Protein AF-0000000066912189 (afdb_homodimer)

Sequence (1128 aa):
MGNCLPPIGWKFVPSIRLRRRAKKTPKNSPVEKSWTKKTDPRNNTLPLLLITEATPLSQMSTSRRNYLCSINVIKSTQIDLPPISLGEFLWQQLELQPVEQEAFGIFEEKMLTYGQLM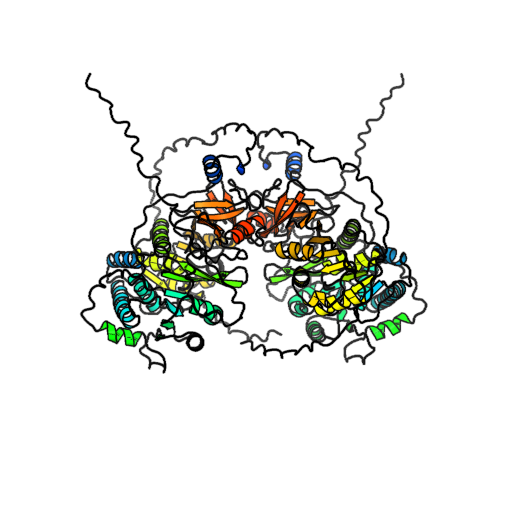HNIRVNIVLLDHLLEPDNDKTVLILSNNRAPVVSLLIACHIRDIPVAIMNPNFAGMLVDDLKDINVSCVFASPEHLDKIEMLRKSINLQHCILIDEKEKSPLPGYQSLSHLQKCYGASSSLLPPVLTISKRNLNDPIAPVLTVWTMGRNGCPKMVHLTNKNLTSSICLIRQVTQFDPNVRILDLLPLYHPFSLTLSVYNSLISGCRLTMLSKVGPLDFLRCSEHDQISVCFAIPSILEFLAFNDMVEDYDVSTLEMVFSVAAPIDDLIASSLQKRFPNILLYNAYGLCEATSITHITLLPEKAPRSIGSLLPNMECKILNLHTGKAECSGRMGEIVLRGPLVAQCVPEHADCLTYLDKYGWLHTGDIGFYDQDENFYITGIVRSRGADQQVHARYMGTETPLSRKRKGNNNNNGKKRNVTVRVVPRLLLQSEDEQQLDFSDSTSSSMGNCLPPIGWKFVPSIRLRRRAKKTPKNSPVEKSWTKKTDPRNNTLPLLLITEATPLSQMSTSRRNYLCSINVIKSTQIDLPPISLGEFLWQQLELQPVEQEAFGIFEEKMLTYGQLMHNIRVNIVLLDHLLEPDNDKTVLILSNNRAPVVSLLIACHIRDIPVAIMNPNFAGMLVDDLKDINVSCVFASPEHLDKIEMLRKSINLQHCILIDEKEKSPLPGYQSLSHLQKCYGASSSLLPPVLTISKRNLNDPIAPVLTVWTMGRNGCPKMVHLTNKNLTSSICLIRQVTQFDPNVRILDLLPLYHPFSLTLSVYNSLISGCRLTMLSKVGPLDFLRCSEHDQISVCFAIPSILEFLAFNDMVEDYDVSTLEMVFSVAAPIDDLIASSLQKRFPNILLYNAYGLCEATSITHITLLPEKAPRSIGSLLPNMECKILNLHTGKAECSGRMGEIVLRGPLVAQCVPEHADCLTYLDKYGWLHTGDIGFYDQDENFYITGIVRSRGADQQVHARYMGTETPLSRKRKGNNNNNGKKRNVTVRVVPRLLLQSEDEQQLDFSDSTSSS

Nearest PDB structures (foldseek):
  4g36-assembly2_B  TM=8.658E-01  e=4.855E-35  Photinus pyralis
  3rix-assembly1_A  TM=8.541E-01  e=1.018E-33  Photinus pyralis
  2d1s-assembly1_A  TM=8.614E-01  e=2.917E-33  Nipponoluciola cruciata
  6hps-assembly1_A  TM=8.685E-01  e=1.501E-32  Photinus pyralis
  7kyd-assembly1_A  TM=8.746E-01  e=9.566E-31  Drosophila melanogaster

Solvent-accessible surface area (backbone atoms only — not comparable to full-atom values): 63716 Å² total; per-residue (Å²): 134,80,85,74,77,83,81,82,80,82,76,80,79,87,76,87,77,85,80,82,84,81,80,80,72,82,78,83,75,80,76,77,72,80,76,69,80,71,74,70,74,80,64,72,74,73,76,80,78,76,82,64,81,83,66,53,69,88,72,39,53,74,63,54,45,48,49,56,63,50,38,47,49,46,68,41,57,80,70,91,67,80,95,58,47,39,20,56,51,52,50,59,38,47,68,73,42,63,46,82,40,58,29,42,24,35,69,98,51,78,68,30,22,42,38,54,44,52,49,49,20,52,26,39,38,53,46,46,58,70,73,41,68,86,91,55,85,47,17,38,34,40,33,48,74,51,51,62,67,55,57,32,46,52,49,22,30,38,39,55,67,37,28,34,32,32,35,62,59,89,48,50,80,82,36,52,66,60,41,55,72,54,34,45,29,35,37,41,27,27,73,92,44,51,69,56,52,56,55,42,55,76,75,36,77,57,79,42,48,30,30,58,50,90,62,86,54,81,62,53,89,91,40,43,42,44,50,54,50,40,54,68,51,46,67,50,82,74,69,56,71,73,69,71,54,60,54,66,76,51,72,82,39,80,75,41,57,41,38,36,35,63,44,76,37,96,85,71,46,75,39,68,34,37,32,23,37,58,21,51,39,43,46,32,53,50,48,42,70,70,65,61,65,56,44,83,42,27,32,34,42,62,56,56,64,44,35,48,51,29,37,40,69,39,52,53,32,33,48,56,40,44,15,31,38,36,31,50,64,67,83,45,73,66,58,49,47,50,44,29,38,75,65,51,24,24,34,37,40,39,44,46,71,56,47,43,43,68,38,66,42,72,68,56,74,78,43,60,58,80,53,44,39,37,38,40,31,33,96,53,81,65,53,67,68,39,54,52,41,30,38,68,75,38,71,77,44,44,38,31,33,35,33,65,41,72,60,34,44,28,69,48,23,44,30,66,53,60,72,93,52,78,77,36,31,18,34,65,39,61,51,31,35,38,30,25,31,26,83,80,78,69,41,54,34,55,71,63,38,42,18,34,40,31,36,33,43,59,31,49,39,62,47,36,54,54,42,75,87,39,60,43,33,60,47,91,86,57,37,34,36,60,27,36,21,20,32,30,42,93,86,51,36,27,35,70,32,26,34,51,72,46,81,59,62,72,67,38,48,62,51,57,72,54,59,58,73,54,73,76,64,69,69,72,76,71,83,87,70,85,83,73,87,71,85,77,83,64,67,57,73,72,80,76,68,79,72,64,72,87,73,79,79,71,78,70,79,65,77,80,71,65,88,119,130,84,76,79,73,83,81,81,82,80,77,79,77,83,74,86,80,83,80,84,81,83,80,80,72,81,79,83,78,82,76,80,73,80,75,72,81,73,75,72,74,79,65,73,74,75,78,81,78,78,86,69,83,85,66,54,64,88,74,38,53,74,65,53,40,50,50,55,62,49,38,48,48,45,69,40,57,80,71,91,69,79,96,57,48,41,21,56,50,51,49,58,36,46,67,72,41,63,44,82,40,59,28,43,24,35,68,95,51,75,67,30,22,41,40,54,44,51,49,50,20,54,27,40,38,53,46,47,58,69,73,43,66,87,89,55,84,47,18,37,34,40,33,49,73,51,50,63,68,54,57,31,47,51,50,21,28,39,39,55,69,37,29,35,32,32,36,62,57,88,49,50,79,82,37,52,69,60,41,54,72,55,34,45,30,35,36,41,27,27,72,92,44,50,69,58,50,56,54,42,55,75,76,36,76,58,81,40,49,31,30,57,49,91,61,84,54,80,64,52,90,91,40,43,41,44,50,54,51,39,54,67,52,45,67,50,83,73,68,57,72,71,69,72,54,60,53,67,77,52,73,82,38,80,75,42,55,42,38,34,35,63,44,76,37,95,84,71,46,76,39,67,35,38,31,24,36,58,22,52,39,43,47,32,53,51,47,41,69,68,64,60,65,55,43,83,43,28,34,36,41,62,57,57,65,44,37,47,51,30,37,41,70,39,52,52,32,33,47,57,40,46,15,29,39,35,32,49,64,65,82,44,75,66,58,48,45,52,44,28,37,74,64,50,24,24,33,35,38,39,44,44,70,56,46,44,45,67,38,68,43,71,70,55,74,79,41,60,59,80,54,44,38,37,37,40,30,35,97,54,82,63,53,66,68,38,55,52,40,30,38,67,76,38,69,76,42,43,37,32,35,36,32,64,42,72,59,34,44,28,69,47,23,44,30,62,52,80,40,102,52,78,74,37,31,19,32,64,39,62,52,31,34,38,32,24,30,25,83,81,78,70,40,55,33,56,71,62,37,42,21,34,40,30,36,33,45,59,32,48,39,61,46,35,55,50,44,71,86,38,59,43,30,59,47,87,86,56,39,33,36,60,29,36,21,20,31,29,42,93,85,50,37,27,35,70,32,24,34,52,72,45,81,60,63,73,66,36,47,62,50,57,73,54,60,61,76,52,74,80,65,72,72,75,80,69,87,87,70,85,82,75,88,72,85,79,82,62,64,58,72,70,78,74,68,78,72,62,71,86,72,79,77,70,77,70,78,66,75,79,70,67,88,119

Secondary structure (DSSP, 8-state):
----------------------------------------GGG-------------GGGS-HHHHHHHHHTTEEE--------S-HHHHHHHHHHTS-TTSEEEEETTSPPEEHHHHHHHHHHHHHHHHHHS-TT---EEEEE-SS-HHHHHHHHHHHHTT--EEE--GGGGGGGHHHHHHTTEEEEEE-GGGHHHHHHHHHHS--SEEEE--SS-----TT-EEHHHHHHHHH--TT---------STTTT-TT--SEEEEEE-TTS-EEEEEE-HHHHHHHHHHHHHHH---TT-EEEE-S-TTSHIIIIIIIIHHHHTT-EEEE-SS--HHHHHHHHHHTT--EEEE-HHHHHHHHH-GGGGGS--TT--EEEE-SSPPPHHHHHHHHHH-TT-EEEEEEE-GGGSSEEEEEEESSS-TT--BEEPTT-EEEEEPTTT--B--TT-BEEEEEESTTS-SB----TT-SSEE-TTS-EEEEEEEEE-TT--EEEEEEE----HHHHHHHHS-----TT-------S---------------SGGG-----------------/----------------------------------------GGG-------------GGGS-HHHHHHHHHTTEEE--------S-HHHHHHHHHHTS-TTSEEEEETTSPPEEHHHHHHHHHHHHHHHHHHS-TT---EEEEE-SS-HHHHHHHHHHHHTT--EEE--GGGGGGGHHHHHHTTEEEEEE-GGGHHHHHHHHHHS--SEEEE--SS-----TT-EEHHHHHHHHH--TT---------TTTTT-TT--SEEEEEE-TTS-EEEEEE-HHHHHHHHHHHHHHH---TT-EEEE-S-TTSHIIIIIIIIHHHHTT-EEEE-SS--HHHHHHHHHHTT--EEEE-HHHHHHHHH-GGGGGS--TT--EEEE-SSPPPHHHHHHHHHH-TT-EEEEEEE-GGGSSEEEEEEESSSSTT--BEEPTT-EEEEEPTTT--B--TT-BEEEEEESTTS-SB----TT-SSEE-TTS-EEEEEEEEE-TT--EEEEEEE----HHHHHHHHS-----TT-------S---------------SGGG-----------------

Radius of gyration: 34.85 Å; Cα contacts (8 Å, |Δi|>4): 1985; chains: 2; bounding box: 79×122×117 Å

Foldseek 3Di:
DCVPDDPDDPPDDDDDDDDDPDDPDDPPDDPPPPPPPPDPVVPPPPPPPDPPDPDPLVRDDPVVVVVQQCPQKDAFAADDFDPDFPLVLLVVLLVVADQQAFAEFAPPDDTHGSVRLVLLLLLLLQLCCVQDPLQDLEEEEEEEWDGSSVLSNLSSLRLLLHAYEYEHLVCLVVCLVVN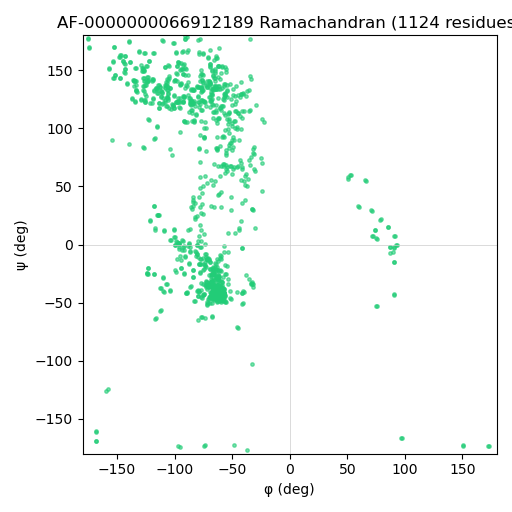VVSHYAHYEHEPVNVVSVVVSVVRHHHPAAEYADDDPDDPDPPYHYPVVSSVVRSPPPPSPDPPSPVSPNCVVPQQDFRYWAWDQAPVRHIWIFGDGRLQQSVLLVLLCVVPVDALAAEEEEADTPRDLQCVRNPRSNNSSNNHHYYYHSDRDQVVVQVCCQVVVHAEYEDEQVSLQCQLDPPVSVVGDNLNHQEYEYEDDWHDPVSQVSNCVVPVRHWYKAFYDDVQLSYTQAMDTPDPPPHRFNHAGTHQKMWFFADLVVRHTDHAPDKHWIKIAGSSGTQFGQLDLQGLWDAALVRITGHQFMWGAHPVRTIHTDGGHRDRDPVVVVSSVVVPPPLVPPPPPPDDDDDPDPPPPRDGRGRDDPPPDDPDDPPPCPPDPPPDD/DDCPDDDDDPPPDPDDDDDDDDPDDDPPDDPPPPPPPPDPVVPPPPDPPDPDDPDPLVPDPPVVVVVQQCPQKDAFAADDFDPDFPLVLLVVLLVPADQQAFAEFAPPDDTHGSVRLVLLLLLLLQLCCVQDPLQDLEEEEEEEWDGSSVLSNLSSLRLQLHAYEYEHLVCLVVCLVVNVVSHYAHYEHEPVNVVSVVVSVVRHHHPAAEYDDDDPDDPDPPYHYPVVSSVVRSPPPPSPDPPSPVSPNCVVPQQDFRYWAWDQAPVRHIFIFGDGRLQQSVLLVLLCVVPVDALAAEEEEADTPRDLQCVRNPRSNNSSNNHHYYYHSDRDQVSVQVCCQVVVHAEYEDEQVSLQCQLDPPVSVVGDNLNHQEYEYEDDWHDPVSLVSNCVVPVRHWYKAFYDDVQLSYTQAMDTPPPPDPRFNHAGTHQKMWFFADLVVRHTDHAPDKHWIKIAGSSGTQFGQLDLQGLWDAALVRITGHQFMWGAHPVRTIHTDGGHNDRDPVVVVSSVVVPPPPVPPPPPPDDPDDPDPDPPRDGRRRDPPPPPPPDDPPPCPPPPPPDD

pLDDT: mean 72.52, std 28.14, range [15.79, 98.12]

Organism: Trichuris trichiura (NCBI:txid36087)

Structure (mmCIF, N/CA/C/O backbone):
data_AF-0000000066912189-model_v1
#
loop_
_entity.id
_entity.type
_entity.pdbx_description
1 polymer Luciferase
#
loop_
_atom_site.group_PDB
_atom_site.id
_atom_site.type_symbol
_atom_site.label_atom_id
_atom_site.label_alt_id
_atom_site.label_comp_id
_atom_site.label_asym_id
_atom_site.label_entity_id
_atom_site.label_seq_id
_atom_site.pdbx_PDB_ins_code
_atom_site.Cartn_x
_atom_site.Cartn_y
_atom_site.Cartn_z
_atom_site.occupancy
_atom_site.B_iso_or_equiv
_atom_site.auth_seq_id
_atom_site.auth_comp_id
_atom_site.auth_asym_id
_atom_site.auth_atom_id
_atom_site.pdbx_PDB_model_num
ATOM 1 N N . MET A 1 1 ? 13.117 3.77 -26.5 1 16.78 1 MET A N 1
ATOM 2 C CA . MET A 1 1 ? 14.367 4.41 -26.109 1 16.78 1 MET A CA 1
ATOM 3 C C . MET A 1 1 ? 14.102 5.793 -25.516 1 16.78 1 MET A C 1
ATOM 5 O O . MET A 1 1 ? 13.133 6.457 -25.891 1 16.78 1 MET A O 1
ATOM 9 N N . GLY A 1 2 ? 14.82 6.125 -24.375 1 17.72 2 GLY A N 1
ATOM 10 C CA . GLY A 1 2 ? 14.852 7.227 -23.422 1 17.72 2 GLY A CA 1
ATOM 11 C C . GLY A 1 2 ? 15.188 8.562 -24.078 1 17.72 2 GLY A C 1
ATOM 12 O O . GLY A 1 2 ? 16.344 8.828 -24.375 1 17.72 2 GLY A O 1
ATOM 13 N N . ASN A 1 3 ? 14.586 9.156 -25 1 17.33 3 ASN A N 1
ATOM 14 C CA . ASN A 1 3 ? 15.32 10.172 -25.75 1 17.33 3 ASN A CA 1
ATOM 15 C C . ASN A 1 3 ? 15.461 11.461 -24.953 1 17.33 3 ASN A C 1
ATOM 17 O O . ASN A 1 3 ? 14.836 12.477 -25.281 1 17.33 3 ASN A O 1
ATOM 21 N N . CYS A 1 4 ? 15.625 11.266 -23.531 1 17.73 4 CYS A N 1
ATOM 22 C CA . CYS A 1 4 ? 15.836 12.352 -22.578 1 17.73 4 CYS A CA 1
ATOM 23 C C . CYS A 1 4 ? 17.141 13.094 -22.891 1 17.73 4 CYS A C 1
ATOM 25 O O . CYS A 1 4 ? 18.172 12.469 -23.094 1 17.73 4 CYS A O 1
ATOM 27 N N . LEU A 1 5 ? 17.094 14.312 -23.391 1 19.66 5 LEU A N 1
ATOM 28 C CA . LEU A 1 5 ? 18.172 15.195 -23.812 1 19.66 5 LEU A CA 1
ATOM 29 C C . LEU A 1 5 ? 19.094 15.531 -22.641 1 19.66 5 LEU A C 1
ATOM 31 O O . LEU A 1 5 ? 18.656 15.562 -21.5 1 19.66 5 LEU A O 1
ATOM 35 N N . PRO A 1 6 ? 20.484 15.547 -22.703 1 19.84 6 PRO A N 1
ATOM 36 C CA . PRO A 1 6 ? 21.672 15.492 -21.828 1 19.84 6 PRO A CA 1
ATOM 37 C C . PRO A 1 6 ? 21.875 16.781 -21.047 1 19.84 6 PRO A C 1
ATOM 39 O O . PRO A 1 6 ? 21.984 17.859 -21.641 1 19.84 6 PRO A O 1
ATOM 42 N N . PRO A 1 7 ? 21.125 17.016 -19.875 1 17.8 7 PRO A N 1
ATOM 43 C CA . PRO A 1 7 ? 21.266 18.328 -19.234 1 17.8 7 PRO A CA 1
ATOM 44 C C . PRO A 1 7 ? 22.719 18.719 -18.969 1 17.8 7 PRO A C 1
ATOM 46 O O . PRO A 1 7 ? 23.578 17.828 -18.812 1 17.8 7 PRO A O 1
ATOM 49 N N . ILE A 1 8 ? 23.141 19.938 -19.188 1 18.67 8 ILE A N 1
ATOM 50 C CA . ILE A 1 8 ? 24.359 20.719 -19.312 1 18.67 8 ILE A CA 1
ATOM 51 C C . ILE A 1 8 ? 25.078 20.766 -17.969 1 18.67 8 ILE A C 1
ATOM 53 O O . ILE A 1 8 ? 24.422 20.797 -16.922 1 18.67 8 ILE A O 1
ATOM 57 N N . GLY A 1 9 ? 26.406 20.547 -17.781 1 18.06 9 GLY A N 1
ATOM 58 C CA . GLY A 1 9 ? 27.594 20.25 -17 1 18.06 9 GLY A CA 1
ATOM 59 C C . GLY A 1 9 ? 27.969 21.344 -16.016 1 18.06 9 GLY A C 1
ATOM 60 O O . GLY A 1 9 ? 28.859 22.141 -16.281 1 18.06 9 GLY A O 1
ATOM 61 N N . TRP A 1 10 ? 26.938 21.844 -15.117 1 16.44 10 TRP A N 1
ATOM 62 C CA . TRP A 1 10 ? 27.406 23.047 -14.445 1 16.44 10 TRP A CA 1
ATOM 63 C C . TRP A 1 10 ? 28.609 22.75 -13.555 1 16.44 10 TRP A C 1
ATOM 65 O O . TRP A 1 10 ? 28.641 21.719 -12.867 1 16.44 10 TRP A O 1
ATOM 75 N N . LYS A 1 11 ? 29.844 23.266 -13.812 1 17.12 11 LYS A N 1
ATOM 76 C CA . LYS A 1 11 ? 31.219 23.141 -13.344 1 17.12 11 LYS A CA 1
ATOM 77 C C . LYS A 1 11 ? 31.391 23.766 -11.969 1 17.12 11 LYS A C 1
ATOM 79 O O . LYS A 1 11 ? 31.344 25 -11.828 1 17.12 11 LYS A O 1
ATOM 84 N N . PHE A 1 12 ? 30.609 23.422 -10.961 1 16.23 12 PHE A N 1
ATOM 85 C CA . PHE A 1 12 ? 30.703 24.266 -9.781 1 16.23 12 PHE A CA 1
ATOM 86 C C . PHE A 1 12 ? 32.094 24.188 -9.164 1 16.23 12 PHE A C 1
ATOM 88 O O . PHE A 1 12 ? 32.656 23.094 -9.062 1 16.23 12 PHE A O 1
ATOM 95 N N . VAL A 1 13 ? 32.812 25.328 -9.078 1 17.62 13 VAL A N 1
ATOM 96 C CA . VAL A 1 13 ? 34.188 25.672 -8.711 1 17.62 13 VAL A CA 1
ATOM 97 C C . VAL A 1 13 ? 34.375 25.5 -7.203 1 17.62 13 VAL A C 1
ATOM 99 O O . VAL A 1 13 ? 33.469 25.781 -6.418 1 17.62 13 VA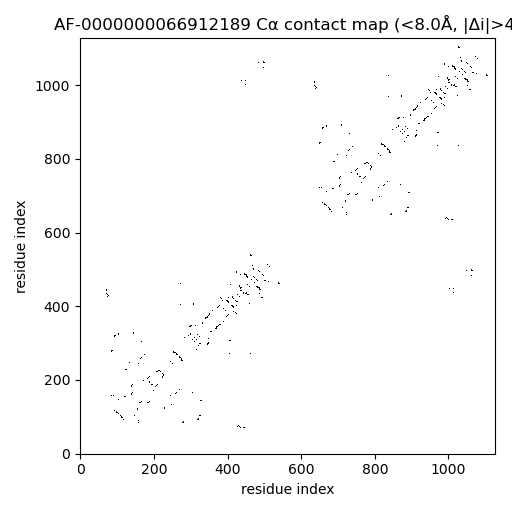L A O 1
ATOM 102 N N . PRO A 1 14 ? 35.5 24.984 -6.629 1 17.55 14 PRO A N 1
ATOM 103 C CA . PRO A 1 14 ? 36.094 24.344 -5.453 1 17.55 14 PRO A CA 1
ATOM 104 C C . PRO A 1 14 ? 36.281 25.297 -4.281 1 17.55 14 PRO A C 1
ATOM 106 O O . PRO A 1 14 ? 36.594 24.875 -3.166 1 17.55 14 PRO A O 1
ATOM 109 N N . SER A 1 15 ? 35.906 26.703 -4.305 1 15.79 15 SER A N 1
ATOM 110 C CA . SER A 1 15 ? 37.031 27.438 -3.707 1 15.79 15 SER A CA 1
ATOM 111 C C . SER A 1 15 ? 37 27.359 -2.184 1 15.79 15 SER A C 1
ATOM 113 O O . SER A 1 15 ? 38.031 27.109 -1.543 1 15.79 15 SER A O 1
ATOM 115 N N . ILE A 1 16 ? 35.938 27.953 -1.322 1 17 16 ILE A N 1
ATOM 116 C CA . ILE A 1 16 ? 36.375 28.953 -0.36 1 17 16 ILE A CA 1
ATOM 117 C C . ILE A 1 16 ? 36.781 28.281 0.952 1 17 16 ILE A C 1
ATOM 119 O O . ILE A 1 16 ? 36.094 27.344 1.398 1 17 16 ILE A O 1
ATOM 123 N N . ARG A 1 17 ? 37.875 28.703 1.646 1 17.02 17 ARG A N 1
ATOM 124 C CA . ARG A 1 17 ? 38.875 28.375 2.645 1 17.02 17 ARG A CA 1
ATOM 125 C C . ARG A 1 17 ? 38.375 28.641 4.055 1 17.02 17 ARG A C 1
ATOM 127 O O . ARG A 1 17 ? 39.094 29.172 4.898 1 17.02 17 ARG A O 1
ATOM 134 N N . LEU A 1 18 ? 37.031 28.531 4.383 1 16.7 18 LEU A N 1
ATOM 135 C CA . LEU A 1 18 ? 36.75 29.344 5.562 1 16.7 18 LEU A CA 1
ATOM 136 C C . LEU A 1 18 ? 37.562 28.844 6.77 1 16.7 18 LEU A C 1
ATOM 138 O O . LEU A 1 18 ? 37.844 27.656 6.875 1 16.7 18 LEU A O 1
ATOM 142 N N . ARG A 1 19 ? 37.875 29.812 7.809 1 17.2 19 ARG A N 1
ATOM 143 C CA . ARG A 1 19 ? 38.781 30.156 8.883 1 17.2 19 ARG A CA 1
ATOM 144 C C . ARG A 1 19 ? 38.5 29.344 10.141 1 17.2 19 ARG A C 1
ATOM 146 O O . ARG A 1 19 ? 37.344 29 10.398 1 17.2 19 ARG A O 1
ATOM 153 N N . ARG A 1 20 ? 39.531 28.984 10.898 1 17.23 20 ARG A N 1
ATOM 154 C CA . ARG A 1 20 ? 40 28.078 11.938 1 17.23 20 ARG A CA 1
ATOM 155 C C . ARG A 1 20 ? 39.531 28.531 13.312 1 17.23 20 ARG A C 1
ATOM 157 O O . ARG A 1 20 ? 40.281 29.188 14.055 1 17.23 20 ARG A O 1
ATOM 164 N N . ARG A 1 21 ? 38.219 29.047 13.562 1 17.97 21 ARG A N 1
ATOM 165 C CA . ARG A 1 21 ? 38.219 29.734 14.844 1 17.97 21 ARG A CA 1
ATOM 166 C C . ARG A 1 21 ? 38.594 28.797 15.984 1 17.97 21 ARG A C 1
ATOM 168 O O . ARG A 1 21 ? 38.281 27.609 15.938 1 17.97 21 ARG A O 1
ATOM 175 N N . ALA A 1 22 ? 39.406 29.359 17.031 1 18.64 22 ALA A N 1
ATOM 176 C CA . ALA A 1 22 ? 40.25 28.969 18.141 1 18.64 22 ALA A CA 1
ATOM 177 C C . ALA A 1 22 ? 39.438 28.422 19.312 1 18.64 22 ALA A C 1
ATOM 179 O O . ALA A 1 22 ? 38.406 29 19.672 1 18.64 22 ALA A O 1
ATOM 180 N N . LYS A 1 23 ? 39.625 27.172 19.734 1 19.95 23 LYS A N 1
ATOM 181 C CA . LYS A 1 23 ? 39.062 26.203 20.672 1 19.95 23 LYS A CA 1
ATOM 182 C C . LYS A 1 23 ? 39.312 26.625 22.125 1 19.95 23 LYS A C 1
ATOM 184 O O . LYS A 1 23 ? 40.438 26.516 22.609 1 19.95 23 LYS A O 1
ATOM 189 N N . LYS A 1 24 ? 38.875 27.875 22.531 1 19.97 24 LYS A N 1
ATOM 190 C CA . LYS A 1 24 ? 39.312 28.188 23.891 1 19.97 24 LYS A CA 1
ATOM 191 C C . LYS A 1 24 ? 38.844 27.141 24.891 1 19.97 24 LYS A C 1
ATOM 193 O O . LYS A 1 24 ? 37.688 26.703 24.828 1 19.97 24 LYS A O 1
ATOM 198 N N . THR A 1 25 ? 39.719 26.484 25.688 1 19.44 25 THR A N 1
ATOM 199 C CA . THR A 1 25 ? 39.875 25.281 26.5 1 19.44 25 THR A CA 1
ATOM 200 C C . THR A 1 25 ? 39.25 25.469 27.875 1 19.44 25 THR A C 1
ATOM 202 O O . THR A 1 25 ? 39.219 24.547 28.688 1 19.44 25 THR A O 1
ATOM 205 N N . PRO A 1 26 ? 38.25 26.375 28.172 1 19 26 PRO A N 1
ATOM 206 C CA . PRO A 1 26 ? 38.375 26.641 29.594 1 19 26 PRO A CA 1
ATOM 207 C C . PRO A 1 26 ? 38.156 25.391 30.453 1 19 26 PRO A C 1
ATOM 209 O O . PRO A 1 26 ? 37.438 24.469 30.031 1 19 26 PRO A O 1
ATOM 212 N N . LYS A 1 27 ? 38.906 25.219 31.625 1 21.2 27 LYS A N 1
ATOM 213 C CA . LYS A 1 27 ? 39.312 24.188 32.594 1 21.2 27 LYS A CA 1
ATOM 214 C C . LYS A 1 27 ? 38.188 23.875 33.562 1 21.2 27 LYS A C 1
ATOM 216 O O . LYS A 1 27 ? 38.375 23.141 34.531 1 21.2 27 LYS A O 1
ATOM 221 N N . ASN A 1 28 ? 36.875 24.234 33.312 1 19.47 28 ASN A N 1
ATOM 222 C CA . ASN A 1 28 ? 36.062 24.312 34.531 1 19.47 28 ASN A CA 1
ATOM 223 C C . ASN A 1 28 ? 36.062 22.969 35.25 1 19.47 28 ASN A C 1
ATOM 225 O O . ASN A 1 28 ? 36.156 21.906 34.625 1 19.47 28 ASN A O 1
ATOM 229 N N . SER A 1 29 ? 36.25 22.984 36.625 1 22.2 29 SER A N 1
ATOM 230 C CA . SER A 1 29 ? 36.5 22.109 37.781 1 22.2 29 SER A CA 1
ATOM 231 C C . SER A 1 29 ? 35.406 21.047 37.906 1 22.2 29 SER A C 1
ATOM 233 O O . SER A 1 29 ? 34.25 21.328 37.656 1 22.2 29 SER A O 1
ATOM 235 N N . PRO A 1 30 ? 35.812 19.75 38.188 1 22.25 30 PRO A N 1
ATOM 236 C CA . PRO A 1 30 ? 35.125 18.469 38.062 1 22.25 30 PRO A CA 1
ATOM 237 C C . PRO A 1 30 ? 34.094 18.266 39.156 1 22.25 30 PRO A C 1
ATOM 239 O O . PRO A 1 30 ? 34.438 18.219 40.344 1 22.25 30 PRO A O 1
ATOM 242 N N . VAL A 1 31 ? 33.156 19.234 39.438 1 23.44 31 VAL A N 1
ATOM 243 C CA . VAL A 1 31 ? 32.344 19.047 40.625 1 23.44 31 VAL A CA 1
ATOM 244 C C . VAL A 1 31 ? 31.844 17.594 40.688 1 23.44 31 VAL A C 1
ATOM 246 O O . VAL A 1 31 ? 31.328 17.078 39.688 1 23.44 31 VAL A O 1
ATOM 249 N N . GLU A 1 32 ? 32.312 16.859 41.656 1 21.61 32 GLU A N 1
ATOM 250 C CA . GLU A 1 32 ? 32.188 15.453 42.031 1 21.61 32 GLU A CA 1
ATOM 251 C C . GLU A 1 32 ? 30.734 15.062 42.281 1 21.61 32 GLU A C 1
ATOM 253 O O . GLU A 1 32 ? 30.172 15.406 43.312 1 21.61 32 GLU A O 1
ATOM 258 N N . LYS A 1 33 ? 29.828 15.43 41.469 1 22.06 33 LYS A N 1
ATOM 259 C CA . LYS A 1 33 ? 28.453 15.227 41.906 1 22.06 33 LYS A CA 1
ATOM 260 C C . LYS A 1 33 ? 28.219 13.781 42.344 1 22.06 33 LYS A C 1
ATOM 262 O O . LYS A 1 33 ? 28.688 12.844 41.688 1 22.06 33 LYS A O 1
ATOM 267 N N . SER A 1 34 ? 28.078 13.594 43.594 1 22.53 34 SER A N 1
ATOM 268 C CA . SER A 1 34 ? 27.781 12.414 44.406 1 22.53 34 SER A CA 1
ATOM 269 C C . SER A 1 34 ? 26.656 11.586 43.781 1 22.53 34 SER A C 1
ATOM 271 O O . SER A 1 34 ? 25.562 12.102 43.531 1 22.53 34 SER A O 1
ATOM 273 N N . TRP A 1 35 ? 27.031 10.648 42.938 1 20.5 35 TRP A N 1
ATOM 274 C CA . TRP A 1 35 ? 26.156 9.82 42.094 1 20.5 35 TRP A CA 1
ATOM 275 C C . TRP A 1 35 ? 25.234 8.969 42.969 1 20.5 35 TRP A C 1
ATOM 277 O O . TRP A 1 35 ? 25.703 8.164 43.781 1 20.5 35 TRP A O 1
ATOM 287 N N . THR A 1 36 ? 24.281 9.672 43.688 1 20.88 36 THR A N 1
ATOM 288 C CA . THR A 1 36 ? 23.359 8.914 44.531 1 20.88 36 THR A CA 1
ATOM 289 C C . THR A 1 36 ? 22.953 7.613 43.844 1 20.88 36 THR A C 1
ATOM 291 O O . THR A 1 36 ? 22.719 7.594 42.625 1 20.88 36 THR A O 1
ATOM 294 N N . LYS A 1 37 ? 23.125 6.457 44.594 1 24.66 37 LYS A N 1
ATOM 295 C CA . LYS A 1 37 ? 22.922 5.055 44.25 1 24.66 37 LYS A CA 1
ATOM 296 C C . LYS A 1 37 ? 21.531 4.82 43.656 1 24.66 37 LYS A C 1
ATOM 298 O O . LYS A 1 37 ? 20.531 4.902 44.375 1 24.66 37 LYS A O 1
ATOM 303 N N . LYS A 1 38 ? 21.281 5.32 42.531 1 24.06 38 LYS A N 1
ATOM 304 C CA . LYS A 1 38 ? 19.922 5.195 42 1 24.06 38 LYS A CA 1
ATOM 305 C C . LYS A 1 38 ? 19.406 3.766 42.125 1 24.06 38 LYS A C 1
ATOM 307 O O . LYS A 1 38 ? 20.109 2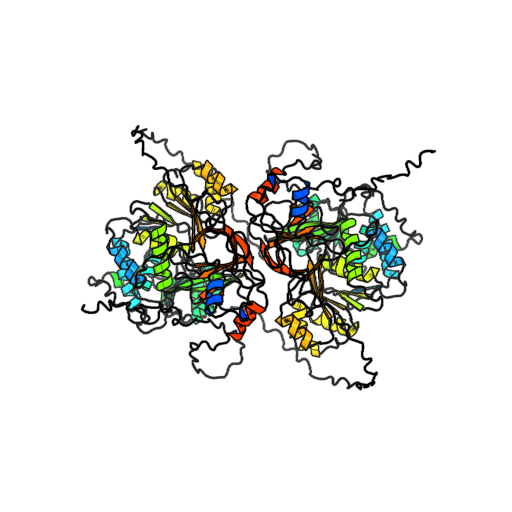.812 41.781 1 24.06 38 LYS A O 1
ATOM 312 N N . THR A 1 39 ? 18.5 3.584 43.062 1 23.36 39 THR A N 1
ATOM 313 C CA . THR A 1 39 ? 17.812 2.369 43.5 1 23.36 39 THR A CA 1
ATOM 314 C C . THR A 1 39 ? 17.422 1.518 42.281 1 23.36 39 THR A C 1
ATOM 316 O O . THR A 1 39 ? 16.969 2.043 41.281 1 23.36 39 THR A O 1
ATOM 319 N N . ASP A 1 40 ? 18.094 0.441 42.125 1 24.72 40 ASP A N 1
ATOM 320 C CA . ASP A 1 40 ? 18.109 -0.516 41 1 24.72 40 ASP A CA 1
ATOM 321 C C . ASP A 1 40 ? 16.719 -1.052 40.719 1 24.72 40 ASP A C 1
ATOM 323 O O . ASP A 1 40 ? 16.141 -1.771 41.531 1 24.72 40 ASP A O 1
ATOM 327 N N . PRO A 1 41 ? 15.711 -0.153 40.344 1 22.09 41 PRO A N 1
ATOM 328 C CA . PRO A 1 41 ? 14.297 -0.532 40.406 1 22.09 41 PRO A CA 1
ATOM 329 C C . PRO A 1 41 ? 14.016 -1.889 39.781 1 22.09 41 PRO A C 1
ATOM 331 O O . PRO A 1 41 ? 12.852 -2.264 39.625 1 22.09 41 PRO A O 1
ATOM 334 N N . ARG A 1 42 ? 15.047 -2.686 39.438 1 26.72 42 ARG A N 1
ATOM 335 C CA . ARG A 1 42 ? 14.93 -4.016 38.875 1 26.72 42 ARG A CA 1
ATOM 336 C C . ARG A 1 42 ? 14.141 -4.949 39.781 1 26.72 42 ARG A C 1
ATOM 338 O O . ARG A 1 42 ? 13.875 -6.098 39.406 1 26.72 42 ARG A O 1
ATOM 345 N N . ASN A 1 43 ? 14.219 -4.613 41.062 1 23.69 43 ASN A N 1
ATOM 346 C CA . ASN A 1 43 ? 13.742 -5.652 41.969 1 23.69 43 ASN A CA 1
ATOM 347 C C . ASN A 1 43 ? 12.227 -5.754 41.938 1 23.69 43 ASN A C 1
ATOM 349 O O . ASN A 1 43 ? 11.625 -6.266 42.875 1 23.69 43 ASN A O 1
ATOM 353 N N . ASN A 1 44 ? 11.508 -4.781 41.406 1 22.2 44 ASN A N 1
ATOM 354 C CA . ASN A 1 44 ? 10.102 -4.938 41.75 1 22.2 44 ASN A CA 1
ATOM 355 C C . ASN A 1 44 ? 9.547 -6.277 41.281 1 22.2 44 ASN A C 1
ATOM 357 O O . ASN A 1 44 ? 9.547 -6.574 40.094 1 22.2 44 ASN A O 1
ATOM 361 N N . THR A 1 45 ? 9.57 -7.273 42.125 1 23.05 45 THR A N 1
ATOM 362 C CA . THR A 1 45 ? 9.039 -8.633 42.125 1 23.05 45 THR A CA 1
ATOM 363 C C . THR A 1 45 ? 7.566 -8.641 41.719 1 23.05 45 THR A C 1
ATOM 365 O O . THR A 1 45 ? 6.727 -8.031 42.406 1 23.05 45 THR A O 1
ATOM 368 N N . LEU A 1 46 ? 7.246 -8.641 40.562 1 23.33 46 LEU A N 1
ATOM 369 C CA . LEU A 1 46 ? 5.863 -8.633 40.094 1 23.33 46 LEU A CA 1
ATOM 370 C C . LEU A 1 46 ? 5.066 -9.758 40.75 1 23.33 46 LEU A C 1
ATOM 372 O O . LEU A 1 46 ? 5.543 -10.891 40.844 1 23.33 46 LEU A O 1
ATOM 376 N N . PRO A 1 47 ? 4.121 -9.398 41.562 1 23.28 47 PRO A N 1
ATOM 377 C CA . PRO A 1 47 ? 3.244 -10.367 42.219 1 23.28 47 PRO A CA 1
ATOM 378 C C . PRO A 1 47 ? 2.705 -11.422 41.25 1 23.28 47 PRO A C 1
ATOM 380 O O . PRO A 1 47 ? 2.609 -11.164 40.031 1 23.28 47 PRO A O 1
ATOM 383 N N . LEU A 1 48 ? 2.686 -12.609 41.594 1 24.03 48 LEU A N 1
ATOM 384 C CA . LEU A 1 48 ? 2.24 -13.852 40.969 1 24.03 48 LEU A CA 1
ATOM 385 C C . LEU A 1 48 ? 0.778 -13.758 40.531 1 24.03 48 LEU A C 1
ATOM 387 O O . LEU A 1 48 ? -0.11 -13.625 41.406 1 24.03 48 LEU A O 1
ATOM 391 N N . LEU A 1 49 ? 0.394 -12.953 39.625 1 23.36 49 LEU A N 1
ATOM 392 C CA . LEU A 1 49 ? -1.038 -12.805 39.406 1 23.36 49 LEU A CA 1
ATOM 393 C C . LEU A 1 49 ? -1.699 -14.164 39.188 1 23.36 49 LEU A C 1
ATOM 395 O O . LEU A 1 49 ? -1.219 -14.977 38.375 1 23.36 49 LEU A O 1
ATOM 399 N N . LEU A 1 50 ? -2.402 -14.602 40.156 1 23.28 50 LEU A N 1
ATOM 400 C CA . LEU A 1 50 ? -3.346 -15.711 40.25 1 23.28 50 LEU A CA 1
ATOM 401 C C . LEU A 1 50 ? -4.328 -15.68 39.062 1 23.28 50 LEU A C 1
ATOM 403 O O . LEU A 1 50 ? -4.969 -14.648 38.812 1 23.28 50 LEU A O 1
ATOM 407 N N . ILE A 1 51 ? -4.152 -16.438 38.094 1 24.41 51 ILE A N 1
ATOM 408 C CA . ILE A 1 51 ? -4.855 -16.75 36.844 1 24.41 51 ILE A CA 1
ATOM 409 C C . ILE A 1 51 ? -6.301 -17.141 37.156 1 24.41 51 ILE A C 1
ATOM 411 O O . ILE A 1 51 ? -6.559 -18.234 37.656 1 24.41 51 ILE A O 1
ATOM 415 N N . THR A 1 52 ? -7.039 -16.156 37.719 1 25.69 52 THR A N 1
ATOM 416 C CA . THR A 1 52 ? -8.422 -16.531 37.969 1 25.69 52 THR A CA 1
ATOM 417 C C . THR A 1 52 ? -9.164 -16.766 36.656 1 25.69 52 THR A C 1
ATOM 419 O O . THR A 1 52 ? -8.734 -16.281 35.594 1 25.69 52 THR A O 1
ATOM 422 N N . GLU A 1 53 ? -10.258 -17.5 36.625 1 27.34 53 GLU A N 1
ATOM 423 C CA . GLU A 1 53 ? -11.18 -17.938 35.594 1 27.34 53 GLU A CA 1
ATOM 424 C C . GLU A 1 53 ? -11.648 -16.766 34.719 1 27.34 53 GLU A C 1
ATOM 426 O O . GLU A 1 53 ? -12.023 -15.719 35.25 1 27.34 53 GLU A O 1
ATOM 431 N N . ALA A 1 54 ? -11.156 -16.656 33.562 1 29.64 54 ALA A N 1
ATOM 432 C CA . ALA A 1 54 ? -11.422 -15.539 32.656 1 29.64 54 ALA A CA 1
ATOM 433 C C . ALA A 1 54 ? -12.914 -15.281 32.5 1 29.64 54 ALA A C 1
ATOM 435 O O . ALA A 1 54 ? -13.68 -16.188 32.156 1 29.64 54 ALA A O 1
ATOM 436 N N . THR A 1 55 ? -13.523 -14.539 33.281 1 31.62 55 THR A N 1
ATOM 437 C CA . THR A 1 55 ? -14.922 -14.141 33.156 1 31.62 55 THR A CA 1
ATOM 438 C C . THR A 1 55 ? -15.141 -13.406 31.828 1 31.62 55 THR A C 1
ATOM 440 O O . THR A 1 55 ? -14.414 -12.469 31.5 1 31.62 55 THR A O 1
ATOM 443 N N . PRO A 1 56 ? -15.922 -13.938 30.922 1 33.06 56 PRO A N 1
ATOM 444 C CA . PRO A 1 56 ? -16.266 -13.289 29.656 1 33.06 56 PRO A CA 1
ATOM 445 C C . PRO A 1 56 ? -16.578 -11.805 29.812 1 33.06 56 PRO A C 1
ATOM 447 O O . PRO A 1 56 ? -17.141 -11.398 30.828 1 33.06 56 PRO A O 1
ATOM 450 N N . LEU A 1 57 ? -15.914 -11.109 28.984 1 35.53 57 LEU A N 1
ATOM 451 C CA . LEU A 1 57 ? -16.125 -9.664 29.062 1 35.53 57 LEU A CA 1
ATOM 452 C C . LEU A 1 57 ? -17.609 -9.344 29.156 1 35.53 57 LEU A C 1
ATOM 454 O O . LEU A 1 57 ? -18.016 -8.414 29.875 1 35.53 57 LEU A O 1
ATOM 458 N N . SER A 1 58 ? -18.344 -10.07 28.391 1 35.44 58 SER A N 1
ATOM 459 C CA . SER A 1 58 ? -19.781 -9.898 28.422 1 35.44 58 SER A CA 1
ATOM 460 C C . SER A 1 58 ? -20.344 -10.023 29.828 1 35.44 58 SER A C 1
ATOM 462 O O . SER A 1 58 ? -21.406 -9.492 30.141 1 35.44 58 SER A O 1
ATOM 464 N N . GLN A 1 59 ? -19.688 -10.742 30.5 1 38.66 59 GLN A N 1
ATOM 465 C CA . GLN A 1 59 ? -20.234 -11.031 31.812 1 38.66 59 GLN A CA 1
ATOM 466 C C . GLN A 1 59 ? -19.594 -10.133 32.875 1 38.66 59 GLN A C 1
ATOM 468 O O . GLN A 1 59 ? -19.938 -10.234 34.062 1 38.66 59 GLN A O 1
ATOM 473 N N . MET A 1 60 ? -18.562 -9.523 32.438 1 39.28 60 MET A N 1
ATOM 474 C CA . MET A 1 60 ? -17.938 -8.672 33.469 1 39.28 60 MET A CA 1
ATOM 475 C C . MET A 1 60 ? -18.734 -7.387 33.656 1 39.28 60 MET A C 1
ATOM 477 O O . MET A 1 60 ? -19.438 -6.941 32.75 1 39.28 60 MET A O 1
ATOM 481 N N . SER A 1 61 ? -18.766 -6.812 34.75 1 43.56 61 SER A N 1
ATOM 482 C CA . SER A 1 61 ? -19.422 -5.547 35.031 1 43.56 61 SER A CA 1
ATOM 483 C C . SER A 1 61 ? -18.859 -4.418 34.188 1 43.56 61 SER A C 1
ATOM 485 O O . SER A 1 61 ? -17.734 -4.523 33.688 1 43.56 61 SER A O 1
ATOM 487 N N . THR A 1 62 ? -19.672 -3.385 33.781 1 43.47 62 THR A N 1
ATOM 488 C CA . THR A 1 62 ? -19.281 -2.188 33.062 1 43.47 62 THR A CA 1
ATOM 489 C C . THR A 1 62 ? -17.969 -1.629 33.562 1 43.47 62 THR A C 1
ATOM 491 O O . THR A 1 62 ? -17.125 -1.185 32.781 1 43.47 62 THR A O 1
ATOM 494 N N . SER A 1 63 ? -17.828 -1.669 34.844 1 41.12 63 SER A N 1
ATOM 495 C CA . SER A 1 63 ? -16.641 -1.11 35.5 1 41.12 63 SER A CA 1
ATOM 496 C C . SER A 1 63 ? -15.398 -1.935 35.188 1 41.12 63 SER A C 1
ATOM 498 O O . SER A 1 63 ? -14.328 -1.38 34.906 1 41.12 63 SER A O 1
ATOM 500 N N . ARG A 1 64 ? -15.531 -3.166 35.281 1 42.31 64 ARG A N 1
ATOM 501 C CA . ARG A 1 64 ? -14.398 -4.047 35.031 1 42.31 64 ARG A CA 1
ATOM 502 C C . ARG A 1 64 ? -14.008 -4.051 33.562 1 42.31 64 ARG A C 1
ATOM 504 O O . ARG A 1 64 ? -12.828 -4.086 33.219 1 42.31 64 ARG A O 1
ATOM 511 N N . ARG A 1 65 ? -15 -3.887 32.75 1 44.97 65 ARG A N 1
ATOM 512 C CA . ARG A 1 65 ? -14.75 -3.771 31.328 1 44.97 65 ARG A CA 1
ATOM 513 C C . ARG A 1 65 ? -13.961 -2.508 31 1 44.97 65 ARG A C 1
ATOM 515 O O . ARG A 1 65 ? -13.039 -2.535 30.188 1 44.97 65 ARG A O 1
ATOM 522 N N . ASN A 1 66 ? -14.523 -1.462 31.672 1 43.31 66 ASN A N 1
ATOM 523 C CA . ASN A 1 66 ? -13.828 -0.188 31.516 1 43.31 66 ASN A CA 1
ATOM 524 C C . ASN A 1 66 ? -12.391 -0.277 32 1 43.31 66 ASN A C 1
ATOM 526 O O . ASN A 1 66 ? -11.484 0.299 31.406 1 43.31 66 ASN A O 1
ATOM 530 N N . TYR A 1 67 ? -12.258 -0.912 33.156 1 41.91 67 TYR A N 1
ATOM 531 C CA . TYR A 1 67 ? -10.914 -1.082 33.719 1 41.91 67 TYR A CA 1
ATOM 532 C C . TYR A 1 67 ? -10.031 -1.883 32.75 1 41.91 67 TYR A C 1
ATOM 534 O O . TYR A 1 67 ? -8.891 -1.507 32.5 1 41.91 67 TYR A O 1
ATOM 542 N N . LEU A 1 68 ? -10.578 -2.914 32.25 1 45 68 LEU A N 1
ATOM 543 C CA . LEU A 1 68 ? -9.805 -3.758 31.344 1 45 68 LEU A CA 1
ATOM 544 C C . LEU A 1 68 ? -9.516 -3.031 30.047 1 45 68 LEU A C 1
ATOM 546 O O . LEU A 1 68 ? -8.438 -3.195 29.453 1 45 68 LEU A O 1
ATOM 550 N N . CYS A 1 69 ? -10.539 -2.246 29.688 1 46.16 69 CYS A N 1
ATOM 551 C CA . CYS A 1 69 ? -10.336 -1.448 28.484 1 46.16 69 CYS A CA 1
ATOM 552 C C . CYS A 1 69 ? -9.273 -0.38 28.703 1 46.16 69 CYS A C 1
ATOM 554 O O . CYS A 1 69 ? -8.648 0.091 27.75 1 46.16 69 CYS A O 1
ATOM 556 N N . SER A 1 70 ? -9.164 -0.026 29.984 1 57.06 70 SER A N 1
ATOM 557 C CA . SER A 1 70 ? -8.203 1.021 30.297 1 57.06 70 SER A CA 1
ATOM 558 C C . SER A 1 70 ? -6.809 0.439 30.516 1 57.06 70 SER A C 1
ATOM 560 O O . SER A 1 70 ? -5.824 1.179 30.562 1 57.06 70 SER A O 1
ATOM 562 N N . ILE A 1 71 ? -6.898 -0.922 30.484 1 73.56 71 ILE A N 1
ATOM 563 C CA . ILE A 1 71 ? -5.598 -1.557 30.672 1 73.56 71 ILE A CA 1
ATOM 564 C C . ILE A 1 71 ? -4.797 -1.461 29.375 1 73.56 71 ILE A C 1
ATOM 566 O O . ILE A 1 71 ? -5.344 -1.634 28.281 1 73.56 71 ILE A O 1
ATOM 570 N N . ASN A 1 72 ? -3.678 -0.935 29.406 1 87.25 72 ASN A N 1
ATOM 571 C CA . ASN A 1 72 ? -2.691 -0.842 28.344 1 87.25 72 ASN A CA 1
ATOM 572 C C . ASN A 1 72 ? -2.949 0.366 27.453 1 87.25 72 ASN A C 1
ATOM 574 O O . ASN A 1 72 ? -2.611 0.349 26.266 1 87.25 72 ASN A O 1
ATOM 578 N N . VAL A 1 73 ? -3.852 1.31 28.031 1 93.25 73 VAL A N 1
ATOM 579 C CA . VAL A 1 73 ? -3.986 2.6 27.359 1 93.25 73 VAL A CA 1
ATOM 580 C C . VAL A 1 73 ? -2.912 3.559 27.875 1 93.25 73 VAL A C 1
ATOM 582 O O . VAL A 1 73 ? -2.826 3.824 29.062 1 93.25 73 VAL A O 1
ATOM 585 N N . ILE A 1 74 ? -2.131 4.039 27.016 1 93.38 74 ILE A N 1
ATOM 586 C CA . ILE A 1 74 ? -1.086 4.996 27.359 1 93.38 74 ILE A CA 1
ATOM 587 C C . ILE A 1 74 ? -1.66 6.41 27.359 1 93.38 74 ILE A C 1
ATOM 589 O O . ILE A 1 74 ? -2.281 6.832 26.391 1 93.38 74 ILE A O 1
ATOM 593 N N . LYS A 1 75 ? -1.508 7.07 28.484 1 92.81 75 LYS A N 1
ATOM 594 C CA . LYS A 1 75 ? -1.963 8.453 28.625 1 92.81 75 LYS A CA 1
ATOM 595 C C . LYS A 1 75 ? -0.792 9.391 28.906 1 92.81 75 LYS A C 1
ATOM 597 O O . LYS A 1 75 ? 0.078 9.078 29.719 1 92.81 75 LYS A O 1
ATOM 602 N N . SER A 1 76 ? -0.782 10.453 28.172 1 90.44 76 SER A N 1
ATOM 603 C CA . SER A 1 76 ? 0.254 11.453 28.406 1 90.44 76 SER A CA 1
ATOM 604 C C . SER A 1 76 ? -0.193 12.484 29.438 1 90.44 76 SER A C 1
ATOM 606 O O . SER A 1 76 ? -1.29 12.383 29.984 1 90.44 76 SER A O 1
ATOM 608 N N . THR A 1 77 ? 0.683 13.43 29.75 1 88.5 77 THR A N 1
ATOM 609 C CA . THR A 1 77 ? 0.396 14.477 30.734 1 88.5 77 THR A CA 1
ATOM 610 C C . THR A 1 77 ? -0.771 15.336 30.266 1 88.5 77 THR A C 1
ATOM 612 O O . THR A 1 77 ? -1.045 15.43 29.062 1 88.5 77 THR A O 1
ATOM 615 N N . GLN A 1 78 ? -1.42 15.891 31.281 1 90.31 78 GLN A N 1
ATOM 616 C CA . GLN A 1 78 ? -2.539 16.781 30.969 1 90.31 78 GLN A CA 1
ATOM 617 C C . GLN A 1 78 ? -2.164 18.234 31.219 1 90.31 78 GLN A C 1
ATOM 619 O O . GLN A 1 78 ? -1.604 18.578 32.25 1 90.31 78 GLN A O 1
ATOM 624 N N . ILE A 1 79 ? -2.377 18.984 30.203 1 90.19 79 ILE A N 1
ATOM 625 C CA . ILE A 1 79 ? -2.168 20.422 30.359 1 90.19 79 ILE A CA 1
ATOM 626 C C . ILE A 1 79 ? -3.457 21.172 30.031 1 90.19 79 ILE A C 1
ATOM 628 O O . ILE A 1 79 ? -4.316 20.656 29.312 1 90.19 79 ILE A O 1
ATOM 632 N N . ASP A 1 80 ? -3.559 22.359 30.547 1 90.31 80 ASP A N 1
ATOM 633 C CA . ASP A 1 80 ? -4.742 23.188 30.297 1 90.31 80 ASP A CA 1
ATOM 634 C C . ASP A 1 80 ? -4.707 23.797 28.906 1 90.31 80 ASP A C 1
ATOM 636 O O . ASP A 1 80 ? -3.688 24.359 28.484 1 90.31 80 ASP A O 1
ATOM 640 N N . LEU A 1 81 ? -5.773 23.656 28.281 1 90.75 81 LEU A N 1
ATOM 641 C CA . LEU A 1 81 ? -5.926 24.25 26.969 1 90.75 81 LEU A CA 1
ATOM 642 C C . LEU A 1 81 ? -6.82 25.484 27.016 1 90.75 81 LEU A C 1
ATOM 644 O O . LEU A 1 81 ? -7.809 25.5 27.766 1 90.75 81 LEU A O 1
ATOM 648 N N . PRO A 1 82 ? -6.484 26.438 26.234 1 85.38 82 PRO A N 1
ATOM 649 C CA . PRO A 1 82 ? -7.297 27.656 26.266 1 85.38 82 PRO A CA 1
ATOM 650 C C . PRO A 1 82 ? -8.711 27.438 25.734 1 85.38 82 PRO A C 1
ATOM 652 O O . PRO A 1 82 ? -8.883 26.828 24.672 1 85.38 82 PRO A O 1
ATOM 655 N N . PRO A 1 83 ? -9.672 27.938 26.453 1 81 83 PRO A N 1
ATOM 656 C CA . PRO A 1 83 ? -11.062 27.781 26.031 1 81 83 PRO A CA 1
ATOM 657 C C . PRO A 1 83 ? -11.5 28.844 25.031 1 81 83 PRO A C 1
ATOM 659 O O . PRO A 1 83 ? -12.508 29.531 25.234 1 81 83 PRO A O 1
ATOM 662 N N . ILE A 1 84 ? -10.68 29.219 24.078 1 82.94 84 ILE A N 1
ATOM 663 C CA . ILE A 1 84 ? -11 30.266 23.125 1 82.94 84 ILE A CA 1
ATOM 664 C C . ILE A 1 84 ? -10.82 29.734 21.703 1 82.94 84 ILE A C 1
ATOM 666 O O . ILE A 1 84 ? -10.219 28.672 21.5 1 82.94 84 ILE A O 1
ATOM 670 N N . SER A 1 85 ? -11.359 30.469 20.766 1 88.88 85 SER A N 1
ATOM 671 C CA . SER A 1 85 ? -11.281 30.078 19.375 1 88.88 85 SER A CA 1
ATOM 672 C C . SER A 1 85 ? -9.867 30.234 18.828 1 88.88 85 SER A C 1
ATOM 674 O O . SER A 1 85 ? -9.062 30.984 19.391 1 88.88 85 SER A O 1
ATOM 676 N N . LEU A 1 86 ? -9.602 29.578 17.781 1 92.56 86 LEU A N 1
ATOM 677 C CA . LEU A 1 86 ? -8.297 29.656 17.141 1 92.56 86 LEU A CA 1
ATOM 678 C C . LEU A 1 86 ? -7.969 31.094 16.75 1 92.56 86 LEU A C 1
ATOM 680 O O . LEU A 1 86 ? -6.859 31.562 17 1 92.56 86 LEU A O 1
ATOM 684 N N . GLY A 1 87 ? -8.961 31.75 16.109 1 92.62 87 GLY A N 1
ATOM 685 C CA . GLY A 1 87 ? -8.742 33.125 15.68 1 92.62 87 GLY A CA 1
ATOM 686 C C . GLY A 1 87 ? -8.398 34.062 16.812 1 92.62 87 GLY A C 1
ATOM 687 O O . GLY A 1 87 ? -7.465 34.844 16.703 1 92.62 87 GLY A O 1
ATOM 688 N N . GLU A 1 88 ? -9.133 33.906 17.844 1 90.94 88 GLU A N 1
ATOM 689 C CA . GLU A 1 88 ? -8.883 34.75 19.016 1 90.94 88 GLU A CA 1
ATOM 690 C C . GLU A 1 88 ? -7.52 34.438 19.625 1 90.94 88 GLU A C 1
ATOM 692 O O . GLU A 1 88 ? -6.777 35.344 19.984 1 90.94 88 GLU A O 1
ATOM 697 N N . PHE A 1 89 ? -7.25 33.25 19.75 1 92.81 89 PHE A N 1
ATOM 698 C CA . PHE A 1 89 ? -5.977 32.812 20.328 1 92.81 89 PHE A CA 1
ATOM 699 C C . PHE A 1 89 ? -4.809 33.344 19.5 1 92.81 89 PHE A C 1
ATOM 701 O O . PHE A 1 89 ? -3.865 33.938 20.047 1 92.81 89 PHE A O 1
ATOM 708 N N . LEU A 1 90 ? -4.875 33.156 18.188 1 95.44 90 LEU A N 1
ATOM 709 C CA . LEU A 1 90 ? -3.809 33.625 17.312 1 95.44 90 LEU A CA 1
ATOM 710 C C . LEU A 1 90 ? -3.627 35.125 17.406 1 95.44 90 LEU A C 1
ATOM 712 O O . LEU A 1 90 ? -2.502 35.625 17.531 1 95.44 90 LEU A O 1
ATOM 716 N N . TRP A 1 91 ? -4.684 35.844 17.422 1 93.62 91 TRP A N 1
ATOM 717 C CA . TRP A 1 91 ? -4.613 37.281 17.453 1 93.62 91 TRP A CA 1
ATOM 718 C C . TRP A 1 91 ? -3.973 37.781 18.766 1 93.62 91 TRP A C 1
ATOM 720 O O . TRP A 1 91 ? -3.08 38.625 18.75 1 93.62 91 TRP A O 1
ATOM 730 N N . GLN A 1 92 ? -4.43 37.219 19.859 1 93 92 GLN A N 1
ATOM 731 C CA . GLN A 1 92 ? -3.887 37.562 21.156 1 93 92 GLN A CA 1
ATOM 732 C C . GLN A 1 92 ? -2.379 37.344 21.219 1 93 92 GLN A C 1
ATOM 734 O O . GLN A 1 92 ? -1.636 38.156 21.75 1 93 92 GLN A O 1
ATOM 739 N N . GLN A 1 93 ? -1.96 36.25 20.688 1 94.44 93 GLN A N 1
ATOM 740 C CA . GLN A 1 93 ? -0.539 35.938 20.719 1 94.44 93 GLN A CA 1
ATOM 741 C C . GLN A 1 93 ? 0.257 36.844 19.797 1 94.44 93 GLN A C 1
ATOM 743 O O . GLN A 1 93 ? 1.383 37.25 20.109 1 94.44 93 GLN A O 1
ATOM 748 N N . LEU A 1 94 ? -0.311 37.219 18.672 1 95.75 94 LEU A N 1
ATOM 749 C CA . LEU A 1 94 ? 0.35 38.125 17.734 1 95.75 94 LEU A CA 1
ATOM 750 C C . LEU A 1 94 ? 0.514 39.5 18.328 1 95.75 94 LEU A C 1
ATOM 752 O O . LEU A 1 94 ? 1.529 40.156 18.109 1 95.75 94 LEU A O 1
ATOM 756 N N . GLU A 1 95 ? -0.411 39.906 19.125 1 94.31 95 GLU A N 1
ATOM 757 C CA . GLU A 1 95 ? -0.394 41.219 19.75 1 94.31 95 GLU A CA 1
ATOM 758 C C . GLU A 1 95 ? 0.747 41.375 20.75 1 94.31 95 GLU A C 1
ATOM 760 O O . GLU A 1 95 ? 1.197 42.469 21.047 1 94.31 95 GLU A O 1
ATOM 765 N N . LEU A 1 96 ? 1.193 40.25 21.203 1 95.56 96 LEU A N 1
ATOM 766 C CA . LEU A 1 96 ? 2.254 40.25 22.203 1 95.56 96 LEU A CA 1
ATOM 767 C C . LEU A 1 96 ? 3.617 40.469 21.547 1 95.56 96 LEU A C 1
ATOM 769 O O . LEU A 1 96 ? 4.605 40.719 22.234 1 95.56 96 LEU A O 1
ATOM 773 N N . GLN A 1 97 ? 3.688 40.406 20.266 1 96.25 97 GLN A N 1
ATOM 774 C CA . GLN A 1 97 ? 4.98 40.438 19.594 1 96.25 97 GLN A CA 1
ATOM 775 C C . GLN A 1 97 ? 5.348 41.875 19.188 1 96.25 97 GLN A C 1
ATOM 777 O O . GLN A 1 97 ? 4.465 42.688 18.906 1 96.25 97 GLN A O 1
ATOM 782 N N . PRO A 1 98 ? 6.734 42.188 19.125 1 96 98 PRO A N 1
ATOM 783 C CA . PRO A 1 98 ? 7.145 43.5 18.672 1 96 98 PRO A CA 1
ATOM 784 C C . PRO A 1 98 ? 6.766 43.781 17.219 1 96 98 PRO A C 1
ATOM 786 O O . PRO A 1 98 ? 7.102 43 16.344 1 96 98 PRO A O 1
ATOM 789 N N . VAL A 1 99 ? 6.23 44.875 16.891 1 95.62 99 VAL A N 1
ATOM 790 C CA . VAL A 1 99 ? 5.633 45.219 15.602 1 95.62 99 VAL A CA 1
ATOM 791 C C . VAL A 1 99 ? 6.727 45.312 14.547 1 95.62 99 VAL A C 1
ATOM 793 O O . VAL A 1 99 ? 6.484 45.062 13.367 1 95.62 99 VAL A O 1
ATOM 796 N N . GLU A 1 100 ? 7.941 45.625 14.945 1 96.25 100 GLU A N 1
ATOM 797 C CA . GLU A 1 100 ? 9 45.906 13.984 1 96.25 100 GLU A CA 1
ATOM 798 C C . GLU A 1 100 ? 9.781 44.625 13.641 1 96.25 100 GLU A C 1
ATOM 800 O O . GLU A 1 100 ? 10.531 44.594 12.672 1 96.25 100 GLU A O 1
ATOM 805 N N . GLN A 1 101 ? 9.523 43.656 14.375 1 96.69 101 GLN A N 1
ATOM 806 C CA . GLN A 1 101 ? 10.242 42.406 14.164 1 96.69 101 GLN A CA 1
ATOM 807 C C . GLN A 1 101 ? 9.711 41.656 12.938 1 96.69 101 GLN A C 1
ATOM 809 O O . GLN A 1 101 ? 8.508 41.625 12.695 1 96.69 101 GLN A O 1
ATOM 814 N N . GLU A 1 102 ? 10.68 41.031 12.188 1 97.25 102 GLU A N 1
ATOM 815 C CA . GLU A 1 102 ? 10.266 40.219 11.047 1 97.25 102 GLU A CA 1
ATOM 816 C C . GLU A 1 102 ? 9.492 38.969 11.508 1 97.25 102 GLU A C 1
ATOM 818 O O . GLU A 1 102 ? 9.883 38.312 12.469 1 97.25 102 GLU A O 1
ATOM 823 N N . ALA A 1 103 ? 8.391 38.75 10.836 1 97.69 103 ALA A N 1
ATOM 824 C CA . ALA A 1 103 ? 7.504 37.656 11.242 1 97.69 103 ALA A CA 1
ATOM 825 C C . ALA A 1 103 ? 7.504 36.562 10.203 1 97.69 103 ALA A C 1
ATOM 827 O O . ALA A 1 103 ? 7.785 35.406 10.531 1 97.69 103 ALA A O 1
ATOM 828 N N . PHE A 1 104 ? 7.18 36.875 8.984 1 96.81 104 PHE A N 1
ATOM 829 C CA . PHE A 1 104 ? 6.918 35.844 7.98 1 96.81 104 PHE A CA 1
ATOM 830 C C . PHE A 1 104 ? 7.246 36.375 6.582 1 96.81 104 PHE A C 1
ATOM 832 O O . PHE A 1 104 ? 6.988 37.531 6.262 1 96.81 104 PHE A O 1
ATOM 839 N N . GLY A 1 105 ? 7.734 35.438 5.738 1 95.94 105 GLY A N 1
ATOM 840 C CA . GLY A 1 105 ? 7.922 35.75 4.332 1 95.94 105 GLY A CA 1
ATOM 841 C C . GLY A 1 105 ? 8.352 34.562 3.496 1 95.94 105 GLY A C 1
ATOM 842 O O . GLY A 1 105 ? 8.609 33.469 4.031 1 95.94 105 GLY A O 1
ATOM 843 N N . ILE A 1 106 ? 8.312 34.812 2.186 1 95.5 106 ILE A N 1
ATOM 844 C CA . ILE A 1 106 ? 8.844 33.875 1.207 1 95.5 106 ILE A CA 1
ATOM 845 C C . ILE A 1 106 ? 10.273 34.25 0.84 1 95.5 106 ILE A C 1
ATOM 847 O O . ILE A 1 106 ? 10.578 35.438 0.651 1 95.5 106 ILE A O 1
ATOM 851 N N . PHE A 1 107 ? 11.125 33.219 0.746 1 94.94 107 PHE A N 1
ATOM 852 C CA . PHE A 1 107 ? 12.531 33.469 0.444 1 94.94 107 PHE A CA 1
ATOM 853 C C . PHE A 1 107 ? 12.672 34.281 -0.827 1 94.94 107 PHE A C 1
ATOM 855 O O . PHE A 1 107 ? 11.992 34.031 -1.821 1 94.94 107 PHE A O 1
ATOM 862 N N . GLU A 1 108 ? 13.469 35.281 -0.796 1 88.69 108 GLU A N 1
ATOM 863 C CA . GLU A 1 108 ? 13.82 36.188 -1.874 1 88.69 108 GLU A CA 1
ATOM 864 C C . GLU A 1 108 ? 12.688 37.188 -2.152 1 88.69 108 GLU A C 1
ATOM 866 O O . GLU A 1 108 ? 12.719 37.906 -3.148 1 88.69 108 GLU A O 1
ATOM 871 N N . GLU A 1 109 ? 11.641 37.125 -1.302 1 90.19 109 GLU A N 1
ATOM 872 C CA . GLU A 1 109 ? 10.594 38.156 -1.309 1 90.19 109 GLU A CA 1
ATOM 873 C C . GLU A 1 109 ? 10.648 39 -0.044 1 90.19 109 GLU A C 1
ATOM 875 O O . GLU A 1 109 ? 11.539 38.812 0.791 1 90.19 109 GLU A O 1
ATOM 880 N N . LYS A 1 110 ? 9.82 39.938 -0.073 1 88.62 110 LYS A N 1
ATOM 881 C CA . LYS A 1 110 ? 9.797 40.844 1.079 1 88.62 110 LYS A CA 1
ATOM 882 C C . LYS A 1 110 ? 9.266 40.125 2.322 1 88.62 110 LYS A C 1
ATOM 884 O O . LYS A 1 110 ? 8.242 39.438 2.264 1 88.62 110 LYS A O 1
ATOM 889 N N . MET A 1 111 ? 10.078 40.281 3.426 1 95.38 111 MET A N 1
ATOM 890 C CA . MET A 1 111 ? 9.648 39.75 4.715 1 95.38 111 MET A CA 1
ATOM 891 C C . MET A 1 111 ? 8.656 40.719 5.383 1 95.38 111 MET A C 1
ATOM 893 O O . MET A 1 111 ? 8.852 41.938 5.395 1 95.38 111 MET A O 1
ATOM 897 N N . LEU A 1 112 ? 7.617 40.156 5.918 1 97.19 112 LEU A N 1
ATOM 898 C CA . LEU A 1 112 ? 6.648 40.938 6.676 1 97.19 112 LEU A CA 1
ATOM 899 C C . LEU A 1 112 ? 7.031 41 8.148 1 97.19 112 LEU A C 1
ATOM 901 O O . LEU A 1 112 ? 7.469 40 8.719 1 97.19 112 LEU A O 1
ATOM 905 N N . THR A 1 113 ? 6.891 42.188 8.68 1 97.81 113 THR A N 1
ATOM 906 C CA . THR A 1 113 ? 6.992 42.312 10.133 1 97.81 113 THR A CA 1
ATOM 907 C C . THR A 1 113 ? 5.691 41.875 10.805 1 97.81 113 THR A C 1
ATOM 909 O O . THR A 1 113 ? 4.672 41.719 10.141 1 97.81 113 THR A O 1
ATOM 912 N N . TYR A 1 114 ? 5.754 41.656 12.117 1 97.88 114 TYR A N 1
ATOM 913 C CA . TYR A 1 114 ? 4.539 41.344 12.859 1 97.88 114 TYR A CA 1
ATOM 914 C C . TYR A 1 114 ? 3.492 42.438 12.688 1 97.88 114 TYR A C 1
ATOM 916 O O . TYR A 1 114 ? 2.305 42.156 12.531 1 97.88 114 TYR A O 1
ATOM 924 N N . GLY A 1 115 ? 3.988 43.688 12.672 1 96.19 115 GLY A N 1
ATOM 925 C CA . GLY A 1 115 ? 3.076 44.781 12.445 1 96.19 115 GLY A CA 1
ATOM 926 C C . GLY A 1 115 ? 2.412 44.75 11.078 1 96.19 115 GLY A C 1
ATOM 927 O O . GLY A 1 115 ? 1.198 44.938 10.969 1 96.19 115 GLY A O 1
ATOM 928 N N . GLN A 1 116 ? 3.191 44.531 10.062 1 95.19 116 GLN A N 1
ATOM 929 C CA . GLN A 1 116 ? 2.67 44.469 8.703 1 95.19 116 GLN A CA 1
ATOM 930 C C . GLN A 1 116 ? 1.733 43.281 8.531 1 95.19 116 GLN A C 1
ATOM 932 O O . GLN A 1 116 ? 0.701 43.406 7.867 1 95.19 116 GLN A O 1
ATOM 937 N N . LEU A 1 117 ? 2.1 42.188 9.125 1 96.38 117 LEU A N 1
ATOM 938 C CA . LEU A 1 117 ? 1.251 41 9.062 1 96.38 117 LEU A CA 1
ATOM 939 C C . LEU A 1 117 ? -0.1 41.25 9.719 1 96.38 117 LEU A C 1
ATOM 941 O O . LEU A 1 117 ? -1.146 40.938 9.148 1 96.38 117 LEU A O 1
ATOM 945 N N . MET A 1 118 ? -0.107 41.844 10.867 1 95.06 118 MET A N 1
ATOM 946 C CA . MET A 1 118 ? -1.343 42.156 11.578 1 95.06 118 MET A CA 1
ATOM 947 C C . MET A 1 118 ? -2.195 43.156 10.797 1 95.06 118 MET A C 1
ATOM 949 O O . MET A 1 118 ? -3.422 43.031 10.773 1 95.06 118 MET A O 1
ATOM 953 N N . HIS A 1 119 ? -1.489 44.062 10.172 1 92.94 119 HIS A N 1
ATOM 954 C CA . HIS A 1 119 ? -2.205 45 9.312 1 92.94 119 HIS A CA 1
ATOM 955 C C . HIS A 1 119 ? -2.895 44.281 8.164 1 92.94 119 HIS A C 1
ATOM 957 O O . HIS A 1 119 ? -4.074 44.5 7.895 1 92.94 119 HIS A O 1
ATOM 963 N N . ASN A 1 120 ? -2.164 43.438 7.496 1 92.75 120 ASN A N 1
ATOM 964 C CA . ASN A 1 120 ? -2.734 42.656 6.395 1 92.75 120 ASN A CA 1
ATOM 965 C C . ASN A 1 120 ? -3.928 41.812 6.852 1 92.75 120 ASN A C 1
ATOM 967 O O . ASN A 1 120 ? -4.91 41.688 6.125 1 92.75 120 ASN A O 1
ATOM 971 N N . ILE A 1 121 ? -3.846 41.219 8.047 1 94.88 121 ILE A N 1
ATOM 972 C CA . ILE A 1 121 ? -4.93 40.406 8.609 1 94.88 121 ILE A CA 1
ATOM 973 C C . ILE A 1 121 ? -6.172 41.281 8.789 1 94.88 121 ILE A C 1
ATOM 975 O O . ILE A 1 121 ? -7.273 40.906 8.406 1 94.88 121 ILE A O 1
ATOM 979 N N . ARG A 1 122 ? -6.008 42.5 9.297 1 92.19 122 ARG A N 1
ATOM 980 C CA . ARG A 1 122 ? -7.121 43.406 9.5 1 92.19 122 ARG A CA 1
ATOM 981 C C . ARG A 1 122 ? -7.785 43.781 8.18 1 92.19 122 ARG A C 1
ATOM 983 O O . ARG A 1 122 ? -9.016 43.781 8.078 1 92.19 122 ARG A O 1
ATOM 990 N N . VAL A 1 123 ? -6.988 44.062 7.223 1 91.62 123 VAL A N 1
ATOM 991 C CA . VAL A 1 123 ? -7.504 44.406 5.902 1 91.62 123 VAL A CA 1
ATOM 992 C C . VAL A 1 123 ? -8.305 43.25 5.332 1 91.62 123 VAL A C 1
ATOM 994 O O . VAL A 1 123 ? -9.383 43.438 4.766 1 91.62 123 VAL A O 1
ATOM 997 N N . ASN A 1 124 ? -7.762 42.094 5.461 1 93.31 124 ASN A N 1
ATOM 998 C CA . ASN A 1 124 ? -8.438 40.906 4.949 1 93.31 124 ASN A CA 1
ATOM 999 C C . ASN A 1 124 ? -9.758 40.656 5.68 1 93.31 124 ASN A C 1
ATOM 1001 O O . ASN A 1 124 ? -10.719 40.156 5.082 1 93.31 124 ASN A O 1
ATOM 1005 N N . ILE A 1 125 ? -9.781 40.906 7 1 90.81 125 ILE A N 1
ATOM 1006 C CA . ILE A 1 125 ? -11.016 40.75 7.766 1 90.81 125 ILE A CA 1
ATOM 1007 C C . ILE A 1 125 ? -12.102 41.656 7.16 1 90.81 125 ILE A C 1
ATOM 1009 O O . ILE A 1 125 ? -13.219 41.188 6.922 1 90.81 125 ILE A O 1
ATOM 1013 N N . VAL A 1 126 ? -11.781 42.844 6.863 1 88 126 VAL A N 1
ATOM 1014 C CA . VAL A 1 126 ? -12.719 43.781 6.273 1 88 126 VAL A CA 1
ATOM 1015 C C . VAL A 1 126 ? -13.141 43.312 4.891 1 88 126 VAL A C 1
ATOM 1017 O O . VAL A 1 126 ? -14.328 43.344 4.547 1 88 126 VAL A O 1
ATOM 1020 N N . LEU A 1 127 ? -12.172 42.906 4.195 1 89.25 127 LEU A N 1
ATOM 1021 C CA . LEU A 1 127 ? -12.438 42.406 2.854 1 89.25 127 LEU A CA 1
ATOM 1022 C C . LEU A 1 127 ? -13.414 41.219 2.904 1 89.25 127 LEU A C 1
ATOM 1024 O O . LEU A 1 127 ? -14.383 41.188 2.148 1 89.25 127 LEU A O 1
ATOM 1028 N N . LEU A 1 128 ? -13.164 40.281 3.76 1 90.31 128 LEU A N 1
ATOM 1029 C CA . LEU A 1 128 ? -14.008 39.094 3.883 1 90.31 128 LEU A CA 1
ATOM 1030 C C . LEU A 1 128 ? -15.406 39.469 4.344 1 90.31 128 LEU A C 1
ATOM 1032 O O . LEU A 1 128 ? -16.391 38.875 3.891 1 90.31 128 LEU A O 1
ATOM 1036 N N . ASP A 1 129 ? -15.508 40.406 5.234 1 85.25 129 ASP A N 1
ATOM 1037 C CA . ASP A 1 129 ? -16.797 40.906 5.699 1 85.25 129 ASP A CA 1
ATOM 1038 C C . ASP A 1 129 ? -17.625 41.469 4.539 1 85.25 129 ASP A C 1
ATOM 1040 O O . ASP A 1 129 ? -18.859 41.344 4.531 1 85.25 129 ASP A O 1
ATOM 1044 N N . HIS A 1 130 ? -16.938 42.031 3.65 1 83.69 130 HIS A N 1
ATOM 1045 C CA . HIS A 1 130 ? -17.609 42.625 2.498 1 83.69 130 HIS A CA 1
ATOM 1046 C C . HIS A 1 130 ? -18 41.562 1.483 1 83.69 130 HIS A C 1
ATOM 1048 O O . HIS A 1 130 ? -19.047 41.656 0.841 1 83.69 130 HIS A O 1
ATOM 1054 N N . LEU A 1 131 ? -17.156 40.656 1.313 1 85.25 131 LEU A N 1
ATOM 1055 C CA . LEU A 1 131 ? -17.391 39.625 0.298 1 85.25 131 LEU A CA 1
ATOM 1056 C C . LEU A 1 131 ? -18.453 38.625 0.755 1 85.25 131 LEU A C 1
ATOM 1058 O O . LEU A 1 131 ? -19.234 38.125 -0.06 1 85.25 131 LEU A O 1
ATOM 1062 N N . LEU A 1 132 ? -18.344 38.25 2.004 1 85.38 132 LEU A N 1
ATOM 1063 C CA . LEU A 1 132 ? -19.172 37.188 2.492 1 85.38 132 LEU A CA 1
ATOM 1064 C C . LEU A 1 132 ? -20.297 37.719 3.381 1 85.38 132 LEU A C 1
ATOM 1066 O O . LEU A 1 132 ? -20.062 38.562 4.227 1 85.38 132 LEU A O 1
ATOM 1070 N N . GLU A 1 133 ? -21.562 37.406 3.129 1 71.06 133 GLU A N 1
ATOM 1071 C CA . GLU A 1 133 ? -22.688 37.781 3.982 1 71.06 133 GLU A CA 1
ATOM 1072 C C . GLU A 1 133 ? -22.641 37.031 5.309 1 71.06 133 GLU A C 1
ATOM 1074 O O . GLU A 1 133 ? -22.297 35.844 5.348 1 71.06 133 GLU A O 1
ATOM 1079 N N . PRO A 1 134 ? -22.656 37.781 6.488 1 61.19 134 PRO A N 1
ATOM 1080 C CA . PRO A 1 134 ? -22.516 37.188 7.82 1 61.19 134 PRO A CA 1
ATOM 1081 C C . PRO A 1 134 ? -23.297 35.906 7.977 1 61.19 134 PRO A C 1
ATOM 1083 O O . PRO A 1 134 ? -22.875 35 8.703 1 61.19 134 PRO A O 1
ATOM 1086 N N . ASP A 1 135 ? -24.484 35.625 7.566 1 56.16 135 ASP A N 1
ATOM 1087 C CA . ASP A 1 135 ? -25.391 34.562 7.973 1 56.16 135 ASP A CA 1
ATOM 1088 C C . ASP A 1 135 ? -25.141 33.281 7.141 1 56.16 135 ASP A C 1
ATOM 1090 O O . ASP A 1 135 ? -25.891 32.312 7.246 1 56.16 135 ASP A O 1
ATOM 1094 N N . ASN A 1 136 ? -23.953 33.25 6.359 1 60.47 136 ASN A N 1
ATOM 1095 C CA . ASN A 1 136 ? -24.062 32.156 5.406 1 60.47 136 ASN A CA 1
ATOM 1096 C C . ASN A 1 136 ? -23 31.078 5.668 1 60.47 136 ASN A C 1
ATOM 1098 O O . ASN A 1 136 ? -21.953 31.359 6.246 1 60.47 136 ASN A O 1
ATOM 1102 N N . ASP A 1 137 ? -23.453 29.781 5.633 1 71.62 137 ASP A N 1
ATOM 1103 C CA . ASP A 1 137 ? -22.719 28.516 5.68 1 71.62 137 ASP A CA 1
ATOM 1104 C C . ASP A 1 137 ? -21.781 28.375 4.477 1 71.62 137 ASP A C 1
ATOM 1106 O O . ASP A 1 137 ? -21.688 27.297 3.885 1 71.62 137 ASP A O 1
ATOM 1110 N N . LYS A 1 138 ? -21.125 29.578 4.215 1 86.25 138 LYS A N 1
ATOM 1111 C CA . LYS A 1 138 ? -20.266 29.516 3.031 1 86.25 138 LYS A CA 1
ATOM 1112 C C . LYS A 1 138 ? -18.812 29.266 3.41 1 86.25 138 LYS A C 1
ATOM 1114 O O . LYS A 1 138 ? -18.359 29.688 4.48 1 86.25 138 LYS A O 1
ATOM 1119 N N . THR A 1 139 ? -18.172 28.562 2.529 1 92.88 139 THR A N 1
ATOM 1120 C CA . THR A 1 139 ? -16.781 28.188 2.748 1 92.88 139 THR A CA 1
ATOM 1121 C C . THR A 1 139 ? -15.859 28.906 1.771 1 92.88 139 THR A C 1
ATOM 1123 O O . THR A 1 139 ? -16.188 29.062 0.592 1 92.88 139 THR A O 1
ATOM 1126 N N . VAL A 1 140 ? -14.812 29.469 2.273 1 95.69 140 VAL A N 1
ATOM 1127 C CA . VAL A 1 140 ? -13.766 30.062 1.449 1 95.69 140 VAL A CA 1
ATOM 1128 C C . VAL A 1 140 ? -12.766 28.984 1.042 1 95.69 140 VAL A C 1
ATOM 1130 O O . VAL A 1 140 ? -12.359 28.156 1.868 1 95.69 140 VAL A O 1
ATOM 1133 N N . LEU A 1 141 ? -12.406 28.953 -0.263 1 96.88 141 LEU A N 1
ATOM 1134 C CA . LEU A 1 141 ? -11.422 28 -0.767 1 96.88 141 LEU A CA 1
ATOM 1135 C C . LEU A 1 141 ? -10.133 28.719 -1.166 1 96.88 141 LEU A C 1
ATOM 1137 O O . LEU A 1 141 ? -10.172 29.75 -1.852 1 96.88 141 LEU A O 1
ATOM 1141 N N . ILE A 1 142 ? -9.047 28.203 -0.705 1 96.88 142 ILE A N 1
ATOM 1142 C CA . ILE A 1 142 ? -7.742 28.734 -1.102 1 96.88 142 ILE A CA 1
ATOM 1143 C C . ILE A 1 142 ? -7.02 27.703 -1.972 1 96.88 142 ILE A C 1
ATOM 1145 O O . ILE A 1 142 ? -6.785 26.578 -1.543 1 96.88 142 ILE A O 1
ATOM 1149 N N . LEU A 1 143 ? -6.68 28.094 -3.217 1 95.19 143 LEU A N 1
ATOM 1150 C CA . LEU A 1 143 ? -5.906 27.312 -4.176 1 95.19 143 LEU A CA 1
ATOM 1151 C C . LEU A 1 143 ? -4.594 28.016 -4.516 1 95.19 143 LEU A C 1
ATOM 1153 O O . LEU A 1 143 ? -4.523 28.766 -5.484 1 95.19 143 LEU A O 1
ATOM 1157 N N . SER A 1 144 ? -3.598 27.625 -3.699 1 93.19 144 SER A N 1
ATOM 1158 C CA . SER A 1 144 ? -2.363 28.375 -3.9 1 93.19 144 SER A CA 1
ATOM 1159 C C . SER A 1 144 ? -1.151 27.594 -3.41 1 93.19 144 SER A C 1
ATOM 1161 O O . SER A 1 144 ? -1.276 26.734 -2.537 1 93.19 144 SER A O 1
ATOM 1163 N N . ASN A 1 145 ? -0.063 27.906 -4.062 1 90.06 145 ASN A N 1
ATOM 1164 C CA . ASN A 1 145 ? 1.211 27.5 -3.477 1 90.06 145 ASN A CA 1
ATOM 1165 C C . ASN A 1 145 ? 1.576 28.375 -2.277 1 90.06 145 ASN A C 1
ATOM 1167 O O . ASN A 1 145 ? 0.769 29.188 -1.825 1 90.06 145 ASN A O 1
ATOM 1171 N N . ASN A 1 146 ? 2.789 28.188 -1.745 1 93.38 146 ASN A N 1
ATOM 1172 C CA . ASN A 1 146 ? 3.221 28.984 -0.597 1 93.38 146 ASN A CA 1
ATOM 1173 C C . ASN A 1 146 ? 3.367 30.469 -0.957 1 93.38 146 ASN A C 1
ATOM 1175 O O . ASN A 1 146 ? 4.219 30.828 -1.767 1 93.38 146 ASN A O 1
ATOM 1179 N N . ARG A 1 147 ? 2.518 31.266 -0.355 1 92.94 147 ARG A N 1
ATOM 1180 C CA . ARG A 1 147 ? 2.559 32.719 -0.532 1 92.94 147 ARG A CA 1
ATOM 1181 C C . ARG A 1 147 ? 2.209 33.438 0.767 1 92.94 147 ARG A C 1
ATOM 1183 O O . ARG A 1 147 ? 1.394 32.938 1.553 1 92.94 147 ARG A O 1
ATOM 1190 N N . ALA A 1 148 ? 2.762 34.594 0.897 1 92.81 148 ALA A N 1
ATOM 1191 C CA . ALA A 1 148 ? 2.6 35.312 2.145 1 92.81 148 ALA A CA 1
ATOM 1192 C C . ALA A 1 148 ? 1.137 35.688 2.373 1 92.81 148 ALA A C 1
ATOM 1194 O O . ALA A 1 148 ? 0.619 35.562 3.482 1 92.81 148 ALA A O 1
ATOM 1195 N N . PRO A 1 149 ? 0.388 36.125 1.327 1 94.31 149 PRO A N 1
ATOM 1196 C CA . PRO A 1 149 ? -1 36.531 1.562 1 94.31 149 PRO A CA 1
ATOM 1197 C C . PRO A 1 149 ? -1.88 35.375 2.041 1 94.31 149 PRO A C 1
ATOM 1199 O O . PRO A 1 149 ? -2.91 35.594 2.678 1 94.31 149 PRO A O 1
ATOM 1202 N N . VAL A 1 150 ? -1.486 34.156 1.757 1 95.75 150 VAL A N 1
ATOM 1203 C CA . VAL A 1 150 ? -2.275 33 2.139 1 95.75 150 VAL A CA 1
ATOM 1204 C C . VAL A 1 150 ? -2.369 32.906 3.66 1 95.75 150 VAL A C 1
ATOM 1206 O O . VAL A 1 150 ? -3.439 32.625 4.207 1 95.75 150 VAL A O 1
ATOM 1209 N N . VAL A 1 151 ? -1.312 33.219 4.312 1 96.62 151 VAL A N 1
ATOM 1210 C CA . VAL A 1 151 ? -1.264 33.094 5.77 1 96.62 151 VAL A CA 1
ATOM 1211 C C . VAL A 1 151 ? -2.18 34.156 6.398 1 96.62 151 VAL A C 1
ATOM 1213 O O . VAL A 1 151 ? -2.967 33.844 7.293 1 96.62 151 VAL A O 1
ATOM 1216 N N . SER A 1 152 ? -2.102 35.406 5.895 1 95.62 152 SER A N 1
ATOM 1217 C CA . SER A 1 152 ? -2.951 36.438 6.441 1 95.62 152 SER A CA 1
ATOM 1218 C C . SER A 1 152 ? -4.422 36.156 6.152 1 95.62 152 SER A C 1
ATOM 1220 O O . SER A 1 152 ? -5.289 36.469 6.973 1 95.62 152 SER A O 1
ATOM 1222 N N . LEU A 1 153 ? -4.664 35.594 4.988 1 96 153 LEU A N 1
ATOM 1223 C CA . LEU A 1 153 ? -6.035 35.25 4.629 1 96 153 LEU A CA 1
ATOM 1224 C C . LEU A 1 153 ? -6.574 34.156 5.551 1 96 153 LEU A C 1
ATOM 1226 O O . LEU A 1 153 ? -7.707 34.25 6.031 1 96 153 LEU A O 1
ATOM 1230 N N . LEU A 1 154 ? -5.777 33.156 5.812 1 97.19 154 LEU A N 1
ATOM 1231 C CA . LEU A 1 154 ? -6.176 32.062 6.691 1 97.19 154 LEU A CA 1
ATOM 1232 C C . LEU A 1 154 ? -6.492 32.562 8.094 1 97.19 154 LEU A C 1
ATOM 1234 O O . LEU A 1 154 ? -7.547 32.25 8.648 1 97.19 154 LEU A O 1
ATOM 1238 N N . ILE A 1 155 ? -5.656 33.344 8.609 1 96.62 155 ILE A N 1
ATOM 1239 C CA . ILE A 1 155 ? -5.832 33.844 9.969 1 96.62 155 ILE A CA 1
ATOM 1240 C C . ILE A 1 155 ? -7.062 34.75 10.031 1 96.62 155 ILE A C 1
ATOM 1242 O O . ILE A 1 155 ? -7.82 34.719 11.008 1 96.62 155 ILE A O 1
ATOM 1246 N N . ALA A 1 156 ? -7.262 35.531 8.969 1 94.19 156 ALA A N 1
ATOM 1247 C CA . ALA A 1 156 ? -8.453 36.375 8.914 1 94.19 156 ALA A CA 1
ATOM 1248 C C . ALA A 1 156 ? -9.727 35.531 8.945 1 94.19 156 ALA A C 1
ATOM 1250 O O . ALA A 1 156 ? -10.688 35.875 9.648 1 94.19 156 ALA A O 1
ATOM 1251 N N . CYS A 1 157 ? -9.719 34.469 8.211 1 93.56 157 CYS A N 1
ATOM 1252 C CA . CYS A 1 157 ? -10.859 33.562 8.227 1 93.56 157 CYS A CA 1
ATOM 1253 C C . CYS A 1 157 ? -11.078 33 9.625 1 93.56 157 CYS A C 1
ATOM 1255 O O . CYS A 1 157 ? -12.211 32.906 10.102 1 93.56 157 CYS A O 1
ATOM 1257 N N . HIS A 1 158 ? -10 32.625 10.289 1 93.38 158 HIS A N 1
ATOM 1258 C CA . HIS A 1 158 ? -10.102 32.062 11.633 1 93.38 158 HIS A CA 1
ATOM 1259 C C . HIS A 1 158 ? -10.68 33.062 12.617 1 93.38 158 HIS A C 1
ATOM 1261 O O . HIS A 1 158 ? -11.508 32.719 13.461 1 93.38 158 HIS A O 1
ATOM 1267 N N . ILE A 1 159 ? -10.266 34.25 12.445 1 91.12 159 ILE A N 1
ATOM 1268 C CA . ILE A 1 159 ? -10.688 35.312 13.367 1 91.12 159 ILE A CA 1
ATOM 1269 C C . ILE A 1 159 ? -12.18 35.594 13.188 1 91.12 159 ILE A C 1
ATOM 1271 O O . ILE A 1 159 ? -12.898 35.812 14.164 1 91.12 159 ILE A O 1
ATOM 1275 N N . ARG A 1 160 ? -12.633 35.438 12 1 88 160 ARG A N 1
ATOM 1276 C CA . ARG A 1 160 ? -14.031 35.75 11.703 1 88 160 ARG A CA 1
ATOM 1277 C C . ARG A 1 160 ? -14.875 34.469 11.742 1 88 160 ARG A C 1
ATOM 1279 O O . ARG A 1 160 ? -16.062 34.5 11.414 1 88 160 ARG A O 1
ATOM 1286 N N . ASP A 1 161 ? -14.195 33.375 12.047 1 86.69 161 ASP A N 1
ATOM 1287 C CA . ASP A 1 161 ? -14.867 32.094 12.117 1 86.69 161 ASP A CA 1
ATOM 1288 C C . ASP A 1 161 ? -15.508 31.719 10.773 1 86.69 161 ASP A C 1
ATOM 1290 O O . ASP A 1 161 ? -16.641 31.234 10.727 1 86.69 161 ASP A O 1
ATOM 1294 N N . ILE A 1 162 ? -14.914 32.125 9.758 1 90.19 162 ILE A N 1
ATOM 1295 C CA . ILE A 1 162 ? -15.312 31.719 8.406 1 90.19 162 ILE A CA 1
ATOM 1296 C C . ILE A 1 162 ? -14.656 30.391 8.047 1 90.19 162 ILE A C 1
ATOM 1298 O O . ILE A 1 162 ? -13.438 30.25 8.102 1 90.19 162 ILE A O 1
ATOM 1302 N N . PRO A 1 163 ? -15.516 29.375 7.75 1 92.44 163 PRO A N 1
ATOM 1303 C CA . PRO A 1 163 ? -14.906 28.109 7.32 1 92.44 163 PRO A CA 1
ATOM 1304 C C . PRO A 1 163 ? -14 28.281 6.105 1 92.44 163 PRO A C 1
ATOM 1306 O O . PRO A 1 163 ? -14.383 28.922 5.125 1 92.44 163 PRO A O 1
ATOM 1309 N N . VAL A 1 164 ? -12.844 27.766 6.234 1 96 164 VAL A N 1
ATOM 1310 C CA . VAL A 1 164 ? -11.883 27.906 5.145 1 96 164 VAL A CA 1
ATOM 1311 C C . VAL A 1 164 ? -11.336 26.531 4.766 1 96 164 VAL A C 1
ATOM 1313 O O . VAL A 1 164 ? -11.078 25.688 5.641 1 96 164 VAL A O 1
ATOM 1316 N N . ALA A 1 165 ? -11.25 26.297 3.447 1 95.94 165 ALA A N 1
ATOM 1317 C CA . ALA A 1 165 ? -10.656 25.078 2.887 1 95.94 165 ALA A CA 1
ATOM 1318 C C . ALA A 1 165 ? -9.391 25.406 2.105 1 95.94 165 ALA A C 1
ATOM 1320 O O . ALA A 1 165 ? -9.312 26.422 1.412 1 95.94 165 ALA A O 1
ATOM 1321 N N . ILE A 1 166 ? -8.383 24.594 2.301 1 96.69 166 ILE A N 1
ATOM 1322 C CA . ILE A 1 166 ? -7.148 24.719 1.542 1 96.69 166 ILE A CA 1
ATOM 1323 C C . ILE A 1 166 ? -6.695 23.359 1.039 1 96.69 166 ILE A C 1
ATOM 1325 O O . ILE A 1 166 ? -6.801 22.359 1.757 1 96.69 166 ILE A O 1
ATOM 1329 N N . MET A 1 167 ? -6.246 23.297 -0.245 1 93.38 167 MET A N 1
ATOM 1330 C CA . MET A 1 167 ? -5.895 22.016 -0.844 1 93.38 167 MET A CA 1
ATOM 1331 C C . MET A 1 167 ? -4.773 22.188 -1.866 1 93.38 167 MET A C 1
ATOM 1333 O O . MET A 1 167 ? -4.461 23.312 -2.273 1 93.38 167 MET A O 1
ATOM 1337 N N . ASN A 1 168 ? -4.164 21.047 -2.143 1 90.19 168 ASN A N 1
ATOM 1338 C CA . ASN A 1 168 ? -3.287 21.016 -3.307 1 90.19 168 ASN A CA 1
ATOM 1339 C C . ASN A 1 168 ? -4.047 21.328 -4.594 1 90.19 168 ASN A C 1
ATOM 1341 O O . ASN A 1 168 ? -4.934 20.562 -4.992 1 90.19 168 ASN A O 1
ATOM 1345 N N . PRO A 1 169 ? -3.695 22.375 -5.223 1 90.06 169 PRO A N 1
ATOM 1346 C CA . PRO A 1 169 ? -4.457 22.797 -6.398 1 90.06 169 PRO A CA 1
ATOM 1347 C C . PRO A 1 169 ? -4.555 21.703 -7.461 1 90.06 169 PRO A C 1
ATOM 1349 O O . PRO A 1 169 ? -5.531 21.656 -8.211 1 90.06 169 PRO A O 1
ATOM 1352 N N . ASN A 1 170 ? -3.629 20.812 -7.48 1 84.38 170 ASN A N 1
ATOM 1353 C CA . ASN A 1 170 ? -3.611 19.766 -8.5 1 84.38 170 ASN A CA 1
ATOM 1354 C C . ASN A 1 170 ? -4.738 18.766 -8.289 1 84.38 170 ASN A C 1
ATOM 1356 O O . ASN A 1 170 ? -5.066 17.984 -9.195 1 84.38 170 ASN A O 1
ATOM 1360 N N . PHE A 1 171 ? -5.332 18.812 -7.191 1 84.94 171 PHE A N 1
ATOM 1361 C CA . PHE A 1 171 ? -6.383 17.844 -6.898 1 84.94 171 PHE A CA 1
ATOM 1362 C C . PHE A 1 171 ? -7.762 18.484 -7.039 1 84.94 171 PHE A C 1
ATOM 1364 O O . PHE A 1 171 ? -8.781 17.812 -6.824 1 84.94 171 PHE A O 1
ATOM 1371 N N . ALA A 1 172 ? -7.879 19.719 -7.453 1 85.94 172 ALA A N 1
ATOM 1372 C CA . ALA A 1 172 ? -9.141 20.453 -7.492 1 85.94 172 ALA A CA 1
ATOM 1373 C C . ALA A 1 172 ? -10.156 19.75 -8.383 1 85.94 172 ALA A C 1
ATOM 1375 O O . ALA A 1 172 ? -11.344 19.688 -8.055 1 85.94 172 ALA A O 1
ATOM 1376 N N . GLY A 1 173 ? -9.711 19.188 -9.422 1 80.88 173 GLY A N 1
ATOM 1377 C CA . GLY A 1 173 ? -10.617 18.516 -10.352 1 80.88 173 GLY A CA 1
ATOM 1378 C C . GLY A 1 173 ? -11.266 17.281 -9.766 1 80.88 173 GLY A C 1
ATOM 1379 O O . GLY A 1 173 ? -12.414 16.969 -10.078 1 80.88 173 GLY A O 1
ATOM 1380 N N . MET A 1 174 ? -10.578 16.609 -8.922 1 81 174 MET A N 1
ATOM 1381 C CA . MET A 1 174 ? -11.055 15.367 -8.328 1 81 174 MET A CA 1
ATOM 1382 C C . MET A 1 174 ? -12.008 15.648 -7.172 1 81 174 MET A C 1
ATOM 1384 O O . MET A 1 174 ? -12.703 14.742 -6.707 1 81 174 MET A O 1
ATOM 1388 N N . LEU A 1 175 ? -12.094 16.922 -6.82 1 86.81 175 LEU A N 1
ATOM 1389 C CA . LEU A 1 175 ? -12.773 17.188 -5.555 1 86.81 175 LEU A CA 1
ATOM 1390 C C . LEU A 1 175 ? -13.969 18.109 -5.758 1 86.81 175 LEU A C 1
ATOM 1392 O O . LEU A 1 175 ? -14.406 18.766 -4.82 1 86.81 175 LEU A O 1
ATOM 1396 N N . VAL A 1 176 ? -14.453 18.172 -6.953 1 89.25 176 VAL A N 1
ATOM 1397 C CA . VAL A 1 176 ? -15.531 19.094 -7.301 1 89.25 176 VAL A CA 1
ATOM 1398 C C . VAL A 1 176 ? -16.766 18.797 -6.445 1 89.25 176 VAL A C 1
ATOM 1400 O O . VAL A 1 176 ? -17.391 19.703 -5.895 1 89.25 176 VAL A O 1
ATOM 1403 N N . ASP A 1 177 ? -17.062 17.578 -6.293 1 87.06 177 ASP A N 1
ATOM 1404 C CA . ASP A 1 177 ? -18.234 17.188 -5.52 1 87.06 177 ASP A CA 1
ATOM 1405 C C . ASP A 1 177 ? -18.062 17.547 -4.043 1 87.06 177 ASP A C 1
ATOM 1407 O O . ASP A 1 177 ? -19.016 17.984 -3.391 1 87.06 177 ASP A O 1
ATOM 1411 N N . ASP A 1 178 ? -16.891 17.297 -3.508 1 88.25 178 ASP A N 1
ATOM 1412 C CA . ASP A 1 178 ? -16.594 17.688 -2.133 1 88.25 178 ASP A CA 1
ATOM 1413 C C . ASP A 1 178 ? -16.797 19.188 -1.931 1 88.25 178 ASP A C 1
ATOM 1415 O O . ASP A 1 178 ? -17.359 19.609 -0.919 1 88.25 178 ASP A O 1
ATOM 1419 N N . LEU A 1 179 ? -16.375 19.938 -2.881 1 92.25 179 LEU A N 1
ATOM 1420 C CA . LEU A 1 179 ? -16.406 21.391 -2.787 1 92.25 179 LEU A CA 1
ATOM 1421 C C . LEU A 1 179 ? -17.844 21.906 -2.84 1 92.25 179 LEU A C 1
ATOM 1423 O O . LEU A 1 179 ? -18.203 22.875 -2.166 1 92.25 179 LEU A O 1
ATOM 1427 N N . LYS A 1 180 ? -18.625 21.188 -3.604 1 89.81 180 LYS A N 1
ATOM 1428 C CA . LYS A 1 180 ? -20.047 21.5 -3.613 1 89.81 180 LYS A CA 1
ATOM 1429 C C . LYS A 1 180 ? -20.688 21.188 -2.258 1 89.81 180 LYS A C 1
ATOM 1431 O O . LYS A 1 180 ? -21.469 22 -1.745 1 89.81 180 LYS A O 1
ATOM 1436 N N . ASP A 1 181 ? -20.219 20.141 -1.716 1 86.12 181 ASP A N 1
ATOM 1437 C CA . ASP A 1 181 ? -20.797 19.656 -0.469 1 86.12 181 ASP A CA 1
ATOM 1438 C C . ASP A 1 181 ? -20.516 20.609 0.683 1 86.12 181 ASP A C 1
ATOM 1440 O O . ASP A 1 181 ? -21.328 20.75 1.601 1 86.12 181 ASP A O 1
ATOM 1444 N N . ILE A 1 182 ? -19.406 21.281 0.601 1 89.5 182 ILE A N 1
ATOM 1445 C CA . ILE A 1 182 ? -19.078 22.156 1.722 1 89.5 182 ILE A CA 1
ATOM 1446 C C . ILE A 1 182 ? -19.438 23.609 1.378 1 89.5 182 ILE A C 1
ATOM 1448 O O . ILE A 1 182 ? -19.016 24.531 2.061 1 89.5 182 ILE A O 1
ATOM 1452 N N . ASN A 1 183 ? -20.062 23.828 0.288 1 89.88 183 ASN A N 1
ATOM 1453 C CA . ASN A 1 183 ? -20.656 25.094 -0.093 1 89.88 183 ASN A CA 1
ATOM 1454 C C . ASN A 1 183 ? -19.594 26.172 -0.312 1 89.88 183 ASN A C 1
ATOM 1456 O O . ASN A 1 183 ? -19.672 27.266 0.25 1 89.88 183 ASN A O 1
ATOM 1460 N N . VAL A 1 184 ? -18.672 25.875 -1.137 1 92.88 184 VAL A N 1
ATOM 1461 C CA . VAL A 1 184 ? -17.656 26.844 -1.507 1 92.88 184 VAL A CA 1
ATOM 1462 C C . VAL A 1 184 ? -18.281 27.953 -2.346 1 92.88 184 VAL A C 1
ATOM 1464 O O . VAL A 1 184 ? -18.969 27.688 -3.33 1 92.88 184 VAL A O 1
ATOM 1467 N N . SER A 1 185 ? -18.062 29.203 -1.912 1 91.19 185 SER A N 1
ATOM 1468 C CA . SER A 1 185 ? -18.641 30.312 -2.646 1 91.19 185 SER A CA 1
ATOM 1469 C C . SER A 1 185 ? -17.594 31.312 -3.08 1 91.19 185 SER A C 1
ATOM 1471 O O . SER A 1 185 ? -17.812 32.125 -3.992 1 91.19 185 SER A O 1
ATOM 1473 N N . CYS A 1 186 ? -16.531 31.344 -2.387 1 93.38 186 CYS A N 1
ATOM 1474 C CA . CYS A 1 186 ? -15.422 32.25 -2.666 1 93.38 186 CYS A CA 1
ATOM 1475 C C . CYS A 1 186 ? -14.109 31.5 -2.803 1 93.38 186 CYS A C 1
ATOM 1477 O O . CYS A 1 186 ? -13.805 30.625 -1.987 1 93.38 186 CYS A O 1
ATOM 1479 N N . VAL A 1 187 ? -13.336 31.828 -3.904 1 95.38 187 VAL A N 1
ATOM 1480 C CA . VAL A 1 187 ? -12.07 31.141 -4.137 1 95.38 187 VAL A CA 1
ATOM 1481 C C . VAL A 1 187 ? -10.945 32.156 -4.277 1 95.38 187 VAL A C 1
ATOM 1483 O O . VAL A 1 187 ? -11.07 33.125 -5.023 1 95.38 187 VAL A O 1
ATOM 1486 N N . PHE A 1 188 ? -9.977 32.031 -3.463 1 95.62 188 PHE A N 1
ATOM 1487 C CA . PHE A 1 188 ? -8.703 32.719 -3.65 1 95.62 188 PHE A CA 1
ATOM 1488 C C . PHE A 1 188 ? -7.688 31.812 -4.324 1 95.62 188 PHE A C 1
ATOM 1490 O O . PHE A 1 188 ? -7.395 30.734 -3.822 1 95.62 188 PHE A O 1
ATOM 1497 N N . ALA A 1 189 ? -7.109 32.188 -5.488 1 93.94 189 ALA A N 1
ATOM 1498 C CA . ALA A 1 189 ? -6.207 31.312 -6.223 1 93.94 189 ALA A CA 1
ATOM 1499 C C . ALA A 1 189 ? -4.977 32.094 -6.711 1 93.94 189 ALA A C 1
ATOM 1501 O O . ALA A 1 189 ? -5.07 33.25 -7.086 1 93.94 189 ALA A O 1
ATOM 1502 N N . SER A 1 190 ? -3.875 31.391 -6.629 1 91.06 190 SER A N 1
ATOM 1503 C CA . SER A 1 190 ? -2.68 31.953 -7.246 1 91.06 190 SER A CA 1
ATOM 1504 C C . SER A 1 190 ? -2.793 31.953 -8.766 1 91.06 190 SER A C 1
ATOM 1506 O O . SER A 1 190 ? -3.459 31.094 -9.344 1 91.06 190 SER A O 1
ATOM 1508 N N . PRO A 1 191 ? -2.084 32.812 -9.406 1 87.31 191 PRO A N 1
ATOM 1509 C CA . PRO A 1 191 ? -2.23 33 -10.852 1 87.31 191 PRO A CA 1
ATOM 1510 C C . PRO A 1 191 ? -1.882 31.734 -11.641 1 87.31 191 PRO A C 1
ATOM 1512 O O . PRO A 1 191 ? -2.436 31.5 -12.719 1 87.31 191 PRO A O 1
ATOM 1515 N N . GLU A 1 192 ? -1.052 30.906 -11.141 1 87.88 192 GLU A N 1
ATOM 1516 C CA . GLU A 1 192 ? -0.621 29.719 -11.852 1 87.88 192 GLU A CA 1
ATOM 1517 C C . GLU A 1 192 ? -1.728 28.656 -11.891 1 87.88 192 GLU A C 1
ATOM 1519 O O . GLU A 1 192 ? -1.643 27.688 -12.641 1 87.88 192 GLU A O 1
ATOM 1524 N N . HIS A 1 193 ? -2.781 28.906 -11.156 1 89.88 193 HIS A N 1
ATOM 1525 C CA . HIS A 1 193 ? -3.838 27.891 -11.094 1 89.88 193 HIS A CA 1
ATOM 1526 C C . HIS A 1 193 ? -5.148 28.438 -11.656 1 89.88 193 HIS A C 1
ATOM 1528 O O . HIS A 1 193 ? -6.227 28.047 -11.211 1 89.88 193 HIS A O 1
ATOM 1534 N N . LEU A 1 194 ? -5.102 29.281 -12.609 1 86.56 194 LEU A N 1
ATOM 1535 C CA . LEU A 1 194 ? -6.262 29.891 -13.25 1 86.56 194 LEU A CA 1
ATOM 1536 C C . LEU A 1 194 ? -7.129 28.828 -13.922 1 86.56 194 LEU A C 1
ATOM 1538 O O . LEU A 1 194 ? -8.359 28.938 -13.938 1 86.56 194 LEU A O 1
ATOM 1542 N N . ASP A 1 195 ? -6.516 27.875 -14.438 1 87.69 195 ASP A N 1
ATOM 1543 C CA . ASP A 1 195 ? -7.23 26.797 -15.117 1 87.69 195 ASP A CA 1
ATOM 1544 C C . ASP A 1 195 ? -8.148 26.062 -14.148 1 87.69 195 ASP A C 1
ATOM 1546 O O . ASP A 1 195 ? -9.242 25.625 -14.531 1 87.69 195 ASP A O 1
ATOM 1550 N N . LYS A 1 196 ? -7.746 25.938 -12.945 1 89.06 196 LYS A N 1
ATOM 1551 C CA . LYS A 1 196 ? -8.547 25.25 -11.938 1 89.06 196 LYS A CA 1
ATOM 1552 C C . LYS A 1 196 ? -9.789 26.062 -11.57 1 89.06 196 LYS A C 1
ATOM 1554 O O . LYS A 1 196 ? -10.859 25.5 -11.359 1 89.06 196 LYS A O 1
ATOM 1559 N N . ILE A 1 197 ? -9.664 27.328 -11.547 1 88.06 197 ILE A N 1
ATOM 1560 C CA . ILE A 1 197 ? -10.781 28.203 -11.227 1 88.06 197 ILE A CA 1
ATOM 1561 C C . ILE A 1 197 ? -11.844 28.109 -12.312 1 88.06 197 ILE A C 1
ATOM 1563 O O . ILE A 1 197 ? -13.039 28.047 -12.023 1 88.06 197 ILE A O 1
ATOM 1567 N N . GLU A 1 198 ? -11.359 28.125 -13.484 1 88.06 198 GLU A N 1
ATOM 1568 C CA . GLU A 1 198 ? -12.289 28.047 -14.609 1 88.06 198 GLU A CA 1
ATOM 1569 C C . GLU A 1 198 ? -13.078 26.734 -14.586 1 88.06 198 GLU A C 1
ATOM 1571 O O . GLU A 1 198 ? -14.281 26.734 -14.844 1 88.06 198 GLU A O 1
ATOM 1576 N N . MET A 1 199 ? -12.352 25.797 -14.266 1 88.25 199 MET A N 1
ATOM 1577 C CA . MET A 1 199 ? -13 24.5 -14.164 1 88.25 199 MET A CA 1
ATOM 1578 C C . MET A 1 199 ? -14.039 24.484 -13.039 1 88.25 199 MET A C 1
ATOM 1580 O O . MET A 1 199 ? -15.148 23.984 -13.219 1 88.25 199 MET A O 1
ATOM 1584 N N . LEU A 1 200 ? -13.742 25.047 -11.945 1 90.38 200 LEU A N 1
ATOM 1585 C CA . LEU A 1 200 ? -14.633 25.078 -10.781 1 90.38 200 LEU A CA 1
ATOM 1586 C C . LEU A 1 200 ? -15.844 25.953 -11.047 1 90.38 200 LEU A C 1
ATOM 1588 O O . LEU A 1 200 ? -16.953 25.625 -10.617 1 90.38 200 LEU A O 1
ATOM 1592 N N . ARG A 1 201 ? -15.656 26.969 -11.75 1 88.75 201 ARG A N 1
ATOM 1593 C CA . ARG A 1 201 ? -16.734 27.906 -12.062 1 88.75 201 ARG A CA 1
ATOM 1594 C C . ARG A 1 201 ? -17.828 27.219 -12.859 1 88.75 201 ARG A C 1
ATOM 1596 O O . ARG A 1 201 ? -19.016 27.578 -12.75 1 88.75 201 ARG A O 1
ATOM 1603 N N . LYS A 1 202 ? -17.453 26.266 -13.578 1 89.25 202 LYS A N 1
ATOM 1604 C CA . LYS A 1 202 ? -18.406 25.547 -14.406 1 89.25 202 LYS A CA 1
ATOM 1605 C C . LYS A 1 202 ? -19.219 24.562 -13.57 1 89.25 202 LYS A C 1
ATOM 1607 O O . LYS A 1 202 ? -20.344 24.219 -13.938 1 89.25 202 LYS A O 1
ATOM 1612 N N . SER A 1 203 ? -18.656 24.188 -12.477 1 89.69 203 SER A N 1
ATOM 1613 C CA . SER A 1 203 ? -19.25 23.094 -11.734 1 89.69 203 SER A CA 1
ATOM 1614 C C . SER A 1 203 ? -19.875 23.578 -10.43 1 89.69 203 SER A C 1
ATOM 1616 O O . SER A 1 203 ? -20.719 22.906 -9.852 1 89.69 203 SER A O 1
ATOM 1618 N N . ILE A 1 204 ? -19.297 24.656 -9.906 1 90 204 ILE A N 1
ATOM 1619 C CA . ILE A 1 204 ? -19.703 25.172 -8.609 1 90 204 ILE A CA 1
ATOM 1620 C C . ILE A 1 204 ? -20.141 26.625 -8.766 1 90 204 ILE A C 1
ATOM 1622 O O . ILE A 1 204 ? -19.609 27.375 -9.594 1 90 204 ILE A O 1
ATOM 1626 N N . ASN A 1 205 ? -21.172 27.016 -8.062 1 88.06 205 ASN A N 1
ATOM 1627 C CA . ASN A 1 205 ? -21.609 28.422 -8.07 1 88.06 205 ASN A CA 1
ATOM 1628 C C . ASN A 1 205 ? -20.672 29.297 -7.25 1 88.06 205 ASN A C 1
ATOM 1630 O O . ASN A 1 205 ? -20.891 29.5 -6.055 1 88.06 205 ASN A O 1
ATOM 1634 N N . LEU A 1 206 ? -19.719 29.844 -7.906 1 90.69 206 LEU A N 1
ATOM 1635 C CA . LEU A 1 206 ? -18.766 30.719 -7.238 1 90.69 206 LEU A CA 1
ATOM 1636 C C . LEU A 1 206 ? -19.203 32.188 -7.328 1 90.69 206 LEU A C 1
ATOM 1638 O O . LEU A 1 206 ? -19.422 32.688 -8.422 1 90.69 206 LEU A O 1
ATOM 1642 N N . GLN A 1 207 ? -19.344 32.781 -6.246 1 89.44 207 GLN A N 1
ATOM 1643 C CA . GLN A 1 207 ? -19.719 34.219 -6.195 1 89.44 207 GLN A CA 1
ATOM 1644 C C . GLN A 1 207 ? -18.516 35.094 -6.441 1 89.44 207 GLN A C 1
ATOM 1646 O O . GLN A 1 207 ? -18.625 36.156 -7.082 1 89.44 207 GLN A O 1
ATOM 1651 N N . HIS A 1 208 ? -17.359 34.688 -5.871 1 91.94 208 HIS A N 1
ATOM 1652 C CA . HIS A 1 208 ? -16.141 35.469 -5.996 1 91.94 208 HIS A CA 1
ATOM 1653 C C . HIS A 1 208 ? -14.945 34.625 -6.379 1 91.94 208 HIS A C 1
ATOM 1655 O O . HIS A 1 208 ? -14.766 33.531 -5.828 1 91.94 208 HIS A O 1
ATOM 1661 N N . CYS A 1 209 ? -14.211 35.062 -7.359 1 92.69 209 CYS A N 1
ATOM 1662 C CA . CYS A 1 209 ? -12.938 34.5 -7.762 1 92.69 209 CYS A CA 1
ATOM 1663 C C . CYS A 1 209 ? -11.828 35.562 -7.707 1 92.69 209 CYS A C 1
ATOM 1665 O O . CYS A 1 209 ? -11.789 36.469 -8.531 1 92.69 209 CYS A O 1
ATOM 1667 N N . ILE A 1 210 ? -11.008 35.406 -6.734 1 93 210 ILE A N 1
ATOM 1668 C CA . ILE A 1 210 ? -10.016 36.438 -6.473 1 93 210 ILE A CA 1
ATOM 1669 C C . ILE A 1 210 ? -8.609 35.875 -6.707 1 93 210 ILE A C 1
ATOM 1671 O O . ILE A 1 210 ? -8.266 34.812 -6.195 1 93 210 ILE A O 1
ATOM 1675 N N . LEU A 1 211 ? -7.805 36.594 -7.383 1 92.19 211 LEU A N 1
ATOM 1676 C CA . LEU A 1 211 ? -6.426 36.188 -7.664 1 92.19 211 LEU A CA 1
ATOM 1677 C C . LEU A 1 211 ? -5.48 36.75 -6.602 1 92.19 211 LEU A C 1
ATOM 1679 O O . LEU A 1 211 ? -5.516 37.938 -6.277 1 92.19 211 LEU A O 1
ATOM 1683 N N . ILE A 1 212 ? -4.707 35.812 -6.055 1 92.31 212 ILE A N 1
ATOM 1684 C CA . ILE A 1 212 ? -3.662 36.188 -5.121 1 92.31 212 ILE A CA 1
ATOM 1685 C C . ILE A 1 212 ? -2.447 36.719 -5.891 1 92.31 212 ILE A C 1
ATOM 1687 O O . ILE A 1 212 ? -1.539 35.938 -6.215 1 92.31 212 ILE A O 1
ATOM 1691 N N . ASP A 1 213 ? -2.473 37.938 -6.27 1 78.31 213 ASP A N 1
ATOM 1692 C CA . ASP A 1 213 ? -1.427 38.531 -7.098 1 78.31 213 ASP A CA 1
ATOM 1693 C C . ASP A 1 213 ? -0.567 39.5 -6.293 1 78.31 213 ASP A C 1
ATOM 1695 O O . ASP A 1 213 ? -0.999 40 -5.254 1 78.31 213 ASP A O 1
ATOM 1699 N N . GLU A 1 214 ? 0.712 39.5 -6.426 1 64.12 214 GLU A N 1
ATOM 1700 C CA . GLU A 1 214 ? 1.608 40.406 -5.695 1 64.12 214 GLU A CA 1
ATOM 1701 C C . GLU A 1 214 ? 1.643 41.781 -6.328 1 64.12 214 GLU A C 1
ATOM 1703 O O . GLU A 1 214 ? 1.845 42.781 -5.637 1 64.12 214 GLU A O 1
ATOM 1708 N N . LYS A 1 215 ? 1.637 41.844 -7.668 1 62.78 215 LYS A N 1
ATOM 1709 C CA . LYS A 1 215 ? 1.729 43.156 -8.297 1 62.78 215 LYS A CA 1
ATOM 1710 C C . LYS A 1 215 ? 0.444 43.5 -9.047 1 62.78 215 LYS A C 1
ATOM 1712 O O . LYS A 1 215 ? -0.207 42.625 -9.609 1 62.78 215 LYS A O 1
ATOM 1717 N N . GLU A 1 216 ? -0.117 44.625 -8.602 1 56.72 216 GLU A N 1
ATOM 1718 C CA . GLU A 1 216 ? -1.327 45.125 -9.234 1 56.72 216 GLU A CA 1
ATOM 1719 C C . GLU A 1 216 ? -1.283 44.938 -10.742 1 56.72 216 GLU A C 1
ATOM 1721 O O . GLU A 1 216 ? -0.65 45.719 -11.461 1 56.72 216 GLU A O 1
ATOM 1726 N N . LYS A 1 217 ? -0.998 43.75 -11.102 1 57.41 217 LYS A N 1
ATOM 1727 C CA . LYS A 1 217 ? -1.124 43.656 -12.547 1 57.41 217 LYS A CA 1
ATOM 1728 C C . LYS A 1 217 ? -2.584 43.75 -12.984 1 57.41 217 LYS A C 1
ATOM 1730 O O . LYS A 1 217 ? -3.492 43.656 -12.156 1 57.41 217 LYS A O 1
ATOM 1735 N N . SER A 1 218 ? -2.797 44.219 -14.188 1 56.94 218 SER A N 1
ATOM 1736 C CA . SER A 1 218 ? -4.105 44.344 -14.82 1 56.94 218 SER A CA 1
ATOM 1737 C C . SER A 1 218 ? -5.004 43.156 -14.523 1 56.94 218 SER A C 1
ATOM 1739 O O . SER A 1 218 ? -4.566 42 -14.625 1 56.94 218 SER A O 1
ATOM 1741 N N . PRO A 1 219 ? -6.082 43.531 -13.781 1 63.41 219 PRO A N 1
ATOM 1742 C CA . PRO A 1 219 ? -7.031 42.469 -13.461 1 63.41 219 PRO A CA 1
ATOM 1743 C C . PRO A 1 219 ? -7.379 41.625 -14.672 1 63.41 219 PRO A C 1
ATOM 1745 O O . PRO A 1 219 ? -7.551 42.125 -15.773 1 63.41 219 PRO A O 1
ATOM 1748 N N . LEU A 1 220 ? -7 40.406 -14.594 1 73 220 LEU A N 1
ATOM 1749 C CA . LEU A 1 220 ? -7.473 39.5 -15.617 1 73 220 LEU A CA 1
ATOM 1750 C C . LEU A 1 220 ? -8.992 39.5 -15.688 1 73 220 LEU A C 1
ATOM 1752 O O . LEU A 1 220 ? -9.664 39.562 -14.656 1 73 220 LEU A O 1
ATOM 1756 N N . PRO A 1 221 ? -9.531 39.656 -16.922 1 73.38 221 PRO A N 1
ATOM 1757 C CA . PRO A 1 221 ? -10.992 39.656 -17.031 1 73.38 221 PRO A CA 1
ATOM 1758 C C . PRO A 1 221 ? -11.641 38.469 -16.297 1 73.38 221 PRO A C 1
ATOM 1760 O O . PRO A 1 221 ? -11.18 37.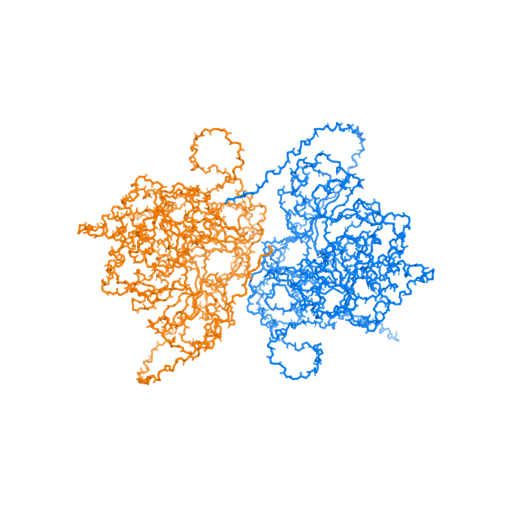344 -16.406 1 73.38 221 PRO A O 1
ATOM 1763 N N . GLY A 1 222 ? -12.586 38.781 -15.484 1 78.12 222 GLY A N 1
ATOM 1764 C CA . GLY A 1 222 ? -13.352 37.781 -14.789 1 78.12 222 GLY A CA 1
ATOM 1765 C C . GLY A 1 222 ? -12.797 37.438 -13.422 1 78.12 222 GLY A C 1
ATOM 1766 O O . GLY A 1 222 ? -13.367 36.594 -12.703 1 78.12 222 GLY A O 1
ATOM 1767 N N . TYR A 1 223 ? -11.664 38.156 -13.133 1 83.19 223 TYR A N 1
ATOM 1768 C CA . TYR A 1 223 ? -11.047 37.906 -11.828 1 83.19 223 TYR A CA 1
ATOM 1769 C C . TYR A 1 223 ? -10.844 39.188 -11.055 1 83.19 223 TYR A C 1
ATOM 1771 O O . TYR A 1 223 ? -10.617 40.25 -11.648 1 83.19 223 TYR A O 1
ATOM 1779 N N . GLN A 1 224 ? -11.023 39.094 -9.828 1 85.31 224 GLN A N 1
ATOM 1780 C CA . GLN A 1 224 ? -10.664 40.219 -8.953 1 85.31 224 GLN A CA 1
ATOM 1781 C C . GLN A 1 224 ? -9.227 40.094 -8.453 1 85.31 224 GLN A C 1
ATOM 1783 O O . GLN A 1 224 ? -8.672 39 -8.43 1 85.31 224 GLN A O 1
ATOM 1788 N N . SER A 1 225 ? -8.664 41.188 -8.195 1 88.19 225 SER A N 1
ATOM 1789 C CA . SER A 1 225 ? -7.297 41.219 -7.691 1 88.19 225 SER A CA 1
ATOM 1790 C C . SER A 1 225 ? -7.273 41.438 -6.184 1 88.19 225 SER A C 1
ATOM 1792 O O . SER A 1 225 ? -7.84 42.406 -5.672 1 88.19 225 SER A O 1
ATOM 1794 N N . LEU A 1 226 ? -6.57 40.594 -5.512 1 90.44 226 LEU A N 1
ATOM 1795 C CA . LEU A 1 226 ? -6.496 40.719 -4.059 1 90.44 226 LEU A CA 1
ATOM 1796 C C . LEU A 1 226 ? -5.805 42 -3.648 1 90.44 226 LEU A C 1
ATOM 1798 O O . LEU A 1 226 ? -6.262 42.688 -2.736 1 90.44 226 LEU A O 1
ATOM 1802 N N . SER A 1 227 ? -4.703 42.312 -4.352 1 87.69 227 SER A N 1
ATOM 1803 C CA . SER A 1 227 ? -3.957 43.531 -4.035 1 87.69 227 SER A CA 1
ATOM 1804 C C . SER A 1 227 ? -4.82 44.75 -4.227 1 87.69 227 SER A C 1
ATOM 1806 O O . SER A 1 227 ? -4.766 45.688 -3.418 1 87.69 227 SER A O 1
ATOM 1808 N N . HIS A 1 228 ? -5.586 44.719 -5.246 1 85.69 228 HIS A N 1
ATOM 1809 C CA . HIS A 1 228 ? -6.48 45.844 -5.508 1 85.69 228 HIS A CA 1
ATOM 1810 C C . HIS A 1 228 ? -7.566 45.938 -4.441 1 85.69 228 HIS A C 1
ATOM 1812 O O . HIS A 1 228 ? -7.867 47.031 -3.957 1 85.69 228 HIS A O 1
ATOM 1818 N N . LEU A 1 229 ? -8.117 44.844 -4.148 1 86.31 229 LEU A N 1
ATOM 1819 C CA . LEU A 1 229 ? -9.172 44.812 -3.137 1 86.31 229 LEU A CA 1
ATOM 1820 C C . LEU A 1 229 ? -8.633 45.281 -1.782 1 86.31 229 LEU A C 1
ATOM 1822 O O . LEU A 1 229 ? -9.297 46.031 -1.066 1 86.31 229 LEU A O 1
ATOM 1826 N N . GLN A 1 230 ? -7.465 44.875 -1.458 1 86.38 230 GLN A N 1
ATOM 1827 C CA . GLN A 1 230 ? -6.855 45.25 -0.182 1 86.38 230 GLN A CA 1
ATOM 1828 C C . GLN A 1 230 ? -6.574 46.719 -0.113 1 86.38 230 GLN A C 1
ATOM 1830 O O . GLN A 1 230 ? -6.703 47.344 0.948 1 86.38 230 GLN A O 1
ATOM 1835 N N . LYS A 1 231 ? -6.164 47.25 -1.213 1 84.25 231 LYS A N 1
ATOM 1836 C CA . LYS A 1 231 ? -5.934 48.688 -1.27 1 84.25 231 LYS A CA 1
ATOM 1837 C C . LYS A 1 231 ? -7.23 49.469 -1.061 1 84.25 231 LYS A C 1
ATOM 1839 O O . LYS A 1 231 ? -7.25 50.469 -0.37 1 84.25 231 LYS A O 1
ATOM 1844 N N . CYS A 1 232 ? -8.281 48.938 -1.671 1 82.62 232 CYS A N 1
ATOM 1845 C CA . CYS A 1 232 ? -9.586 49.594 -1.574 1 82.62 232 CYS A CA 1
ATOM 1846 C C . CYS A 1 232 ? -10.109 49.562 -0.145 1 82.62 232 CYS A C 1
ATOM 1848 O O . CYS A 1 232 ? -10.68 50.531 0.342 1 82.62 232 CYS A O 1
ATOM 1850 N N . TYR A 1 233 ? -9.852 48.5 0.519 1 79.88 233 TYR A N 1
ATOM 1851 C CA . TYR A 1 233 ? -10.438 48.281 1.842 1 79.88 233 TYR A CA 1
ATOM 1852 C C . TYR A 1 233 ? -9.438 48.656 2.938 1 79.88 233 TYR A C 1
ATOM 1854 O O . TYR A 1 233 ? -9.828 48.875 4.09 1 79.88 233 TYR A O 1
ATOM 1862 N N . GLY A 1 234 ? -8.195 48.625 2.617 1 73.88 234 GLY A N 1
ATOM 1863 C CA . GLY A 1 234 ? -7.152 49 3.57 1 73.88 234 GLY A CA 1
ATOM 1864 C C . GLY A 1 234 ? -7.074 50.469 3.848 1 73.88 234 GLY A C 1
ATOM 1865 O O . GLY A 1 234 ? -6.555 50.906 4.887 1 73.88 234 GLY A O 1
ATOM 1866 N N . ALA A 1 235 ? -7.328 51.344 2.863 1 61.91 235 ALA A N 1
ATOM 1867 C CA . ALA A 1 235 ? -7.219 52.781 2.988 1 61.91 235 ALA A CA 1
ATOM 1868 C C . ALA A 1 235 ? -8.203 53.312 4.023 1 61.91 235 ALA A C 1
ATOM 1870 O O . ALA A 1 235 ? -8.094 54.469 4.457 1 61.91 235 ALA A O 1
ATOM 1871 N N . SER A 1 236 ? -9.125 52.562 4.406 1 54.16 236 SER A N 1
ATOM 1872 C CA . SER A 1 236 ? -10.078 53.094 5.359 1 54.16 236 SER A CA 1
ATOM 1873 C C . SER A 1 236 ? -9.477 53.188 6.758 1 54.16 236 SER A C 1
ATOM 1875 O O . SER A 1 236 ? -8.992 52.188 7.285 1 54.16 236 SER A O 1
ATOM 1877 N N . SER A 1 237 ? -8.891 54.312 7.164 1 50.88 237 SER A N 1
ATOM 1878 C CA . SER A 1 237 ? -8.273 54.719 8.422 1 50.88 237 SER A CA 1
ATOM 1879 C C . SER A 1 237 ? -8.945 54.062 9.617 1 50.88 237 SER A C 1
ATOM 1881 O O . SER A 1 237 ? -8.398 54.031 10.719 1 50.88 237 SER A O 1
ATOM 1883 N N . SER A 1 238 ? -10.18 53.875 9.617 1 49.81 238 SER A N 1
ATOM 1884 C CA . SER A 1 238 ? -10.945 53.406 10.773 1 49.81 238 SER A CA 1
ATOM 1885 C C . SER A 1 238 ? -10.836 51.906 10.93 1 49.81 238 SER A C 1
ATOM 1887 O O . SER A 1 238 ? -11.812 51.219 11.289 1 49.81 238 SER A O 1
ATOM 1889 N N . LEU A 1 239 ? -9.758 51.406 10.391 1 53.47 239 LEU A N 1
ATOM 1890 C CA . LEU A 1 239 ? -9.734 49.969 10.602 1 53.47 239 LEU A CA 1
ATOM 1891 C C . LEU A 1 239 ? -9.797 49.625 12.094 1 53.47 239 LEU A C 1
ATOM 1893 O O . LEU A 1 239 ? -8.828 49.844 12.82 1 53.47 239 LEU A O 1
ATOM 1897 N N . LEU A 1 240 ? -10.992 49.875 12.75 1 49.66 240 LEU A N 1
ATOM 1898 C CA . LEU A 1 240 ? -11.242 49.5 14.133 1 49.66 240 LEU A CA 1
ATOM 1899 C C . LEU A 1 240 ? -10.656 48.094 14.414 1 49.66 240 LEU A C 1
ATOM 1901 O O . LEU A 1 240 ? -10.562 47.281 13.516 1 49.66 240 LEU A O 1
ATOM 1905 N N . PRO A 1 241 ? -9.922 48.188 15.516 1 50.84 241 PRO A N 1
ATOM 1906 C CA . PRO A 1 241 ? -9.539 46.844 15.938 1 50.84 241 PRO A CA 1
ATOM 1907 C C . PRO A 1 241 ? -10.625 45.812 15.656 1 50.84 241 PRO A C 1
ATOM 1909 O O . PRO A 1 241 ? -11.82 46.125 15.734 1 50.84 241 PRO A O 1
ATOM 1912 N N . PRO A 1 242 ? -10.367 44.875 14.805 1 51.69 242 PRO A N 1
ATOM 1913 C CA . PRO A 1 242 ? -11.398 43.875 14.547 1 51.69 242 PRO A CA 1
ATOM 1914 C C . PRO A 1 242 ? -12.273 43.594 15.766 1 51.69 242 PRO A C 1
ATOM 1916 O O . PRO A 1 242 ? -11.758 43.344 16.859 1 51.69 242 PRO A O 1
ATOM 1919 N N . VAL A 1 243 ? -13.273 44.406 16.031 1 46.97 243 VAL A N 1
ATOM 1920 C CA . VAL A 1 243 ? -14.211 43.875 17.016 1 46.97 243 VAL A CA 1
ATOM 1921 C C . VAL A 1 243 ? -14.266 42.344 16.922 1 46.97 243 VAL A C 1
ATOM 1923 O O . VAL A 1 243 ? -14.57 41.812 15.852 1 46.97 243 VAL A O 1
ATOM 1926 N N . LEU A 1 244 ? -13.242 41.781 17.5 1 50.72 244 LEU A N 1
ATOM 1927 C CA . LEU A 1 244 ? -13.406 40.344 17.609 1 50.72 244 LEU A CA 1
ATOM 1928 C C . LEU A 1 244 ? -14.867 39.969 17.797 1 50.72 244 LEU A C 1
ATOM 1930 O O . LEU A 1 244 ? -15.383 39.969 18.922 1 50.72 244 LEU A O 1
ATOM 1934 N N . THR A 1 245 ? -15.758 40.75 17.25 1 46.53 245 THR A N 1
ATOM 1935 C CA . THR A 1 245 ? -17.078 40.125 17.344 1 46.53 245 THR A CA 1
ATOM 1936 C C . THR A 1 245 ? -17 38.656 16.938 1 46.53 245 THR A C 1
ATOM 1938 O O . THR A 1 245 ? -16.766 38.344 15.766 1 46.53 245 THR A O 1
ATOM 1941 N N . ILE A 1 246 ? -16.344 38 17.719 1 46.41 246 ILE A N 1
ATOM 1942 C CA . ILE A 1 246 ? -16.469 36.562 17.516 1 46.41 246 ILE A CA 1
ATOM 1943 C C . ILE A 1 246 ? -17.844 36.25 16.953 1 46.41 246 ILE A C 1
ATOM 1945 O O . ILE A 1 246 ? -18.859 36.438 17.641 1 46.41 246 ILE A O 1
ATOM 1949 N N . SER A 1 247 ? -18.141 36.688 15.859 1 45.53 247 SER A N 1
ATOM 1950 C CA . SER A 1 247 ? -19.406 36.312 15.242 1 45.53 247 SER A CA 1
ATOM 1951 C C . SER A 1 247 ? -19.906 34.969 15.789 1 45.53 247 SER A C 1
ATOM 1953 O O . SER A 1 247 ? -19.109 34.031 15.992 1 45.53 247 SER A O 1
ATOM 1955 N N . LYS A 1 248 ? -20.922 35.031 16.578 1 44.91 248 LYS A N 1
ATOM 1956 C CA . LYS A 1 248 ? -21.75 34 17.141 1 44.91 248 LYS A CA 1
ATOM 1957 C C . LYS A 1 248 ? -22.062 32.906 16.109 1 44.91 248 LYS A C 1
ATOM 1959 O O . LYS A 1 248 ? -22.906 32.031 16.344 1 44.91 248 LYS A O 1
ATOM 1964 N N . ARG A 1 249 ? -21.562 33.188 14.945 1 47.16 249 ARG A N 1
ATOM 1965 C CA . ARG A 1 249 ? -22.109 32.281 13.938 1 47.16 249 ARG A CA 1
ATOM 1966 C C . ARG A 1 249 ? -22.109 30.844 14.43 1 47.16 249 ARG A C 1
ATOM 1968 O O . ARG A 1 249 ? -23.125 30.156 14.359 1 47.16 249 ARG A O 1
ATOM 1975 N N . ASN A 1 250 ? -20.922 30.188 14.539 1 50.28 250 ASN A N 1
ATOM 1976 C CA . ASN A 1 250 ? -20.828 28.766 14.867 1 50.28 250 ASN A CA 1
ATOM 1977 C C . ASN A 1 250 ? -20.281 28.562 16.281 1 50.28 250 ASN A C 1
ATOM 1979 O O . ASN A 1 250 ? -19.797 27.469 16.609 1 50.28 250 ASN A O 1
ATOM 1983 N N . LEU A 1 251 ? -20.266 29.766 17.031 1 50.16 251 LEU A N 1
ATOM 1984 C CA . LEU A 1 251 ? -19.672 29.625 18.359 1 50.16 251 LEU A CA 1
ATOM 1985 C C . LEU A 1 251 ? -20.453 28.609 19.203 1 50.16 251 LEU A C 1
ATOM 1987 O O . LEU A 1 251 ? -19.922 28.062 20.156 1 50.16 251 LEU A O 1
ATOM 1991 N N . ASN A 1 252 ? -21.594 28.344 18.578 1 56.03 252 ASN A N 1
ATOM 1992 C CA . ASN A 1 252 ? -22.391 27.469 19.438 1 56.03 252 ASN A CA 1
ATOM 1993 C C . ASN A 1 252 ? -22.266 26.016 19 1 56.03 252 ASN A C 1
ATOM 1995 O O . ASN A 1 252 ? -22.812 25.125 19.656 1 56.03 252 ASN A O 1
ATOM 1999 N N . ASP A 1 253 ? -21.391 25.906 17.828 1 69.31 253 ASP A N 1
ATOM 2000 C CA . ASP A 1 253 ? -21.234 24.5 17.438 1 69.31 253 ASP A CA 1
ATOM 2001 C C . ASP A 1 253 ? -19.781 24.031 17.609 1 69.31 253 ASP A C 1
ATOM 2003 O O . ASP A 1 253 ? -18.906 24.422 16.828 1 69.31 253 ASP A O 1
ATOM 2007 N N . PRO A 1 254 ? -19.594 23.344 18.672 1 71.25 254 PRO A N 1
ATOM 2008 C CA . PRO A 1 254 ? -18.219 22.922 18.969 1 71.25 254 PRO A CA 1
ATOM 2009 C C . PRO A 1 254 ? -17.625 22.047 17.859 1 71.25 254 PRO A C 1
ATOM 2011 O O . PRO A 1 254 ? -16.406 21.891 17.781 1 71.25 254 PRO A O 1
ATOM 2014 N N . ILE A 1 255 ? -18.422 21.641 16.938 1 78.62 255 ILE A N 1
ATOM 2015 C CA . ILE A 1 255 ? -17.891 20.734 15.93 1 78.62 255 ILE A CA 1
ATOM 2016 C C . ILE A 1 255 ? -17.953 21.391 14.555 1 78.62 255 ILE A C 1
ATOM 2018 O O . ILE A 1 255 ? -17.719 20.75 13.531 1 78.62 255 ILE A O 1
ATOM 2022 N N . ALA A 1 256 ? -18.172 22.703 14.531 1 83.94 256 ALA A N 1
ATOM 2023 C CA . ALA A 1 256 ? -18.188 23.406 13.25 1 83.94 256 ALA A CA 1
ATOM 2024 C C . ALA A 1 256 ? -16.797 23.375 12.602 1 83.94 256 ALA A C 1
ATOM 2026 O O . ALA A 1 256 ? -15.789 23.562 13.281 1 83.94 256 ALA A O 1
ATOM 2027 N N . PRO A 1 257 ? -16.75 23.109 11.297 1 89.19 257 PRO A N 1
ATOM 2028 C CA . PRO A 1 257 ? -15.445 23.094 10.617 1 89.19 257 PRO A CA 1
ATOM 2029 C C . PRO A 1 257 ? -14.805 24.484 10.547 1 89.19 257 PRO A C 1
ATOM 2031 O O . PRO A 1 257 ? -15.484 25.469 10.266 1 89.19 257 PRO A O 1
ATOM 2034 N N . VAL A 1 258 ? -13.625 24.547 10.93 1 91.56 258 VAL A N 1
ATOM 2035 C CA . VAL A 1 258 ? -12.828 25.766 10.859 1 91.56 258 VAL A CA 1
ATOM 2036 C C . VAL A 1 258 ? -11.844 25.672 9.703 1 91.56 258 VAL A C 1
ATOM 2038 O O . VAL A 1 258 ? -11.633 26.656 8.977 1 91.56 258 VAL A O 1
ATOM 2041 N N . LEU A 1 259 ? -11.328 24.578 9.555 1 94.75 259 LEU A N 1
ATOM 2042 C CA . LEU A 1 259 ? -10.391 24.297 8.484 1 94.75 259 LEU A CA 1
ATOM 2043 C C . LEU A 1 259 ? -10.68 22.938 7.852 1 94.75 259 LEU A C 1
ATOM 2045 O O . LEU A 1 259 ? -10.828 21.938 8.562 1 94.75 259 LEU A O 1
ATOM 2049 N N . THR A 1 260 ? -10.844 22.969 6.559 1 93.88 260 THR A N 1
ATOM 2050 C CA . THR A 1 260 ? -11.031 21.734 5.812 1 93.88 260 THR A CA 1
ATOM 2051 C C . THR A 1 260 ? -9.828 21.453 4.918 1 93.88 260 THR A C 1
ATOM 2053 O O . THR A 1 260 ? -9.375 22.344 4.188 1 93.88 260 THR A O 1
ATOM 2056 N N . VAL A 1 261 ? -9.289 20.25 5.043 1 93.25 261 VAL A N 1
ATOM 2057 C CA . VAL A 1 261 ? -8.148 19.828 4.242 1 93.25 261 VAL A CA 1
ATOM 2058 C C . VAL A 1 261 ? -8.422 18.453 3.629 1 93.25 261 VAL A C 1
ATOM 2060 O O . VAL A 1 261 ? -9.391 17.781 3.992 1 93.25 261 VAL A O 1
ATOM 2063 N N . TRP A 1 262 ? -7.57 18.125 2.652 1 89.19 262 TRP A N 1
ATOM 2064 C CA . TRP A 1 262 ? -7.691 16.812 2.021 1 89.19 262 TRP A CA 1
ATOM 2065 C C . TRP A 1 262 ? -6.379 16.031 2.117 1 89.19 262 TRP A C 1
ATOM 2067 O O . TRP A 1 262 ? -5.301 16.609 2.012 1 89.19 262 TRP A O 1
ATOM 2077 N N . THR A 1 263 ? -6.488 14.719 2.377 1 83.31 263 THR A N 1
ATOM 2078 C CA . THR A 1 263 ? -5.34 13.828 2.396 1 83.31 263 THR A CA 1
ATOM 2079 C C . THR A 1 263 ? -5.574 12.625 1.485 1 83.31 263 THR A C 1
ATOM 2081 O O . THR A 1 263 ? -6.719 12.266 1.201 1 83.31 263 THR A O 1
ATOM 2084 N N . MET A 1 264 ? -4.496 12.148 1.018 1 75.88 264 MET A N 1
ATOM 2085 C CA . MET A 1 264 ? -4.633 10.977 0.157 1 75.88 264 MET A CA 1
ATOM 2086 C C . MET A 1 264 ? -4.82 9.711 0.986 1 75.88 264 MET A C 1
ATOM 2088 O O . MET A 1 264 ? -3.996 9.398 1.846 1 75.88 264 MET A O 1
ATOM 2092 N N . GLY A 1 265 ? -5.914 9.078 0.686 1 69.25 265 GLY A N 1
ATOM 2093 C CA . GLY A 1 265 ? -6.148 7.809 1.351 1 69.25 265 GLY A CA 1
ATOM 2094 C C . GLY A 1 265 ? -5.289 6.68 0.809 1 69.25 265 GLY A C 1
ATOM 2095 O O . GLY A 1 265 ? -4.695 6.809 -0.263 1 69.25 265 GLY A O 1
ATOM 2096 N N . ARG A 1 266 ? -5.184 5.621 1.497 1 63.97 266 ARG A N 1
ATOM 2097 C CA . ARG A 1 266 ? -4.387 4.469 1.098 1 63.97 266 ARG A CA 1
ATOM 2098 C C . ARG A 1 266 ? -4.973 3.801 -0.143 1 63.97 266 ARG A C 1
ATOM 2100 O O . ARG A 1 266 ? -4.27 3.082 -0.857 1 63.97 266 ARG A O 1
ATOM 2107 N N . ASN A 1 267 ? -6.195 4.094 -0.353 1 58.28 267 ASN A N 1
ATOM 2108 C CA . ASN A 1 267 ? -6.828 3.561 -1.553 1 58.28 267 ASN A CA 1
ATOM 2109 C C . ASN A 1 267 ? -6.617 4.477 -2.754 1 58.28 267 ASN A C 1
ATOM 2111 O O . ASN A 1 267 ? -7.156 4.227 -3.834 1 58.28 267 ASN A O 1
ATOM 2115 N N . GLY A 1 268 ? -5.91 5.535 -2.504 1 64.19 268 GLY A N 1
ATOM 2116 C CA . GLY A 1 268 ? -5.598 6.449 -3.59 1 64.19 268 GLY A CA 1
ATOM 2117 C C . GLY A 1 268 ? -6.629 7.547 -3.764 1 64.19 268 GLY A C 1
ATOM 2118 O O . GLY A 1 268 ? -6.477 8.422 -4.617 1 64.19 268 GLY A O 1
ATOM 2119 N N . CYS A 1 269 ? -7.617 7.504 -2.998 1 67.69 269 CYS A N 1
ATOM 2120 C CA . CYS A 1 269 ? -8.648 8.531 -3.098 1 67.69 269 CYS A CA 1
ATOM 2121 C C . CYS A 1 269 ? -8.461 9.602 -2.027 1 67.69 269 CYS A C 1
ATOM 2123 O O . CYS A 1 269 ? -8.141 9.281 -0.879 1 67.69 269 CYS A O 1
ATOM 2125 N N . PRO A 1 270 ? -8.727 10.852 -2.432 1 77.62 270 PRO A N 1
ATOM 2126 C CA . PRO A 1 270 ? -8.602 11.914 -1.431 1 77.62 270 PRO A CA 1
ATOM 2127 C C . PRO A 1 270 ? -9.703 11.859 -0.37 1 77.62 270 PRO A C 1
ATOM 2129 O O . PRO A 1 270 ? -10.852 11.531 -0.683 1 77.62 270 PRO A O 1
ATOM 2132 N N . LYS A 1 271 ? -9.312 12.117 0.835 1 80.69 271 LYS A N 1
ATOM 2133 C CA . LYS A 1 271 ? -10.234 12.148 1.972 1 80.69 271 LYS A CA 1
ATOM 2134 C C . LYS A 1 271 ? -10.336 13.547 2.564 1 80.69 271 LYS A C 1
ATOM 2136 O O . LYS A 1 271 ? -9.32 14.195 2.822 1 80.69 271 LYS A O 1
ATOM 2141 N N . MET A 1 272 ? -11.555 13.953 2.732 1 88.75 272 MET A N 1
ATOM 2142 C CA . MET A 1 272 ? -11.797 15.266 3.326 1 88.75 272 MET A CA 1
ATOM 2143 C C . MET A 1 272 ? -11.75 15.195 4.848 1 88.75 272 MET A C 1
ATOM 2145 O O . MET A 1 272 ? -12.336 14.289 5.453 1 88.75 272 MET A O 1
ATOM 2149 N N . VAL A 1 273 ? -11.055 16.094 5.488 1 89.75 273 VAL A N 1
ATOM 2150 C CA . VAL A 1 273 ? -10.953 16.156 6.941 1 89.75 273 VAL A CA 1
ATOM 2151 C C . VAL A 1 273 ? -11.352 17.547 7.426 1 89.75 273 VAL A C 1
ATOM 2153 O O . VAL A 1 273 ? -10.789 18.562 6.984 1 89.75 273 VAL A O 1
ATOM 2156 N N . HIS A 1 274 ? -12.328 17.594 8.328 1 91.81 274 HIS A N 1
ATOM 2157 C CA . HIS A 1 274 ? -12.75 18.828 8.961 1 91.81 274 HIS A CA 1
ATOM 2158 C C . HIS A 1 274 ? -12.094 19 10.328 1 91.81 274 HIS A C 1
ATOM 2160 O O . HIS A 1 274 ? -12.211 18.125 11.195 1 91.81 274 HIS A O 1
ATOM 2166 N N . LEU A 1 275 ? -11.422 20.109 10.445 1 93.06 275 LEU A N 1
ATOM 2167 C CA . LEU A 1 275 ? -10.805 20.422 11.727 1 93.06 275 LEU A CA 1
ATOM 2168 C C . LEU A 1 275 ? -11.555 21.547 12.43 1 93.06 275 LEU A C 1
ATOM 2170 O O . LEU A 1 275 ? -11.977 22.516 11.789 1 93.06 275 LEU A O 1
ATOM 2174 N N . THR A 1 276 ? -11.688 21.391 13.711 1 91.62 276 THR A N 1
ATOM 2175 C CA . THR A 1 276 ? -12.453 22.344 14.516 1 91.62 276 THR A CA 1
ATOM 2176 C C . THR A 1 276 ? -11.523 23.297 15.25 1 91.62 276 THR A C 1
ATOM 2178 O O . THR A 1 276 ? -10.305 23.141 15.211 1 91.62 276 THR A O 1
ATOM 2181 N N . ASN A 1 277 ? -12.211 24.281 15.891 1 91.56 277 ASN A N 1
ATOM 2182 C CA . ASN A 1 277 ? -11.453 25.203 16.734 1 91.56 277 ASN A CA 1
ATOM 2183 C C . ASN A 1 277 ? -10.672 24.453 17.828 1 91.56 277 ASN A C 1
ATOM 2185 O O . ASN A 1 277 ? -9.5 24.734 18.047 1 91.56 277 ASN A O 1
ATOM 2189 N N . LYS A 1 278 ? -11.328 23.531 18.359 1 90.75 278 LYS A N 1
ATOM 2190 C CA . LYS A 1 278 ? -10.703 22.766 19.422 1 90.75 278 LYS A CA 1
ATOM 2191 C C . LYS A 1 278 ? -9.492 21.984 18.922 1 90.75 278 LYS A C 1
ATOM 2193 O O . LYS A 1 278 ? -8.438 21.969 19.562 1 90.75 278 LYS A O 1
ATOM 2198 N N . ASN A 1 279 ? -9.602 21.328 17.812 1 94 279 ASN A N 1
ATOM 2199 C CA . ASN A 1 279 ? -8.492 20.594 17.234 1 94 279 ASN A CA 1
ATOM 2200 C C . ASN A 1 279 ? -7.273 21.469 17.016 1 94 279 ASN A C 1
ATOM 2202 O O . ASN A 1 279 ? -6.176 21.156 17.484 1 94 279 ASN A O 1
ATOM 2206 N N . LEU A 1 280 ? -7.559 22.578 16.406 1 95.5 280 LEU A N 1
ATOM 2207 C CA . LEU A 1 280 ? -6.461 23.422 15.953 1 95.5 280 LEU A CA 1
ATOM 2208 C C . LEU A 1 280 ? -5.824 24.156 17.125 1 95.5 280 LEU A C 1
ATOM 2210 O O . LEU A 1 280 ? -4.594 24.234 17.234 1 95.5 280 LEU A O 1
ATOM 2214 N N . THR A 1 281 ? -6.609 24.672 18 1 94.06 281 THR A N 1
ATOM 2215 C CA . THR A 1 281 ? -6.062 25.375 19.156 1 94.06 281 THR A CA 1
ATOM 2216 C C . THR A 1 281 ? -5.27 24.422 20.047 1 94.06 281 THR A C 1
ATOM 2218 O O . THR A 1 281 ? -4.18 24.766 20.516 1 94.06 281 THR A O 1
ATOM 2221 N N . SER A 1 282 ? -5.836 23.25 20.234 1 94.69 282 SER A N 1
ATOM 2222 C CA . SER A 1 282 ? -5.125 22.25 21.016 1 94.69 282 SER A CA 1
ATOM 2223 C C . SER A 1 282 ? -3.793 21.891 20.375 1 94.69 282 SER A C 1
ATOM 2225 O O . SER A 1 282 ? -2.768 21.797 21.047 1 94.69 282 SER A O 1
ATOM 2227 N N . SER A 1 283 ? -3.809 21.656 19.109 1 95.69 283 SER A N 1
ATOM 2228 C CA . SER A 1 283 ? -2.605 21.266 18.391 1 95.69 283 SER A CA 1
ATOM 2229 C C . SER A 1 283 ? -1.498 22.297 18.547 1 95.69 283 SER A C 1
ATOM 2231 O O . SER A 1 283 ? -0.366 21.953 18.906 1 95.69 283 SER A O 1
ATOM 2233 N N . ILE A 1 284 ? -1.856 23.562 18.375 1 95.88 284 ILE A N 1
ATOM 2234 C CA . ILE A 1 284 ? -0.865 24.641 18.422 1 95.88 284 ILE A CA 1
ATOM 2235 C C . ILE A 1 284 ? -0.317 24.766 19.844 1 95.88 284 ILE A C 1
ATOM 2237 O O . ILE A 1 284 ? 0.89 24.938 20.031 1 95.88 284 ILE A O 1
ATOM 2241 N N . CYS A 1 285 ? -1.146 24.609 20.797 1 94.62 285 CYS A N 1
ATOM 2242 C CA . CYS A 1 285 ? -0.732 24.734 22.188 1 94.62 285 CYS A CA 1
ATOM 2243 C C . CYS A 1 285 ? 0.186 23.578 22.594 1 94.62 285 CYS A C 1
ATOM 2245 O O . CYS A 1 285 ? 1.211 23.797 23.234 1 94.62 285 CYS A O 1
ATOM 2247 N N . LEU A 1 286 ? -0.163 22.422 22.219 1 94.44 286 LEU A N 1
ATOM 2248 C CA . LEU A 1 286 ? 0.632 21.25 22.547 1 94.44 286 LEU A CA 1
ATOM 2249 C C . LEU A 1 286 ? 1.979 21.281 21.844 1 94.44 286 LEU A C 1
ATOM 2251 O O . LEU A 1 286 ? 3.01 20.953 22.438 1 94.44 286 LEU A O 1
ATOM 2255 N N . ILE A 1 287 ? 1.96 21.656 20.609 1 94.38 287 ILE A N 1
ATOM 2256 C CA . ILE A 1 287 ? 3.189 21.75 19.828 1 94.38 287 ILE A CA 1
ATOM 2257 C C . ILE A 1 287 ? 4.113 22.797 20.453 1 94.38 287 ILE A C 1
ATOM 2259 O O . ILE A 1 287 ? 5.32 22.578 20.562 1 94.38 287 ILE A O 1
ATOM 2263 N N . ARG A 1 288 ? 3.561 23.953 20.812 1 93.56 288 ARG A N 1
ATOM 2264 C CA . ARG A 1 288 ? 4.352 25 21.438 1 93.56 288 ARG A CA 1
ATOM 2265 C C . ARG A 1 288 ? 5.004 24.5 22.719 1 93.56 288 ARG A C 1
ATOM 2267 O O . ARG A 1 288 ? 6.152 24.844 23.016 1 93.56 288 ARG A O 1
ATOM 2274 N N . GLN A 1 289 ? 4.27 23.688 23.422 1 88.31 289 GLN A N 1
ATOM 2275 C CA . GLN A 1 289 ? 4.781 23.156 24.688 1 88.31 289 GLN A CA 1
ATOM 2276 C C . GLN A 1 289 ? 5.977 22.234 24.438 1 88.31 289 GLN A C 1
ATOM 2278 O O . GLN A 1 289 ? 6.895 22.172 25.266 1 88.31 289 GLN A O 1
ATOM 2283 N N . VAL A 1 290 ? 5.977 21.609 23.328 1 86.75 290 VAL A N 1
ATOM 2284 C CA . VAL A 1 290 ? 7.02 20.625 23.047 1 86.75 290 VAL A CA 1
ATOM 2285 C C . VAL A 1 290 ? 8.211 21.312 22.391 1 86.75 290 VAL A C 1
ATOM 2287 O O . VAL A 1 290 ? 9.367 21.016 22.703 1 86.75 290 VAL A O 1
ATOM 2290 N N . THR A 1 291 ? 7.98 22.219 21.484 1 89.81 291 THR A N 1
ATOM 2291 C CA . THR A 1 291 ? 9.062 22.859 20.75 1 89.81 291 THR A CA 1
ATOM 2292 C C . THR A 1 291 ? 9.719 23.953 21.562 1 89.81 291 THR A C 1
ATOM 2294 O O . THR A 1 291 ? 10.945 24.078 21.594 1 89.81 291 THR A O 1
ATOM 2297 N N . GLN A 1 292 ? 8.961 24.797 22.219 1 90.56 292 GLN A N 1
ATOM 2298 C CA . GLN A 1 292 ? 9.422 25.891 23.078 1 90.56 292 GLN A CA 1
ATOM 2299 C C . GLN A 1 292 ? 10.445 26.75 22.359 1 90.56 292 GLN A C 1
ATOM 2301 O O . GLN A 1 292 ? 11.539 27 22.875 1 90.56 292 GLN A O 1
ATOM 2306 N N . PHE A 1 293 ? 10.055 27.25 21.297 1 94.06 293 PHE A N 1
ATOM 2307 C CA . PHE A 1 293 ? 10.961 28.062 20.5 1 94.06 293 PHE A CA 1
ATOM 2308 C C . PHE A 1 293 ? 11.273 29.375 21.188 1 94.06 293 PHE A C 1
ATOM 2310 O O . PHE A 1 293 ? 10.375 30.031 21.734 1 94.06 293 PHE A O 1
ATOM 2317 N N . ASP A 1 294 ? 12.531 29.734 21.078 1 93.5 294 ASP A N 1
ATOM 2318 C CA . ASP A 1 294 ? 12.961 31.094 21.422 1 93.5 294 ASP A CA 1
ATOM 2319 C C . ASP A 1 294 ? 12.594 32.094 20.312 1 93.5 294 ASP A C 1
ATOM 2321 O O . ASP A 1 294 ? 12.742 31.781 19.125 1 93.5 294 ASP A O 1
ATOM 2325 N N . PRO A 1 295 ? 12.055 33.25 20.688 1 94.12 295 PRO A N 1
ATOM 2326 C CA . PRO A 1 295 ? 11.641 34.25 19.688 1 94.12 295 PRO A CA 1
ATOM 2327 C C . PRO A 1 295 ? 12.781 34.625 18.734 1 94.12 295 PRO A C 1
ATOM 2329 O O . PRO A 1 295 ? 12.531 35.156 17.641 1 94.12 295 PRO A O 1
ATOM 2332 N N . ASN A 1 296 ? 14.023 34.344 19.094 1 93.06 296 ASN A N 1
ATOM 2333 C CA . ASN A 1 296 ? 15.164 34.75 18.266 1 93.06 296 ASN A CA 1
ATOM 2334 C C . ASN A 1 296 ? 15.484 33.688 17.234 1 93.06 296 ASN A C 1
ATOM 2336 O O . ASN A 1 296 ? 16.328 33.906 16.359 1 93.06 296 ASN A O 1
ATOM 2340 N N . VAL A 1 297 ? 14.781 32.656 17.25 1 95.44 297 VAL A N 1
ATOM 2341 C CA . VAL A 1 297 ? 15.039 31.547 16.328 1 95.44 297 VAL A CA 1
ATOM 2342 C C . VAL A 1 297 ? 14.539 31.922 14.938 1 95.44 297 VAL A C 1
ATOM 2344 O O . VAL A 1 297 ? 13.508 32.562 14.789 1 95.44 297 VAL A O 1
ATOM 2347 N N . ARG A 1 298 ? 15.336 31.547 13.938 1 98 298 ARG A N 1
ATOM 2348 C CA . ARG A 1 298 ? 14.977 31.719 12.531 1 98 298 ARG A CA 1
ATOM 2349 C C . ARG A 1 298 ? 14.57 30.375 11.914 1 98 298 ARG A C 1
ATOM 2351 O O . ARG A 1 298 ? 15.398 29.469 11.781 1 98 298 ARG A O 1
ATOM 2358 N N . ILE A 1 299 ? 13.336 30.297 11.492 1 98.06 299 ILE A N 1
ATOM 2359 C CA . ILE A 1 299 ? 12.734 29.031 11.094 1 98.06 299 ILE A CA 1
ATOM 2360 C C . ILE A 1 299 ? 12.555 29 9.578 1 98.06 299 ILE A C 1
ATOM 2362 O O . ILE A 1 299 ? 12.133 30 8.977 1 98.06 299 ILE A O 1
ATOM 2366 N N . LEU A 1 300 ? 12.906 27.922 8.977 1 97.94 300 LEU A N 1
ATOM 2367 C CA . LEU A 1 300 ? 12.609 27.625 7.582 1 97.94 300 LEU A CA 1
ATOM 2368 C C . LEU A 1 300 ? 11.648 26.453 7.465 1 97.94 300 LEU A C 1
ATOM 2370 O O . LEU A 1 300 ? 11.938 25.344 7.938 1 97.94 300 LEU A O 1
ATOM 2374 N N . ASP A 1 301 ? 10.469 26.703 6.91 1 96.75 301 ASP A N 1
ATOM 2375 C CA . ASP A 1 301 ? 9.477 25.656 6.676 1 96.75 301 ASP A CA 1
ATOM 2376 C C . ASP A 1 301 ? 9.492 25.203 5.219 1 96.75 301 ASP A C 1
ATOM 2378 O O . ASP A 1 301 ? 9.195 25.984 4.316 1 96.75 301 ASP A O 1
ATOM 2382 N N . LEU A 1 302 ? 9.812 23.953 5.012 1 95.5 302 LEU A N 1
ATOM 2383 C CA . LEU A 1 302 ? 9.914 23.406 3.66 1 95.5 302 LEU A CA 1
ATOM 2384 C C . LEU A 1 302 ? 8.664 22.625 3.297 1 95.5 302 LEU A C 1
ATOM 2386 O O . LEU A 1 302 ? 8.656 21.875 2.312 1 95.5 302 LEU A O 1
ATOM 2390 N N . LEU A 1 303 ? 7.602 22.734 4.055 1 93 303 LEU A N 1
ATOM 2391 C CA . LEU A 1 303 ? 6.348 22.031 3.834 1 93 303 LEU A CA 1
ATOM 2392 C C . LEU A 1 303 ? 5.344 22.906 3.096 1 93 303 LEU A C 1
ATOM 2394 O O . LEU A 1 303 ? 5.418 24.141 3.164 1 93 303 LEU A O 1
ATOM 2398 N N . PRO A 1 304 ? 4.398 22.297 2.438 1 92.69 304 PRO A N 1
ATOM 2399 C CA . PRO A 1 304 ? 3.359 23.094 1.785 1 92.69 304 PRO A CA 1
ATOM 2400 C C . PRO A 1 304 ? 2.324 23.625 2.771 1 92.69 304 PRO A C 1
ATOM 2402 O O . PRO A 1 304 ? 1.925 22.922 3.699 1 92.69 304 PRO A O 1
ATOM 2405 N N . LEU A 1 305 ? 1.824 24.781 2.48 1 94 305 LEU A N 1
ATOM 2406 C CA . LEU A 1 305 ? 0.866 25.453 3.354 1 94 305 LEU A CA 1
ATOM 2407 C C . LEU A 1 305 ? -0.461 24.703 3.379 1 94 305 LEU A C 1
ATOM 2409 O O . LEU A 1 305 ? -1.229 24.828 4.336 1 94 305 LEU A O 1
ATOM 2413 N N . TYR A 1 306 ? -0.754 23.969 2.35 1 92.69 306 TYR A N 1
ATOM 2414 C CA . TYR A 1 306 ? -2.059 23.328 2.293 1 92.69 306 TYR A CA 1
ATOM 2415 C C . TYR A 1 306 ? -2.07 22.047 3.131 1 92.69 306 TYR A C 1
ATOM 2417 O O . TYR A 1 306 ? -3.104 21.391 3.25 1 92.69 306 TYR A O 1
ATOM 2425 N N . HIS A 1 307 ? -0.969 21.734 3.732 1 90.38 307 HIS A N 1
ATOM 2426 C CA . HIS A 1 307 ? -0.93 20.609 4.66 1 90.38 307 HIS A CA 1
ATOM 2427 C C . HIS A 1 307 ? -1.004 21.078 6.105 1 90.38 307 HIS A C 1
ATOM 2429 O O . HIS A 1 307 ? -0.322 22.031 6.488 1 90.38 307 HIS A O 1
ATOM 2435 N N . PRO A 1 308 ? -1.711 20.359 6.914 1 88.19 308 PRO A N 1
ATOM 2436 C CA . PRO A 1 308 ? -1.865 20.812 8.297 1 88.19 308 PRO A CA 1
ATOM 2437 C C . PRO A 1 308 ? -0.551 20.797 9.078 1 88.19 308 PRO A C 1
ATOM 2439 O O . PRO A 1 308 ? -0.374 21.562 10.016 1 88.19 308 PRO A O 1
ATOM 2442 N N . PHE A 1 309 ? 0.371 19.984 8.688 1 90.25 309 PHE A N 1
ATOM 2443 C CA . PHE A 1 309 ? 1.671 19.953 9.352 1 90.25 309 PHE A CA 1
ATOM 2444 C C . PHE A 1 309 ? 2.355 21.312 9.234 1 90.25 309 PHE A C 1
ATOM 2446 O O . PHE A 1 309 ? 2.873 21.844 10.227 1 90.25 309 PHE A O 1
ATOM 2453 N N . SER A 1 310 ? 2.264 21.812 8.109 1 93.19 310 SER A N 1
ATOM 2454 C CA . SER A 1 310 ? 2.873 23.125 7.922 1 93.19 310 SER A CA 1
ATOM 2455 C C . SER A 1 310 ? 2.143 24.203 8.719 1 93.19 310 SER A C 1
ATOM 2457 O O . SER A 1 310 ? 2.773 25.031 9.383 1 93.19 310 SER A O 1
ATOM 2459 N N . LEU A 1 311 ? 0.914 24.172 8.758 1 94.69 311 LEU A N 1
ATOM 2460 C CA . LEU A 1 311 ? 0.113 25.219 9.375 1 94.69 311 LEU A CA 1
ATOM 2461 C C . LEU A 1 311 ? 0.295 25.219 10.891 1 94.69 311 LEU A C 1
ATOM 2463 O O . LEU A 1 311 ? 0.644 26.25 11.484 1 94.69 311 LEU A O 1
ATOM 2467 N N . THR A 1 312 ? 0.143 24.047 11.477 1 94 312 THR A N 1
ATOM 2468 C CA . THR A 1 312 ? 0.134 24.031 12.93 1 94 312 THR A CA 1
ATOM 2469 C C . THR A 1 312 ? 1.546 23.844 13.477 1 94 312 THR A C 1
ATOM 2471 O O . THR A 1 312 ? 1.937 24.5 14.445 1 94 312 THR A O 1
ATOM 2474 N N . LEU A 1 313 ? 2.305 22.969 12.875 1 93.25 313 LEU A N 1
ATOM 2475 C CA . LEU A 1 313 ? 3.629 22.641 13.391 1 93.25 313 LEU A CA 1
ATOM 2476 C C . LEU A 1 313 ? 4.613 23.781 13.133 1 93.25 313 LEU A C 1
ATOM 2478 O O . LEU A 1 313 ? 5.5 24.031 13.953 1 93.25 313 LEU A O 1
ATOM 2482 N N . SER A 1 314 ? 4.387 24.469 12.055 1 94.88 314 SER A N 1
ATOM 2483 C CA . SER A 1 314 ? 5.395 25.438 11.664 1 94.88 314 SER A CA 1
ATOM 2484 C C . SER A 1 314 ? 4.828 26.859 11.695 1 94.88 314 SER A C 1
ATOM 2486 O O . SER A 1 314 ? 5.113 27.625 12.609 1 94.88 314 SER A O 1
ATOM 2488 N N . VAL A 1 315 ? 3.898 27.203 10.914 1 97.31 315 VAL A N 1
ATOM 2489 C CA . VAL A 1 315 ? 3.482 28.578 10.656 1 97.31 315 VAL A CA 1
ATOM 2490 C C . VAL A 1 315 ? 2.859 29.172 11.922 1 97.31 315 VAL A C 1
ATOM 2492 O O . VAL A 1 315 ? 3.383 30.141 12.484 1 97.31 315 VAL A O 1
ATOM 2495 N N . TYR A 1 316 ? 1.792 28.609 12.383 1 97.62 316 TYR A N 1
ATOM 2496 C CA . TYR A 1 316 ? 1.12 29.156 13.555 1 97.62 316 TYR A CA 1
ATOM 2497 C C . TYR A 1 316 ? 2.012 29.078 14.781 1 97.62 316 TYR A C 1
ATOM 2499 O O . TYR A 1 316 ? 2.062 30.016 15.586 1 97.62 316 TYR A O 1
ATOM 2507 N N . ASN A 1 317 ? 2.707 27.969 14.883 1 96.5 317 ASN A N 1
ATOM 2508 C CA . ASN A 1 317 ? 3.617 27.797 16.016 1 96.5 317 ASN A CA 1
ATOM 2509 C C . ASN A 1 317 ? 4.703 28.859 16.031 1 96.5 317 ASN A C 1
ATOM 2511 O O . ASN A 1 317 ? 5.008 29.438 17.078 1 96.5 317 ASN A O 1
ATOM 2515 N N . SER A 1 318 ? 5.27 29.141 14.922 1 97.31 318 SER A N 1
ATOM 2516 C CA . SER A 1 318 ? 6.312 30.156 14.82 1 97.31 318 SER A CA 1
ATOM 2517 C C . SER A 1 318 ? 5.773 31.547 15.156 1 97.31 318 SER A C 1
ATOM 2519 O O . SER A 1 318 ? 6.402 32.312 15.906 1 97.31 318 SER A O 1
ATOM 2521 N N . LEU A 1 319 ? 4.656 31.844 14.656 1 97.56 319 LEU A N 1
ATOM 2522 C CA . LEU A 1 319 ? 4.082 33.188 14.82 1 97.56 319 LEU A CA 1
ATOM 2523 C C . LEU A 1 319 ? 3.705 33.438 16.281 1 97.56 319 LEU A C 1
ATOM 2525 O O . LEU A 1 319 ? 3.988 34.5 16.812 1 97.56 319 LEU A O 1
ATOM 2529 N N . ILE A 1 320 ? 3.125 32.438 16.922 1 96.38 320 ILE A N 1
ATOM 2530 C CA . ILE A 1 320 ? 2.697 32.656 18.297 1 96.38 320 ILE A CA 1
ATOM 2531 C C . ILE A 1 320 ? 3.914 32.656 19.219 1 96.38 320 ILE A C 1
ATOM 2533 O O . ILE A 1 320 ? 3.832 33.125 20.359 1 96.38 320 ILE A O 1
ATOM 2537 N N . SER A 1 321 ? 5.031 32.156 18.766 1 96.38 321 SER A N 1
ATOM 2538 C CA . SER A 1 321 ? 6.262 32.094 19.547 1 96.38 321 SER A CA 1
ATOM 2539 C C . SER A 1 321 ? 7.137 33.312 19.281 1 96.38 321 SER A C 1
ATOM 2541 O O . SER A 1 321 ? 8.203 33.469 19.875 1 96.38 321 SER A O 1
ATOM 2543 N N . GLY A 1 322 ? 6.719 34.125 18.375 1 97.12 322 GLY A N 1
ATOM 2544 C CA . GLY A 1 322 ? 7.434 35.375 18.078 1 97.12 322 GLY A CA 1
ATOM 2545 C C . GLY A 1 322 ? 8.648 35.156 17.203 1 97.12 322 GLY A C 1
ATOM 2546 O O . GLY A 1 322 ? 9.539 36 17.156 1 97.12 322 GLY A O 1
ATOM 2547 N N . CYS A 1 323 ? 8.703 34.062 16.469 1 97.62 323 CYS A N 1
ATOM 2548 C CA . CYS A 1 323 ? 9.867 33.719 15.656 1 97.62 323 CYS A CA 1
ATOM 2549 C C . CYS A 1 323 ? 9.758 34.344 14.258 1 97.62 323 CYS A C 1
ATOM 2551 O O . CYS A 1 323 ? 8.711 34.875 13.891 1 97.62 323 CYS A O 1
ATOM 2553 N N . ARG A 1 324 ? 10.906 34.281 13.586 1 97.69 324 ARG A N 1
ATOM 2554 C CA . ARG A 1 324 ? 10.961 34.625 12.164 1 97.69 324 ARG A CA 1
ATOM 2555 C C . ARG A 1 324 ? 10.828 33.344 11.312 1 97.69 324 ARG A C 1
ATOM 2557 O O . ARG A 1 324 ? 11.609 32.406 11.453 1 97.69 324 ARG A O 1
ATOM 2564 N N . LEU A 1 325 ? 9.836 33.344 10.461 1 98.12 325 LEU A N 1
ATOM 2565 C CA . LEU A 1 325 ? 9.609 32.156 9.633 1 98.12 325 LEU A CA 1
ATOM 2566 C C . LEU A 1 325 ? 9.75 32.5 8.148 1 98.12 325 LEU A C 1
ATOM 2568 O O . LEU A 1 325 ? 9.156 33.469 7.668 1 98.12 325 LEU A O 1
ATOM 2572 N N . THR A 1 326 ? 10.57 31.797 7.465 1 97.88 326 THR A N 1
ATOM 2573 C CA . THR A 1 326 ? 10.734 31.891 6.02 1 97.88 326 THR A CA 1
ATOM 2574 C C . THR A 1 326 ? 10.258 30.625 5.336 1 97.88 326 THR A C 1
ATOM 2576 O O . THR A 1 326 ? 10.5 29.516 5.828 1 97.88 326 THR A O 1
ATOM 2579 N N . MET A 1 327 ? 9.523 30.734 4.27 1 97 327 MET A N 1
ATOM 2580 C CA . MET A 1 327 ? 9.117 29.609 3.432 1 97 327 MET A CA 1
ATOM 2581 C C . MET A 1 327 ? 9.672 29.766 2.018 1 97 327 MET A C 1
ATOM 2583 O O . MET A 1 327 ? 10.188 30.812 1.656 1 97 327 MET A O 1
ATOM 2587 N N . LEU A 1 328 ? 9.625 28.672 1.297 1 94.88 328 LEU A N 1
ATOM 2588 C CA . LEU A 1 328 ? 9.984 28.703 -0.117 1 94.88 328 LEU A CA 1
ATOM 2589 C C . LEU A 1 328 ? 8.742 28.594 -0.996 1 94.88 328 LEU A C 1
ATOM 2591 O O . LEU A 1 328 ? 7.801 27.875 -0.669 1 94.88 328 LEU A O 1
ATOM 2595 N N . SER A 1 329 ? 8.719 29.297 -2.082 1 87.44 329 SER A N 1
ATOM 2596 C CA . SER A 1 329 ? 7.605 29.203 -3.025 1 87.44 329 SER A CA 1
ATOM 2597 C C . SER A 1 329 ? 7.566 27.828 -3.693 1 87.44 329 SER A C 1
ATOM 2599 O O . SER A 1 329 ? 6.492 27.266 -3.902 1 87.44 329 SER A O 1
ATOM 2601 N N . LYS A 1 330 ? 8.711 27.391 -4.078 1 82.44 330 LYS A N 1
ATOM 2602 C CA . LYS A 1 330 ? 8.938 26.047 -4.586 1 82.44 330 LYS A CA 1
ATOM 2603 C C . LYS A 1 330 ? 10.047 25.344 -3.807 1 82.44 330 LYS A C 1
ATOM 2605 O O . LYS A 1 330 ? 11.156 25.875 -3.688 1 82.44 330 LYS A O 1
ATOM 2610 N N . VAL A 1 331 ? 9.656 24.156 -3.396 1 82.69 331 VAL A N 1
ATOM 2611 C CA . VAL A 1 331 ? 10.617 23.484 -2.527 1 82.69 331 VAL A CA 1
ATOM 2612 C C . VAL A 1 331 ? 11.641 22.734 -3.375 1 82.69 331 VAL A C 1
ATOM 2614 O O . VAL A 1 331 ? 11.273 21.875 -4.184 1 82.69 331 VAL A O 1
ATOM 2617 N N . GLY A 1 332 ? 12.891 23.188 -3.264 1 82.06 332 GLY A N 1
ATOM 2618 C CA . GLY A 1 332 ? 14.008 22.516 -3.906 1 82.06 332 GLY A CA 1
ATOM 2619 C C . GLY A 1 332 ? 15.266 22.531 -3.061 1 82.06 332 GLY A C 1
ATOM 2620 O O . GLY A 1 332 ? 15.422 23.359 -2.17 1 82.06 332 GLY A O 1
ATOM 2621 N N . PRO A 1 333 ? 16.078 21.547 -3.352 1 84.25 333 PRO A N 1
ATOM 2622 C CA . PRO A 1 333 ? 17.281 21.422 -2.529 1 84.25 333 PRO A CA 1
ATOM 2623 C C . PRO A 1 333 ? 18.188 22.641 -2.611 1 84.25 333 PRO A C 1
ATOM 2625 O O . PRO A 1 333 ? 18.75 23.062 -1.6 1 84.25 333 PRO A O 1
ATOM 2628 N N . LEU A 1 334 ? 18.297 23.219 -3.777 1 87.44 334 LEU A N 1
ATOM 2629 C CA . LEU A 1 334 ? 19.172 24.375 -3.943 1 87.44 334 LEU A CA 1
ATOM 2630 C C . LEU A 1 334 ? 18.641 25.578 -3.176 1 87.44 334 LEU A C 1
ATOM 2632 O O . LEU A 1 334 ? 19.406 26.281 -2.502 1 87.44 334 LEU A O 1
ATOM 2636 N N . ASP A 1 335 ? 17.375 25.844 -3.297 1 91.5 335 ASP A N 1
ATOM 2637 C CA . ASP A 1 335 ? 16.766 26.984 -2.602 1 91.5 335 ASP A CA 1
ATOM 2638 C C . ASP A 1 335 ? 16.844 26.797 -1.087 1 91.5 335 ASP A C 1
ATOM 2640 O O . ASP A 1 335 ? 16.969 27.766 -0.341 1 91.5 335 ASP A O 1
ATOM 2644 N N . PHE A 1 336 ? 16.844 25.609 -0.721 1 93.25 336 PHE A N 1
ATOM 2645 C CA . PHE A 1 336 ? 16.984 25.297 0.696 1 93.25 336 PHE A CA 1
ATOM 2646 C C . PHE A 1 336 ? 18.359 25.734 1.207 1 93.25 336 PHE A C 1
ATOM 2648 O O . PHE A 1 336 ? 18.453 26.422 2.232 1 93.25 336 PHE A O 1
ATOM 2655 N N . LEU A 1 337 ? 19.344 25.375 0.445 1 94.94 337 LEU A N 1
ATOM 2656 C CA . LEU A 1 337 ? 20.703 25.719 0.856 1 94.94 337 LEU A CA 1
ATOM 2657 C C . LEU A 1 337 ? 20.938 27.219 0.8 1 94.94 337 LEU A C 1
ATOM 2659 O O . LEU A 1 337 ? 21.5 27.812 1.73 1 94.94 337 LEU A O 1
ATOM 2663 N N . ARG A 1 338 ? 20.453 27.812 -0.196 1 95.81 338 ARG A N 1
ATOM 2664 C CA . ARG A 1 338 ? 20.594 29.266 -0.354 1 95.81 338 ARG A CA 1
ATOM 2665 C C . ARG A 1 338 ? 19.891 30.016 0.773 1 95.81 338 ARG A C 1
ATOM 2667 O O . ARG A 1 338 ? 20.453 30.953 1.346 1 95.81 338 ARG A O 1
ATOM 2674 N N . CYS A 1 339 ? 18.734 29.625 1.087 1 96.62 339 CYS A N 1
ATOM 2675 C CA . CYS A 1 339 ? 17.953 30.266 2.139 1 96.62 339 CYS A CA 1
ATOM 2676 C C . CYS A 1 339 ? 18.609 30.062 3.502 1 96.62 339 CYS A C 1
ATOM 2678 O O . CYS A 1 339 ? 18.672 30.984 4.305 1 96.62 339 CYS A O 1
ATOM 2680 N N . SER A 1 340 ? 19.047 28.844 3.719 1 96 340 SER A N 1
ATOM 2681 C CA . SER A 1 340 ? 19.672 28.531 4.996 1 96 340 SER A CA 1
ATOM 2682 C C . SER A 1 340 ? 20.875 29.438 5.25 1 96 340 SER A C 1
ATOM 2684 O O . SER A 1 340 ? 21.047 29.953 6.355 1 96 340 SER A O 1
ATOM 2686 N N . GLU A 1 341 ? 21.656 29.641 4.219 1 96.81 341 GLU A N 1
ATOM 2687 C CA . GLU A 1 341 ? 22.844 30.484 4.324 1 96.81 341 GLU A CA 1
ATOM 2688 C C . GLU A 1 341 ? 22.453 31.953 4.434 1 96.81 341 GLU A C 1
ATOM 2690 O O . GLU A 1 341 ? 22.891 32.656 5.352 1 96.81 341 GLU A O 1
ATOM 2695 N N . HIS A 1 342 ? 21.625 32.406 3.588 1 96.62 342 HIS A N 1
ATOM 2696 C CA . HIS A 1 342 ? 21.266 33.812 3.49 1 96.62 342 HIS A CA 1
ATOM 2697 C C . HIS A 1 342 ? 20.531 34.281 4.746 1 96.62 342 HIS A C 1
ATOM 2699 O O . HIS A 1 342 ? 20.844 35.344 5.289 1 96.62 342 HIS A O 1
ATOM 2705 N N . ASP A 1 343 ? 19.594 33.5 5.195 1 96.38 343 ASP A N 1
ATOM 2706 C CA . ASP A 1 343 ? 18.734 33.906 6.305 1 96.38 343 ASP A CA 1
ATOM 2707 C C . ASP A 1 343 ? 19.266 33.344 7.633 1 96.38 343 ASP A C 1
ATOM 2709 O O . ASP A 1 343 ? 18.641 33.531 8.68 1 96.38 343 ASP A O 1
ATOM 2713 N N . GLN A 1 344 ? 20.344 32.656 7.582 1 96.81 344 GLN A N 1
ATOM 2714 C CA . GLN A 1 344 ? 20.953 32.094 8.781 1 96.81 344 GLN A CA 1
ATOM 2715 C C . GLN A 1 344 ? 19.938 31.281 9.57 1 96.81 344 GLN A C 1
ATOM 2717 O O . GLN A 1 344 ? 19.734 31.5 10.766 1 96.81 344 GLN A O 1
ATOM 2722 N N . ILE A 1 345 ? 19.422 30.281 8.945 1 97.62 345 ILE A N 1
ATOM 2723 C CA . ILE A 1 345 ? 18.328 29.469 9.484 1 97.62 345 ILE A CA 1
ATOM 2724 C C . ILE A 1 345 ? 18.844 28.594 10.625 1 97.62 345 ILE A C 1
ATOM 2726 O O . ILE A 1 345 ? 19.922 28 10.523 1 97.62 345 ILE A O 1
ATOM 2730 N N . SER A 1 346 ? 18.062 28.562 11.688 1 97 346 SER A N 1
ATOM 2731 C CA . SER A 1 346 ? 18.438 27.766 12.852 1 97 346 SER A CA 1
ATOM 2732 C C . SER A 1 346 ? 17.562 26.516 12.969 1 97 346 SER A C 1
ATOM 2734 O O . SER A 1 346 ? 18.016 25.5 13.5 1 97 346 SER A O 1
ATOM 2736 N N . VAL A 1 347 ? 16.328 26.594 12.602 1 96.75 347 VAL A N 1
ATOM 2737 C CA . VAL A 1 347 ? 15.375 25.5 12.688 1 96.75 347 VAL A CA 1
ATOM 2738 C C . VAL A 1 347 ? 14.75 25.25 11.32 1 96.75 347 VAL A C 1
ATOM 2740 O O . VAL A 1 347 ? 14.375 26.188 10.617 1 96.75 347 VAL A O 1
ATOM 2743 N N . CYS A 1 348 ? 14.633 23.969 10.977 1 96.31 348 CYS A N 1
ATOM 2744 C CA . CYS A 1 348 ? 14.055 23.625 9.68 1 96.31 348 CYS A CA 1
ATOM 2745 C C . CYS A 1 348 ? 13.016 22.516 9.828 1 96.31 348 CYS A C 1
ATOM 2747 O O . CYS A 1 348 ? 13.219 21.562 10.578 1 96.31 348 CYS A O 1
ATOM 2749 N N . PHE A 1 349 ? 11.867 22.672 9.219 1 95.5 349 PHE A N 1
ATOM 2750 C CA . PHE A 1 349 ? 10.875 21.625 9.062 1 95.5 349 PHE A CA 1
ATOM 2751 C C . PHE A 1 349 ? 10.961 20.984 7.68 1 95.5 349 PHE A C 1
ATOM 2753 O O . PHE A 1 349 ? 10.82 21.688 6.668 1 95.5 349 PHE A O 1
ATOM 2760 N N . ALA A 1 350 ? 11.172 19.672 7.652 1 92.94 350 ALA A N 1
ATOM 2761 C CA . ALA A 1 350 ? 11.477 19.016 6.375 1 92.94 350 ALA A CA 1
ATOM 2762 C C . ALA A 1 350 ? 10.914 17.609 6.324 1 92.94 350 ALA A C 1
ATOM 2764 O O . ALA A 1 350 ? 10.562 17.031 7.359 1 92.94 350 ALA A O 1
ATOM 2765 N N . ILE A 1 351 ? 10.836 17.094 5.102 1 88.31 351 ILE A N 1
ATOM 2766 C CA . ILE A 1 351 ? 10.5 15.688 4.895 1 88.31 351 ILE A CA 1
ATOM 2767 C C . ILE A 1 351 ? 11.773 14.859 4.789 1 88.31 351 ILE A C 1
ATOM 2769 O O . ILE A 1 351 ? 12.859 15.398 4.555 1 88.31 351 ILE A O 1
ATOM 2773 N N . PRO A 1 352 ? 11.711 13.555 4.887 1 86.44 352 PRO A N 1
ATOM 2774 C CA . PRO A 1 352 ? 12.898 12.703 4.918 1 86.44 352 PRO A CA 1
ATOM 2775 C C . PRO A 1 352 ? 13.758 12.836 3.664 1 86.44 352 PRO A C 1
ATOM 2777 O O . PRO A 1 352 ? 14.984 12.727 3.736 1 86.44 352 PRO A O 1
ATOM 2780 N N . SER A 1 353 ? 13.172 13.109 2.543 1 84 353 SER A N 1
ATOM 2781 C CA . SER A 1 353 ? 13.961 13.258 1.322 1 84 353 SER A CA 1
ATOM 2782 C C . SER A 1 353 ? 14.938 14.422 1.43 1 84 353 SER A C 1
ATOM 2784 O O . SER A 1 353 ? 16.031 14.375 0.86 1 84 353 SER A O 1
ATOM 2786 N N . ILE A 1 354 ? 14.57 15.438 2.16 1 87.88 354 ILE A N 1
ATOM 2787 C CA . ILE A 1 354 ? 15.445 16.578 2.379 1 87.88 354 ILE A CA 1
ATOM 2788 C C . ILE A 1 354 ? 16.594 16.188 3.305 1 87.88 354 ILE A C 1
ATOM 2790 O O . ILE A 1 354 ? 17.734 16.625 3.119 1 87.88 354 ILE A O 1
ATOM 2794 N N . LEU A 1 355 ? 16.281 15.344 4.25 1 89.31 355 LEU A N 1
ATOM 2795 C CA . LEU A 1 355 ? 17.312 14.836 5.148 1 89.31 355 LEU A CA 1
ATOM 2796 C C . LEU A 1 355 ? 18.344 14 4.383 1 89.31 355 LEU A C 1
ATOM 2798 O O . LEU A 1 355 ? 19.547 14.086 4.652 1 89.31 355 LEU A O 1
ATOM 2802 N N . GLU A 1 356 ? 17.812 13.188 3.514 1 87.31 356 GLU A N 1
ATOM 2803 C CA . GLU A 1 356 ? 18.688 12.391 2.672 1 87.31 356 GLU A CA 1
ATOM 2804 C C . GLU A 1 356 ? 19.641 13.273 1.867 1 87.31 356 GLU A C 1
ATOM 2806 O O . GLU A 1 356 ? 20.828 12.984 1.776 1 87.31 356 GLU A O 1
ATOM 2811 N N . PHE A 1 357 ? 19.109 14.312 1.317 1 89.44 357 PHE A N 1
ATOM 2812 C CA . PHE A 1 357 ? 19.891 15.281 0.556 1 89.44 357 PHE A CA 1
ATOM 2813 C C . PHE A 1 357 ? 20.953 15.922 1.431 1 89.44 357 PHE A C 1
ATOM 2815 O O . PHE A 1 357 ? 22.125 15.984 1.041 1 89.44 357 PHE A O 1
ATOM 2822 N N . LEU A 1 358 ? 20.672 16.375 2.611 1 91.19 358 LEU A N 1
ATOM 2823 C CA . LEU A 1 358 ? 21.594 17 3.553 1 91.19 358 LEU A CA 1
ATOM 2824 C C . LEU A 1 358 ? 22.688 16.031 3.975 1 91.19 358 LEU A C 1
ATOM 2826 O O . LEU A 1 358 ? 23.844 16.438 4.156 1 91.19 358 LEU A O 1
ATOM 2830 N N . ALA A 1 359 ? 22.297 14.797 4.07 1 91.25 359 ALA A N 1
ATOM 2831 C CA . ALA A 1 359 ? 23.219 13.789 4.59 1 91.25 359 ALA A CA 1
ATOM 2832 C C . ALA A 1 359 ? 24.25 13.398 3.541 1 91.25 359 ALA A C 1
ATOM 2834 O O . ALA A 1 359 ? 25.422 13.156 3.871 1 91.25 359 ALA A O 1
ATOM 2835 N N . PHE A 1 360 ? 23.891 13.391 2.268 1 90.25 360 PHE A N 1
ATOM 2836 C CA . PHE A 1 360 ? 24.734 12.68 1.326 1 90.25 360 PHE A CA 1
ATOM 2837 C C . PHE A 1 360 ? 25.203 13.602 0.206 1 90.25 360 PHE A C 1
ATOM 2839 O O . PHE A 1 360 ? 26.188 13.32 -0.472 1 90.25 360 PHE A O 1
ATOM 2846 N N . ASN A 1 361 ? 24.453 14.609 -0.051 1 90.56 361 ASN A N 1
ATOM 2847 C CA . ASN A 1 361 ? 24.766 15.398 -1.236 1 90.56 361 ASN A CA 1
ATOM 2848 C C . ASN A 1 361 ? 25.953 16.312 -0.996 1 90.56 361 ASN A C 1
ATOM 2850 O O . ASN A 1 361 ? 25.969 17.094 -0.04 1 90.56 361 ASN A O 1
ATOM 2854 N N . ASP A 1 362 ? 26.891 16.375 -1.942 1 90.62 362 ASP A N 1
ATOM 2855 C CA . ASP A 1 362 ? 28.141 17.125 -1.804 1 90.62 362 ASP A CA 1
ATOM 2856 C C . ASP A 1 362 ? 27.875 18.625 -1.946 1 90.62 362 ASP A C 1
ATOM 2858 O O . ASP A 1 362 ? 28.656 19.438 -1.441 1 90.62 362 ASP A O 1
ATOM 2862 N N . MET A 1 363 ? 26.844 18.984 -2.537 1 90.69 363 MET A N 1
ATOM 2863 C CA . MET A 1 363 ? 26.516 20.391 -2.75 1 90.69 363 MET A CA 1
ATOM 2864 C C . MET A 1 363 ? 26.328 21.109 -1.421 1 90.69 363 MET A C 1
ATOM 2866 O O . MET A 1 363 ? 26.469 22.328 -1.353 1 90.69 363 MET A O 1
ATOM 2870 N N . VAL A 1 364 ? 26.047 20.422 -0.425 1 93.81 364 VAL A N 1
ATOM 2871 C CA . VAL A 1 364 ? 25.812 21 0.897 1 93.81 364 VAL A CA 1
ATOM 2872 C C . VAL A 1 364 ? 27.062 21.703 1.397 1 93.81 364 VAL A C 1
ATOM 2874 O O . VAL A 1 364 ? 26.984 22.703 2.104 1 93.81 364 VAL A O 1
ATOM 2877 N N . GLU A 1 365 ? 28.172 21.281 0.934 1 92.69 365 GLU A N 1
ATOM 2878 C CA . GLU A 1 365 ? 29.453 21.828 1.383 1 92.69 365 GLU A CA 1
ATOM 2879 C C . GLU A 1 365 ? 29.734 23.188 0.751 1 92.69 365 GLU A C 1
ATOM 2881 O O . GLU A 1 365 ? 30.578 23.953 1.238 1 92.69 365 GLU A O 1
ATOM 2886 N N . ASP A 1 366 ? 29.031 23.453 -0.258 1 94.81 366 ASP A N 1
ATOM 2887 C CA . ASP A 1 366 ? 29.234 24.719 -0.965 1 94.81 366 ASP A CA 1
ATOM 2888 C C . ASP A 1 366 ? 28.484 25.859 -0.276 1 94.81 366 ASP A C 1
ATOM 2890 O O . ASP A 1 366 ? 28.641 27.016 -0.646 1 94.81 366 ASP A O 1
ATOM 2894 N N . TYR A 1 367 ? 27.719 25.594 0.717 1 96 367 TYR A N 1
ATOM 2895 C CA . TYR A 1 367 ? 26.922 26.594 1.422 1 96 367 TYR A CA 1
ATOM 2896 C C . TYR A 1 367 ? 27.141 26.5 2.926 1 96 367 TYR A C 1
ATOM 2898 O O . TYR A 1 367 ? 27.516 25.453 3.449 1 96 367 TYR A O 1
ATOM 2906 N N . ASP A 1 368 ? 26.922 27.625 3.574 1 95.81 368 ASP A N 1
ATOM 2907 C CA . ASP A 1 368 ? 27.078 27.656 5.027 1 95.81 368 ASP A CA 1
ATOM 2908 C C . ASP A 1 368 ? 25.75 27.328 5.715 1 95.81 368 ASP A C 1
ATOM 2910 O O . ASP A 1 368 ? 24.891 28.188 5.867 1 95.81 368 ASP A O 1
ATOM 2914 N N . VAL A 1 369 ? 25.672 26.156 6.23 1 94.25 369 VAL A N 1
ATOM 2915 C CA . VAL A 1 369 ? 24.469 25.719 6.934 1 94.25 369 VAL A CA 1
ATOM 2916 C C . VAL A 1 369 ? 24.781 25.484 8.414 1 94.25 369 VAL A C 1
ATOM 2918 O O . VAL A 1 369 ? 24.094 24.719 9.086 1 94.25 369 VAL A O 1
ATOM 2921 N N . SER A 1 370 ? 25.766 26.125 8.914 1 93.12 370 SER A N 1
ATOM 2922 C CA . SER A 1 370 ? 26.281 25.875 10.266 1 93.12 370 SER A CA 1
ATOM 2923 C C . SER A 1 370 ? 25.328 26.422 11.32 1 93.12 370 SER A C 1
ATOM 2925 O O . SER A 1 370 ? 25.422 26.062 12.5 1 93.12 370 SER A O 1
ATOM 2927 N N . THR A 1 371 ? 24.453 27.328 10.898 1 95.25 371 THR A N 1
ATOM 2928 C CA . THR A 1 371 ? 23.531 27.922 11.859 1 95.25 371 THR A CA 1
ATOM 2929 C C . THR A 1 371 ? 22.391 26.953 12.164 1 95.25 371 THR A C 1
ATOM 2931 O O . THR A 1 371 ? 21.625 27.156 13.109 1 95.25 371 THR A O 1
ATOM 2934 N N . LEU A 1 372 ? 22.281 25.938 11.375 1 95.19 372 LEU A N 1
ATOM 2935 C CA . LEU A 1 372 ? 21.219 24.953 11.578 1 95.19 372 LEU A CA 1
ATOM 2936 C C . LEU A 1 372 ? 21.422 24.188 12.883 1 95.19 372 LEU A C 1
ATOM 2938 O O . LEU A 1 372 ? 22.453 23.562 13.086 1 95.19 372 LEU A O 1
ATOM 2942 N N . GLU A 1 373 ? 20.422 24.312 13.734 1 94.19 373 GLU A N 1
ATOM 2943 C CA . GLU A 1 373 ? 20.516 23.672 15.047 1 94.19 373 GLU A CA 1
ATOM 2944 C C . GLU A 1 373 ? 19.516 22.516 15.18 1 94.19 373 GLU A C 1
ATOM 2946 O O . GLU A 1 373 ? 19.797 21.531 15.867 1 94.19 373 GLU A O 1
ATOM 2951 N N . MET A 1 374 ? 18.375 22.688 14.625 1 94.5 374 MET A N 1
ATOM 2952 C CA . MET A 1 374 ? 17.312 21.703 14.766 1 94.5 374 MET A CA 1
ATOM 2953 C C . MET A 1 374 ? 16.656 21.406 13.422 1 94.5 374 MET A C 1
ATOM 2955 O O . MET A 1 374 ? 16.453 22.312 12.617 1 94.5 374 MET A O 1
ATOM 2959 N N . VAL A 1 375 ? 16.344 20.141 13.211 1 94 375 VAL A N 1
ATOM 2960 C CA . VAL A 1 375 ? 15.555 19.719 12.062 1 94 375 VAL A CA 1
ATOM 2961 C C . VAL A 1 375 ? 14.398 18.828 12.531 1 94 375 VAL A C 1
ATOM 2963 O O . VAL A 1 375 ? 14.602 17.875 13.281 1 94 375 VAL A O 1
ATOM 2966 N N . PHE A 1 376 ? 13.211 19.234 12.156 1 93.5 376 PHE A N 1
ATOM 2967 C CA . PHE A 1 376 ? 12.008 18.438 12.414 1 93.5 376 PHE A CA 1
ATOM 2968 C C . PHE A 1 376 ? 11.57 17.703 11.156 1 93.5 376 PHE A C 1
ATOM 2970 O O . PHE A 1 376 ? 11.289 18.312 10.125 1 93.5 376 PHE A O 1
ATOM 2977 N N . SER A 1 377 ? 11.539 16.359 11.258 1 92.38 377 SER A N 1
ATOM 2978 C CA . SER A 1 377 ? 11.086 15.539 10.141 1 92.38 377 SER A CA 1
ATOM 2979 C C . SER A 1 377 ? 9.703 14.961 10.398 1 92.38 377 SER A C 1
ATOM 2981 O O . SER A 1 377 ? 9.414 14.5 11.508 1 92.38 377 SER A O 1
ATOM 2983 N N . VAL A 1 378 ? 8.875 15.039 9.32 1 87.31 378 VAL A N 1
ATOM 2984 C CA . VAL A 1 378 ? 7.504 14.547 9.445 1 87.31 378 VAL A CA 1
ATOM 2985 C C . VAL A 1 378 ? 7.105 13.805 8.172 1 87.31 378 VAL A C 1
ATOM 2987 O O . VAL A 1 378 ? 7.891 13.703 7.227 1 87.31 378 VAL A O 1
ATOM 2990 N N . ALA A 1 379 ? 5.938 13.203 8.148 1 78.44 379 ALA A N 1
ATOM 2991 C CA . ALA A 1 379 ? 5.262 12.656 6.969 1 78.44 379 ALA A CA 1
ATOM 2992 C C . ALA A 1 379 ? 5.645 11.195 6.746 1 78.44 379 ALA A C 1
ATOM 2994 O O . ALA A 1 379 ? 4.801 10.375 6.375 1 78.44 379 ALA A O 1
ATOM 2995 N N . ALA A 1 380 ? 6.98 10.914 6.895 1 77.81 380 ALA A N 1
ATOM 2996 C CA . ALA A 1 380 ? 7.445 9.547 6.664 1 77.81 380 ALA A CA 1
ATOM 2997 C C . ALA A 1 380 ? 8.555 9.172 7.645 1 77.81 380 ALA A C 1
ATOM 2999 O O . ALA A 1 380 ? 9.164 10.047 8.266 1 77.81 380 ALA A O 1
ATOM 3000 N N . PRO A 1 381 ? 8.734 7.875 7.719 1 77.12 381 PRO A N 1
ATOM 3001 C CA . PRO A 1 381 ? 9.82 7.449 8.602 1 77.12 381 PRO A CA 1
ATOM 3002 C C . PRO A 1 381 ? 11.195 7.855 8.086 1 77.12 381 PRO A C 1
ATOM 3004 O O . PRO A 1 381 ? 11.398 7.973 6.875 1 77.12 381 PRO A O 1
ATOM 3007 N N . ILE A 1 382 ? 12.078 8.078 9.055 1 84 382 ILE A N 1
ATOM 3008 C CA . ILE A 1 382 ? 13.469 8.367 8.695 1 84 382 ILE A CA 1
ATOM 3009 C C . ILE A 1 382 ? 14.266 7.066 8.656 1 84 382 ILE A C 1
ATOM 3011 O O . ILE A 1 382 ? 14.258 6.293 9.617 1 84 382 ILE A O 1
ATOM 3015 N N . ASP A 1 383 ? 14.906 6.906 7.547 1 74.38 383 ASP A N 1
ATOM 3016 C CA . ASP A 1 383 ? 15.805 5.758 7.445 1 74.38 383 ASP A CA 1
ATOM 3017 C C . ASP A 1 383 ? 16.969 5.887 8.414 1 74.38 383 ASP A C 1
ATOM 3019 O O . ASP A 1 383 ? 17.531 6.973 8.578 1 74.38 383 ASP A O 1
ATOM 3023 N N . ASP A 1 384 ? 17.391 4.797 8.969 1 75 384 ASP A N 1
ATOM 3024 C CA . ASP A 1 384 ? 18.469 4.797 9.953 1 75 384 ASP A CA 1
ATOM 3025 C C . ASP A 1 384 ? 19.781 5.293 9.336 1 75 384 ASP A C 1
ATOM 3027 O O . ASP A 1 384 ? 20.562 5.996 9.984 1 75 384 ASP A O 1
ATOM 3031 N N . LEU A 1 385 ? 19.984 4.836 8.141 1 77.06 385 LEU A N 1
ATOM 3032 C CA . LEU A 1 385 ? 21.203 5.254 7.465 1 77.06 385 LEU A CA 1
ATOM 3033 C C . LEU A 1 385 ? 21.219 6.766 7.258 1 77.06 385 LEU A C 1
ATOM 3035 O O . LEU A 1 385 ? 22.266 7.406 7.414 1 77.06 385 LEU A O 1
ATOM 3039 N N . ILE A 1 386 ? 20.094 7.289 7.012 1 83.38 386 ILE A N 1
ATOM 3040 C CA . ILE A 1 386 ? 19.984 8.727 6.781 1 83.38 386 ILE A CA 1
ATOM 3041 C C . ILE A 1 386 ? 20.219 9.477 8.086 1 83.38 386 ILE A C 1
ATOM 3043 O O . ILE A 1 386 ? 21 10.438 8.133 1 83.38 386 ILE A O 1
ATOM 3047 N N . ALA A 1 387 ? 19.562 9 9.102 1 86.56 387 ALA A N 1
ATOM 3048 C CA . ALA A 1 387 ? 19.688 9.656 10.398 1 86.56 387 ALA A CA 1
ATOM 3049 C C . ALA A 1 387 ? 21.125 9.625 10.898 1 86.56 387 ALA A C 1
ATOM 3051 O O . ALA A 1 387 ? 21.656 10.648 11.336 1 86.56 387 ALA A O 1
ATOM 3052 N N . SER A 1 388 ? 21.75 8.477 10.766 1 85.19 388 SER A N 1
ATOM 3053 C CA . SER A 1 388 ? 23.125 8.328 11.25 1 85.19 388 SER A CA 1
ATOM 3054 C C . SER A 1 388 ? 24.094 9.148 10.422 1 85.19 388 SER A C 1
ATOM 3056 O O . SER A 1 388 ? 25.016 9.773 10.961 1 85.19 388 SER A O 1
ATOM 3058 N N . SER A 1 389 ? 23.922 9.148 9.133 1 88.31 389 SER A N 1
ATOM 3059 C CA . SER A 1 389 ? 24.797 9.906 8.25 1 88.31 389 SER A CA 1
ATOM 3060 C C . SER A 1 389 ? 24.656 11.406 8.484 1 88.31 389 SER A C 1
ATOM 3062 O O . SER A 1 389 ? 25.641 12.148 8.445 1 88.31 389 SER A O 1
ATOM 3064 N N . LEU A 1 390 ? 23.484 11.812 8.711 1 90.75 390 LEU A N 1
ATOM 3065 C CA . LEU A 1 390 ? 23.234 13.227 8.992 1 90.75 390 LEU A CA 1
ATOM 3066 C C . LEU A 1 390 ? 23.922 13.656 10.281 1 90.75 390 LEU A C 1
ATOM 3068 O O . LEU A 1 390 ? 24.531 14.727 10.344 1 90.75 390 LEU A O 1
ATOM 3072 N N . GLN A 1 391 ? 23.828 12.82 11.258 1 88.12 391 GLN A N 1
ATOM 3073 C CA . GLN A 1 391 ? 24.422 13.125 12.547 1 88.12 391 GLN A CA 1
ATOM 3074 C C . GLN A 1 391 ? 25.953 13.148 12.461 1 88.12 391 GLN A C 1
ATOM 3076 O O . GLN A 1 391 ? 26.609 13.93 13.156 1 88.12 391 GLN A O 1
ATOM 3081 N N . LYS A 1 392 ? 26.453 12.289 11.648 1 90.06 392 LYS A N 1
ATOM 3082 C CA . LYS A 1 392 ? 27.906 12.281 11.43 1 90.06 392 LYS A CA 1
ATOM 3083 C C . LYS A 1 392 ? 28.359 13.555 10.734 1 90.06 392 LYS A C 1
ATOM 3085 O O . LYS A 1 392 ? 29.375 14.156 11.125 1 90.06 392 LYS A O 1
ATOM 3090 N N . ARG A 1 393 ? 27.656 13.93 9.805 1 92.19 393 ARG A N 1
ATOM 3091 C CA . ARG A 1 393 ? 28.016 15.109 9.023 1 92.19 393 ARG A CA 1
ATOM 3092 C C . ARG A 1 393 ? 27.781 16.391 9.828 1 92.19 393 ARG A C 1
ATOM 3094 O O . ARG A 1 393 ? 28.562 17.328 9.719 1 92.19 393 ARG A O 1
ATOM 3101 N N . PHE A 1 394 ? 26.734 16.391 10.609 1 92.62 394 PHE A N 1
ATOM 3102 C CA . PHE A 1 394 ? 26.375 17.516 11.461 1 92.62 394 PHE A CA 1
ATOM 3103 C C . PHE A 1 394 ? 26.172 17.062 12.898 1 92.62 394 PHE A C 1
ATOM 3105 O O . PHE A 1 394 ? 25.031 16.953 13.375 1 92.62 394 PHE A O 1
ATOM 3112 N N . PRO A 1 395 ? 27.109 16.953 13.633 1 89.75 395 PRO A N 1
ATOM 3113 C CA . PRO A 1 395 ? 27.031 16.344 14.961 1 89.75 395 PRO A CA 1
ATOM 3114 C C . PRO A 1 395 ? 26.234 17.188 15.953 1 89.75 395 PRO A C 1
ATOM 3116 O O . PRO A 1 395 ? 25.734 16.656 16.953 1 89.75 395 PRO A O 1
ATOM 3119 N N . ASN A 1 396 ? 26.094 18.469 15.695 1 89.12 396 ASN A N 1
ATOM 3120 C CA . ASN A 1 396 ? 25.438 19.344 16.672 1 89.12 396 ASN A CA 1
ATOM 3121 C C . ASN A 1 396 ? 23.969 19.531 16.328 1 89.12 396 ASN A C 1
ATOM 3123 O O . ASN A 1 396 ? 23.234 20.172 17.094 1 89.12 396 ASN A O 1
ATOM 3127 N N . ILE A 1 397 ? 23.547 19 15.273 1 91.44 397 ILE A N 1
ATOM 3128 C CA . ILE A 1 397 ? 22.156 19.172 14.867 1 91.44 397 ILE A CA 1
ATOM 3129 C C . ILE A 1 397 ? 21.25 18.219 15.656 1 91.44 397 ILE A C 1
ATOM 3131 O O . ILE A 1 397 ? 21.594 17.047 15.836 1 91.44 397 ILE A O 1
ATOM 3135 N N . LEU A 1 398 ? 20.234 18.812 16.266 1 90.56 398 LEU A N 1
ATOM 3136 C CA . LEU A 1 398 ? 19.188 18 16.875 1 90.56 398 LEU A CA 1
ATOM 3137 C C . LEU A 1 398 ? 18.156 17.578 15.836 1 90.56 398 LEU A C 1
ATOM 3139 O O . LEU A 1 398 ? 17.547 18.406 15.172 1 90.56 398 LEU A O 1
ATOM 3143 N N . LEU A 1 399 ? 17.938 16.266 15.695 1 91.88 399 LEU A N 1
ATOM 3144 C CA . LEU A 1 399 ? 17 15.719 14.727 1 91.88 399 LEU A CA 1
ATOM 3145 C C . LEU A 1 399 ? 15.75 15.188 15.43 1 91.88 399 LEU A C 1
ATOM 3147 O O . LEU A 1 399 ? 15.836 14.266 16.234 1 91.88 399 LEU A O 1
ATOM 3151 N N . TYR A 1 400 ? 14.617 15.789 15.055 1 91.38 400 TYR A N 1
ATOM 3152 C CA . TYR A 1 400 ? 13.336 15.367 15.609 1 91.38 400 TYR A CA 1
ATOM 3153 C C . TYR A 1 400 ? 12.523 14.586 14.586 1 91.38 400 TYR A C 1
ATOM 3155 O O . TYR A 1 400 ? 12.453 14.969 13.422 1 91.38 400 TYR A O 1
ATOM 3163 N N . ASN A 1 401 ? 11.984 13.453 15.023 1 91.62 401 ASN A N 1
ATOM 3164 C CA . ASN A 1 401 ? 11.023 12.656 14.258 1 91.62 401 ASN A CA 1
ATOM 3165 C C . ASN A 1 401 ? 9.625 12.758 14.852 1 91.62 401 ASN A C 1
ATOM 3167 O O . ASN A 1 401 ? 9.422 12.492 16.047 1 91.62 401 ASN A O 1
ATOM 3171 N N . ALA A 1 402 ? 8.703 13.18 13.969 1 92.62 402 ALA A N 1
ATOM 3172 C CA . ALA A 1 402 ? 7.328 13.328 14.453 1 92.62 402 ALA A CA 1
ATOM 3173 C C . ALA A 1 402 ? 6.363 12.508 13.602 1 92.62 402 ALA A C 1
ATOM 3175 O O . ALA A 1 402 ? 6.586 12.312 12.406 1 92.62 402 ALA A O 1
ATOM 3176 N N . TYR A 1 403 ? 5.363 11.977 14.328 1 94.62 403 TYR A N 1
ATOM 3177 C CA . TYR A 1 403 ? 4.309 11.195 13.68 1 94.62 403 TYR A CA 1
ATOM 3178 C C . TYR A 1 403 ? 2.945 11.844 13.898 1 94.62 403 TYR A C 1
ATOM 3180 O O . TYR A 1 403 ? 2.65 12.344 14.992 1 94.62 403 TYR A O 1
ATOM 3188 N N . GLY A 1 404 ? 2.191 11.758 12.805 1 93.5 404 GLY A N 1
ATOM 3189 C CA . GLY A 1 404 ? 0.816 12.227 12.844 1 93.5 404 GLY A CA 1
ATOM 3190 C C . GLY A 1 404 ? 0.051 11.961 11.562 1 93.5 404 GLY A C 1
ATOM 3191 O O . GLY A 1 404 ? 0.575 11.328 10.641 1 93.5 404 GLY A O 1
ATOM 3192 N N . LEU A 1 405 ? -1.17 12.32 11.602 1 91.25 405 LEU A N 1
ATOM 3193 C CA . LEU A 1 405 ? -2.049 12.242 10.438 1 91.25 405 LEU A CA 1
ATOM 3194 C C . LEU A 1 405 ? -3.041 13.398 10.43 1 91.25 405 LEU A C 1
ATOM 3196 O O . LEU A 1 405 ? -3.303 14.008 11.469 1 91.25 405 LEU A O 1
ATOM 3200 N N . CYS A 1 406 ? -3.539 13.68 9.25 1 90.31 406 CYS A N 1
ATOM 3201 C CA . CYS A 1 406 ? -4.473 14.797 9.109 1 90.31 406 CYS A CA 1
ATOM 3202 C C . CYS A 1 406 ? -5.695 14.594 10 1 90.31 406 CYS A C 1
ATOM 3204 O O . CYS A 1 406 ? -6.227 15.562 10.555 1 90.31 406 CYS A O 1
ATOM 3206 N N . GLU A 1 407 ? -6.078 13.359 10.195 1 91.38 407 GLU A N 1
ATOM 3207 C CA . GLU A 1 407 ? -7.258 13.023 10.984 1 91.38 407 GLU A CA 1
ATOM 3208 C C . GLU A 1 407 ? -7.012 13.266 12.477 1 91.38 407 GLU A C 1
ATOM 3210 O O . GLU A 1 407 ? -7.949 13.258 13.273 1 91.38 407 GLU A O 1
ATOM 3215 N N . ALA A 1 408 ? -5.766 13.461 12.789 1 94.38 408 ALA A N 1
ATOM 3216 C CA . ALA A 1 408 ? -5.406 13.859 14.148 1 94.38 408 ALA A CA 1
ATOM 3217 C C . ALA A 1 408 ? -4.805 15.266 14.164 1 94.38 408 ALA A C 1
ATOM 3219 O O . ALA A 1 408 ? -3.947 15.57 15 1 94.38 408 ALA A O 1
ATOM 3220 N N . THR A 1 409 ? -5.215 16.047 13.117 1 93.44 409 THR A N 1
ATOM 3221 C CA . THR A 1 409 ? -4.926 17.469 12.992 1 93.44 409 THR A CA 1
ATOM 3222 C C . THR A 1 409 ? -3.475 17.688 12.586 1 93.44 409 THR A C 1
ATOM 3224 O O . THR A 1 409 ? -3.197 18.453 11.656 1 93.44 409 THR A O 1
ATOM 3227 N N . SER A 1 410 ? -2.555 17.125 13.305 1 92.44 410 SER A N 1
ATOM 3228 C CA . SER A 1 410 ? -1.133 17.266 13.008 1 92.44 410 SER A CA 1
ATOM 3229 C C . SER A 1 410 ? -0.323 16.125 13.633 1 92.44 410 SER A C 1
ATOM 3231 O O . SER A 1 410 ? -0.65 14.953 13.453 1 92.44 410 SER A O 1
ATOM 3233 N N . ILE A 1 411 ? 0.688 16.5 14.453 1 94.94 411 ILE A N 1
ATOM 3234 C CA . ILE A 1 411 ? 1.527 15.445 15.016 1 94.94 411 ILE A CA 1
ATOM 3235 C C . ILE A 1 411 ? 0.952 14.992 16.359 1 94.94 411 ILE A C 1
ATOM 3237 O O . ILE A 1 411 ? 0.41 15.797 17.109 1 94.94 411 ILE A O 1
ATOM 3241 N N . THR A 1 412 ? 1.097 13.703 16.672 1 96.44 412 THR A N 1
ATOM 3242 C CA . THR A 1 412 ? 0.637 13.133 17.922 1 96.44 412 THR A CA 1
ATOM 3243 C C . THR A 1 412 ? 1.81 12.57 18.719 1 96.44 412 THR A C 1
ATOM 3245 O O . THR A 1 412 ? 1.695 12.344 19.938 1 96.44 412 THR A O 1
ATOM 3248 N N . HIS A 1 413 ? 2.881 12.203 18.062 1 95 413 HIS A N 1
ATOM 3249 C CA . HIS A 1 413 ? 4.102 11.68 18.672 1 95 413 HIS A CA 1
ATOM 3250 C C . HIS A 1 413 ? 5.328 12.438 18.188 1 95 413 HIS A C 1
ATOM 3252 O O . HIS A 1 413 ? 5.348 12.938 17.047 1 95 413 HIS A O 1
ATOM 3258 N N . ILE A 1 414 ? 6.312 12.531 19.016 1 92.44 414 ILE A N 1
ATOM 3259 C CA . ILE A 1 414 ? 7.551 13.195 18.625 1 92.44 414 ILE A CA 1
ATOM 3260 C C . ILE A 1 414 ? 8.719 12.633 19.422 1 92.44 414 ILE A C 1
ATOM 3262 O O . ILE A 1 414 ? 8.547 12.234 20.578 1 92.44 414 ILE A O 1
ATOM 3266 N N . THR A 1 415 ? 9.891 12.492 18.812 1 89.38 415 THR A N 1
ATOM 3267 C CA . THR A 1 415 ? 11.094 12.055 19.5 1 89.38 415 THR A CA 1
ATOM 3268 C C . THR A 1 415 ? 12.328 12.773 18.953 1 89.38 415 THR A C 1
ATOM 3270 O O . THR A 1 415 ? 12.328 13.219 17.812 1 89.38 415 THR A O 1
ATOM 3273 N N . LEU A 1 416 ? 13.266 12.953 19.875 1 84.44 416 LEU A N 1
ATOM 3274 C CA . LEU A 1 416 ? 14.594 13.398 19.484 1 84.44 416 LEU A CA 1
ATOM 3275 C C . LEU A 1 416 ? 15.477 12.211 19.109 1 84.44 416 LEU A C 1
ATOM 3277 O O . LEU A 1 416 ? 15.539 11.219 19.844 1 84.44 416 LEU A O 1
ATOM 3281 N N . LEU A 1 417 ? 16.047 12.18 17.891 1 74.75 417 LEU A N 1
ATOM 3282 C CA . LEU A 1 417 ? 16.938 11.109 17.453 1 74.75 417 LEU A CA 1
ATOM 3283 C C . LEU A 1 417 ? 18.406 11.469 17.688 1 74.75 417 LEU A C 1
ATOM 3285 O O . LEU A 1 417 ? 18.797 12.625 17.516 1 74.75 417 LEU A O 1
ATOM 3289 N N . PRO A 1 418 ? 19.266 10.375 17.797 1 63.94 418 PRO A N 1
ATOM 3290 C CA . PRO A 1 418 ? 19 8.945 17.969 1 63.94 418 PRO A CA 1
ATOM 3291 C C . PRO A 1 418 ? 18.609 8.586 19.406 1 63.94 418 PRO A C 1
ATOM 3293 O O . PRO A 1 418 ? 18.234 7.445 19.672 1 63.94 418 PRO A O 1
ATOM 3296 N N . GLU A 1 419 ? 18.516 9.578 20.219 1 59 419 GLU A N 1
ATOM 3297 C CA . GLU A 1 419 ? 18.766 9.234 21.609 1 59 419 GLU A CA 1
ATOM 3298 C C . GLU A 1 419 ? 18.297 7.812 21.922 1 59 419 GLU A C 1
ATOM 3300 O O . GLU A 1 419 ? 18.984 6.84 21.609 1 59 419 GLU A O 1
ATOM 3305 N N . LYS A 1 420 ? 17.141 7.449 22.594 1 57.31 420 LYS A N 1
ATOM 3306 C CA . LYS A 1 420 ? 16.875 6.223 23.328 1 57.31 420 LYS A CA 1
ATOM 3307 C C . LYS A 1 420 ? 16.156 5.195 22.453 1 57.31 420 LYS A C 1
ATOM 3309 O O . LYS A 1 420 ? 16.219 3.994 22.719 1 57.31 420 LYS A O 1
ATOM 3314 N N . ALA A 1 421 ? 15.688 5.582 21.266 1 63.78 421 ALA A N 1
ATOM 3315 C CA . ALA A 1 421 ? 14.898 4.602 20.531 1 63.78 421 ALA A CA 1
ATOM 3316 C C . ALA A 1 421 ? 14.961 4.871 19.031 1 63.78 421 ALA A C 1
ATOM 3318 O O . ALA A 1 421 ? 14.133 5.602 18.484 1 63.78 421 ALA A O 1
ATOM 3319 N N . PRO A 1 422 ? 16.031 4.184 18.406 1 68.69 422 PRO A N 1
ATOM 3320 C CA . PRO A 1 422 ? 16.125 4.406 16.953 1 68.69 422 PRO A CA 1
ATOM 3321 C C . PRO A 1 422 ? 14.883 3.908 16.203 1 68.69 422 PRO A C 1
ATOM 3323 O O . PRO A 1 422 ? 14.266 2.926 16.625 1 68.69 422 PRO A O 1
ATOM 3326 N N . ARG A 1 423 ? 14.281 4.645 15.273 1 78.25 423 ARG A N 1
ATOM 3327 C CA . ARG A 1 423 ? 13.18 4.32 14.367 1 78.25 423 ARG A CA 1
ATOM 3328 C C . ARG A 1 423 ? 11.836 4.598 15.016 1 78.25 423 ARG A C 1
ATOM 3330 O O . ARG A 1 423 ? 10.789 4.293 14.445 1 78.25 423 ARG A O 1
ATOM 3337 N N . SER A 1 424 ? 11.93 4.934 16.328 1 87.06 424 SER A N 1
ATOM 3338 C CA . SER A 1 424 ? 10.703 5.266 17.047 1 87.06 424 SER A CA 1
ATOM 3339 C C . SER A 1 424 ? 10.062 6.531 16.484 1 87.06 424 SER A C 1
ATOM 3341 O O . SER A 1 424 ? 10.758 7.406 15.961 1 87.06 424 SER A O 1
ATOM 3343 N N . ILE A 1 425 ? 8.781 6.508 16.609 1 90.94 425 ILE A N 1
ATOM 3344 C CA . ILE A 1 425 ? 8.07 7.742 16.297 1 90.94 425 ILE A CA 1
ATOM 3345 C C . ILE A 1 425 ? 7.91 8.586 17.562 1 90.94 425 ILE A C 1
ATOM 3347 O O . ILE A 1 425 ? 7.34 9.68 17.516 1 90.94 425 ILE A O 1
ATOM 3351 N N . GLY A 1 426 ? 8.391 8.062 18.625 1 90.81 426 GLY A N 1
ATOM 3352 C CA . GLY A 1 426 ? 8.461 8.859 19.844 1 90.81 426 GLY A CA 1
ATOM 3353 C C . GLY A 1 426 ? 7.293 8.617 20.781 1 90.81 426 GLY A C 1
ATOM 3354 O O . GLY A 1 426 ? 6.645 7.574 20.719 1 90.81 426 GLY A O 1
ATOM 3355 N N . SER A 1 427 ? 7.168 9.531 21.781 1 91.56 427 SER A N 1
ATOM 3356 C CA . SER A 1 427 ? 6.145 9.438 22.812 1 91.56 427 SER A CA 1
ATOM 3357 C C . SER A 1 427 ? 4.957 10.336 22.5 1 91.56 427 SER A C 1
ATOM 3359 O O . SER A 1 427 ? 5.062 11.25 21.672 1 91.56 427 SER A O 1
ATOM 3361 N N . LEU A 1 428 ? 3.957 10.102 23.141 1 94.38 428 LEU A N 1
ATOM 3362 C CA . LEU A 1 428 ? 2.664 10.75 22.938 1 94.38 428 LEU A CA 1
ATOM 3363 C C . LEU A 1 428 ? 2.695 12.195 23.422 1 94.38 428 LEU A C 1
ATOM 3365 O O . LEU A 1 428 ? 3.244 12.492 24.484 1 94.38 428 LEU A O 1
ATOM 3369 N N . LEU A 1 429 ? 2.121 13.102 22.656 1 95.75 429 LEU A N 1
ATOM 3370 C CA . LEU A 1 429 ? 1.952 14.484 23.094 1 95.75 429 LEU A CA 1
ATOM 3371 C C . LEU A 1 429 ? 1.029 14.562 24.312 1 95.75 429 LEU A C 1
ATOM 3373 O O . LEU A 1 429 ? 0.194 13.68 24.516 1 95.75 429 LEU A O 1
ATOM 3377 N N . PRO A 1 430 ? 1.108 15.672 25.047 1 93.44 430 PRO A N 1
ATOM 3378 C CA . PRO A 1 430 ? 0.197 15.852 26.172 1 93.44 430 PRO A CA 1
ATOM 3379 C C . PRO A 1 430 ? -1.272 15.828 25.766 1 93.44 430 PRO A C 1
ATOM 3381 O O . PRO A 1 430 ? -1.598 16.125 24.609 1 93.44 430 PRO A O 1
ATOM 3384 N N . ASN A 1 431 ? -2.18 15.438 26.641 1 94.62 431 ASN A N 1
ATOM 3385 C CA . ASN A 1 431 ? -3.633 15.445 26.531 1 94.62 431 ASN A CA 1
ATOM 3386 C C . ASN A 1 431 ? -4.125 14.367 25.562 1 94.62 431 ASN A C 1
ATOM 3388 O O . ASN A 1 431 ? -5.312 14.297 25.25 1 94.62 431 ASN A O 1
ATOM 3392 N N . MET A 1 432 ? -3.166 13.5 25.109 1 96.06 432 MET A N 1
ATOM 3393 C CA . MET A 1 432 ? -3.541 12.445 24.172 1 96.06 432 MET A CA 1
ATOM 3394 C C . MET A 1 432 ? -3.506 11.078 24.844 1 96.06 432 MET A C 1
ATOM 3396 O O . MET A 1 432 ? -2.803 10.891 25.844 1 96.06 432 MET A O 1
ATOM 3400 N N . GLU A 1 433 ? -4.328 10.195 24.312 1 95.94 433 GLU A N 1
ATOM 3401 C CA . GLU A 1 433 ? -4.324 8.781 24.656 1 95.94 433 GLU A CA 1
ATOM 3402 C C . GLU A 1 433 ? -4.02 7.914 23.438 1 95.94 433 GLU A C 1
ATOM 3404 O O . GLU A 1 433 ? -4.422 8.242 22.312 1 95.94 433 GLU A O 1
ATOM 3409 N N . CYS A 1 434 ? -3.262 6.867 23.688 1 97 434 CYS A N 1
ATOM 3410 C CA . CYS A 1 434 ? -2.908 5.945 22.609 1 97 434 CYS A CA 1
ATOM 3411 C C . CYS A 1 434 ? -2.924 4.504 23.109 1 97 434 CYS A C 1
ATOM 3413 O O . CYS A 1 434 ? -2.521 4.227 24.234 1 97 434 CYS A O 1
ATOM 3415 N N . LYS A 1 435 ? -3.422 3.639 22.359 1 95.31 435 LYS A N 1
ATOM 3416 C CA . LYS A 1 435 ? -3.303 2.215 22.656 1 95.31 435 LYS A CA 1
ATOM 3417 C C . LYS A 1 435 ? -3.004 1.413 21.391 1 95.31 435 LYS A C 1
ATOM 3419 O O . LYS A 1 435 ? -3.178 1.913 20.281 1 95.31 435 LYS A O 1
ATOM 3424 N N . ILE A 1 436 ? -2.428 0.234 21.562 1 95.69 436 ILE A N 1
ATOM 3425 C CA . ILE A 1 436 ? -2.207 -0.751 20.5 1 95.69 436 ILE A CA 1
ATOM 3426 C C . ILE A 1 436 ? -3.346 -1.77 20.5 1 95.69 436 ILE A C 1
ATOM 3428 O O . ILE A 1 436 ? -3.529 -2.502 21.484 1 95.69 436 ILE A O 1
ATOM 3432 N N . LEU A 1 437 ? -4.055 -1.812 19.422 1 93 437 LEU A N 1
ATOM 3433 C CA . LEU A 1 437 ? -5.262 -2.631 19.359 1 93 437 LEU A CA 1
ATOM 3434 C C . LEU A 1 437 ? -5 -3.928 18.609 1 93 437 LEU A C 1
ATOM 3436 O O . LEU A 1 437 ? -4.602 -3.898 17.438 1 93 437 LEU A O 1
ATOM 3440 N N . ASN A 1 438 ? -5.219 -4.996 19.312 1 90.19 438 ASN A N 1
ATOM 3441 C CA . ASN A 1 438 ? -5.199 -6.285 18.625 1 90.19 438 ASN A CA 1
ATOM 3442 C C . ASN A 1 438 ? -6.391 -6.434 17.688 1 90.19 438 ASN A C 1
ATOM 3444 O O . ASN A 1 438 ? -7.543 -6.379 18.109 1 90.19 438 ASN A O 1
ATOM 3448 N N . LEU A 1 439 ? -6.164 -6.676 16.5 1 86.06 439 LEU A N 1
ATOM 3449 C CA . LEU A 1 439 ? -7.227 -6.66 15.492 1 86.06 439 LEU A CA 1
ATOM 3450 C C . LEU A 1 439 ? -8.047 -7.945 15.547 1 86.06 439 LEU A C 1
ATOM 3452 O O . LEU A 1 439 ? -9.141 -8.016 14.984 1 86.06 439 LEU A O 1
ATOM 3456 N N . HIS A 1 440 ? -7.508 -8.93 16.188 1 79 440 HIS A N 1
ATOM 3457 C CA . HIS A 1 440 ? -8.25 -10.172 16.359 1 79 440 HIS A CA 1
ATOM 3458 C C . HIS A 1 440 ? -9.203 -10.086 17.547 1 79 440 HIS A C 1
ATOM 3460 O O . HIS A 1 440 ? -10.398 -10.359 17.406 1 79 440 HIS A O 1
ATOM 3466 N N . THR A 1 441 ? -8.641 -9.609 18.672 1 79 441 THR A N 1
ATOM 3467 C CA . THR A 1 441 ? -9.398 -9.664 19.906 1 79 441 THR A CA 1
ATOM 3468 C C . THR A 1 441 ? -10.141 -8.352 20.156 1 79 441 THR A C 1
ATOM 3470 O O . THR A 1 441 ? -11.086 -8.305 20.953 1 79 441 THR A O 1
ATOM 3473 N N . GLY A 1 442 ? -9.664 -7.32 19.5 1 83.44 442 GLY A N 1
ATOM 3474 C CA . GLY A 1 442 ? -10.227 -6.004 19.75 1 83.44 442 GLY A CA 1
ATOM 3475 C C . GLY A 1 442 ? -9.797 -5.418 21.094 1 83.44 442 GLY A C 1
ATOM 3476 O O . GLY A 1 442 ? -10.406 -4.469 21.578 1 83.44 442 GLY A O 1
ATOM 3477 N N . LYS A 1 443 ? -8.828 -6.016 21.688 1 85.12 443 LYS A N 1
ATOM 3478 C CA . LYS A 1 443 ? -8.367 -5.562 23 1 85.12 443 LYS A CA 1
ATOM 3479 C C . LYS A 1 443 ? -7.035 -4.82 22.875 1 85.12 443 LYS A C 1
ATOM 3481 O O . LYS A 1 443 ? -6.266 -5.059 21.953 1 85.12 443 LYS A O 1
ATOM 3486 N N . ALA A 1 444 ? -6.801 -3.941 23.828 1 92.06 444 ALA A N 1
ATOM 3487 C CA . ALA A 1 444 ? -5.527 -3.223 23.891 1 92.06 444 ALA A CA 1
ATOM 3488 C C . ALA A 1 444 ? -4.387 -4.16 24.266 1 92.06 444 ALA A C 1
ATOM 3490 O O . ALA A 1 444 ? -4.543 -5.016 25.141 1 92.06 444 ALA A O 1
ATOM 3491 N N . GLU A 1 445 ? -3.275 -4.023 23.625 1 91.44 445 GLU A N 1
ATOM 3492 C CA . GLU A 1 445 ? -2.105 -4.867 23.844 1 91.44 445 GLU A CA 1
ATOM 3493 C C . GLU A 1 445 ? -1.142 -4.227 24.844 1 91.44 445 GLU A C 1
ATOM 3495 O O . GLU A 1 445 ? -1.068 -3.002 24.938 1 91.44 445 GLU A O 1
ATOM 3500 N N . CYS A 1 446 ? -0.4 -5.062 25.562 1 88.44 446 CYS A N 1
ATOM 3501 C CA . CYS A 1 446 ? 0.67 -4.562 26.422 1 88.44 446 CYS A CA 1
ATOM 3502 C C . CYS A 1 446 ? 1.915 -4.238 25.609 1 88.44 446 CYS A C 1
ATOM 3504 O O . CYS A 1 446 ? 1.94 -4.449 24.391 1 88.44 446 CYS A O 1
ATOM 3506 N N . SER A 1 447 ? 2.957 -3.695 26.266 1 89.19 447 SER A N 1
ATOM 3507 C CA . SER A 1 447 ? 4.191 -3.271 25.625 1 89.19 447 SER A CA 1
ATOM 3508 C C . SER A 1 447 ? 4.828 -4.422 24.844 1 89.19 447 SER A C 1
ATOM 3510 O O . SER A 1 447 ? 4.832 -5.562 25.312 1 89.19 447 SER A O 1
ATOM 3512 N N . GLY A 1 448 ? 5.309 -4.086 23.656 1 89 448 GLY A N 1
ATOM 3513 C CA . GLY A 1 448 ? 6.047 -5.047 22.844 1 89 448 GLY A CA 1
ATOM 3514 C C . GLY A 1 448 ? 5.16 -5.836 21.906 1 89 448 GLY A C 1
ATOM 3515 O O . GLY A 1 448 ? 5.652 -6.496 20.984 1 89 448 GLY A O 1
ATOM 3516 N N . ARG A 1 449 ? 3.9 -5.793 22.141 1 90.69 449 ARG A N 1
ATOM 3517 C CA . ARG A 1 449 ? 2.973 -6.531 21.297 1 90.69 449 ARG A CA 1
ATOM 3518 C C . ARG A 1 449 ? 2.459 -5.652 20.156 1 90.69 449 ARG A C 1
ATOM 3520 O O . ARG A 1 449 ? 2.225 -4.457 20.344 1 90.69 449 ARG A O 1
ATOM 3527 N N . MET A 1 450 ? 2.215 -6.301 19.031 1 93.56 450 MET A N 1
ATOM 3528 C CA . MET A 1 450 ? 1.866 -5.555 17.812 1 93.56 450 MET A CA 1
ATOM 3529 C C . MET A 1 450 ? 0.353 -5.414 17.688 1 93.56 450 MET A C 1
ATOM 3531 O O . MET A 1 450 ? -0.398 -6.258 18.172 1 93.56 450 MET A O 1
ATOM 3535 N N . GLY A 1 451 ? -0.031 -4.434 17.016 1 95.19 451 GLY A N 1
ATOM 3536 C CA . GLY A 1 451 ? -1.418 -4.125 16.703 1 95.19 451 GLY A CA 1
ATOM 3537 C C . GLY A 1 451 ? -1.593 -2.781 16.031 1 95.19 451 GLY A C 1
ATOM 3538 O O . GLY A 1 451 ? -0.611 -2.148 15.633 1 95.19 451 GLY A O 1
ATOM 3539 N N . GLU A 1 452 ? -2.824 -2.387 15.852 1 94.06 452 GLU A N 1
ATOM 3540 C CA . GLU A 1 452 ? -3.102 -1.093 15.234 1 94.06 452 GLU A CA 1
ATOM 3541 C C . GLU A 1 452 ? -2.932 0.044 16.234 1 94.06 452 GLU A C 1
ATOM 3543 O O . GLU A 1 452 ? -3.369 -0.064 17.391 1 94.06 452 GLU A O 1
ATOM 3548 N N . ILE A 1 453 ? -2.314 1.059 15.836 1 95.81 453 ILE A N 1
ATOM 3549 C CA . ILE A 1 453 ? -2.225 2.266 16.656 1 95.81 453 ILE A CA 1
ATOM 3550 C C . ILE A 1 453 ? -3.559 3.008 16.625 1 95.81 453 ILE A C 1
ATOM 3552 O O . ILE A 1 453 ? -4.055 3.365 15.555 1 95.81 453 ILE A O 1
ATOM 3556 N N . VAL A 1 454 ? -4.137 3.248 17.797 1 95 454 VAL A N 1
ATOM 3557 C CA . VAL A 1 454 ? -5.41 3.951 17.906 1 95 454 VAL A CA 1
ATOM 3558 C C . VAL A 1 454 ? -5.258 5.133 18.875 1 95 454 VAL A C 1
ATOM 3560 O O . VAL A 1 454 ? -4.586 5.023 19.891 1 95 454 VAL A O 1
ATOM 3563 N N . LEU A 1 455 ? -5.883 6.23 18.547 1 96.5 455 LEU A N 1
ATOM 3564 C CA . LEU A 1 455 ? -5.652 7.484 19.25 1 96.5 455 LEU A CA 1
ATOM 3565 C C . LEU A 1 455 ? -6.965 8.086 19.734 1 96.5 455 LEU A C 1
ATOM 3567 O O . LEU A 1 455 ? -8.008 7.922 19.094 1 96.5 455 LEU A O 1
ATOM 3571 N N . ARG A 1 456 ? -6.867 8.766 20.797 1 95.06 456 ARG A N 1
ATOM 3572 C CA . ARG A 1 456 ? -7.98 9.562 21.312 1 95.06 456 ARG A CA 1
ATOM 3573 C C . ARG A 1 456 ? -7.477 10.82 22.016 1 95.06 456 ARG A C 1
ATOM 3575 O O . ARG A 1 456 ? -6.422 10.797 22.641 1 95.06 456 ARG A O 1
ATOM 3582 N N . GLY A 1 457 ? -8.203 11.93 21.875 1 95 457 GLY A N 1
ATOM 3583 C CA . GLY A 1 457 ? -7.82 13.195 22.469 1 95 457 GLY A CA 1
ATOM 3584 C C . GLY A 1 457 ? -8.297 14.398 21.672 1 95 457 GLY A C 1
ATOM 3585 O O . GLY A 1 457 ? -9.023 14.242 20.688 1 95 457 GLY A O 1
ATOM 3586 N N . PRO A 1 458 ? -7.871 15.547 22.078 1 94.19 458 PRO A N 1
ATOM 3587 C CA . PRO A 1 458 ? -8.391 16.781 21.484 1 94.19 458 PRO A CA 1
ATOM 3588 C C . PRO A 1 458 ? -7.906 17 20.062 1 94.19 458 PRO A C 1
ATOM 3590 O O . PRO A 1 458 ? -8.445 17.844 19.344 1 94.19 458 PRO A O 1
ATOM 3593 N N . LEU A 1 459 ? -6.957 16.25 19.625 1 96 459 LEU A N 1
ATOM 3594 C CA . LEU A 1 459 ? -6.406 16.438 18.297 1 96 459 LEU A CA 1
ATOM 3595 C C . LEU A 1 459 ? -7.195 15.641 17.266 1 96 459 LEU A C 1
ATOM 3597 O O . LEU A 1 459 ? -7.047 15.852 16.062 1 96 459 LEU A O 1
ATOM 3601 N N . VAL A 1 460 ? -7.996 14.688 17.703 1 94.38 460 VAL A N 1
ATOM 3602 C CA . VAL A 1 460 ? -8.711 13.789 16.797 1 94.38 460 VAL A CA 1
ATOM 3603 C C . VAL A 1 460 ? -9.883 14.523 16.141 1 94.38 460 VAL A C 1
ATOM 3605 O O . VAL A 1 460 ? -10.719 15.102 16.844 1 94.38 460 VAL A O 1
ATOM 3608 N N . ALA A 1 461 ? -9.797 14.492 14.844 1 90.75 461 ALA A N 1
ATOM 3609 C CA . ALA A 1 461 ? -10.875 15.125 14.086 1 90.75 461 ALA A CA 1
ATOM 3610 C C . ALA A 1 461 ? -12.188 14.367 14.273 1 90.75 461 ALA A C 1
ATOM 3612 O O . ALA A 1 461 ? -12.203 13.133 14.312 1 90.75 461 ALA A O 1
ATOM 3613 N N . GLN A 1 462 ? -13.18 15.102 14.281 1 75.44 462 GLN A N 1
ATOM 3614 C CA . GLN A 1 462 ? -14.477 14.484 14.562 1 75.44 462 GLN A CA 1
ATOM 3615 C C . GLN A 1 462 ? -15.172 14.055 13.273 1 75.44 462 GLN A C 1
ATOM 3617 O O . GLN A 1 462 ? -16.047 13.188 13.297 1 75.44 462 GLN A O 1
ATOM 3622 N N . CYS A 1 463 ? -14.812 14.711 12.227 1 64.31 463 CYS A N 1
ATOM 3623 C CA . CYS A 1 463 ? -15.438 14.328 10.961 1 64.31 463 CYS A CA 1
ATOM 3624 C C . CYS A 1 463 ? -14.469 13.523 10.102 1 64.31 463 CYS A C 1
ATOM 3626 O O . CYS A 1 463 ? -13.664 14.094 9.359 1 64.31 463 CYS A O 1
ATOM 3628 N N . VAL A 1 464 ? -14.43 12.273 10.43 1 63.34 464 VAL A N 1
ATOM 3629 C CA . VAL A 1 464 ? -13.648 11.328 9.641 1 63.34 464 VAL A CA 1
ATOM 3630 C C . VAL A 1 464 ? -14.586 10.391 8.883 1 63.34 464 VAL A C 1
ATOM 3632 O O . VAL A 1 464 ? -15.617 9.969 9.414 1 63.34 464 VAL A O 1
ATOM 3635 N N . PRO A 1 465 ? -14.359 10.336 7.453 1 56.59 465 PRO A N 1
ATOM 3636 C CA . PRO A 1 465 ? -15.273 9.469 6.703 1 56.59 465 PRO A CA 1
ATOM 3637 C C . PRO A 1 465 ? -15.445 8.102 7.352 1 56.59 465 PRO A C 1
ATOM 3639 O O . PRO A 1 465 ? -14.5 7.566 7.938 1 56.59 465 PRO A O 1
ATOM 3642 N N . GLU A 1 466 ? -16.688 7.77 7.633 1 51.72 466 GLU A N 1
ATOM 3643 C CA . GLU A 1 466 ? -17.031 6.492 8.242 1 51.72 466 GLU A CA 1
ATOM 3644 C C . GLU A 1 466 ? -17.156 5.391 7.195 1 51.72 466 GLU A C 1
ATOM 3646 O O . GLU A 1 466 ? -18.266 5.086 6.73 1 51.72 466 GLU A O 1
ATOM 3651 N N . HIS A 1 467 ? -16.328 5.453 6.211 1 47.41 467 HIS A N 1
ATOM 3652 C CA . HIS A 1 467 ? -16.594 4.297 5.363 1 47.41 467 HIS A CA 1
ATOM 3653 C C . HIS A 1 467 ? -15.797 3.078 5.828 1 47.41 467 HIS A C 1
ATOM 3655 O O . HIS A 1 467 ? -14.617 3.195 6.176 1 47.41 467 HIS A O 1
ATOM 3661 N N . ALA A 1 468 ? -16.562 2.143 6.266 1 44.81 468 ALA A N 1
ATOM 3662 C CA . ALA A 1 468 ? -15.984 0.883 6.719 1 44.81 468 ALA A CA 1
ATOM 3663 C C . ALA A 1 468 ? -14.742 0.53 5.91 1 44.81 468 ALA A C 1
ATOM 3665 O O . ALA A 1 468 ? -13.797 -0.053 6.441 1 44.81 468 ALA A O 1
ATOM 3666 N N . ASP A 1 469 ? -14.836 0.913 4.688 1 49.16 469 ASP A N 1
ATOM 3667 C CA . ASP A 1 469 ? -13.75 0.542 3.787 1 49.16 469 ASP A CA 1
ATOM 3668 C C . ASP A 1 469 ? -12.531 1.447 3.99 1 49.16 469 ASP A C 1
ATOM 3670 O O . ASP A 1 469 ? -11.461 1.197 3.432 1 49.16 469 ASP A O 1
ATOM 3674 N N . CYS A 1 470 ? -12.906 2.377 4.969 1 59.25 470 CYS A N 1
ATOM 3675 C CA . CYS A 1 470 ? -11.781 3.275 5.172 1 59.25 470 CYS A CA 1
ATOM 3676 C C . CYS A 1 470 ? -10.82 2.719 6.223 1 59.25 470 CYS A C 1
ATOM 3678 O O . CYS A 1 470 ? -11.25 2.246 7.273 1 59.25 470 CYS A O 1
ATOM 3680 N N . LEU A 1 471 ? -9.664 2.615 5.887 1 64.62 471 LEU A N 1
ATOM 3681 C CA . LEU A 1 471 ? -8.617 2.098 6.758 1 64.62 471 LEU A CA 1
ATOM 3682 C C . LEU A 1 471 ? -8.422 3.002 7.973 1 64.62 471 LEU A C 1
ATOM 3684 O O . LEU A 1 471 ? -8.008 2.539 9.039 1 64.62 471 LEU A O 1
ATOM 3688 N N . THR A 1 472 ? -8.898 4.305 7.895 1 74.38 472 THR A N 1
ATOM 3689 C CA . THR A 1 472 ? -8.867 5.242 9.008 1 74.38 472 THR A CA 1
ATOM 3690 C C . THR A 1 472 ? -10.273 5.703 9.375 1 74.38 472 THR A C 1
ATOM 3692 O O . THR A 1 472 ? -11.016 6.18 8.516 1 74.38 472 THR A O 1
ATOM 3695 N N . TYR A 1 473 ? -10.711 5.484 10.633 1 80.81 473 TYR A N 1
ATOM 3696 C CA . TYR A 1 473 ? -12.062 5.863 11.016 1 80.81 473 TYR A CA 1
ATOM 3697 C C . TYR A 1 473 ? -12.156 6.141 12.508 1 80.81 473 TYR A C 1
ATOM 3699 O O . TYR A 1 473 ? -11.273 5.75 13.273 1 80.81 473 TYR A O 1
ATOM 3707 N N . LEU A 1 474 ? -13.164 6.926 12.867 1 85.88 474 LEU A N 1
ATOM 3708 C CA . LEU A 1 474 ? -13.484 7.219 14.258 1 85.88 474 LEU A CA 1
ATOM 3709 C C . LEU A 1 474 ? -14.57 6.289 14.781 1 85.88 474 LEU A C 1
ATOM 3711 O O . LEU A 1 474 ? -15.641 6.18 14.172 1 85.88 474 LEU A O 1
ATOM 3715 N N . ASP A 1 475 ? -14.297 5.617 15.898 1 81.5 475 ASP A N 1
ATOM 3716 C CA . ASP A 1 475 ? -15.312 4.695 16.406 1 81.5 475 ASP A CA 1
ATOM 3717 C C . ASP A 1 475 ? -16.25 5.398 17.391 1 81.5 475 ASP A C 1
ATOM 3719 O O . ASP A 1 475 ? -16.062 6.578 17.688 1 81.5 475 ASP A O 1
ATOM 3723 N N . LYS A 1 476 ? -17.234 4.723 17.875 1 76.75 476 LYS A N 1
ATOM 3724 C CA . LYS A 1 476 ? -18.281 5.305 18.703 1 76.75 476 LYS A CA 1
ATOM 3725 C C . LYS A 1 476 ? -17.75 5.723 20.062 1 76.75 476 LYS A C 1
ATOM 3727 O O . LYS A 1 476 ? -18.406 6.469 20.797 1 76.75 476 LYS A O 1
ATOM 3732 N N . TYR A 1 477 ? -16.562 5.258 20.453 1 82 477 TYR A N 1
ATOM 3733 C CA . TYR A 1 477 ? -15.977 5.574 21.75 1 82 477 TYR A CA 1
ATOM 3734 C C . TYR A 1 477 ? -14.969 6.707 21.641 1 82 477 TYR A C 1
ATOM 3736 O O . TYR A 1 477 ? -14.297 7.055 22.609 1 82 477 TYR A O 1
ATOM 3744 N N . GLY A 1 478 ? -14.812 7.273 20.391 1 85.56 478 GLY A N 1
ATOM 3745 C CA . GLY A 1 478 ? -13.938 8.414 20.172 1 85.56 478 GLY A CA 1
ATOM 3746 C C . GLY A 1 478 ? -12.516 8.031 19.812 1 85.56 478 GLY A C 1
ATOM 3747 O O . GLY A 1 478 ? -11.625 8.875 19.797 1 85.56 478 GLY A O 1
ATOM 3748 N N . TRP A 1 479 ? -12.312 6.707 19.594 1 89.56 479 TRP A N 1
ATOM 3749 C CA . TRP A 1 479 ? -10.992 6.25 19.172 1 89.56 479 TRP A CA 1
ATOM 3750 C C . TRP A 1 479 ? -10.82 6.367 17.672 1 89.56 479 TRP A C 1
ATOM 3752 O O . TRP A 1 479 ? -11.633 5.844 16.906 1 89.56 479 TRP A O 1
ATOM 3762 N N . LEU A 1 480 ? -9.781 7.098 17.297 1 92.69 480 LEU A N 1
ATOM 3763 C CA . LEU A 1 480 ? -9.391 7.141 15.891 1 92.69 480 LEU A CA 1
ATOM 3764 C C . LEU A 1 480 ? -8.555 5.926 15.516 1 92.69 480 LEU A C 1
ATOM 3766 O O . LEU A 1 480 ? -7.441 5.758 16.016 1 92.69 480 LEU A O 1
ATOM 3770 N N . HIS A 1 481 ? -9.07 5.094 14.734 1 90.94 481 HIS A N 1
ATOM 3771 C CA . HIS A 1 481 ? -8.297 4.023 14.133 1 90.94 481 HIS A CA 1
ATOM 3772 C C . HIS A 1 481 ? -7.434 4.547 12.984 1 90.94 481 HIS A C 1
ATOM 3774 O O . HIS A 1 481 ? -7.953 4.949 11.945 1 90.94 481 HIS A O 1
ATOM 3780 N N . THR A 1 482 ? -6.141 4.465 13.156 1 91.12 482 THR A N 1
ATOM 3781 C CA . THR A 1 482 ? -5.238 5.168 12.25 1 91.12 482 THR A CA 1
ATOM 3782 C C . THR A 1 482 ? -4.984 4.34 10.992 1 91.12 482 THR A C 1
ATOM 3784 O O . THR A 1 482 ? -4.602 4.883 9.953 1 91.12 482 THR A O 1
ATOM 3787 N N . GLY A 1 483 ? -5.078 3.057 11.133 1 89.38 483 GLY A N 1
ATOM 3788 C CA . GLY A 1 483 ? -4.691 2.174 10.047 1 89.38 483 GLY A CA 1
ATOM 3789 C C . GLY A 1 483 ? -3.215 1.825 10.062 1 89.38 483 GLY A C 1
ATOM 3790 O O . GLY A 1 483 ? -2.76 1.003 9.266 1 89.38 483 GLY A O 1
ATOM 3791 N N . ASP A 1 484 ? -2.471 2.359 10.961 1 91.38 484 ASP A N 1
ATOM 3792 C CA . ASP A 1 484 ? -1.059 2.023 11.109 1 91.38 484 ASP A CA 1
ATOM 3793 C C . ASP A 1 484 ? -0.862 0.917 12.148 1 91.38 484 ASP A C 1
ATOM 3795 O O . ASP A 1 484 ? -1.514 0.915 13.188 1 91.38 484 ASP A O 1
ATOM 3799 N N . ILE A 1 485 ? 0.018 0.003 11.82 1 93.38 485 ILE A N 1
ATOM 3800 C CA . ILE A 1 485 ? 0.336 -1.103 12.719 1 93.38 485 ILE A CA 1
ATOM 3801 C C . ILE A 1 485 ? 1.686 -0.852 13.391 1 93.38 485 ILE A C 1
ATOM 3803 O O . ILE A 1 485 ? 2.643 -0.434 12.734 1 93.38 485 ILE A O 1
ATOM 3807 N N . GLY A 1 486 ? 1.701 -1.079 14.656 1 94.31 486 GLY A N 1
ATOM 3808 C CA . GLY A 1 486 ? 2.938 -0.891 15.391 1 94.31 486 GLY A CA 1
ATOM 3809 C C . GLY A 1 486 ? 2.881 -1.451 16.797 1 94.31 486 GLY A C 1
ATOM 3810 O O . GLY A 1 486 ? 2.15 -2.408 17.062 1 94.31 486 GLY A O 1
ATOM 3811 N N . PHE A 1 487 ? 3.77 -0.996 17.625 1 92.94 487 PHE A N 1
ATOM 3812 C CA . PHE A 1 487 ? 3.873 -1.359 19.031 1 92.94 487 PHE A CA 1
ATOM 3813 C C . PHE A 1 487 ? 4.52 -0.236 19.844 1 92.94 487 PHE A C 1
ATOM 3815 O O . PHE A 1 487 ? 4.875 0.805 19.281 1 92.94 487 PHE A O 1
ATOM 3822 N N . TYR A 1 488 ? 4.512 -0.309 21.094 1 92.62 488 TYR A N 1
ATOM 3823 C CA . TYR A 1 488 ? 5.289 0.572 21.953 1 92.62 488 TYR A CA 1
ATOM 3824 C C . TYR A 1 488 ? 6.191 -0.233 22.891 1 92.62 488 TYR A C 1
ATOM 3826 O O . TYR A 1 488 ? 5.93 -1.407 23.156 1 92.62 488 TYR A O 1
ATOM 3834 N N . ASP A 1 489 ? 7.273 0.402 23.281 1 87.31 489 ASP A N 1
ATOM 3835 C CA . ASP A 1 489 ? 8.227 -0.299 24.141 1 87.31 489 ASP A CA 1
ATOM 3836 C C . ASP A 1 489 ? 7.977 0.023 25.609 1 87.31 489 ASP A C 1
ATOM 3838 O O . ASP A 1 489 ? 6.988 0.677 25.953 1 87.31 489 ASP A O 1
ATOM 3842 N N . GLN A 1 490 ? 8.828 -0.438 26.5 1 84.31 490 GLN A N 1
ATOM 3843 C CA . GLN A 1 490 ? 8.656 -0.313 27.953 1 84.31 490 GLN A CA 1
ATOM 3844 C C . GLN A 1 490 ? 8.75 1.146 28.391 1 84.31 490 GLN A C 1
ATOM 3846 O O . GLN A 1 490 ? 8.18 1.527 29.422 1 84.31 490 GLN A O 1
ATOM 3851 N N . ASP A 1 491 ? 9.445 1.97 27.562 1 84.31 491 ASP A N 1
ATOM 3852 C CA . ASP A 1 491 ? 9.586 3.391 27.875 1 84.31 491 ASP A CA 1
ATOM 3853 C C . ASP A 1 491 ? 8.484 4.207 27.188 1 84.31 491 ASP A C 1
ATOM 3855 O O . ASP A 1 491 ? 8.547 5.438 27.156 1 84.31 491 ASP A O 1
ATOM 3859 N N . GLU A 1 492 ? 7.555 3.543 26.516 1 89.75 492 GLU A N 1
ATOM 3860 C CA . GLU A 1 492 ? 6.375 4.113 25.875 1 89.75 492 GLU A CA 1
ATOM 3861 C C . GLU A 1 492 ? 6.762 4.922 24.641 1 89.75 492 GLU A C 1
ATOM 3863 O O . GLU A 1 492 ? 6.184 5.977 24.375 1 89.75 492 GLU A O 1
ATOM 3868 N N . ASN A 1 493 ? 7.871 4.449 24.078 1 90.44 493 ASN A N 1
ATOM 3869 C CA . ASN A 1 493 ? 8.141 4.887 22.703 1 90.44 493 ASN A CA 1
ATOM 3870 C C . ASN A 1 493 ? 7.387 4.031 21.688 1 90.44 493 ASN A C 1
ATOM 3872 O O . ASN A 1 493 ? 7.418 2.801 21.766 1 90.44 493 ASN A O 1
ATOM 3876 N N . PHE A 1 494 ? 6.777 4.707 20.797 1 93.19 494 PHE A N 1
ATOM 3877 C CA . PHE A 1 494 ? 5.957 3.992 19.828 1 93.19 494 PHE A CA 1
ATOM 3878 C C . PHE A 1 494 ? 6.719 3.783 18.531 1 93.19 494 PHE A C 1
ATOM 3880 O O . PHE A 1 494 ? 7.613 4.562 18.188 1 93.19 494 PHE A O 1
ATOM 3887 N N . TYR A 1 495 ? 6.309 2.693 17.812 1 91.19 495 TYR A N 1
ATOM 3888 C CA . TYR A 1 495 ? 6.914 2.301 16.547 1 91.19 495 TYR A CA 1
ATOM 3889 C C . TYR A 1 495 ? 5.848 1.94 15.523 1 91.19 495 TYR A C 1
ATOM 3891 O O . TYR A 1 495 ? 4.84 1.313 15.859 1 91.19 495 TYR A O 1
ATOM 3899 N N . ILE A 1 496 ? 6.109 2.354 14.297 1 91.94 496 ILE A N 1
ATOM 3900 C CA . ILE A 1 496 ? 5.234 1.951 13.195 1 91.94 496 ILE A CA 1
ATOM 3901 C C . ILE A 1 496 ? 5.934 0.894 12.344 1 91.94 496 ILE A C 1
ATOM 3903 O O . ILE A 1 496 ? 7.07 1.093 11.906 1 91.94 496 ILE A O 1
ATOM 3907 N N . THR A 1 497 ? 5.219 -0.222 12.07 1 89 497 THR A N 1
ATOM 3908 C CA . THR A 1 497 ? 5.855 -1.321 11.352 1 89 497 THR A CA 1
ATOM 3909 C C . THR A 1 497 ? 5.078 -1.659 10.078 1 89 497 THR A C 1
ATOM 3911 O O . THR A 1 497 ? 5.59 -2.352 9.203 1 89 497 THR A O 1
ATOM 3914 N N . GLY A 1 498 ? 3.832 -1.24 10.062 1 89.38 498 GLY A N 1
ATOM 3915 C CA . GLY A 1 498 ? 3.025 -1.591 8.898 1 89.38 498 GLY A CA 1
ATOM 3916 C C . GLY A 1 498 ? 1.711 -0.838 8.836 1 89.38 498 GLY A C 1
ATOM 3917 O O . GLY A 1 498 ? 1.521 0.149 9.555 1 89.38 498 GLY A O 1
ATOM 3918 N N . ILE A 1 499 ? 0.865 -1.344 7.883 1 88.38 499 ILE A N 1
ATOM 3919 C CA . ILE A 1 499 ? -0.444 -0.725 7.703 1 88.38 499 ILE A CA 1
ATOM 3920 C C . ILE A 1 499 ? -1.519 -1.806 7.617 1 88.38 499 ILE A C 1
ATOM 3922 O O . ILE A 1 499 ? -1.257 -2.912 7.137 1 88.38 499 ILE A O 1
ATOM 3926 N N . VAL A 1 500 ? -2.664 -1.39 8.039 1 86.62 500 VAL A N 1
ATOM 3927 C CA . VAL A 1 500 ? -3.814 -2.283 7.961 1 86.62 500 VAL A CA 1
ATOM 3928 C C . VAL A 1 500 ? -4.312 -2.367 6.523 1 86.62 500 VAL A C 1
ATOM 3930 O O . VAL A 1 500 ? -4.414 -1.348 5.836 1 86.62 500 VAL A O 1
ATOM 3933 N N . ARG A 1 501 ? -4.562 -3.543 6.035 1 75.75 501 ARG A N 1
ATOM 3934 C CA . ARG A 1 501 ? -5.109 -3.74 4.695 1 75.75 501 ARG A CA 1
ATOM 3935 C C . ARG A 1 501 ? -6.555 -4.219 4.758 1 75.75 501 ARG A C 1
ATOM 3937 O O . ARG A 1 501 ? -7.348 -3.936 3.857 1 75.75 501 ARG A O 1
ATOM 3944 N N . SER A 1 502 ? -6.883 -5.094 5.648 1 63.84 502 SER A N 1
ATOM 3945 C CA . SER A 1 502 ? -8.242 -5.625 5.766 1 63.84 502 SER A CA 1
ATOM 3946 C C . SER A 1 502 ? -8.695 -5.656 7.219 1 63.84 502 SER A C 1
ATOM 3948 O O . SER A 1 502 ? -7.906 -5.953 8.117 1 63.84 502 SER A O 1
ATOM 3950 N N . ARG A 1 503 ? -9.891 -4.922 7.406 1 58.62 503 ARG A N 1
ATOM 3951 C CA . ARG A 1 503 ? -10.422 -4.961 8.766 1 58.62 503 ARG A CA 1
ATOM 3952 C C . ARG A 1 503 ? -11.406 -6.105 8.938 1 58.62 503 ARG A C 1
ATOM 3954 O O . ARG A 1 503 ? -12.117 -6.469 7.996 1 58.62 503 ARG A O 1
ATOM 3961 N N . GLY A 1 504 ? -11.203 -7.188 9.57 1 46.91 504 GLY A N 1
ATOM 3962 C CA . GLY A 1 504 ? -12.109 -8.289 9.844 1 46.91 504 GLY A CA 1
ATOM 3963 C C . GLY A 1 504 ? -13.547 -7.848 10.055 1 46.91 504 GLY A C 1
ATOM 3964 O O . GLY A 1 504 ? -13.805 -6.668 10.305 1 46.91 504 GLY A O 1
ATOM 3965 N N . ALA A 1 505 ? -14.562 -8.562 9.602 1 37.97 505 ALA A N 1
ATOM 3966 C CA . ALA A 1 505 ? -16 -8.336 9.648 1 37.97 505 ALA A CA 1
ATOM 3967 C C . ALA A 1 505 ? -16.438 -7.766 11 1 37.97 505 ALA A C 1
ATOM 3969 O O . ALA A 1 505 ? -17.297 -6.891 11.07 1 37.97 505 ALA A O 1
ATOM 3970 N N . ASP A 1 506 ? -16.062 -8.344 12.039 1 36.94 506 ASP A N 1
ATOM 3971 C CA . ASP A 1 506 ? -16.656 -7.934 13.305 1 36.94 506 ASP A CA 1
ATOM 3972 C C . ASP A 1 506 ? -16.344 -6.473 13.617 1 36.94 506 ASP A C 1
ATOM 3974 O O . ASP A 1 506 ? -17.141 -5.781 14.25 1 36.94 506 ASP A O 1
ATOM 3978 N N . GLN A 1 507 ? -15.391 -6.129 13.195 1 36.25 507 GLN A N 1
ATOM 3979 C CA . GLN A 1 507 ? -15.078 -4.727 13.461 1 36.25 507 GLN A CA 1
ATOM 3980 C C . GLN A 1 507 ? -15.75 -3.814 12.438 1 36.25 507 GLN A C 1
ATOM 3982 O O . GLN A 1 507 ? -16 -2.641 12.719 1 36.25 507 GLN A O 1
ATOM 3987 N N . GLN A 1 508 ? -16.078 -4.34 11.328 1 35.22 508 GLN A N 1
ATOM 3988 C CA . GLN A 1 508 ? -16.891 -3.621 10.359 1 35.22 508 GLN A CA 1
ATOM 3989 C C . GLN A 1 508 ? -18.359 -3.604 10.773 1 35.22 508 GLN A C 1
ATOM 3991 O O . GLN A 1 508 ? -19.078 -2.637 10.508 1 35.22 508 GLN A O 1
ATOM 3996 N N . VAL A 1 509 ? -19.031 -4.711 11.227 1 32.69 509 VAL A N 1
ATOM 3997 C CA . VAL A 1 509 ? -20.391 -4.738 11.742 1 32.69 509 VAL A CA 1
ATOM 3998 C C . VAL A 1 509 ? -20.562 -3.668 12.812 1 32.69 509 VAL A C 1
ATOM 4000 O O . VAL A 1 509 ? -21.594 -2.998 12.875 1 32.69 509 VAL A O 1
ATOM 4003 N N . HIS A 1 510 ? -19.688 -3.605 13.664 1 31.16 510 HIS A N 1
ATOM 4004 C CA . HIS A 1 510 ? -19.891 -2.512 14.609 1 31.16 510 HIS A CA 1
ATOM 4005 C C . HIS A 1 510 ? -19.906 -1.163 13.898 1 31.16 510 HIS A C 1
ATOM 4007 O O . HIS A 1 510 ? -20.594 -0.238 14.32 1 31.16 510 HIS A O 1
ATOM 4013 N N . ALA A 1 511 ? -19.297 -1.188 12.758 1 32.5 511 ALA A N 1
ATOM 4014 C CA . ALA A 1 511 ? -19.375 0.058 12 1 32.5 511 ALA A CA 1
ATOM 4015 C C . ALA A 1 511 ? -20.641 0.124 11.156 1 32.5 511 ALA A C 1
ATOM 4017 O O . ALA A 1 511 ? -21.234 1.192 11.008 1 32.5 511 ALA A O 1
ATOM 4018 N N . ARG A 1 512 ? -21.219 -0.908 10.539 1 31.75 512 ARG A N 1
ATOM 4019 C CA . ARG A 1 512 ? -22.484 -0.875 9.812 1 31.75 512 ARG A CA 1
ATOM 4020 C C . ARG A 1 512 ? -23.656 -0.75 10.773 1 31.75 512 ARG A C 1
ATOM 4022 O O . ARG A 1 512 ? -24.656 -0.109 10.453 1 31.75 512 ARG A O 1
ATOM 4029 N N . TYR A 1 513 ? -23.812 -1.595 11.844 1 28.12 513 TYR A N 1
ATOM 4030 C CA . TYR A 1 513 ? -24.984 -1.429 12.711 1 28.12 513 TYR A CA 1
ATOM 4031 C C . TYR A 1 513 ? -24.953 -0.08 13.422 1 28.12 513 TYR A C 1
ATOM 4033 O O . TYR A 1 513 ? -25.875 0.263 14.156 1 28.12 513 TYR A O 1
ATOM 4041 N N . MET A 1 514 ? -23.844 0.461 13.406 1 28.09 514 MET A N 1
ATOM 4042 C CA . MET A 1 514 ? -24.047 1.837 13.852 1 28.09 514 MET A CA 1
ATOM 4043 C C . MET A 1 514 ? -24.688 2.68 12.75 1 28.09 514 MET A C 1
ATOM 4045 O O . MET A 1 514 ? -24.031 3.541 12.164 1 28.09 514 MET A O 1
ATOM 4049 N N . GLY A 1 515 ? -25.438 2.062 11.844 1 28.02 515 GLY A N 1
ATOM 4050 C CA . GLY A 1 515 ? -26.469 2.855 11.195 1 28.02 515 GLY A CA 1
ATOM 4051 C C . GLY A 1 515 ? -27.25 3.732 12.156 1 28.02 515 GLY A C 1
ATOM 4052 O O . GLY A 1 515 ? -28.469 3.604 12.273 1 28.02 515 GLY A O 1
ATOM 4053 N N . THR A 1 516 ? -26.797 3.877 13.328 1 26.91 516 THR A N 1
ATOM 4054 C CA . THR A 1 516 ? -27.641 4.926 13.891 1 26.91 516 THR A CA 1
ATOM 4055 C C . THR A 1 516 ? -27.766 6.098 12.914 1 26.91 516 THR A C 1
ATOM 4057 O O . THR A 1 516 ? -26.828 6.414 12.195 1 26.91 516 THR A O 1
ATOM 4060 N N . GLU A 1 517 ? -29.016 6.305 12.43 1 25.91 517 GLU A N 1
ATOM 4061 C CA . GLU A 1 517 ? -29.484 7.629 12.023 1 25.91 517 GLU A CA 1
ATOM 4062 C C . GLU A 1 517 ? -28.688 8.727 12.727 1 25.91 517 GLU A C 1
ATOM 4064 O O . GLU A 1 517 ? -28.688 8.812 13.953 1 25.91 517 GLU A O 1
ATOM 4069 N N . THR A 1 518 ? -27.562 8.805 12.336 1 26.86 518 THR A N 1
ATOM 4070 C CA . THR A 1 518 ? -27.047 10.062 12.859 1 26.86 518 THR A CA 1
ATOM 4071 C C . THR A 1 518 ? -28.094 11.172 12.719 1 26.86 518 THR A C 1
ATOM 4073 O O . THR A 1 518 ? -28.703 11.336 11.664 1 26.86 518 THR A O 1
ATOM 4076 N N . PRO A 1 519 ? -28.812 11.516 13.695 1 26.42 519 PRO A N 1
ATOM 4077 C CA . PRO A 1 519 ? -29.828 12.562 13.602 1 26.42 519 PRO A CA 1
ATOM 4078 C C . PRO A 1 519 ? -29.438 13.672 12.625 1 26.42 519 PRO A C 1
ATOM 4080 O O . PRO A 1 519 ? -30.312 14.422 12.164 1 26.42 519 PRO A O 1
ATOM 4083 N N . LEU A 1 520 ? -28.094 13.906 12.57 1 25.86 520 LEU A N 1
ATOM 4084 C CA . LEU A 1 520 ? -28 15.25 12 1 25.86 520 LEU A CA 1
ATOM 4085 C C . LEU A 1 520 ? -28.172 15.211 10.484 1 25.86 520 LEU A C 1
ATOM 4087 O O . LEU A 1 520 ? -27.75 16.125 9.781 1 25.86 520 LEU A O 1
ATOM 4091 N N . SER A 1 521 ? -28.453 14.07 9.758 1 27.77 521 SER A N 1
ATOM 4092 C CA . SER A 1 521 ? -28.969 14.359 8.43 1 27.77 521 SER A CA 1
ATOM 4093 C C . SER A 1 521 ? -30.156 15.32 8.5 1 27.77 521 SER A C 1
ATOM 4095 O O . SER A 1 521 ? -31.203 15 9.078 1 27.77 521 SER A O 1
ATOM 4097 N N . ARG A 1 522 ? -29.766 16.609 8.578 1 25.91 522 ARG A N 1
ATOM 4098 C CA . ARG A 1 522 ? -30.938 17.391 8.164 1 25.91 522 ARG A CA 1
ATOM 4099 C C . ARG A 1 522 ? -31.5 16.859 6.848 1 25.91 522 ARG A C 1
ATOM 4101 O O . ARG A 1 522 ? -30.781 16.766 5.852 1 25.91 522 ARG A O 1
ATOM 4108 N N . LYS A 1 523 ? -32.375 15.969 6.902 1 26.66 523 LYS A N 1
ATOM 4109 C CA . LYS A 1 523 ? -33.312 15.773 5.824 1 26.66 523 LYS A CA 1
ATOM 4110 C C . LYS A 1 523 ? -33.688 17.094 5.152 1 26.66 523 LYS A C 1
ATOM 4112 O O . LYS A 1 523 ? -34.469 17.875 5.695 1 26.66 523 LYS A O 1
ATOM 4117 N N . ARG A 1 524 ? -32.719 17.797 4.391 1 26.34 524 ARG A N 1
ATOM 4118 C CA . ARG A 1 524 ? -33.531 18.641 3.545 1 26.34 524 ARG A CA 1
ATOM 4119 C C . ARG A 1 524 ? -34.562 17.812 2.785 1 26.34 524 ARG A C 1
ATOM 4121 O O . ARG A 1 524 ? -34.219 16.797 2.174 1 26.34 524 ARG A O 1
ATOM 4128 N N . LYS A 1 525 ? -35.75 17.75 3.186 1 26.23 525 LYS A N 1
ATOM 4129 C CA . LYS A 1 525 ? -37.031 17.375 2.562 1 26.23 525 LYS A CA 1
ATOM 4130 C C . LYS A 1 525 ? -37.031 17.703 1.073 1 26.23 525 LYS A C 1
ATOM 4132 O O . LYS A 1 525 ? -38.094 17.859 0.465 1 26.23 525 LYS A O 1
ATOM 4137 N N . GLY A 1 526 ? -35.812 18.016 0.367 1 25.47 526 GLY A N 1
ATOM 4138 C CA . GLY A 1 526 ? -36.344 18.312 -0.946 1 25.47 526 GLY A CA 1
ATOM 4139 C C . GLY A 1 526 ? -37 17.109 -1.597 1 25.47 526 GLY A C 1
ATOM 4140 O O . GLY A 1 526 ? -36.844 15.984 -1.142 1 25.47 526 GLY A O 1
ATOM 4141 N N . ASN A 1 527 ? -37.875 17.312 -2.662 1 24.47 527 ASN A N 1
ATOM 4142 C CA . ASN A 1 527 ? -38.75 16.609 -3.566 1 24.47 527 ASN A CA 1
ATOM 4143 C C . ASN A 1 527 ? -38.125 15.344 -4.133 1 24.47 527 ASN A C 1
ATOM 4145 O O . ASN A 1 527 ? -36.906 15.297 -4.332 1 24.47 527 ASN A O 1
ATOM 4149 N N . ASN A 1 528 ? -38.812 14.078 -4.074 1 25.95 528 ASN A N 1
ATOM 4150 C CA . ASN A 1 528 ? -38.875 12.648 -4.367 1 25.95 528 ASN A CA 1
ATOM 4151 C C . ASN A 1 528 ? -38.219 12.32 -5.711 1 25.95 528 ASN A C 1
ATOM 4153 O O . ASN A 1 528 ? -38.219 11.164 -6.137 1 25.95 528 ASN A O 1
ATOM 4157 N N . ASN A 1 529 ? -38.156 13.148 -6.789 1 23.45 529 ASN A N 1
ATOM 4158 C CA . ASN A 1 529 ? -38.312 12.508 -8.086 1 23.45 529 ASN A CA 1
ATOM 4159 C C . ASN A 1 529 ? -37.031 11.773 -8.516 1 23.45 529 ASN A C 1
ATOM 4161 O O . ASN A 1 529 ? -37.094 10.828 -9.297 1 23.45 529 ASN A O 1
ATOM 4165 N N . ASN A 1 530 ? -35.844 12.461 -8.719 1 23.97 530 ASN A N 1
ATOM 4166 C CA . ASN A 1 530 ? -35.031 11.859 -9.766 1 23.97 530 ASN A CA 1
ATOM 4167 C C . ASN A 1 530 ? -34.188 10.703 -9.234 1 23.97 530 ASN A C 1
ATOM 4169 O O . ASN A 1 530 ? -33.656 10.773 -8.117 1 23.97 530 ASN A O 1
ATOM 4173 N N . ASN A 1 531 ? -34.188 9.383 -9.656 1 25.17 531 ASN A N 1
ATOM 4174 C CA . ASN A 1 531 ? -33.844 7.98 -9.469 1 25.17 531 ASN A CA 1
ATOM 4175 C C . ASN A 1 531 ? -32.312 7.816 -9.289 1 25.17 531 ASN A C 1
ATOM 4177 O O . ASN A 1 531 ? -31.797 6.711 -9.43 1 25.17 531 ASN A O 1
ATOM 4181 N N . GLY A 1 532 ? -31.422 8.844 -9.438 1 25.58 532 GLY A N 1
ATOM 4182 C CA . GLY A 1 532 ? -30.047 8.383 -9.609 1 25.58 532 GLY A CA 1
ATOM 4183 C C . GLY A 1 532 ? -29.391 7.988 -8.305 1 25.58 532 GLY A C 1
ATOM 4184 O O . GLY A 1 532 ? -29.703 8.547 -7.254 1 25.58 532 GLY A O 1
ATOM 4185 N N . LYS A 1 533 ? -28.922 6.77 -7.984 1 26.36 533 LYS A N 1
ATOM 4186 C CA . LYS A 1 533 ? -28.312 6.039 -6.871 1 26.36 533 LYS A CA 1
ATOM 4187 C C . LYS A 1 533 ? -27.141 6.809 -6.289 1 26.36 533 LYS A C 1
ATOM 4189 O O . LYS A 1 533 ? -26.016 6.719 -6.797 1 26.36 533 LYS A O 1
ATOM 4194 N N . LYS A 1 534 ? -27.281 8.039 -5.66 1 25.05 534 LYS A N 1
ATOM 4195 C CA . LYS A 1 534 ? -26.25 8.82 -4.977 1 25.05 534 LYS A CA 1
ATOM 4196 C C . LYS A 1 534 ? -25.688 8.055 -3.779 1 25.05 534 LYS A C 1
ATOM 4198 O O . LYS A 1 534 ? -26.438 7.633 -2.896 1 25.05 534 LYS A O 1
ATOM 4203 N N . ARG A 1 535 ? -24.516 7.582 -3.859 1 25.62 535 ARG A N 1
ATOM 4204 C CA . ARG A 1 535 ? -23.734 6.984 -2.777 1 25.62 535 ARG A CA 1
ATOM 4205 C C . ARG A 1 535 ? -23.672 7.922 -1.573 1 25.62 535 ARG A C 1
ATOM 4207 O O . ARG A 1 535 ? -23.172 9.039 -1.678 1 25.62 535 ARG A O 1
ATOM 4214 N N . ASN A 1 536 ? -24.609 7.977 -0.61 1 23.39 536 ASN A N 1
ATOM 4215 C CA . ASN A 1 536 ? -24.719 8.758 0.619 1 23.39 536 ASN A CA 1
ATOM 4216 C C . ASN A 1 536 ? -23.531 8.531 1.533 1 23.39 536 ASN A C 1
ATOM 4218 O O . ASN A 1 536 ? -23.25 7.402 1.949 1 23.39 536 ASN A O 1
ATOM 4222 N N . VAL A 1 537 ? -22.484 9.344 1.441 1 24.27 537 VAL A N 1
ATOM 4223 C CA . VAL A 1 537 ? -21.344 9.383 2.359 1 24.27 537 VAL A CA 1
ATOM 4224 C C . VAL A 1 537 ? -21.828 9.781 3.754 1 24.27 537 VAL A C 1
ATOM 4226 O O . VAL A 1 537 ? -22.391 10.867 3.938 1 24.27 537 VAL A O 1
ATOM 4229 N N . THR A 1 538 ? -22.359 8.969 4.617 1 25.16 538 THR A N 1
ATOM 4230 C CA . THR A 1 538 ? -22.859 9.266 5.949 1 25.16 538 THR A CA 1
ATOM 4231 C C . THR A 1 538 ? -21.719 9.523 6.926 1 25.16 538 THR A C 1
ATOM 4233 O O . THR A 1 538 ? -20.844 8.664 7.102 1 25.16 538 THR A O 1
ATOM 4236 N N . VAL A 1 539 ? -21.359 10.812 7.273 1 23.94 539 VAL A N 1
ATOM 4237 C CA . VAL A 1 539 ? -20.391 11.312 8.242 1 23.94 539 VAL A CA 1
ATOM 4238 C C . VAL A 1 539 ? -20.922 11.133 9.656 1 23.94 539 VAL A C 1
ATOM 4240 O O . VAL A 1 539 ? -22.062 11.523 9.953 1 23.94 539 VAL A O 1
ATOM 4243 N N . ARG A 1 540 ? -20.562 10.273 10.539 1 26.2 540 ARG A N 1
ATOM 4244 C CA . ARG A 1 540 ? -21.078 10.023 11.883 1 26.2 540 ARG A CA 1
ATOM 4245 C C . ARG A 1 540 ? -20.422 10.961 12.898 1 26.2 540 ARG A C 1
ATOM 4247 O O . ARG A 1 54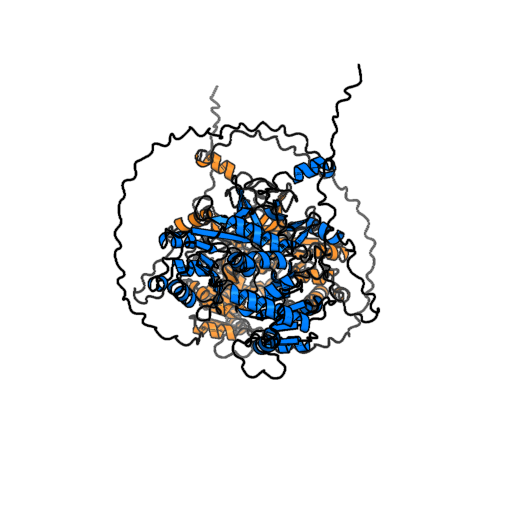0 ? -19.203 11.023 12.992 1 26.2 540 ARG A O 1
ATOM 4254 N N . VAL A 1 541 ? -21.156 12.008 13.422 1 24.66 541 VAL A N 1
ATOM 4255 C CA . VAL A 1 541 ? -20.703 12.844 14.531 1 24.66 541 VAL A CA 1
ATOM 4256 C C . VAL A 1 541 ? -21.016 12.141 15.852 1 24.66 541 VAL A C 1
ATOM 4258 O O . VAL A 1 541 ? -22.141 11.719 16.094 1 24.66 541 VAL A O 1
ATOM 4261 N N . VAL A 1 542 ? -20.188 11.594 16.625 1 24.67 542 VAL A N 1
ATOM 4262 C CA . VAL A 1 542 ? -20.344 11.07 17.984 1 24.67 542 VAL A CA 1
ATOM 4263 C C . VAL A 1 542 ? -20.797 12.188 18.922 1 24.67 542 VAL A C 1
ATOM 4265 O O . VAL A 1 542 ? -20.234 13.281 18.906 1 24.67 542 VAL A O 1
ATOM 4268 N N . PRO A 1 543 ? -21.969 12.062 19.562 1 22.69 543 PRO A N 1
ATOM 4269 C CA . PRO A 1 543 ? -22.438 13.078 20.516 1 22.69 543 PRO A CA 1
ATOM 4270 C C . PRO A 1 543 ? -21.453 13.344 21.641 1 22.69 543 PRO A C 1
ATOM 4272 O O . PRO A 1 543 ? -20.656 12.469 21.984 1 22.69 543 PRO A O 1
ATOM 4275 N N . ARG A 1 544 ? -21.484 14.625 22.234 1 23.28 544 ARG A N 1
ATOM 4276 C CA . ARG A 1 544 ? -20.766 15.375 23.266 1 23.28 544 ARG A CA 1
ATOM 4277 C C . ARG A 1 544 ? -20.953 14.727 24.641 1 23.28 544 ARG A C 1
ATOM 4279 O O . ARG A 1 544 ? -20.375 15.18 25.625 1 23.28 544 ARG A O 1
ATOM 4286 N N . LEU A 1 545 ? -22.078 13.984 24.953 1 25.45 545 LEU A N 1
ATOM 4287 C CA . LEU A 1 545 ? -22.438 13.93 26.359 1 25.45 545 LEU A CA 1
ATOM 4288 C C . LEU A 1 545 ? -21.328 13.258 27.172 1 25.45 545 LEU A C 1
ATOM 4290 O O . LEU A 1 545 ? -21.219 13.484 28.391 1 25.45 545 LEU A O 1
ATOM 4294 N N . LEU A 1 546 ? -20.75 12.273 26.641 1 25.84 546 LEU A N 1
ATOM 4295 C CA . LEU A 1 546 ? -20.141 11.422 27.641 1 25.84 546 LEU A CA 1
ATOM 4296 C C . LEU A 1 546 ? -18.906 12.086 28.234 1 25.84 546 LEU A C 1
ATOM 4298 O O . LEU A 1 546 ? -18.203 11.484 29.047 1 25.84 546 LEU A O 1
ATOM 4302 N N . LEU A 1 547 ? -18.453 13.148 27.656 1 23.62 547 LEU A N 1
ATOM 4303 C CA . LEU A 1 547 ? -17.266 13.664 28.344 1 23.62 547 LEU A CA 1
ATOM 4304 C C . LEU A 1 547 ? -17.641 14.398 29.625 1 23.62 547 LEU A C 1
ATOM 4306 O O . LEU A 1 547 ? -16.938 15.32 30.047 1 23.62 547 LEU A O 1
ATOM 4310 N N . GLN A 1 548 ? -18.938 14.297 30.156 1 23.64 548 GLN A N 1
ATOM 4311 C CA . GLN A 1 548 ? -19.078 15.039 31.406 1 23.64 548 GLN A CA 1
ATOM 4312 C C . GLN A 1 548 ? -18.078 14.57 32.438 1 23.64 548 GLN A C 1
ATOM 4314 O O . GLN A 1 548 ? -17.844 13.367 32.594 1 23.64 548 GLN A O 1
ATOM 4319 N N . SER A 1 549 ? -17.281 15.469 33.031 1 24.09 549 SER A N 1
ATOM 4320 C CA . SER A 1 549 ? -16.469 15.391 34.219 1 24.09 549 SER A CA 1
ATOM 4321 C C . SER A 1 549 ? -17.25 14.852 35.406 1 24.09 549 SER A C 1
ATOM 4323 O O . SER A 1 549 ? -18.422 15.188 35.594 1 24.09 549 SER A O 1
ATOM 4325 N N . GLU A 1 550 ? -17.141 13.586 35.844 1 25.34 550 GLU A N 1
ATOM 4326 C CA . GLU A 1 550 ? -17.531 13.266 37.188 1 25.34 550 GLU A CA 1
ATOM 4327 C C . GLU A 1 550 ? -17.203 14.422 38.156 1 25.34 550 GLU A C 1
ATOM 4329 O O . GLU A 1 550 ? -16.031 14.742 38.375 1 25.34 550 GLU A O 1
ATOM 4334 N N . ASP A 1 551 ? -17.891 15.578 38.188 1 23.17 551 ASP A N 1
ATOM 4335 C CA . ASP A 1 551 ? -17.891 16.578 39.25 1 23.17 551 ASP A CA 1
ATOM 4336 C C . ASP A 1 551 ? -17.812 15.906 40.625 1 23.17 551 ASP A C 1
ATOM 4338 O O . ASP A 1 551 ? -18.094 14.719 40.781 1 23.17 551 ASP A O 1
ATOM 4342 N N . GLU A 1 552 ? -17.875 16.797 41.812 1 24.02 552 GLU A N 1
ATOM 4343 C CA . GLU A 1 552 ? -17.703 17.031 43.219 1 24.02 552 GLU A CA 1
ATOM 4344 C C . GLU A 1 552 ? -18.734 16.25 44.031 1 24.02 552 GLU A C 1
ATOM 4346 O O . GLU A 1 552 ? -19.844 16.75 44.281 1 24.02 552 GLU A O 1
ATOM 4351 N N . GLN A 1 553 ? -19.266 15.07 43.75 1 22.31 553 GLN A N 1
ATOM 4352 C CA . GLN A 1 553 ? -19.969 14.641 44.969 1 22.31 553 GLN A CA 1
ATOM 4353 C C . GLN A 1 553 ? -19.109 14.797 46.188 1 22.31 553 GLN A C 1
ATOM 4355 O O . GLN A 1 553 ? -18.031 14.219 46.281 1 22.31 553 GLN A O 1
ATOM 4360 N N . GLN A 1 554 ? -19.203 16.031 46.844 1 21.55 554 GLN A N 1
ATOM 4361 C CA . GLN A 1 554 ? -18.969 16.375 48.219 1 21.55 554 GLN A CA 1
ATOM 4362 C C . GLN A 1 554 ? -19.469 15.289 49.156 1 21.55 554 GLN A C 1
ATOM 4364 O O . GLN A 1 554 ? -20.688 15.047 49.25 1 21.55 554 GLN A O 1
ATOM 4369 N N . LEU A 1 555 ? -18.984 14.062 49.094 1 22.11 555 LEU A N 1
ATOM 4370 C CA . LEU A 1 555 ? -19.156 13.336 50.344 1 22.11 555 LEU A CA 1
ATOM 4371 C C . LEU A 1 555 ? -18.844 14.227 51.531 1 22.11 555 LEU A C 1
ATOM 4373 O O . LEU A 1 555 ? -17.703 14.656 51.688 1 22.11 555 LEU A O 1
ATOM 4377 N N . ASP A 1 556 ? -19.75 15.211 51.75 1 21.03 556 ASP A N 1
ATOM 4378 C CA . ASP A 1 556 ? -19.906 15.961 53 1 21.03 556 ASP A CA 1
ATOM 4379 C C . ASP A 1 556 ? -19.812 15.047 54.219 1 21.03 556 ASP A C 1
ATOM 4381 O O . ASP A 1 556 ? -20.734 14.266 54.5 1 21.03 556 ASP A O 1
ATOM 4385 N N . PHE A 1 557 ? -18.766 14.297 54.375 1 22.12 557 PHE A N 1
ATOM 4386 C CA . PHE A 1 557 ? -18.547 13.766 55.719 1 22.12 557 PHE A CA 1
ATOM 4387 C C . PHE A 1 557 ? -18.609 14.875 56.75 1 22.12 557 PHE A C 1
ATOM 4389 O O . PHE A 1 557 ? -17.594 15.508 57.062 1 22.12 557 PHE A O 1
ATOM 4396 N N . SER A 1 558 ? -19.438 15.969 56.469 1 20.05 558 SER A N 1
ATOM 4397 C CA . SER A 1 558 ? -19.688 16.891 57.562 1 20.05 558 SER A CA 1
ATOM 4398 C C . SER A 1 558 ? -19.938 16.125 58.875 1 20.05 558 SER A C 1
ATOM 4400 O O . SER A 1 558 ? -20.359 14.969 58.844 1 20.05 558 SER A O 1
ATOM 4402 N N . ASP A 1 559 ? -19.344 16.734 59.969 1 20.61 559 ASP A N 1
ATOM 4403 C CA . ASP A 1 559 ? -19.281 16.781 61.438 1 20.61 559 ASP A CA 1
ATOM 4404 C C . ASP A 1 559 ? -20.672 16.672 62.031 1 20.61 559 ASP A C 1
ATOM 4406 O O . ASP A 1 559 ? -21.516 17.562 61.812 1 20.61 559 ASP A O 1
ATOM 4410 N N . SER A 1 560 ? -21.5 15.586 61.938 1 20.16 560 SER A N 1
ATOM 4411 C CA . SER A 1 560 ? -22.453 15.391 63 1 20.16 560 SER A CA 1
ATOM 4412 C C . SER A 1 560 ? -21.828 15.742 64.375 1 20.16 560 SER A C 1
ATOM 4414 O O . SER A 1 560 ? -21.094 14.938 64.938 1 20.16 560 SER A O 1
ATOM 4416 N N . THR A 1 561 ? -20.938 16.844 64.562 1 18.47 561 THR A N 1
ATOM 4417 C CA . THR A 1 561 ? -20.953 17.453 65.875 1 18.47 561 THR A CA 1
ATOM 4418 C C . THR A 1 561 ? -22.375 17.766 66.312 1 18.47 561 THR A C 1
ATOM 4420 O O . THR A 1 561 ? -23.016 18.672 65.812 1 18.47 561 THR A O 1
ATOM 4423 N N . SER A 1 562 ? -23.312 16.734 66.438 1 19.39 562 SER A N 1
ATOM 4424 C CA . SER A 1 562 ? -24.266 16.828 67.562 1 19.39 562 SER A CA 1
ATOM 4425 C C . SER A 1 562 ? -23.625 17.406 68.812 1 19.39 562 SER A C 1
ATOM 4427 O O . SER A 1 562 ? -22.422 17.281 69 1 19.39 562 SER A O 1
ATOM 4429 N N . SER A 1 563 ? -24.328 18.406 69.438 1 19.91 563 SER A N 1
ATOM 4430 C CA . SER A 1 563 ? -24.719 19.031 70.688 1 19.91 563 SER A CA 1
ATOM 4431 C C . SER A 1 563 ? -24.828 18 71.812 1 19.91 563 SER A C 1
ATOM 4433 O O . SER A 1 563 ? -25.125 18.344 72.938 1 19.91 563 SER A O 1
ATOM 4435 N N . SER A 1 564 ? -24.094 16.812 71.938 1 19.72 564 SER A N 1
ATOM 4436 C CA . SER A 1 564 ? -23.766 16.719 73.375 1 19.72 564 SER A CA 1
ATOM 4437 C C . SER A 1 564 ? -22.422 17.406 73.625 1 19.72 564 SER A C 1
ATOM 4439 O O . SER A 1 564 ? -21.516 17.375 72.812 1 19.72 564 SER A O 1
ATOM 4441 N N . MET B 1 1 ? -0.192 14.711 -21.047 1 18.66 1 MET B N 1
ATOM 4442 C CA . MET B 1 1 ? -1.401 15.469 -20.719 1 18.66 1 MET B CA 1
ATOM 4443 C C . MET B 1 1 ? -2.648 14.617 -20.953 1 18.66 1 MET B C 1
ATOM 4445 O O . MET B 1 1 ? -3.098 14.469 -22.094 1 18.66 1 MET B O 1
ATOM 4449 N N . GLY B 1 2 ? -2.758 13.289 -20.594 1 17.53 2 GLY B N 1
ATOM 4450 C CA . GLY B 1 2 ? -2.801 12.07 -21.391 1 17.53 2 GLY B CA 1
ATOM 4451 C C . GLY B 1 2 ? -4.211 11.594 -21.672 1 17.53 2 GLY B C 1
ATOM 4452 O O . GLY B 1 2 ? -5.016 11.43 -20.75 1 17.53 2 GLY B O 1
ATOM 4453 N N . ASN B 1 3 ? -4.836 11.898 -22.844 1 18.84 3 ASN B N 1
ATOM 4454 C CA . ASN B 1 3 ? -6.035 12.375 -23.516 1 18.84 3 ASN B CA 1
ATOM 4455 C C . ASN B 1 3 ? -7.031 11.242 -23.766 1 18.84 3 ASN B C 1
ATOM 4457 O O . ASN B 1 3 ? -7.188 10.789 -24.906 1 18.84 3 ASN B O 1
ATOM 4461 N N . CYS B 1 4 ? -7.051 10.203 -22.797 1 17.84 4 CYS B N 1
ATOM 4462 C CA . CYS B 1 4 ? -7.582 8.914 -23.234 1 17.84 4 CYS B CA 1
ATOM 4463 C C . CYS B 1 4 ? -9.039 9.039 -23.656 1 17.84 4 CYS B C 1
ATOM 4465 O O . CYS B 1 4 ? -9.844 9.656 -22.953 1 17.84 4 CYS B O 1
ATOM 4467 N N . LEU B 1 5 ? -9.297 8.93 -24.953 1 19.69 5 LEU B N 1
ATOM 4468 C CA . LEU B 1 5 ? -10.477 9.086 -25.797 1 19.69 5 LEU B CA 1
ATOM 4469 C C . LEU B 1 5 ? -11.609 8.172 -25.328 1 19.69 5 LEU B C 1
ATOM 4471 O O . LEU B 1 5 ? -11.352 7.066 -24.844 1 19.69 5 LEU B O 1
ATOM 4475 N N . PRO B 1 6 ? -12.805 8.633 -25.094 1 20.8 6 PRO B N 1
ATOM 4476 C CA . PRO B 1 6 ? -14.031 8.133 -24.469 1 20.8 6 PRO B CA 1
ATOM 4477 C C . PRO B 1 6 ? -14.617 6.934 -25.203 1 20.8 6 PRO B C 1
ATOM 4479 O O . PRO B 1 6 ? -14.891 7.016 -26.406 1 20.8 6 PRO B O 1
ATOM 4482 N N . PRO B 1 7 ? -14.086 5.637 -24.922 1 18.55 7 PRO B N 1
ATOM 4483 C CA . PRO B 1 7 ? -14.484 4.461 -25.703 1 18.55 7 PRO B CA 1
ATOM 4484 C C . PRO B 1 7 ? -16 4.332 -25.859 1 18.55 7 PRO B C 1
ATOM 4486 O O . PRO B 1 7 ? -16.75 4.828 -25.016 1 18.55 7 PRO B O 1
ATOM 4489 N N . ILE B 1 8 ? -16.5 4.074 -27.016 1 20.22 8 ILE B N 1
ATOM 4490 C CA . ILE B 1 8 ? -17.75 4.031 -27.75 1 20.22 8 ILE B CA 1
ATOM 4491 C C . ILE B 1 8 ? -18.688 2.994 -27.125 1 20.22 8 ILE B C 1
ATOM 4493 O O . ILE B 1 8 ? -18.234 1.934 -26.672 1 20.22 8 ILE B O 1
ATOM 4497 N N . GLY B 1 9 ? -19.906 3.26 -26.734 1 18.98 9 GLY B N 1
ATOM 4498 C CA . GLY B 1 9 ? -21.141 2.861 -26.062 1 18.98 9 GLY B CA 1
ATOM 4499 C C . GLY B 1 9 ? -21.75 1.59 -26.609 1 18.98 9 GLY B C 1
ATOM 4500 O O . GLY B 1 9 ? -22.188 1.562 -27.766 1 18.98 9 GLY B O 1
ATOM 4501 N N . TRP B 1 10 ? -21.047 0.351 -26.391 1 16.72 10 TRP B N 1
ATOM 4502 C CA . TRP B 1 10 ? -21.516 -0.881 -27 1 16.72 10 TRP B CA 1
ATOM 4503 C C . TRP B 1 10 ? -22.969 -1.171 -26.609 1 16.72 10 TRP B C 1
ATOM 4505 O O . TRP B 1 10 ? -23.297 -1.148 -25.422 1 16.72 10 TRP B O 1
ATOM 4515 N N . LYS B 1 11 ? -23.953 -0.845 -27.453 1 18.67 11 LYS B N 1
ATOM 4516 C CA . LYS B 1 11 ? -25.406 -0.985 -27.344 1 18.67 11 LYS B CA 1
ATOM 4517 C C . LYS B 1 11 ? -25.812 -2.455 -27.312 1 18.67 11 LYS B C 1
ATOM 4519 O O . LYS B 1 11 ? -25.641 -3.18 -28.297 1 18.67 11 LYS B O 1
ATOM 4524 N N . PHE B 1 12 ? -25.516 -3.232 -26.234 1 16.73 12 PHE B N 1
ATOM 4525 C CA . PHE B 1 12 ? -25.734 -4.676 -26.203 1 16.73 12 PHE B CA 1
ATOM 4526 C C . PHE B 1 12 ? -27.219 -5 -26.344 1 16.73 12 PHE B C 1
ATOM 4528 O O . PHE B 1 12 ? -28.047 -4.441 -25.625 1 16.73 12 PHE B O 1
ATOM 4535 N N . VAL B 1 13 ? -27.625 -5.457 -27.531 1 19 13 VAL B N 1
ATOM 4536 C CA . VAL B 1 13 ? -28.984 -5.793 -27.938 1 19 13 VAL B CA 1
ATOM 4537 C C . VAL B 1 13 ? -29.453 -7.047 -27.203 1 19 13 VAL B C 1
ATOM 4539 O O . VAL B 1 13 ? -28.734 -8.047 -27.141 1 19 13 VAL B O 1
ATOM 4542 N N . PRO B 1 14 ? -30.484 -7.105 -26.375 1 18.83 14 PRO B N 1
ATOM 4543 C CA . PRO B 1 14 ? -31.109 -7.98 -25.391 1 18.83 14 PRO B CA 1
ATOM 4544 C C . PRO B 1 14 ? -31.672 -9.258 -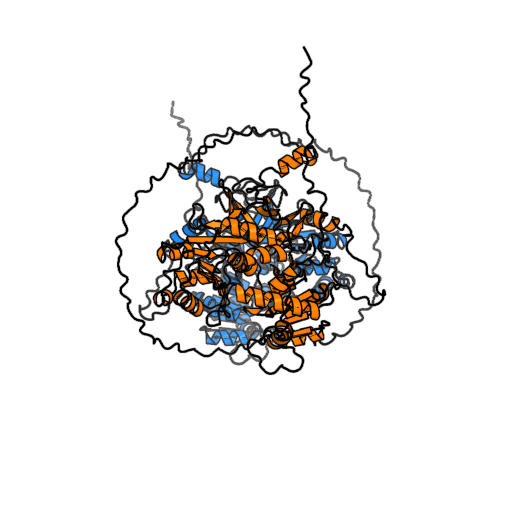26.016 1 18.83 14 PRO B C 1
ATOM 4546 O O . PRO B 1 14 ? -32.375 -10.016 -25.328 1 18.83 14 PRO B O 1
ATOM 4549 N N . SER B 1 15 ? -31.109 -9.875 -27.094 1 16.73 15 SER B N 1
ATOM 4550 C CA . SER B 1 15 ? -32.125 -10.656 -27.797 1 16.73 15 SER B CA 1
ATOM 4551 C C . SER B 1 15 ? -32.5 -11.922 -27.016 1 16.73 15 SER B C 1
ATOM 4553 O O . SER B 1 15 ? -33.656 -12.266 -26.906 1 16.73 15 SER B O 1
ATOM 4555 N N . ILE B 1 16 ? -31.547 -13.023 -26.719 1 18.09 16 ILE B N 1
ATOM 4556 C CA . ILE B 1 16 ? -31.906 -14.344 -27.219 1 18.09 16 ILE B CA 1
ATOM 4557 C C . ILE B 1 16 ? -32.719 -15.086 -26.156 1 18.09 16 ILE B C 1
ATOM 4559 O O . ILE B 1 16 ? -32.375 -15.055 -24.969 1 18.09 16 ILE B O 1
ATOM 4563 N N . ARG B 1 17 ? -33.875 -15.781 -26.453 1 18.95 17 ARG B N 1
ATOM 4564 C CA . ARG B 1 17 ? -35.094 -16.406 -25.922 1 18.95 17 ARG B CA 1
ATOM 4565 C C . ARG B 1 17 ? -34.781 -17.812 -25.391 1 18.95 17 ARG B C 1
ATOM 4567 O O . ARG B 1 17 ? -34.969 -18.797 -26.125 1 18.95 17 ARG B O 1
ATOM 4574 N N . LEU B 1 18 ? -33.594 -18.109 -24.766 1 17.64 18 LEU B N 1
ATOM 4575 C CA . LEU B 1 18 ? -33.375 -19.562 -24.766 1 17.64 18 LEU B CA 1
ATOM 4576 C C . LEU B 1 18 ? -34.438 -20.281 -23.938 1 17.64 18 LEU B C 1
ATOM 4578 O O . LEU B 1 18 ? -34.906 -19.734 -22.938 1 17.64 18 LEU B O 1
ATOM 4582 N N . ARG B 1 19 ? -34.844 -21.562 -24.328 1 18.06 19 ARG B N 1
ATOM 4583 C CA . ARG B 1 19 ? -35.906 -22.547 -24.172 1 18.06 19 ARG B CA 1
ATOM 4584 C C . ARG B 1 19 ? -35.781 -23.281 -22.828 1 18.06 19 ARG B C 1
ATOM 4586 O O . ARG B 1 19 ? -34.688 -23.5 -22.344 1 18.06 19 ARG B O 1
ATOM 4593 N N . ARG B 1 20 ? -36.875 -23.578 -22.109 1 18.47 20 ARG B N 1
ATOM 4594 C CA . ARG B 1 20 ? -37.375 -23.969 -20.797 1 18.47 20 ARG B CA 1
ATOM 4595 C C . ARG B 1 20 ? -37.156 -25.469 -20.547 1 18.47 20 ARG B C 1
ATOM 4597 O O . ARG B 1 20 ? -38 -26.281 -20.859 1 18.47 20 ARG B O 1
ATOM 4604 N N . ARG B 1 21 ? -35.875 -26.094 -20.781 1 18.62 21 ARG B N 1
ATOM 4605 C CA . ARG B 1 21 ? -36.062 -27.547 -20.766 1 18.62 21 ARG B CA 1
ATOM 4606 C C . ARG B 1 21 ? -36.5 -28.031 -19.391 1 18.62 21 ARG B C 1
ATOM 4608 O O . ARG B 1 21 ? -36.062 -27.469 -18.375 1 18.62 21 ARG B O 1
ATOM 4615 N N . ALA B 1 22 ? -37.438 -29.031 -19.312 1 20.38 22 ALA B N 1
ATOM 4616 C CA . ALA B 1 22 ? -38.344 -29.672 -18.359 1 20.38 22 ALA B CA 1
ATOM 4617 C C . ALA B 1 22 ? -37.594 -30.641 -17.453 1 20.38 22 ALA B C 1
ATOM 4619 O O . ALA B 1 22 ? -37.062 -31.656 -17.906 1 20.38 22 ALA B O 1
ATOM 4620 N N . LYS B 1 23 ? -36.75 -30.188 -16.5 1 20.19 23 LYS B N 1
ATOM 4621 C CA . LYS B 1 23 ? -35.906 -31.094 -15.75 1 20.19 23 LYS B CA 1
ATOM 4622 C C . LYS B 1 23 ? -36.719 -32.062 -14.906 1 20.19 23 LYS B C 1
ATOM 4624 O O . LYS B 1 23 ? -37.594 -31.656 -14.156 1 20.19 23 LYS B O 1
ATOM 4629 N N . LYS B 1 24 ? -36.75 -33.312 -15.328 1 21.69 24 LYS B N 1
ATOM 4630 C CA . LYS B 1 24 ? -37.375 -34.531 -14.781 1 21.69 24 LYS B CA 1
ATOM 4631 C C . LYS B 1 24 ? -36.844 -34.812 -13.375 1 21.69 24 LYS B C 1
ATOM 4633 O O . LYS B 1 24 ? -35.656 -34.75 -13.125 1 21.69 24 LYS B O 1
ATOM 4638 N N . THR B 1 25 ? -37.625 -34.844 -12.305 1 20.16 25 THR B N 1
ATOM 4639 C CA . THR B 1 25 ? -37.594 -34.812 -10.844 1 20.16 25 THR B CA 1
ATOM 4640 C C . THR B 1 25 ? -37.156 -36.156 -10.273 1 20.16 25 THR B C 1
ATOM 4642 O O . THR B 1 25 ? -37.125 -36.344 -9.055 1 20.16 25 THR B O 1
ATOM 4645 N N . PRO B 1 26 ? -36.125 -36.875 -10.758 1 19.78 26 PRO B N 1
ATOM 4646 C CA . PRO B 1 26 ? -36.219 -38.219 -10.211 1 19.78 26 PRO B CA 1
ATOM 4647 C C . PRO B 1 26 ? -36.062 -38.281 -8.688 1 19.78 26 PRO B C 1
ATOM 4649 O O . PRO B 1 26 ? -35.375 -37.406 -8.117 1 19.78 26 PRO B O 1
ATOM 4652 N N . LYS B 1 27 ? -36.875 -39.062 -7.91 1 21.98 27 LYS B N 1
ATOM 4653 C CA . LYS B 1 27 ? -37.25 -39.219 -6.512 1 21.98 27 LYS B CA 1
ATOM 4654 C C . LYS B 1 27 ? -36.156 -39.969 -5.73 1 21.98 27 LYS B C 1
ATOM 4656 O O . LYS B 1 27 ? -36.438 -40.594 -4.707 1 21.98 27 LYS B O 1
ATOM 4661 N N . ASN B 1 28 ? -34.781 -39.844 -6.059 1 19.5 28 ASN B N 1
ATOM 4662 C CA . ASN B 1 28 ? -33.969 -40.906 -5.434 1 19.5 28 ASN B CA 1
ATOM 4663 C C . ASN B 1 28 ? -34.031 -40.812 -3.91 1 19.5 28 ASN B C 1
ATOM 4665 O O . ASN B 1 28 ? -34.219 -39.719 -3.35 1 19.5 28 ASN B O 1
ATOM 4669 N N . SER B 1 29 ? -34.188 -41.969 -3.189 1 23.11 29 SER B N 1
ATOM 4670 C CA . SER B 1 29 ? -34.5 -42.469 -1.848 1 23.11 29 SER B CA 1
ATOM 4671 C C . SER B 1 29 ? -33.406 -42.062 -0.863 1 23.11 29 SER B C 1
ATOM 4673 O O . SER B 1 29 ? -32.219 -42.031 -1.22 1 23.11 29 SER B O 1
ATOM 4675 N N . PRO B 1 30 ? -33.719 -41.531 0.373 1 22.53 30 PRO B N 1
ATOM 4676 C CA . PRO B 1 30 ? -33.031 -40.781 1.427 1 22.53 30 PRO B CA 1
ATOM 4677 C C . PRO B 1 30 ? -32.062 -41.656 2.217 1 22.53 30 PRO B C 1
ATOM 4679 O O . PRO B 1 30 ? -32.469 -42.625 2.865 1 22.53 30 PRO B O 1
ATOM 4682 N N . VAL B 1 31 ? -31.031 -42.312 1.618 1 23.55 31 VAL B N 1
ATOM 4683 C CA . VAL B 1 31 ? -30.234 -43.219 2.43 1 23.55 31 VAL B CA 1
ATOM 4684 C C . VAL B 1 31 ? -29.734 -42.5 3.682 1 23.55 31 VAL B C 1
ATOM 4686 O O . VAL B 1 31 ? -29.188 -41.406 3.596 1 23.55 31 VAL B O 1
ATOM 4689 N N . GLU B 1 32 ? -30.188 -42.906 4.867 1 22 32 GLU B N 1
ATOM 4690 C CA . GLU B 1 32 ? -30.031 -42.438 6.242 1 22 32 GLU B CA 1
ATOM 4691 C C . GLU B 1 32 ? -28.594 -42.562 6.711 1 22 32 GLU B C 1
ATOM 4693 O O . GLU B 1 32 ? -28.094 -43.688 6.934 1 22 32 GLU B O 1
ATOM 4698 N N . LYS B 1 33 ? -27.609 -42 6.023 1 22.62 33 LYS B N 1
ATOM 4699 C CA . LYS B 1 33 ? -26.25 -42.312 6.453 1 22.62 33 LYS B CA 1
ATOM 4700 C C . LYS B 1 33 ? -26.047 -41.938 7.918 1 22.62 33 LYS B C 1
ATOM 4702 O O . LYS B 1 33 ? -26.484 -40.875 8.367 1 22.62 33 LYS B O 1
ATOM 4707 N N . SER B 1 34 ? -25.859 -42.906 8.773 1 23.14 34 SER B N 1
ATOM 4708 C CA . SER B 1 34 ? -25.562 -43 10.203 1 23.14 34 SER B CA 1
ATOM 4709 C C . SER B 1 34 ? -24.375 -42.125 10.586 1 23.14 34 SER B C 1
ATOM 4711 O O . SER B 1 34 ? -23.266 -42.312 10.07 1 23.14 34 SER B O 1
ATOM 4713 N N . TRP B 1 35 ? -24.609 -40.812 10.789 1 20.38 35 TRP B N 1
ATOM 4714 C CA . TRP B 1 35 ? -23.594 -39.781 11.023 1 20.38 35 TRP B CA 1
ATOM 4715 C C . TRP B 1 35 ? -22.844 -40.062 12.32 1 20.38 35 TRP B C 1
ATOM 4717 O O . TRP B 1 35 ? -23.438 -40.156 13.391 1 20.38 35 TRP B O 1
ATOM 4727 N N . THR B 1 36 ? -21.859 -40.969 12.273 1 20.98 36 THR B N 1
ATOM 4728 C CA . THR B 1 36 ? -21 -41.281 13.414 1 20.98 36 THR B CA 1
ATOM 4729 C C . THR B 1 36 ? -20.562 -40.031 14.141 1 20.98 36 THR B C 1
ATOM 4731 O O . THR B 1 36 ? -20.25 -39 13.508 1 20.98 36 THR B O 1
ATOM 4734 N N . LYS B 1 37 ? -20.797 -40 15.516 1 24.48 37 LYS B N 1
ATOM 4735 C CA . LYS B 1 37 ? -20.594 -38.938 16.5 1 24.48 37 LYS B CA 1
ATOM 4736 C C . LYS B 1 37 ? -19.156 -38.438 16.484 1 24.48 37 LYS B C 1
ATOM 4738 O O . LYS B 1 37 ? -18.219 -39.156 16.812 1 24.48 37 LYS B O 1
ATOM 4743 N N . LYS B 1 38 ? -18.844 -37.625 15.531 1 24.22 38 LYS B N 1
ATOM 4744 C CA . LYS B 1 38 ? -17.5 -37.062 15.43 1 24.22 38 LYS B CA 1
ATOM 4745 C C . LYS B 1 38 ? -17.031 -36.5 16.766 1 24.22 38 LYS B C 1
ATOM 4747 O O . LYS B 1 38 ? -17.75 -35.75 17.406 1 24.22 38 LYS B O 1
ATOM 4752 N N . THR B 1 39 ? -16.109 -37.25 17.391 1 23.08 39 THR B N 1
ATOM 4753 C CA . THR B 1 39 ? -15.438 -37.031 18.672 1 23.08 39 THR B CA 1
ATOM 4754 C C . THR B 1 39 ? -15.023 -35.562 18.812 1 23.08 39 THR B C 1
ATOM 4756 O O . THR B 1 39 ? -14.539 -34.938 17.859 1 23.08 39 THR B O 1
ATOM 4759 N N . ASP B 1 40 ? -15.68 -34.875 19.703 1 24.52 40 ASP B N 1
ATOM 4760 C CA . ASP B 1 40 ? -15.648 -33.438 20.031 1 24.52 40 ASP B CA 1
ATOM 4761 C C . ASP B 1 40 ? -14.242 -33 20.422 1 24.52 40 ASP B C 1
ATOM 4763 O O . ASP B 1 40 ? -13.719 -33.406 21.453 1 24.52 40 ASP B O 1
ATOM 4767 N N . PRO B 1 41 ? -13.227 -33 19.469 1 21.89 41 PRO B N 1
ATOM 4768 C CA . PRO B 1 41 ? -11.82 -32.875 19.844 1 21.89 41 PRO B CA 1
ATOM 4769 C C . PRO B 1 41 ? -11.555 -31.641 20.719 1 21.89 41 PRO B C 1
ATOM 4771 O O . PRO B 1 41 ? -10.398 -31.312 20.984 1 21.89 41 PRO B O 1
ATOM 4774 N N . ARG B 1 42 ? -12.594 -30.953 21.203 1 26.31 42 ARG B N 1
ATOM 4775 C CA . ARG B 1 42 ? -12.469 -29.75 22.016 1 26.31 42 ARG B CA 1
ATOM 4776 C C . ARG B 1 42 ? -11.781 -30.047 23.344 1 26.31 42 ARG B C 1
ATOM 4778 O O . ARG B 1 42 ? -11.578 -29.156 24.156 1 26.31 42 ARG B O 1
ATOM 4785 N N . ASN B 1 43 ? -11.82 -31.328 23.719 1 23.31 43 ASN B N 1
ATOM 4786 C CA . ASN B 1 43 ? -11.445 -31.516 25.125 1 23.31 43 ASN B CA 1
ATOM 4787 C C . ASN B 1 43 ? -9.945 -31.375 25.328 1 23.31 43 ASN B C 1
ATOM 4789 O O . ASN B 1 43 ? -9.398 -31.859 26.312 1 23.31 43 ASN B O 1
ATOM 4793 N N . ASN B 1 44 ? -9.102 -31.344 24.297 1 21.73 44 ASN B N 1
ATOM 4794 C CA . ASN B 1 44 ? -7.723 -31.516 24.719 1 21.73 44 ASN B CA 1
ATOM 4795 C C . ASN B 1 44 ? -7.273 -30.359 25.625 1 21.73 44 ASN B C 1
ATOM 4797 O O . ASN B 1 44 ? -7.262 -29.203 25.203 1 21.73 44 ASN B O 1
ATOM 4801 N N . THR B 1 45 ? -7.406 -30.5 26.938 1 22.58 45 THR B N 1
ATOM 4802 C CA . THR B 1 45 ? -7.035 -29.703 28.109 1 22.58 45 THR B CA 1
ATOM 4803 C C . THR B 1 45 ? -5.543 -29.391 28.094 1 22.58 45 THR B C 1
ATOM 4805 O O . THR B 1 45 ? -4.707 -30.297 28.172 1 22.58 45 THR B O 1
ATOM 4808 N N . LEU B 1 46 ? -5.039 -28.5 27.344 1 23.06 46 LEU B N 1
ATOM 4809 C CA . LEU B 1 46 ? -3.607 -28.234 27.297 1 23.06 46 LEU B CA 1
ATOM 4810 C C . LEU B 1 46 ? -3.072 -27.938 28.703 1 23.06 46 LEU B C 1
ATOM 4812 O O . LEU B 1 46 ? -3.732 -27.25 29.484 1 23.06 46 LEU B O 1
ATOM 4816 N N . PRO B 1 47 ? -2.043 -28.641 29.125 1 23.16 47 PRO B N 1
ATOM 4817 C CA . PRO B 1 47 ? -1.369 -28.531 30.422 1 23.16 47 PRO B CA 1
ATOM 4818 C C . PRO B 1 47 ? -0.899 -27.109 30.734 1 23.16 47 PRO B C 1
ATOM 4820 O O . PRO B 1 47 ? -0.654 -26.328 29.812 1 23.16 47 PRO B O 1
ATOM 4823 N N . LEU B 1 48 ? -1.055 -26.625 31.875 1 23.56 48 LEU B N 1
ATOM 4824 C CA . LEU B 1 48 ? -0.788 -25.359 32.562 1 23.56 48 LEU B CA 1
ATOM 4825 C C . LEU B 1 48 ? 0.703 -25.047 32.531 1 23.56 48 LEU B C 1
ATOM 4827 O O . LEU B 1 48 ? 1.5 -25.75 33.156 1 23.56 48 LEU B O 1
ATOM 4831 N N . LEU B 1 49 ? 1.346 -24.75 31.422 1 23.55 49 LEU B N 1
ATOM 4832 C CA . LEU B 1 49 ? 2.795 -24.578 31.438 1 23.55 49 LEU B CA 1
ATOM 4833 C C . LEU B 1 49 ? 3.213 -23.562 32.5 1 23.55 49 LEU B C 1
ATOM 4835 O O . LEU B 1 49 ? 2.633 -22.469 32.562 1 23.55 49 LEU B O 1
ATOM 4839 N N . LEU B 1 50 ? 3.881 -24.016 33.5 1 23.03 50 LEU B N 1
ATOM 4840 C CA . LEU B 1 50 ? 4.594 -23.391 34.594 1 23.03 50 LEU B CA 1
ATOM 4841 C C . LEU B 1 50 ? 5.621 -22.375 34.094 1 23.03 50 LEU B C 1
ATOM 4843 O O . LEU B 1 50 ? 6.449 -22.703 33.25 1 23.03 50 LEU B O 1
ATOM 4847 N N . ILE B 1 51 ? 5.418 -21.141 34.156 1 24.41 51 ILE B N 1
ATOM 4848 C CA . ILE B 1 51 ? 6.078 -19.875 33.844 1 24.41 51 ILE B CA 1
ATOM 4849 C C . ILE B 1 51 ? 7.438 -19.812 34.531 1 24.41 51 ILE B C 1
ATOM 4851 O O . ILE B 1 51 ? 7.516 -19.656 35.75 1 24.41 51 ILE B O 1
ATOM 4855 N N . THR B 1 52 ? 8.414 -20.703 34.094 1 24.77 52 THR B N 1
ATOM 4856 C CA . THR B 1 52 ? 9.711 -20.609 34.75 1 24.77 52 THR B CA 1
ATOM 4857 C C . THR B 1 52 ? 10.422 -19.312 34.375 1 24.77 52 THR B C 1
ATOM 4859 O O . THR B 1 52 ? 10.078 -18.688 33.375 1 24.77 52 THR B O 1
ATOM 4862 N N . GLU B 1 53 ? 11.5 -18.891 35.031 1 26.44 53 GLU B N 1
ATOM 4863 C CA . GLU B 1 53 ? 12.391 -17.734 35.062 1 26.44 53 GLU B CA 1
ATOM 4864 C C . GLU B 1 53 ? 12.992 -17.469 33.688 1 26.44 53 GLU B C 1
ATOM 4866 O O . GLU B 1 53 ? 13.453 -18.391 33.031 1 26.44 53 GLU B O 1
ATOM 4871 N N . ALA B 1 54 ? 12.648 -16.406 33.031 1 28.88 54 ALA B N 1
ATOM 4872 C CA . ALA B 1 54 ? 13 -16.031 31.672 1 28.88 54 ALA B CA 1
ATOM 4873 C C . ALA B 1 54 ? 14.516 -16.016 31.484 1 28.88 54 ALA B C 1
ATOM 4875 O O . ALA B 1 54 ? 15.227 -15.289 32.188 1 28.88 54 ALA B O 1
ATOM 4876 N N . THR B 1 55 ? 15.219 -17.031 31.266 1 30.08 55 THR B N 1
ATOM 4877 C CA . THR B 1 55 ? 16.641 -17.062 30.938 1 30.08 55 THR B CA 1
ATOM 4878 C C . THR B 1 55 ? 16.906 -16.375 29.594 1 30.08 55 THR B C 1
ATOM 4880 O O . THR B 1 55 ? 16.234 -16.672 28.594 1 30.08 55 THR B O 1
ATOM 4883 N N . PRO B 1 56 ? 17.641 -15.281 29.562 1 31.94 56 PRO B N 1
ATOM 4884 C CA . PRO B 1 56 ? 18.016 -14.586 28.328 1 31.94 56 PRO B CA 1
ATOM 4885 C C . PRO B 1 56 ? 18.438 -15.539 27.219 1 31.94 56 PRO B C 1
ATOM 4887 O O . PRO B 1 56 ? 19.078 -16.562 27.5 1 31.94 56 PRO B O 1
ATOM 4890 N N . LEU B 1 57 ? 17.828 -15.289 26.125 1 34.88 57 LEU B N 1
ATOM 4891 C CA . LEU B 1 57 ? 18.125 -16.188 25.016 1 34.88 57 LEU B CA 1
ATOM 4892 C C . LEU B 1 57 ? 19.625 -16.312 24.797 1 34.88 57 LEU B C 1
ATOM 4894 O O . LEU B 1 57 ? 20.125 -17.391 24.469 1 34.88 57 LEU B O 1
ATOM 4898 N N . SER B 1 58 ? 20.297 -15.203 24.922 1 34.56 58 SER B N 1
ATOM 4899 C CA . SER B 1 58 ? 21.75 -15.211 24.766 1 34.56 58 SER B CA 1
ATOM 4900 C C . SER B 1 58 ? 22.391 -16.234 25.688 1 34.56 58 SER B C 1
ATOM 4902 O O . SER B 1 58 ? 23.5 -16.719 25.406 1 34.56 58 SER B O 1
ATOM 4904 N N . GLN B 1 59 ? 21.828 -16.344 26.703 1 37.81 59 GLN B N 1
ATOM 4905 C CA . GLN B 1 59 ? 22.469 -17.203 27.703 1 37.81 59 GLN B CA 1
ATOM 4906 C C . GLN B 1 59 ? 21.922 -18.625 27.641 1 37.81 59 GLN B C 1
ATOM 4908 O O . GLN B 1 59 ? 22.328 -19.484 28.422 1 37.81 59 GLN B O 1
ATOM 4913 N N . MET B 1 60 ? 20.844 -18.703 26.938 1 38.44 60 MET B N 1
ATOM 4914 C CA . MET B 1 60 ? 20.312 -20.062 26.891 1 38.44 60 MET B CA 1
ATOM 4915 C C . MET B 1 60 ? 21.141 -20.938 25.953 1 38.44 60 MET B C 1
ATOM 4917 O O . MET B 1 60 ? 21.766 -20.438 25.016 1 38.44 60 MET B O 1
ATOM 4921 N N . SER B 1 61 ? 21.312 -22.141 26.203 1 42.94 61 SER B N 1
ATOM 4922 C CA . SER B 1 61 ? 22 -23.094 25.344 1 42.94 61 SER B CA 1
ATOM 4923 C C . SER B 1 61 ? 21.391 -23.141 23.953 1 42.94 61 SER B C 1
ATOM 4925 O O . SER B 1 61 ? 20.234 -22.75 23.766 1 42.94 61 SER B O 1
ATOM 4927 N N . THR B 1 62 ? 22.172 -23.406 22.875 1 42.62 62 THR B N 1
ATOM 4928 C CA . THR B 1 62 ? 21.75 -23.594 21.5 1 42.62 62 THR B CA 1
ATOM 4929 C C . THR B 1 62 ? 20.453 -24.391 21.438 1 42.62 62 THR B C 1
ATOM 4931 O O . THR B 1 62 ? 19.578 -24.109 20.609 1 42.62 62 THR B O 1
ATOM 4934 N N . SER B 1 63 ? 20.391 -25.359 22.25 1 40.72 63 SER B N 1
ATOM 4935 C CA . SER B 1 63 ? 19.25 -26.266 22.266 1 40.72 63 SER B CA 1
ATOM 4936 C C . SER B 1 63 ? 17.984 -25.562 22.766 1 40.72 63 SER B C 1
ATOM 4938 O O . SER B 1 63 ? 16.906 -25.75 22.219 1 40.72 63 SER B O 1
ATOM 4940 N N . ARG B 1 64 ? 18.141 -24.828 23.766 1 41.59 64 ARG B N 1
ATOM 4941 C CA . ARG B 1 64 ? 17 -24.141 24.359 1 41.59 64 ARG B CA 1
ATOM 4942 C C . ARG B 1 64 ? 16.531 -23 23.453 1 41.59 64 ARG B C 1
ATOM 4944 O O . ARG B 1 64 ? 15.328 -22.75 23.328 1 41.59 64 ARG B O 1
ATOM 4951 N N . ARG B 1 65 ? 17.453 -22.438 22.781 1 43.84 65 ARG B N 1
ATOM 4952 C CA . ARG B 1 65 ? 17.125 -21.391 21.812 1 43.84 65 ARG B CA 1
ATOM 4953 C C . ARG B 1 65 ? 16.297 -21.969 20.656 1 43.84 65 ARG B C 1
ATOM 4955 O O . ARG B 1 65 ? 15.328 -21.344 20.219 1 43.84 65 ARG B O 1
ATOM 4962 N N . ASN B 1 66 ? 16.891 -23.109 20.219 1 42.91 66 ASN B N 1
ATOM 4963 C CA . ASN B 1 66 ? 16.172 -23.812 19.172 1 42.91 66 ASN B CA 1
ATOM 4964 C C . ASN B 1 66 ? 14.766 -24.203 19.609 1 42.91 66 ASN B C 1
ATOM 4966 O O . ASN B 1 66 ? 13.812 -24.125 18.828 1 42.91 66 ASN B O 1
ATOM 4970 N N . TYR B 1 67 ? 14.711 -24.703 20.828 1 41.56 67 TYR B N 1
ATOM 4971 C CA . TYR B 1 67 ? 13.406 -25.078 21.375 1 41.56 67 TYR B CA 1
ATOM 4972 C C . TYR B 1 67 ? 12.484 -23.859 21.453 1 41.56 67 TYR B C 1
ATOM 4974 O O . TYR B 1 67 ? 11.32 -23.938 21.062 1 41.56 67 TYR B O 1
ATOM 4982 N N . LEU B 1 68 ? 13.016 -22.766 21.891 1 44.97 68 LEU B N 1
ATOM 4983 C CA . LEU B 1 68 ? 12.203 -21.562 22.031 1 44.97 68 LEU B CA 1
ATOM 4984 C C . LEU B 1 68 ? 11.82 -21.016 20.656 1 44.97 68 LEU B C 1
ATOM 4986 O O . LEU B 1 68 ? 10.719 -20.484 20.484 1 44.97 68 LEU B O 1
ATOM 4990 N N . CYS B 1 69 ? 12.82 -21.172 19.781 1 45.81 69 CYS B N 1
ATOM 4991 C CA . CYS B 1 69 ? 12.531 -20.75 18.422 1 45.81 69 CYS B CA 1
ATOM 4992 C C . CYS B 1 69 ? 11.461 -21.625 17.781 1 45.81 69 CYS B C 1
ATOM 4994 O O . CYS B 1 69 ? 10.773 -21.219 16.844 1 45.81 69 CYS B O 1
ATOM 4996 N N . SER B 1 70 ? 11.422 -22.844 18.297 1 56.22 70 SER B N 1
ATOM 4997 C CA . SER B 1 70 ? 10.453 -23.781 17.734 1 56.22 70 SER B CA 1
ATOM 4998 C C . SER B 1 70 ? 9.094 -23.641 18.406 1 56.22 70 SER B C 1
ATOM 5000 O O . SER B 1 70 ? 8.094 -24.188 17.922 1 56.22 70 SER B O 1
ATOM 5002 N N . ILE B 1 71 ? 9.227 -22.75 19.453 1 73.12 71 ILE B N 1
ATOM 5003 C CA . ILE B 1 71 ? 7.953 -22.531 20.125 1 73.12 71 ILE B CA 1
ATOM 5004 C C . ILE B 1 71 ? 7.07 -21.609 19.297 1 73.12 71 ILE B C 1
ATOM 5006 O O . ILE B 1 71 ? 7.562 -20.656 18.688 1 73.12 71 ILE B O 1
ATOM 5010 N N . ASN B 1 72 ? 5.957 -22 18.984 1 87.38 72 ASN B N 1
ATOM 5011 C CA . ASN B 1 72 ? 4.906 -21.25 18.297 1 87.38 72 ASN B CA 1
ATOM 5012 C C . ASN B 1 72 ? 5.074 -21.312 16.781 1 87.38 72 ASN B C 1
ATOM 5014 O O . ASN B 1 72 ? 4.684 -20.375 16.078 1 87.38 72 ASN B O 1
ATOM 5018 N N . VAL B 1 73 ? 5.973 -22.328 16.359 1 93.12 73 VAL B N 1
ATOM 5019 C CA . VAL B 1 73 ? 6.031 -22.625 14.938 1 93.12 73 VAL B CA 1
ATOM 5020 C C . VAL B 1 73 ? 4.965 -23.656 14.578 1 93.12 73 VAL B C 1
ATOM 5022 O O . VAL B 1 73 ? 4.953 -24.766 15.133 1 93.12 73 VAL B O 1
ATOM 5025 N N . ILE B 1 74 ? 4.121 -23.312 13.719 1 93.12 74 ILE B N 1
ATOM 5026 C CA . ILE B 1 74 ? 3.074 -24.219 13.266 1 93.12 74 ILE B CA 1
ATOM 5027 C C . ILE B 1 74 ? 3.605 -25.094 12.133 1 93.12 74 ILE B C 1
ATOM 5029 O O . ILE B 1 74 ? 4.16 -24.594 11.156 1 93.12 74 ILE B O 1
ATOM 5033 N N . LYS B 1 75 ? 3.49 -26.391 12.336 1 92.56 75 LYS B N 1
ATOM 5034 C CA . LYS B 1 75 ? 3.906 -27.359 11.328 1 92.56 75 LYS B CA 1
ATOM 5035 C C . LYS B 1 75 ? 2.725 -28.203 10.852 1 92.56 75 LYS B C 1
ATOM 5037 O O . LYS B 1 75 ? 1.911 -28.656 11.664 1 92.56 75 LYS B O 1
ATOM 5042 N N . SER B 1 76 ? 2.639 -28.328 9.57 1 89.94 76 SER B N 1
ATOM 5043 C CA . SER B 1 76 ? 1.586 -29.172 9.008 1 89.94 76 SER B CA 1
ATOM 5044 C C . SER B 1 76 ? 2.064 -30.609 8.82 1 89.94 76 SER B C 1
ATOM 5046 O O . SER B 1 76 ? 3.197 -30.938 9.172 1 89.94 76 SER B O 1
ATOM 5048 N N . THR B 1 77 ? 1.178 -31.453 8.336 1 88 77 THR B N 1
ATOM 5049 C CA . THR B 1 77 ? 1.489 -32.875 8.109 1 88 77 THR B CA 1
ATOM 5050 C C . THR B 1 77 ? 2.594 -33 7.07 1 88 77 THR B C 1
ATOM 5052 O O . THR B 1 77 ? 2.777 -32.125 6.219 1 88 77 THR B O 1
ATOM 5055 N N . GLN B 1 78 ? 3.285 -34.125 7.238 1 90.12 78 GLN B N 1
ATOM 5056 C CA . GLN B 1 78 ? 4.352 -34.406 6.285 1 90.12 78 GLN B CA 1
ATOM 5057 C C . GLN B 1 78 ? 3.947 -35.531 5.328 1 90.12 78 GLN B C 1
ATOM 5059 O O . GLN B 1 78 ? 3.445 -36.562 5.758 1 90.12 78 GLN B O 1
ATOM 5064 N N . ILE B 1 79 ? 4.082 -35.188 4.102 1 89.94 79 ILE B N 1
ATOM 5065 C CA . ILE B 1 79 ? 3.834 -36.219 3.1 1 89.94 79 ILE B CA 1
ATOM 5066 C C . ILE B 1 79 ? 5.074 -36.406 2.23 1 89.94 79 ILE B C 1
ATOM 5068 O O . ILE B 1 79 ? 5.902 -35.5 2.121 1 89.94 79 ILE B O 1
ATOM 5072 N N . ASP B 1 80 ? 5.164 -37.562 1.606 1 90.19 80 ASP B N 1
ATOM 5073 C CA . ASP B 1 80 ? 6.301 -37.875 0.741 1 90.19 80 ASP B CA 1
ATOM 5074 C C . ASP B 1 80 ? 6.16 -37.156 -0.61 1 90.19 80 ASP B C 1
ATOM 5076 O O . ASP B 1 80 ? 5.105 -37.25 -1.243 1 90.19 80 ASP B O 1
ATOM 5080 N N . LEU B 1 81 ? 7.18 -36.562 -0.961 1 90.69 81 LEU B N 1
ATOM 5081 C CA . LEU B 1 81 ? 7.23 -35.906 -2.264 1 90.69 81 LEU B CA 1
ATOM 5082 C C . LEU B 1 81 ? 8.078 -36.719 -3.242 1 90.69 81 LEU B C 1
ATOM 5084 O O . LEU B 1 81 ? 9.109 -37.281 -2.861 1 90.69 81 LEU B O 1
ATOM 5088 N N . PRO B 1 82 ? 7.656 -36.688 -4.449 1 85.44 82 PRO B N 1
ATOM 5089 C CA . PRO B 1 82 ? 8.422 -37.469 -5.422 1 85.44 82 PRO B CA 1
ATOM 5090 C C . PRO B 1 82 ? 9.812 -36.875 -5.684 1 85.44 82 PRO B C 1
ATOM 5092 O O . PRO B 1 82 ? 9.945 -35.656 -5.883 1 85.44 82 PRO B O 1
ATOM 5095 N N . PRO B 1 83 ? 10.797 -37.719 -5.695 1 81.19 83 PRO B N 1
ATOM 5096 C CA . PRO B 1 83 ? 12.172 -37.281 -5.926 1 81.19 83 PRO B CA 1
ATOM 5097 C C . PRO B 1 83 ? 12.508 -37.156 -7.406 1 81.19 83 PRO B C 1
ATOM 5099 O O . PRO B 1 83 ? 13.5 -37.719 -7.871 1 81.19 83 PRO B O 1
ATOM 5102 N N . ILE B 1 84 ? 11.602 -36.688 -8.234 1 83.25 84 ILE B N 1
ATOM 5103 C CA . ILE B 1 84 ? 11.836 -36.594 -9.672 1 83.25 84 ILE B CA 1
ATOM 5104 C C . ILE B 1 84 ? 11.586 -35.156 -10.141 1 83.25 84 ILE B C 1
ATOM 5106 O O . ILE B 1 84 ? 10.992 -34.344 -9.406 1 83.25 84 ILE B O 1
ATOM 5110 N N . SER B 1 85 ? 12.047 -34.875 -11.328 1 88.88 85 SER B N 1
ATOM 5111 C CA . SER B 1 85 ? 11.891 -33.531 -11.883 1 88.88 85 SER B CA 1
ATOM 5112 C C . SER B 1 85 ? 10.438 -33.25 -12.258 1 88.88 85 SER B C 1
ATOM 5114 O O . SER B 1 85 ? 9.648 -34.188 -12.43 1 88.88 85 SER B O 1
ATOM 5116 N N . LEU B 1 86 ? 10.133 -32.031 -12.391 1 92.5 86 LEU B N 1
ATOM 5117 C CA . LEU B 1 86 ? 8.781 -31.625 -12.766 1 92.5 86 LEU B CA 1
ATOM 5118 C C . LEU B 1 86 ? 8.383 -32.25 -14.102 1 92.5 86 LEU B C 1
ATOM 5120 O O . LEU B 1 86 ? 7.281 -32.781 -14.242 1 92.5 86 LEU B O 1
ATOM 5124 N N . GLY B 1 87 ? 9.305 -32.125 -15.086 1 92.56 87 GLY B N 1
ATOM 5125 C CA . GLY B 1 87 ? 9.016 -32.656 -16.406 1 92.56 87 GLY B CA 1
ATOM 5126 C C . GLY B 1 87 ? 8.711 -34.156 -16.391 1 92.56 87 GLY B C 1
ATOM 5127 O O . GLY B 1 87 ? 7.746 -34.594 -17.016 1 92.56 87 GLY B O 1
ATOM 5128 N N . GLU B 1 88 ? 9.523 -34.812 -15.68 1 90.94 88 GLU B N 1
ATOM 5129 C CA . GLU B 1 88 ? 9.328 -36.281 -15.57 1 90.94 88 GLU B CA 1
ATOM 5130 C C . GLU B 1 88 ? 8.016 -36.594 -14.859 1 90.94 88 GLU B C 1
ATOM 5132 O O . GLU B 1 88 ? 7.266 -37.469 -15.297 1 90.94 88 GLU B O 1
ATOM 5137 N N . PHE B 1 89 ? 7.789 -35.938 -13.844 1 92.81 89 PHE B N 1
ATOM 5138 C CA . PHE B 1 89 ? 6.57 -36.156 -13.078 1 92.81 89 PHE B CA 1
ATOM 5139 C C . PHE B 1 89 ? 5.336 -35.875 -13.922 1 92.81 89 PHE B C 1
ATOM 5141 O O . PHE B 1 89 ? 4.414 -36.688 -13.969 1 92.81 89 PHE B O 1
ATOM 5148 N N . LEU B 1 90 ? 5.32 -34.75 -14.602 1 95.44 90 LEU B N 1
ATOM 5149 C CA . LEU B 1 90 ? 4.188 -34.406 -15.445 1 95.44 90 LEU B CA 1
ATOM 5150 C C . LEU B 1 90 ? 3.963 -35.438 -16.531 1 95.44 90 LEU B C 1
ATOM 5152 O O . LEU B 1 90 ? 2.832 -35.875 -16.766 1 95.44 90 LEU B O 1
ATOM 5156 N N . TRP B 1 91 ? 4.992 -35.844 -17.156 1 93.56 91 TRP B N 1
ATOM 5157 C CA . TRP B 1 91 ? 4.879 -36.781 -18.25 1 93.56 91 TRP B CA 1
ATOM 5158 C C . TRP B 1 91 ? 4.305 -38.125 -17.766 1 93.56 91 TRP B C 1
ATOM 5160 O O . TRP B 1 91 ? 3.389 -38.656 -18.375 1 93.56 91 TRP B O 1
ATOM 5170 N N . GLN B 1 92 ? 4.859 -38.594 -16.672 1 92.94 92 GLN B N 1
ATOM 5171 C CA . GLN B 1 92 ? 4.387 -39.875 -16.094 1 92.94 92 GLN B CA 1
ATOM 5172 C C . GLN B 1 92 ? 2.896 -39.812 -15.773 1 92.94 92 GLN B C 1
ATOM 5174 O O . GLN B 1 92 ? 2.16 -40.75 -16.031 1 92.94 92 GLN B O 1
ATOM 5179 N N . GLN B 1 93 ? 2.471 -38.719 -15.25 1 94.38 93 GLN B N 1
ATOM 5180 C CA . GLN B 1 93 ? 1.066 -38.594 -14.883 1 94.38 93 GLN B CA 1
ATOM 5181 C C . GLN B 1 93 ? 0.184 -38.469 -16.125 1 94.38 93 GLN B C 1
ATOM 5183 O O . GLN B 1 93 ? -0.93 -39 -16.156 1 94.38 93 GLN B O 1
ATOM 5188 N N . LEU B 1 94 ? 0.673 -37.812 -17.141 1 95.69 94 LEU B N 1
ATOM 5189 C CA . LEU B 1 94 ? -0.075 -37.656 -18.391 1 95.69 94 LEU B CA 1
ATOM 5190 C C . LEU B 1 94 ? -0.244 -39 -19.078 1 95.69 94 LEU B C 1
ATOM 5192 O O . LEU B 1 94 ? -1.292 -39.281 -19.672 1 95.69 94 LEU B O 1
ATOM 5196 N N . GLU B 1 95 ? 0.715 -39.844 -18.969 1 94.25 95 GLU B N 1
ATOM 5197 C CA . GLU B 1 95 ? 0.695 -41.156 -19.609 1 94.25 95 GLU B CA 1
ATOM 5198 C C . GLU B 1 95 ? -0.382 -42.062 -19 1 94.25 95 GLU B C 1
ATOM 5200 O O . GLU B 1 95 ? -0.85 -43 -19.656 1 94.25 95 GLU B O 1
ATOM 5205 N N . LEU B 1 96 ? -0.766 -41.719 -17.828 1 95.5 96 LEU B N 1
ATOM 5206 C CA . LEU B 1 96 ? -1.759 -42.531 -17.141 1 95.5 96 LEU B CA 1
ATOM 5207 C C . LEU B 1 96 ? -3.168 -42.188 -17.609 1 95.5 96 LEU B C 1
ATOM 5209 O O . LEU B 1 96 ? -4.117 -42.938 -17.328 1 95.5 96 LEU B O 1
ATOM 5213 N N . GLN B 1 97 ? -3.314 -41.156 -18.359 1 96.19 97 GLN B N 1
ATOM 5214 C CA . GLN B 1 97 ? -4.648 -40.688 -18.719 1 96.19 97 GLN B CA 1
ATOM 5215 C C . GLN B 1 97 ? -5.086 -41.312 -20.062 1 96.19 97 GLN B C 1
ATOM 5217 O O . GLN B 1 97 ? -4.254 -41.562 -20.938 1 96.19 97 GLN B O 1
ATOM 5222 N N . PRO B 1 98 ? -6.48 -41.5 -20.25 1 95.94 98 PRO B N 1
ATOM 5223 C CA . PRO B 1 98 ? -6.961 -42 -21.531 1 95.94 98 PRO B CA 1
ATOM 5224 C C . PRO B 1 98 ? -6.688 -41.031 -22.688 1 95.94 98 PRO B C 1
ATOM 5226 O O . PRO B 1 98 ? -7.051 -39.844 -22.609 1 95.94 98 PRO B O 1
ATOM 5229 N N . VAL B 1 99 ? -6.207 -41.438 -23.781 1 95.62 99 VAL B N 1
ATOM 5230 C CA . VAL B 1 99 ? -5.707 -40.625 -24.875 1 95.62 99 VAL B CA 1
ATOM 5231 C C . VAL B 1 99 ? -6.871 -39.906 -25.562 1 95.62 99 VAL B C 1
ATOM 5233 O O . VAL B 1 99 ? -6.695 -38.812 -26.109 1 95.62 99 VAL B O 1
ATOM 5236 N N . GLU B 1 100 ? -8.062 -40.469 -25.484 1 96.31 100 GLU B N 1
ATOM 5237 C CA . GLU B 1 100 ? -9.188 -39.906 -26.234 1 96.31 100 GLU B CA 1
ATOM 5238 C C . GLU B 1 100 ? -9.945 -38.875 -25.406 1 96.31 100 GLU B C 1
ATOM 5240 O O . GLU B 1 100 ? -10.766 -38.125 -25.938 1 96.31 100 GLU B O 1
ATOM 5245 N N . GLN B 1 101 ? -9.617 -38.812 -24.188 1 96.69 101 GLN B N 1
ATOM 5246 C CA . GLN B 1 101 ? -10.312 -37.875 -23.312 1 96.69 101 GLN B CA 1
ATOM 5247 C C . GLN B 1 101 ? -9.836 -36.438 -23.531 1 96.69 101 GLN B C 1
ATOM 5249 O O . GLN B 1 101 ? -8.648 -36.219 -23.75 1 96.69 101 GLN B O 1
ATOM 5254 N N . GLU B 1 102 ? -10.828 -35.5 -23.469 1 97.19 102 GLU B N 1
ATOM 5255 C CA . GLU B 1 102 ? -10.461 -34.094 -23.578 1 97.19 102 GLU B CA 1
ATOM 5256 C C . GLU B 1 102 ? -9.625 -33.656 -22.375 1 97.19 102 GLU B C 1
ATOM 5258 O O . GLU B 1 102 ? -9.93 -34 -21.234 1 97.19 102 GLU B O 1
ATOM 5263 N N . ALA B 1 103 ? -8.562 -32.938 -22.688 1 97.62 103 ALA B N 1
ATOM 5264 C CA . ALA B 1 103 ? -7.621 -32.562 -21.656 1 97.62 103 ALA B CA 1
ATOM 5265 C C . ALA B 1 103 ? -7.652 -31.047 -21.422 1 97.62 103 ALA B C 1
ATOM 5267 O O . ALA B 1 103 ? -7.871 -30.578 -20.312 1 97.62 103 ALA B O 1
ATOM 5268 N N . PHE B 1 104 ? -7.41 -30.281 -22.484 1 96.62 104 PHE B N 1
ATOM 5269 C CA . PHE B 1 104 ? -7.18 -28.859 -22.328 1 96.62 104 PHE B CA 1
ATOM 5270 C C . PHE B 1 104 ? -7.613 -28.094 -23.578 1 96.62 104 PHE B C 1
ATOM 5272 O O . PHE B 1 104 ? -7.418 -28.578 -24.703 1 96.62 104 PHE B O 1
ATOM 5279 N N . GLY B 1 105 ? -8.125 -26.875 -23.344 1 95.88 105 GLY B N 1
ATOM 5280 C CA . GLY B 1 105 ? -8.414 -26 -24.469 1 95.88 105 GLY B CA 1
ATOM 5281 C C . GLY B 1 105 ? -8.859 -24.609 -24.047 1 95.88 105 GLY B C 1
ATOM 5282 O O . GLY B 1 105 ? -9.047 -24.344 -22.844 1 95.88 105 GLY B O 1
ATOM 5283 N N . ILE B 1 106 ? -8.898 -23.75 -25.062 1 95.44 106 ILE B N 1
ATOM 5284 C CA . ILE B 1 106 ? -9.461 -22.406 -24.906 1 95.44 106 ILE B CA 1
ATOM 5285 C C . ILE B 1 106 ? -10.922 -22.422 -25.344 1 95.44 106 ILE B C 1
ATOM 5287 O O . ILE B 1 106 ? -11.273 -23.016 -26.359 1 95.44 106 ILE B O 1
ATOM 5291 N N . PHE B 1 107 ? -11.75 -21.719 -24.547 1 94.94 107 PHE B N 1
ATOM 5292 C CA . PHE B 1 107 ? -13.18 -21.672 -24.828 1 94.94 107 PHE B CA 1
ATOM 5293 C C . PHE B 1 107 ? -13.43 -21.203 -26.266 1 94.94 107 PHE B C 1
ATOM 5295 O O . PHE B 1 107 ? -12.805 -20.25 -26.719 1 94.94 107 PHE B O 1
ATOM 5302 N N . GLU B 1 108 ? -14.25 -21.875 -26.969 1 88.69 108 GLU B N 1
ATOM 5303 C CA . GLU B 1 108 ? -14.695 -21.625 -28.328 1 88.69 108 GLU B CA 1
ATOM 5304 C C . GLU B 1 108 ? -13.617 -22 -29.344 1 88.69 108 GLU B C 1
ATOM 5306 O O . GLU B 1 108 ? -13.734 -21.688 -30.531 1 88.69 108 GLU B O 1
ATOM 5311 N N . GLU B 1 109 ? -12.508 -22.594 -28.844 1 90.06 109 GLU B N 1
ATOM 5312 C CA . GLU B 1 109 ? -11.5 -23.203 -29.703 1 90.06 109 GLU B CA 1
ATOM 5313 C C . GLU B 1 109 ? -11.508 -24.734 -29.562 1 90.06 109 GLU B C 1
ATOM 5315 O O . GLU B 1 109 ? -12.336 -25.297 -28.844 1 90.06 109 GLU B O 1
ATOM 5320 N N . LYS B 1 110 ? -10.711 -25.266 -30.359 1 88.62 110 LYS B N 1
ATOM 5321 C CA . LYS B 1 110 ? -10.648 -26.719 -30.328 1 88.62 110 LYS B CA 1
ATOM 5322 C C . LYS B 1 110 ? -10.023 -27.219 -29.031 1 88.62 110 LYS B C 1
ATOM 5324 O O . LYS B 1 110 ? -8.984 -26.719 -28.609 1 88.62 110 LYS B O 1
ATOM 5329 N N . MET B 1 111 ? -10.773 -28.219 -28.422 1 95.38 111 MET B N 1
ATOM 5330 C CA . MET B 1 111 ? -10.242 -28.875 -27.234 1 95.38 111 MET B CA 1
ATOM 5331 C C . MET B 1 111 ? -9.234 -29.953 -27.609 1 95.38 111 MET B C 1
ATOM 5333 O O . MET B 1 111 ? -9.477 -30.734 -28.547 1 95.38 111 MET B O 1
ATOM 5337 N N . LEU B 1 112 ? -8.148 -30 -26.922 1 97.12 112 LEU B N 1
ATOM 5338 C CA . LEU B 1 112 ? -7.156 -31.047 -27.109 1 97.12 112 LEU B CA 1
ATOM 5339 C C . LEU B 1 112 ? -7.441 -32.25 -26.219 1 97.12 112 LEU B C 1
ATOM 5341 O O . LEU B 1 112 ? -7.812 -32.062 -25.047 1 97.12 112 LEU B O 1
ATOM 5345 N N . THR B 1 113 ? -7.309 -33.375 -26.797 1 97.81 113 THR B N 1
ATOM 5346 C CA . THR B 1 113 ? -7.324 -34.594 -26 1 97.81 113 THR B CA 1
ATOM 5347 C C . THR B 1 113 ? -5.969 -34.812 -25.328 1 97.81 113 THR B C 1
ATOM 5349 O O . THR B 1 113 ? -4.984 -34.156 -25.672 1 97.81 113 THR B O 1
ATOM 5352 N N . TYR B 1 114 ? -5.938 -35.688 -24.328 1 97.81 114 TYR B N 1
ATOM 5353 C CA . TYR B 1 114 ? -4.668 -36.031 -23.688 1 97.81 114 TYR B CA 1
ATOM 5354 C C . TYR B 1 114 ? -3.672 -36.562 -24.719 1 97.81 114 TYR B C 1
ATOM 5356 O O . TYR B 1 114 ? -2.488 -36.219 -24.672 1 97.81 114 TYR B O 1
ATOM 5364 N N . GLY B 1 115 ? -4.199 -37.344 -25.672 1 96.06 115 GLY B N 1
ATOM 5365 C CA . GLY B 1 115 ? -3.342 -37.844 -26.734 1 96.06 115 GLY B CA 1
ATOM 5366 C C . GLY B 1 115 ? -2.766 -36.719 -27.594 1 96.06 115 GLY B C 1
ATOM 5367 O O . GLY B 1 115 ? -1.568 -36.719 -27.891 1 96.06 115 GLY B O 1
ATOM 5368 N N . GLN B 1 116 ? -3.613 -35.844 -28.016 1 95.06 116 GLN B N 1
ATOM 5369 C CA . GLN B 1 116 ? -3.178 -34.719 -28.844 1 95.06 116 GLN B CA 1
ATOM 5370 C C . GLN B 1 116 ? -2.217 -33.812 -28.094 1 95.06 116 GLN B C 1
ATOM 5372 O O . GLN B 1 116 ? -1.231 -33.344 -28.656 1 95.06 116 GLN B O 1
ATOM 5377 N N . LEU B 1 117 ? -2.506 -33.594 -26.828 1 96.25 117 LEU B N 1
ATOM 5378 C CA . LEU B 1 117 ? -1.626 -32.75 -26 1 96.25 117 LEU B CA 1
ATOM 5379 C C . LEU B 1 117 ? -0.245 -33.406 -25.891 1 96.25 117 LEU B C 1
ATOM 5381 O O . LEU B 1 117 ? 0.771 -32.719 -26.047 1 96.25 117 LEU B O 1
ATOM 5385 N N . MET B 1 118 ? -0.181 -34.656 -25.625 1 95 118 MET B N 1
ATOM 5386 C CA . MET B 1 118 ? 1.088 -35.375 -25.5 1 95 118 MET B CA 1
ATOM 5387 C C . MET B 1 118 ? 1.854 -35.375 -26.812 1 95 118 MET B C 1
ATOM 5389 O O . MET B 1 118 ? 3.082 -35.25 -26.812 1 95 118 MET B O 1
ATOM 5393 N N . HIS B 1 119 ? 1.075 -35.469 -27.859 1 92.81 119 HIS B N 1
ATOM 5394 C CA . HIS B 1 119 ? 1.704 -35.375 -29.172 1 92.81 119 HIS B CA 1
ATOM 5395 C C . HIS B 1 119 ? 2.344 -34 -29.375 1 92.81 119 HIS B C 1
ATOM 5397 O O . HIS B 1 119 ? 3.496 -33.906 -29.797 1 92.81 119 HIS B O 1
ATOM 5403 N N . ASN B 1 120 ? 1.595 -33 -29.109 1 92.62 120 ASN B N 1
ATOM 5404 C CA . ASN B 1 120 ? 2.119 -31.625 -29.234 1 92.62 120 ASN B CA 1
ATOM 5405 C C . ASN B 1 120 ? 3.365 -31.422 -28.375 1 92.62 120 ASN B C 1
ATOM 5407 O O . ASN B 1 120 ? 4.309 -30.75 -28.797 1 92.62 120 ASN B O 1
ATOM 5411 N N . ILE B 1 121 ? 3.383 -31.969 -27.156 1 94.75 121 ILE B N 1
ATOM 5412 C CA . ILE B 1 121 ? 4.527 -31.875 -26.25 1 94.75 121 ILE B CA 1
ATOM 5413 C C . ILE B 1 121 ? 5.746 -32.531 -26.891 1 94.75 121 ILE B C 1
ATOM 5415 O O . ILE B 1 121 ? 6.836 -31.953 -26.891 1 94.75 121 ILE B O 1
ATOM 5419 N N . ARG B 1 122 ? 5.578 -33.688 -27.5 1 92.12 122 ARG B N 1
ATOM 5420 C CA . ARG B 1 122 ? 6.672 -34.406 -28.156 1 92.12 122 ARG B CA 1
ATOM 5421 C C . ARG B 1 122 ? 7.242 -33.562 -29.312 1 92.12 122 ARG B C 1
ATOM 5423 O O . ARG B 1 122 ? 8.461 -33.469 -29.469 1 92.12 122 ARG B O 1
ATOM 5430 N N . VAL B 1 123 ? 6.371 -33.031 -30.078 1 91.44 123 VAL B N 1
ATOM 5431 C CA . VAL B 1 123 ? 6.785 -32.219 -31.219 1 91.44 123 VAL B CA 1
ATOM 5432 C C . VAL B 1 123 ? 7.59 -31.016 -30.719 1 91.44 123 VAL B C 1
ATOM 5434 O O . VAL B 1 123 ? 8.625 -30.672 -31.297 1 91.44 123 VAL B O 1
ATOM 5437 N N . ASN B 1 124 ? 7.086 -30.406 -29.703 1 93.25 124 ASN B N 1
ATOM 5438 C CA . ASN B 1 124 ? 7.77 -29.234 -29.141 1 93.25 124 ASN B CA 1
ATOM 5439 C C . ASN B 1 124 ? 9.133 -29.609 -28.578 1 93.25 124 ASN B C 1
ATOM 5441 O O . ASN B 1 124 ? 10.07 -28.812 -28.641 1 93.25 124 ASN B O 1
ATOM 5445 N N . ILE B 1 125 ? 9.242 -30.797 -27.938 1 90.75 125 ILE B N 1
ATOM 5446 C CA . ILE B 1 125 ? 10.523 -31.266 -27.438 1 90.75 125 ILE B CA 1
ATOM 5447 C C . ILE B 1 125 ? 11.539 -31.328 -28.562 1 90.75 125 ILE B C 1
ATOM 5449 O O . ILE B 1 125 ? 12.656 -30.812 -28.438 1 90.75 125 ILE B O 1
ATOM 5453 N N . VAL B 1 126 ? 11.148 -31.844 -29.672 1 87.88 126 VAL B N 1
ATOM 5454 C CA . VAL B 1 126 ? 12.023 -31.953 -30.828 1 87.88 126 VAL B CA 1
ATOM 5455 C C . VAL B 1 126 ? 12.375 -30.562 -31.344 1 87.88 126 VAL B C 1
ATOM 5457 O O . VAL B 1 126 ? 13.531 -30.297 -31.672 1 87.88 126 VAL B O 1
ATOM 5460 N N . LEU B 1 127 ? 11.375 -29.812 -31.422 1 89 127 LEU B N 1
ATOM 5461 C CA . LEU B 1 127 ? 11.578 -28.438 -31.875 1 89 127 LEU B CA 1
ATOM 5462 C C . LEU B 1 127 ? 12.594 -27.719 -31 1 89 127 LEU B C 1
ATOM 5464 O O . LEU B 1 127 ? 13.516 -27.078 -31.516 1 89 127 LEU B O 1
ATOM 5468 N N . LEU B 1 128 ? 12.422 -27.797 -29.719 1 90.25 128 LEU B N 1
ATOM 5469 C CA . LEU B 1 128 ? 13.305 -27.125 -28.766 1 90.25 128 LEU B CA 1
ATOM 5470 C C . LEU B 1 128 ? 14.727 -27.672 -28.859 1 90.25 128 LEU B C 1
ATOM 5472 O O . LEU B 1 128 ? 15.695 -26.922 -28.75 1 90.25 128 LEU B O 1
ATOM 5476 N N . ASP B 1 129 ? 14.852 -28.953 -29.047 1 85.06 129 ASP B N 1
ATOM 5477 C CA . ASP B 1 129 ? 16.156 -29.578 -29.203 1 85.06 129 ASP B CA 1
ATOM 5478 C C . ASP B 1 129 ? 16.891 -29.016 -30.422 1 85.06 129 ASP B C 1
ATOM 5480 O O . ASP B 1 129 ? 18.109 -28.906 -30.422 1 85.06 129 ASP B O 1
ATOM 5484 N N . HIS B 1 130 ? 16.125 -28.719 -31.391 1 83.5 130 HIS B N 1
ATOM 5485 C CA . HIS B 1 130 ? 16.719 -28.172 -32.625 1 83.5 130 HIS B CA 1
ATOM 5486 C C . HIS B 1 130 ? 17.078 -26.703 -32.438 1 83.5 130 HIS B C 1
ATOM 5488 O O . HIS B 1 130 ? 18.078 -26.234 -33 1 83.5 130 HIS B O 1
ATOM 5494 N N . LEU B 1 131 ? 16.25 -26.016 -31.781 1 85.12 131 LEU B N 1
ATOM 5495 C CA . LEU B 1 131 ? 16.438 -24.578 -31.641 1 85.12 131 LEU B CA 1
ATOM 5496 C C . LEU B 1 131 ? 17.562 -24.281 -30.656 1 85.12 131 LEU B C 1
ATOM 5498 O O . LEU B 1 131 ? 18.312 -23.312 -30.844 1 85.12 131 LEU B O 1
ATOM 5502 N N . LEU B 1 132 ? 17.547 -25.016 -29.578 1 85.31 132 LEU B N 1
ATOM 5503 C CA . LEU B 1 132 ? 18.453 -24.688 -28.484 1 85.31 132 LEU B CA 1
ATOM 5504 C C . LEU B 1 132 ? 19.594 -25.672 -28.406 1 85.31 132 LEU B C 1
ATOM 5506 O O . LEU B 1 132 ? 19.391 -26.891 -28.531 1 85.31 132 LEU B O 1
ATOM 5510 N N . GLU B 1 133 ? 20.859 -25.266 -28.438 1 70.62 133 GLU B N 1
ATOM 5511 C CA . GLU B 1 133 ? 22.016 -26.141 -28.266 1 70.62 133 GLU B CA 1
ATOM 5512 C C . GLU B 1 133 ? 22.094 -26.688 -26.844 1 70.62 133 GLU B C 1
ATOM 5514 O O . GLU B 1 133 ? 21.781 -25.984 -25.875 1 70.62 133 GLU B O 1
ATOM 5519 N N . PRO B 1 134 ? 22.156 -28.094 -26.688 1 60.84 134 PRO B N 1
ATOM 5520 C CA . PRO B 1 134 ? 22.109 -28.75 -25.391 1 60.84 134 PRO B CA 1
ATOM 5521 C C . PRO B 1 134 ? 22.953 -28.016 -24.328 1 60.84 134 PRO B C 1
ATOM 5523 O O . PRO B 1 134 ? 22.609 -28.031 -23.156 1 60.84 134 PRO B O 1
ATOM 5526 N N . ASP B 1 135 ? 24.125 -27.5 -24.469 1 55.97 135 ASP B N 1
ATOM 5527 C CA . ASP B 1 135 ? 25.078 -27.094 -23.438 1 55.97 135 ASP B CA 1
ATOM 5528 C C . ASP B 1 135 ? 24.828 -25.672 -22.969 1 55.97 135 ASP B C 1
ATOM 5530 O O . ASP B 1 135 ? 25.625 -25.109 -22.219 1 55.97 135 ASP B O 1
ATOM 5534 N N . ASN B 1 136 ? 23.594 -25.062 -23.344 1 60.34 136 ASN B N 1
ATOM 5535 C CA . ASN B 1 136 ? 23.672 -23.625 -23.094 1 60.34 136 ASN B CA 1
ATOM 5536 C C . ASN B 1 136 ? 22.672 -23.188 -22.047 1 60.34 136 ASN B C 1
ATOM 5538 O O . ASN B 1 136 ? 21.641 -23.844 -21.844 1 60.34 136 ASN B O 1
ATOM 5542 N N . ASP B 1 137 ? 23.156 -22.344 -21.078 1 71.44 137 ASP B N 1
ATOM 5543 C CA . ASP B 1 137 ? 22.469 -21.609 -20.016 1 71.44 137 ASP B CA 1
ATOM 5544 C C . ASP B 1 137 ? 21.469 -20.609 -20.609 1 71.44 137 ASP B C 1
ATOM 5546 O O . ASP B 1 137 ? 21.375 -19.469 -20.141 1 71.44 137 ASP B O 1
ATOM 5550 N N . LYS B 1 138 ? 20.75 -21.188 -21.656 1 86.25 138 LYS B N 1
ATOM 5551 C CA . LYS B 1 138 ? 19.828 -20.25 -22.297 1 86.25 138 LYS B CA 1
ATOM 5552 C C . LYS B 1 138 ? 18.406 -20.438 -21.766 1 86.25 138 LYS B C 1
ATOM 5554 O O . LYS B 1 138 ? 18.016 -21.531 -21.406 1 86.25 138 LYS B O 1
ATOM 5559 N N . THR B 1 139 ? 17.734 -19.328 -21.734 1 92.94 139 THR B N 1
ATOM 5560 C CA . THR B 1 139 ? 16.375 -19.297 -21.219 1 92.94 139 THR B CA 1
ATOM 5561 C C . THR B 1 139 ? 15.375 -19.016 -22.328 1 92.94 139 THR B C 1
ATOM 5563 O O . THR B 1 139 ? 15.625 -18.188 -23.203 1 92.94 139 THR B O 1
ATOM 5566 N N . VAL B 1 140 ? 14.344 -19.797 -22.375 1 95.62 140 VAL B N 1
ATOM 5567 C CA . VAL B 1 140 ? 13.227 -19.547 -23.281 1 95.62 140 VAL B CA 1
ATOM 5568 C C . VAL B 1 140 ? 12.234 -18.578 -22.625 1 95.62 140 VAL B C 1
ATOM 5570 O O . VAL B 1 140 ? 11.906 -18.719 -21.453 1 95.62 140 VAL B O 1
ATOM 5573 N N . LEU B 1 141 ? 11.797 -17.562 -23.406 1 96.81 141 LEU B N 1
ATOM 5574 C CA . LEU B 1 141 ? 10.812 -16.609 -22.922 1 96.81 141 LEU B CA 1
ATOM 5575 C C . LEU B 1 141 ? 9.477 -16.781 -23.641 1 96.81 141 LEU B C 1
ATOM 5577 O O . LEU B 1 141 ? 9.445 -16.891 -24.875 1 96.81 141 LEU B O 1
ATOM 5581 N N . ILE B 1 142 ? 8.445 -16.859 -22.875 1 96.88 142 ILE B N 1
ATOM 5582 C CA . ILE B 1 142 ? 7.105 -16.906 -23.453 1 96.88 142 ILE B CA 1
ATOM 5583 C C . ILE B 1 142 ? 6.363 -15.609 -23.156 1 96.88 142 ILE B C 1
ATOM 5585 O O . ILE B 1 142 ? 6.195 -15.234 -21.984 1 96.88 142 ILE B O 1
ATOM 5589 N N . LEU B 1 143 ? 5.922 -14.891 -24.219 1 95.12 143 LEU B N 1
ATOM 5590 C CA . LEU B 1 143 ? 5.117 -13.68 -24.156 1 95.12 143 LEU B CA 1
ATOM 5591 C C . LEU B 1 143 ? 3.762 -13.891 -24.828 1 95.12 143 LEU B C 1
ATOM 5593 O O . LEU B 1 143 ? 3.604 -13.617 -26.016 1 95.12 143 LEU B O 1
ATOM 5597 N N . SER B 1 144 ? 2.834 -14.312 -23.953 1 93.19 144 SER B N 1
ATOM 5598 C CA . SER B 1 144 ? 1.564 -14.664 -24.578 1 93.19 144 SER B CA 1
ATOM 5599 C C . SER B 1 144 ? 0.415 -14.594 -23.578 1 93.19 144 SER B C 1
ATOM 5601 O O . SER B 1 144 ? 0.624 -14.727 -22.375 1 93.19 144 SER B O 1
ATOM 5603 N N . ASN B 1 145 ? -0.726 -14.305 -24.156 1 90 145 ASN B N 1
ATOM 5604 C CA . ASN B 1 145 ? -1.944 -14.547 -23.391 1 90 145 ASN B CA 1
ATOM 5605 C C . ASN B 1 145 ? -2.262 -16.031 -23.297 1 90 145 ASN B C 1
ATOM 5607 O O . ASN B 1 145 ? -1.454 -16.875 -23.703 1 90 145 ASN B O 1
ATOM 5611 N N . ASN B 1 146 ? -3.424 -16.375 -22.75 1 93.25 146 ASN B N 1
ATOM 5612 C CA . ASN B 1 146 ? -3.805 -17.781 -22.609 1 93.25 146 ASN B CA 1
ATOM 5613 C C . ASN B 1 146 ? -4.027 -18.438 -23.969 1 93.25 146 ASN B C 1
ATOM 5615 O O . ASN B 1 146 ? -4.945 -18.062 -24.703 1 93.25 146 ASN B O 1
ATOM 5619 N N . ARG B 1 147 ? -3.168 -19.375 -24.266 1 92.75 147 ARG B N 1
ATOM 5620 C CA . ARG B 1 147 ? -3.268 -20.156 -25.5 1 92.75 147 ARG B CA 1
ATOM 5621 C C . ARG B 1 147 ? -2.863 -21.609 -25.266 1 92.75 147 ARG B C 1
ATOM 5623 O O . ARG B 1 147 ? -1.981 -21.891 -24.453 1 92.75 147 ARG B O 1
ATOM 5630 N N . ALA B 1 148 ? -3.443 -22.438 -26.047 1 92.62 148 ALA B N 1
ATOM 5631 C CA . ALA B 1 148 ? -3.227 -23.875 -25.859 1 92.62 148 ALA B CA 1
ATOM 5632 C C . ALA B 1 148 ? -1.767 -24.25 -26.094 1 92.62 148 ALA B C 1
ATOM 5634 O O . ALA B 1 148 ? -1.175 -25 -25.328 1 92.62 148 ALA B O 1
ATOM 5635 N N . PRO B 1 149 ? -1.095 -23.672 -27.125 1 94.25 149 PRO B N 1
ATOM 5636 C CA . PRO B 1 149 ? 0.29 -24.062 -27.391 1 94.25 149 PRO B CA 1
ATOM 5637 C C . PRO B 1 149 ? 1.236 -23.688 -26.25 1 94.25 149 PRO B C 1
ATOM 5639 O O . PRO B 1 149 ? 2.299 -24.297 -26.094 1 94.25 149 PRO B O 1
ATOM 5642 N N . VAL B 1 150 ? 0.861 -22.719 -25.453 1 95.69 150 VAL B N 1
ATOM 5643 C CA . VAL B 1 150 ? 1.711 -22.25 -24.359 1 95.69 150 VAL B CA 1
ATOM 5644 C C . VAL B 1 150 ? 1.906 -23.375 -23.344 1 95.69 150 VAL B C 1
ATOM 5646 O O . VAL B 1 150 ? 3.02 -23.609 -22.875 1 95.69 150 VAL B O 1
ATOM 5649 N N . VAL B 1 151 ? 0.885 -24.125 -23.109 1 96.56 151 VAL B N 1
ATOM 5650 C CA . VAL B 1 151 ? 0.934 -25.172 -22.109 1 96.56 151 VAL B CA 1
ATOM 5651 C C . VAL B 1 151 ? 1.854 -26.297 -22.594 1 96.56 151 VAL B C 1
ATOM 5653 O O . VAL B 1 151 ? 2.707 -26.781 -21.828 1 96.56 151 VAL B O 1
ATOM 5656 N N . SER B 1 152 ? 1.695 -26.688 -23.859 1 95.56 152 SER B N 1
ATOM 5657 C CA . SER B 1 152 ? 2.541 -27.75 -24.391 1 95.56 152 SER B CA 1
ATOM 5658 C C . SER B 1 152 ? 4 -27.312 -24.469 1 95.56 152 SER B C 1
ATOM 5660 O O . SER B 1 152 ? 4.906 -28.125 -24.25 1 95.56 152 SER B O 1
ATOM 5662 N N . LEU B 1 153 ? 4.191 -26.047 -24.766 1 95.94 153 LEU B N 1
ATOM 5663 C CA . LEU B 1 153 ? 5.547 -25.516 -24.812 1 95.94 153 LEU B CA 1
ATOM 5664 C C . LEU B 1 153 ? 6.184 -25.531 -23.422 1 95.94 153 LEU B C 1
ATOM 5666 O O . LEU B 1 153 ? 7.34 -25.922 -23.281 1 95.94 153 LEU B O 1
ATOM 5670 N N . LEU B 1 154 ? 5.438 -25.109 -22.422 1 97.19 154 LEU B N 1
ATOM 5671 C CA . LEU B 1 154 ? 5.93 -25.094 -21.047 1 97.19 154 LEU B CA 1
ATOM 5672 C C . LEU B 1 154 ? 6.316 -26.484 -20.594 1 97.19 154 LEU B C 1
ATOM 5674 O O . LEU B 1 154 ? 7.414 -26.688 -20.062 1 97.19 154 LEU B O 1
ATOM 5678 N N . ILE B 1 155 ? 5.488 -27.422 -20.812 1 96.62 155 ILE B N 1
ATOM 5679 C CA . ILE B 1 155 ? 5.734 -28.781 -20.359 1 96.62 155 ILE B CA 1
ATOM 5680 C C . ILE B 1 155 ? 6.938 -29.359 -21.109 1 96.62 155 ILE B C 1
ATOM 5682 O O . ILE B 1 155 ? 7.758 -30.062 -20.516 1 96.62 155 ILE B O 1
ATOM 5686 N N . ALA B 1 156 ? 7.039 -29.031 -22.391 1 94.19 156 ALA B N 1
ATOM 5687 C CA . ALA B 1 156 ? 8.195 -29.469 -23.156 1 94.19 156 ALA B CA 1
ATOM 5688 C C . ALA B 1 156 ? 9.492 -28.922 -22.562 1 94.19 156 ALA B C 1
ATOM 5690 O O . ALA B 1 156 ? 10.484 -29.656 -22.453 1 94.19 156 ALA B O 1
ATOM 5691 N N . CYS B 1 157 ? 9.484 -27.688 -22.203 1 93.5 157 CYS B N 1
ATOM 5692 C CA . CYS B 1 157 ? 10.648 -27.094 -21.562 1 93.5 157 CYS B CA 1
ATOM 5693 C C . CYS B 1 157 ? 10.977 -27.812 -20.25 1 93.5 157 CYS B C 1
ATOM 5695 O O . CYS B 1 157 ? 12.141 -28.109 -19.984 1 93.5 157 CYS B O 1
ATOM 5697 N N . HIS B 1 158 ? 9.953 -28.125 -19.469 1 93.38 158 HIS B N 1
ATOM 5698 C CA . HIS B 1 158 ? 10.156 -28.812 -18.203 1 93.38 158 HIS B CA 1
ATOM 5699 C C . HIS B 1 158 ? 10.766 -30.203 -18.422 1 93.38 158 HIS B C 1
ATOM 5701 O O . HIS B 1 158 ? 11.656 -30.609 -17.672 1 93.38 158 HIS B O 1
ATOM 5707 N N . ILE B 1 159 ? 10.297 -30.828 -19.406 1 91.12 159 ILE B N 1
ATOM 5708 C CA . ILE B 1 159 ? 10.742 -32.188 -19.688 1 91.12 159 ILE B CA 1
ATOM 5709 C C . ILE B 1 159 ? 12.211 -32.188 -20.109 1 91.12 159 ILE B C 1
ATOM 5711 O O . ILE B 1 159 ? 12.977 -33.062 -19.734 1 91.12 159 ILE B O 1
ATOM 5715 N N . ARG B 1 160 ? 12.586 -31.156 -20.781 1 88 160 ARG B N 1
ATOM 5716 C CA . ARG B 1 160 ? 13.953 -31.078 -21.297 1 88 160 ARG B CA 1
ATOM 5717 C C . ARG B 1 160 ? 14.844 -30.281 -20.344 1 88 160 ARG B C 1
ATOM 5719 O O . ARG B 1 160 ? 16 -30 -20.656 1 88 160 ARG B O 1
ATOM 5726 N N . ASP B 1 161 ? 14.234 -29.844 -19.234 1 86.62 161 ASP B N 1
ATOM 5727 C CA . ASP B 1 161 ? 14.953 -29.062 -18.234 1 86.62 161 ASP B CA 1
ATOM 5728 C C . ASP B 1 161 ? 15.508 -27.781 -18.828 1 86.62 161 ASP B C 1
ATOM 5730 O O . ASP B 1 161 ? 16.656 -27.406 -18.562 1 86.62 161 ASP B O 1
ATOM 5734 N N . ILE B 1 162 ? 14.82 -27.25 -19.734 1 90.12 162 ILE B N 1
ATOM 5735 C CA . ILE B 1 162 ? 15.141 -25.953 -20.312 1 90.12 162 ILE B CA 1
ATOM 5736 C C . ILE B 1 162 ? 14.516 -24.844 -19.453 1 90.12 162 ILE B C 1
ATOM 5738 O O . ILE B 1 162 ? 13.297 -24.844 -19.234 1 90.12 162 ILE B O 1
ATOM 5742 N N . PRO B 1 163 ? 15.383 -23.953 -18.906 1 92.44 163 PRO B N 1
ATOM 5743 C CA . PRO B 1 163 ? 14.781 -22.844 -18.156 1 92.44 163 PRO B CA 1
ATOM 5744 C C . PRO B 1 163 ? 13.797 -22.031 -19 1 92.44 163 PRO B C 1
ATOM 5746 O O . PRO B 1 163 ? 14.094 -21.672 -20.141 1 92.44 163 PRO B O 1
ATOM 5749 N N . VAL B 1 164 ? 12.672 -21.859 -18.453 1 95.94 164 VAL B N 1
ATOM 5750 C CA . VAL B 1 164 ? 11.641 -21.109 -19.172 1 95.94 164 VAL B CA 1
ATOM 5751 C C . VAL B 1 164 ? 11.117 -19.969 -18.312 1 95.94 164 VAL B C 1
ATOM 5753 O O . VAL B 1 164 ? 10.938 -20.141 -17.094 1 95.94 164 VAL B O 1
ATOM 5756 N N . ALA B 1 165 ? 10.961 -18.812 -18.938 1 96.06 165 ALA B N 1
ATOM 5757 C CA . ALA B 1 165 ? 10.375 -17.625 -18.312 1 96.06 165 ALA B CA 1
ATOM 5758 C C . ALA B 1 165 ? 9.047 -17.266 -18.969 1 96.06 165 ALA B C 1
ATOM 5760 O O . ALA B 1 165 ? 8.898 -17.359 -20.188 1 96.06 165 ALA B O 1
ATOM 5761 N N . ILE B 1 166 ? 8.086 -16.922 -18.156 1 96.69 166 ILE B N 1
ATOM 5762 C CA . ILE B 1 166 ? 6.797 -16.453 -18.656 1 96.69 166 ILE B CA 1
ATOM 5763 C C . ILE B 1 166 ? 6.355 -15.219 -17.875 1 96.69 166 ILE B C 1
ATOM 5765 O O . ILE B 1 166 ? 6.539 -15.141 -16.656 1 96.69 166 ILE B O 1
ATOM 5769 N N . MET B 1 167 ? 5.84 -14.203 -18.625 1 93.38 167 MET B N 1
ATOM 5770 C CA . MET B 1 167 ? 5.484 -12.938 -17.984 1 93.38 167 MET B CA 1
ATOM 5771 C C . MET B 1 167 ? 4.297 -12.289 -18.672 1 93.38 167 MET B C 1
ATOM 5773 O O . MET B 1 167 ? 3.924 -12.688 -19.781 1 93.38 167 MET B O 1
ATOM 5777 N N . ASN B 1 168 ? 3.703 -11.375 -17.922 1 90.19 168 ASN B N 1
ATOM 5778 C CA . ASN B 1 168 ? 2.754 -10.469 -18.578 1 90.19 168 ASN B CA 1
ATOM 5779 C C . ASN B 1 168 ? 3.42 -9.648 -19.672 1 90.19 168 ASN B C 1
ATOM 5781 O O . ASN B 1 168 ? 4.305 -8.836 -19.391 1 90.19 168 ASN B O 1
ATOM 5785 N N . PRO B 1 169 ? 2.992 -9.82 -20.844 1 90.06 169 PRO B N 1
ATOM 5786 C CA . PRO B 1 169 ? 3.664 -9.156 -21.953 1 90.06 169 PRO B CA 1
ATOM 5787 C C . PRO B 1 169 ? 3.736 -7.641 -21.781 1 90.06 169 PRO B C 1
ATOM 5789 O O . PRO B 1 169 ? 4.664 -7 -22.281 1 90.06 169 PRO B O 1
ATOM 5792 N N . ASN B 1 170 ? 2.832 -7.102 -21.047 1 84.5 170 ASN B N 1
ATOM 5793 C CA . ASN B 1 170 ? 2.789 -5.652 -20.875 1 84.5 170 ASN B CA 1
ATOM 5794 C C . ASN B 1 170 ? 3.959 -5.156 -20.031 1 84.5 170 ASN B C 1
ATOM 5796 O O . ASN B 1 170 ? 4.254 -3.959 -20.016 1 84.5 170 ASN B O 1
ATOM 5800 N N . PHE B 1 171 ? 4.617 -6.016 -19.422 1 84.94 171 PHE B N 1
ATOM 5801 C CA . PHE B 1 171 ? 5.711 -5.609 -18.547 1 84.94 171 PHE B CA 1
ATOM 5802 C C . PHE B 1 171 ? 7.059 -5.863 -19.219 1 84.94 171 PHE B C 1
ATOM 5804 O O . PHE B 1 171 ? 8.109 -5.578 -18.641 1 84.94 171 PHE B O 1
ATOM 5811 N N . ALA B 1 172 ? 7.109 -6.316 -20.453 1 86.06 172 ALA B N 1
ATOM 5812 C CA . ALA B 1 172 ? 8.336 -6.711 -21.141 1 86.06 172 ALA B CA 1
ATOM 5813 C C . ALA B 1 172 ? 9.32 -5.547 -21.219 1 86.06 172 ALA B C 1
ATOM 5815 O O . ALA B 1 172 ? 10.523 -5.727 -21.031 1 86.06 172 ALA B O 1
ATOM 5816 N N . GLY B 1 173 ? 8.836 -4.391 -21.391 1 81.06 173 GLY B N 1
ATOM 5817 C CA . GLY B 1 173 ? 9.695 -3.225 -21.516 1 81.06 173 GLY B CA 1
ATOM 5818 C C . GLY B 1 173 ? 10.422 -2.879 -20.234 1 81.06 173 GLY B C 1
ATOM 5819 O O . GLY B 1 173 ? 11.562 -2.402 -20.266 1 81.06 173 GLY B O 1
ATOM 5820 N N . MET B 1 174 ? 9.797 -3.137 -19.141 1 81.19 174 MET B N 1
ATOM 5821 C CA . MET B 1 174 ? 10.352 -2.795 -17.844 1 81.19 174 MET B CA 1
ATOM 5822 C C . MET B 1 174 ? 11.375 -3.838 -17.391 1 81.19 174 MET B C 1
ATOM 5824 O O . MET B 1 174 ? 12.125 -3.607 -16.438 1 81.19 174 MET B O 1
ATOM 5828 N N . LEU B 1 175 ? 11.438 -4.91 -18.156 1 87 175 LEU B N 1
ATOM 5829 C CA . LEU B 1 175 ? 12.18 -6.039 -17.609 1 87 175 LEU B CA 1
ATOM 5830 C C . LEU B 1 175 ? 13.336 -6.43 -18.531 1 87 175 LEU B C 1
ATOM 5832 O O . LEU B 1 175 ? 13.812 -7.562 -18.484 1 87 175 LEU B O 1
ATOM 5836 N N . VAL B 1 176 ? 13.742 -5.52 -19.375 1 89.31 176 VAL B N 1
ATOM 5837 C CA . VAL B 1 176 ? 14.766 -5.801 -20.375 1 89.31 176 VAL B CA 1
ATOM 5838 C C . VAL B 1 176 ? 16.047 -6.242 -19.688 1 89.31 176 VAL B C 1
ATOM 5840 O O . VAL B 1 176 ? 16.672 -7.227 -20.094 1 89.31 176 VAL B O 1
ATOM 5843 N N . ASP B 1 177 ? 16.406 -5.586 -18.656 1 87.19 177 ASP B N 1
ATOM 5844 C CA . ASP B 1 177 ? 17.641 -5.91 -17.953 1 87.19 177 ASP B CA 1
ATOM 5845 C C . ASP B 1 177 ? 17.547 -7.285 -17.297 1 87.19 177 ASP B C 1
ATOM 5847 O O . ASP B 1 177 ? 18.516 -8.047 -17.281 1 87.19 177 ASP B O 1
ATOM 5851 N N . ASP B 1 178 ? 16.422 -7.59 -16.703 1 88.31 178 ASP B N 1
ATOM 5852 C CA . ASP B 1 178 ? 16.203 -8.914 -16.125 1 88.31 178 ASP B CA 1
ATOM 5853 C C . ASP B 1 178 ? 16.375 -10.008 -17.172 1 88.31 178 ASP B C 1
ATOM 5855 O O . ASP B 1 178 ? 16.984 -11.039 -16.906 1 88.31 178 ASP B O 1
ATOM 5859 N N . LEU B 1 179 ? 15.859 -9.742 -18.328 1 92.38 179 LEU B N 1
ATOM 5860 C CA . LEU B 1 179 ? 15.867 -10.727 -19.391 1 92.38 179 LEU B CA 1
ATOM 5861 C C . LEU B 1 179 ? 17.281 -10.969 -19.906 1 92.38 179 LEU B C 1
ATOM 5863 O O . LEU B 1 179 ? 17.641 -12.094 -20.266 1 92.38 179 LEU B O 1
ATOM 5867 N N . LYS B 1 180 ? 18.031 -9.891 -19.891 1 89.75 180 LYS B N 1
ATOM 5868 C CA . LYS B 1 180 ? 19.438 -10.031 -20.219 1 89.75 180 LYS B CA 1
ATOM 5869 C C . LYS B 1 180 ? 20.172 -10.883 -19.188 1 89.75 180 LYS B C 1
ATOM 5871 O O . LYS B 1 180 ? 20.953 -11.766 -19.531 1 89.75 180 LYS B O 1
ATOM 5876 N N . ASP B 1 181 ? 19.75 -10.664 -17.984 1 86.19 181 ASP B N 1
ATOM 5877 C CA . ASP B 1 181 ? 20.422 -11.312 -16.875 1 86.19 181 ASP B CA 1
ATOM 5878 C C . ASP B 1 181 ? 20.188 -12.82 -16.875 1 86.19 181 ASP B C 1
ATOM 5880 O O . ASP B 1 181 ? 21.047 -13.594 -16.453 1 86.19 181 ASP B O 1
ATOM 5884 N N . ILE B 1 182 ? 19.062 -13.211 -17.375 1 89.5 182 ILE B N 1
ATOM 5885 C CA . ILE B 1 182 ? 18.766 -14.641 -17.344 1 89.5 182 ILE B CA 1
ATOM 5886 C C . ILE B 1 182 ? 19.062 -15.266 -18.703 1 89.5 182 ILE B C 1
ATOM 5888 O O . ILE B 1 182 ? 18.656 -16.406 -18.969 1 89.5 182 ILE B O 1
ATOM 5892 N N . ASN B 1 183 ? 19.609 -14.547 -19.594 1 89.81 183 ASN B N 1
ATOM 5893 C CA . ASN B 1 183 ? 20.141 -15.031 -20.859 1 89.81 183 ASN B CA 1
ATOM 5894 C C . ASN B 1 183 ? 19.031 -15.57 -21.75 1 89.81 183 ASN B C 1
ATOM 5896 O O . ASN B 1 183 ? 19.109 -16.688 -22.266 1 89.81 183 ASN B O 1
ATOM 5900 N N . VAL B 1 184 ? 18.078 -14.766 -21.984 1 92.88 184 VAL B N 1
ATOM 5901 C CA . VAL B 1 184 ? 17 -15.125 -22.906 1 92.88 184 VAL B CA 1
ATOM 5902 C C . VAL B 1 184 ? 17.547 -15.156 -24.328 1 92.88 184 VAL B C 1
ATOM 5904 O O . VAL B 1 184 ? 18.188 -14.203 -24.781 1 92.88 184 VAL B O 1
ATOM 5907 N N . SER B 1 185 ? 17.312 -16.281 -25 1 91.12 185 SER B N 1
ATOM 5908 C CA . SER B 1 185 ? 17.812 -16.406 -26.359 1 91.12 185 SER B CA 1
ATOM 5909 C C . SER B 1 185 ? 16.703 -16.734 -27.344 1 91.12 185 SER B C 1
ATOM 5911 O O . SER B 1 185 ? 16.844 -16.516 -28.547 1 91.12 185 SER B O 1
ATOM 5913 N N . CYS B 1 186 ? 15.688 -17.312 -26.859 1 93.31 186 CYS B N 1
ATOM 5914 C CA . CYS B 1 186 ? 14.539 -17.703 -27.672 1 93.31 186 CYS B CA 1
ATOM 5915 C C . CYS B 1 186 ? 13.242 -17.156 -27.078 1 93.31 186 CYS B C 1
ATOM 5917 O O . CYS B 1 186 ? 13.023 -17.25 -25.875 1 93.31 186 CYS B O 1
ATOM 5919 N N . VAL B 1 187 ? 12.391 -16.531 -27.984 1 95.31 187 VAL B N 1
ATOM 5920 C CA . VAL B 1 187 ? 11.141 -15.945 -27.516 1 95.31 187 VAL B CA 1
ATOM 5921 C C . VAL B 1 187 ? 9.969 -16.516 -28.312 1 95.31 187 VAL B C 1
ATOM 5923 O O . VAL B 1 187 ? 10.016 -16.547 -29.547 1 95.31 187 VAL B O 1
ATOM 5926 N N . PHE B 1 188 ? 9.062 -17.094 -27.641 1 95.56 188 PHE B N 1
ATOM 5927 C CA . PHE B 1 188 ? 7.762 -17.422 -28.219 1 95.56 188 PHE B CA 1
ATOM 5928 C C . PHE B 1 188 ? 6.73 -16.359 -27.859 1 95.56 188 PHE B C 1
ATOM 5930 O O . PHE B 1 188 ? 6.508 -16.062 -26.688 1 95.56 188 PHE B O 1
ATOM 5937 N N . ALA B 1 189 ? 6.066 -15.711 -28.859 1 93.88 189 ALA B N 1
ATOM 5938 C CA . ALA B 1 189 ? 5.145 -14.609 -28.578 1 93.88 189 ALA B CA 1
ATOM 5939 C C . ALA B 1 189 ? 3.861 -14.75 -29.391 1 93.88 189 ALA B C 1
ATOM 5941 O O . ALA B 1 189 ? 3.893 -15.195 -30.531 1 93.88 189 ALA B O 1
ATOM 5942 N N . SER B 1 190 ? 2.791 -14.406 -28.719 1 91.06 190 SER B N 1
ATOM 5943 C CA . SER B 1 190 ? 1.541 -14.312 -29.469 1 91.06 190 SER B CA 1
ATOM 5944 C C . SER B 1 190 ? 1.559 -13.125 -30.438 1 91.06 190 SER B C 1
ATOM 5946 O O . SER B 1 190 ? 2.213 -12.117 -30.172 1 91.06 190 SER B O 1
ATOM 5948 N N . PRO B 1 191 ? 0.796 -13.195 -31.469 1 87.25 191 PRO B N 1
ATOM 5949 C CA . PRO B 1 191 ? 0.847 -12.18 -32.531 1 87.25 191 PRO B CA 1
ATOM 5950 C C . PRO B 1 191 ? 0.488 -10.781 -32 1 87.25 191 PRO B C 1
ATOM 5952 O O . PRO B 1 191 ? 0.979 -9.781 -32.531 1 87.25 191 PRO B O 1
ATOM 5955 N N . GLU B 1 192 ? -0.287 -10.688 -31 1 87.75 192 GLU B N 1
ATOM 5956 C CA . GLU B 1 192 ? -0.726 -9.391 -30.5 1 87.75 192 GLU B CA 1
ATOM 5957 C C . GLU B 1 192 ? 0.408 -8.672 -29.781 1 87.75 192 GLU B C 1
ATOM 5959 O O . GLU B 1 192 ? 0.304 -7.477 -29.484 1 87.75 192 GLU B O 1
ATOM 5964 N N . HIS B 1 193 ? 1.498 -9.359 -29.578 1 89.75 193 HIS B N 1
ATOM 5965 C CA . HIS B 1 193 ? 2.588 -8.742 -28.828 1 89.75 193 HIS B CA 1
ATOM 5966 C C . HIS B 1 193 ? 3.84 -8.609 -29.688 1 89.75 193 HIS B C 1
ATOM 5968 O O . HIS B 1 193 ? 4.961 -8.68 -29.172 1 89.75 193 HIS B O 1
ATOM 5974 N N . LEU B 1 194 ? 3.707 -8.398 -30.938 1 86.44 194 LEU B N 1
ATOM 5975 C CA . LEU B 1 194 ? 4.805 -8.25 -31.891 1 86.44 194 LEU B CA 1
ATOM 5976 C C . LEU B 1 194 ? 5.656 -7.031 -31.547 1 86.44 194 LEU B C 1
ATOM 5978 O O . LEU B 1 194 ? 6.879 -7.059 -31.703 1 86.44 194 LEU B O 1
ATOM 5982 N N . ASP B 1 195 ? 5.051 -6.055 -31.094 1 87.62 195 ASP B N 1
ATOM 5983 C CA . ASP B 1 195 ? 5.758 -4.832 -30.734 1 87.62 195 ASP B CA 1
ATOM 5984 C C . ASP B 1 195 ? 6.758 -5.086 -29.609 1 87.62 195 ASP B C 1
ATOM 5986 O O . ASP B 1 195 ? 7.84 -4.492 -29.578 1 87.62 195 ASP B O 1
ATOM 5990 N N . LYS B 1 196 ? 6.434 -5.949 -28.719 1 89 196 LYS B N 1
ATOM 5991 C CA . LYS B 1 196 ? 7.32 -6.273 -27.609 1 89 196 LYS B CA 1
ATOM 5992 C C . LYS B 1 196 ? 8.555 -7.035 -28.094 1 89 196 LYS B C 1
ATOM 5994 O O . LYS B 1 196 ? 9.656 -6.816 -27.578 1 89 196 LYS B O 1
ATOM 5999 N N . ILE B 1 197 ? 8.391 -7.848 -29.047 1 87.94 197 ILE B N 1
ATOM 6000 C CA . ILE B 1 197 ? 9.5 -8.625 -29.594 1 87.94 197 ILE B CA 1
ATOM 6001 C C . ILE B 1 197 ? 10.492 -7.684 -30.281 1 87.94 197 ILE B C 1
ATOM 6003 O O . ILE B 1 197 ? 11.703 -7.84 -30.109 1 87.94 197 ILE B O 1
ATOM 6007 N N . GLU B 1 198 ? 9.938 -6.801 -30.984 1 87.94 198 GLU B N 1
ATOM 6008 C CA . GLU B 1 198 ? 10.797 -5.855 -31.703 1 87.94 198 GLU B CA 1
ATOM 6009 C C . GLU B 1 198 ? 11.625 -5.023 -30.719 1 87.94 198 GLU B C 1
ATOM 6011 O O . GLU B 1 198 ? 12.812 -4.785 -30.953 1 87.94 198 GLU B O 1
ATOM 6016 N N . MET B 1 199 ? 10.945 -4.691 -29.734 1 88.12 199 MET B N 1
ATOM 6017 C CA . MET B 1 199 ? 11.641 -3.934 -28.703 1 88.12 199 MET B CA 1
ATOM 6018 C C . MET B 1 199 ? 12.75 -4.77 -28.062 1 88.12 199 MET B C 1
ATOM 6020 O O . MET B 1 199 ? 13.859 -4.285 -27.859 1 88.12 199 MET B O 1
ATOM 6024 N N . LEU B 1 200 ? 12.5 -5.988 -27.797 1 90.12 200 LEU B N 1
ATOM 6025 C CA . LEU B 1 200 ? 13.453 -6.875 -27.141 1 90.12 200 LEU B CA 1
ATOM 6026 C C . LEU B 1 200 ? 14.625 -7.191 -28.062 1 90.12 200 LEU B C 1
ATOM 6028 O O . LEU B 1 200 ? 15.766 -7.293 -27.609 1 90.12 200 LEU B O 1
ATOM 6032 N N . ARG B 1 201 ? 14.359 -7.301 -29.281 1 88.69 201 ARG B N 1
ATOM 6033 C CA . ARG B 1 201 ? 15.391 -7.613 -30.266 1 88.69 201 ARG B CA 1
ATOM 6034 C C . ARG B 1 201 ? 16.453 -6.527 -30.312 1 88.69 201 ARG B C 1
ATOM 6036 O O . ARG B 1 201 ? 17.625 -6.809 -30.594 1 88.69 201 ARG B O 1
ATOM 6043 N N . LYS B 1 202 ? 16.062 -5.395 -30 1 89 202 LYS B N 1
ATOM 6044 C CA . LYS B 1 202 ? 16.984 -4.266 -30.016 1 89 202 LYS B CA 1
ATOM 6045 C C . LYS B 1 202 ? 17.891 -4.273 -28.781 1 89 202 LYS B C 1
ATOM 6047 O O . LYS B 1 202 ? 19 -3.742 -28.828 1 89 202 LYS B O 1
ATOM 6052 N N . SER B 1 203 ? 17.391 -4.902 -27.781 1 89.56 203 SER B N 1
ATOM 6053 C CA . SER B 1 203 ? 18.078 -4.773 -26.5 1 89.56 203 SER B CA 1
ATOM 6054 C C . SER B 1 203 ? 18.766 -6.078 -26.094 1 89.56 203 SER B C 1
ATOM 6056 O O . SER B 1 203 ? 19.672 -6.082 -25.266 1 89.56 203 SER B O 1
ATOM 6058 N N . ILE B 1 204 ? 18.188 -7.172 -26.578 1 89.88 204 ILE B N 1
ATOM 6059 C CA . ILE B 1 204 ? 18.656 -8.5 -26.203 1 89.88 204 ILE B CA 1
ATOM 6060 C C . ILE B 1 204 ? 19.047 -9.289 -27.453 1 89.88 204 ILE B C 1
ATOM 6062 O O . ILE B 1 204 ? 18.422 -9.125 -28.516 1 89.88 204 ILE B O 1
ATOM 6066 N N . ASN B 1 205 ? 20.094 -10.047 -27.391 1 87.88 205 ASN B N 1
ATOM 6067 C CA . ASN B 1 205 ? 20.484 -10.906 -28.5 1 87.88 205 ASN B CA 1
ATOM 6068 C C . ASN B 1 205 ? 19.578 -12.125 -28.609 1 87.88 205 ASN B C 1
ATOM 6070 O O . ASN B 1 205 ? 19.875 -13.18 -28.047 1 87.88 205 ASN B O 1
ATOM 6074 N N . LEU B 1 206 ? 18.562 -11.984 -29.375 1 90.44 206 LEU B N 1
ATOM 6075 C CA . LEU B 1 206 ? 17.609 -13.086 -29.562 1 90.44 206 LEU B CA 1
ATOM 6076 C C . LEU B 1 206 ? 18 -13.922 -30.781 1 90.44 206 LEU B C 1
ATOM 6078 O O . LEU B 1 206 ? 18.125 -13.391 -31.891 1 90.44 206 LEU B O 1
ATOM 6082 N N . GLN B 1 207 ? 18.188 -15.141 -30.594 1 89.31 207 GLN B N 1
ATOM 6083 C CA . GLN B 1 207 ? 18.531 -16.062 -31.688 1 89.31 207 GLN B CA 1
ATOM 6084 C C . GLN B 1 207 ? 17.281 -16.469 -32.469 1 89.31 207 GLN B C 1
ATOM 6086 O O . GLN B 1 207 ? 17.312 -16.609 -33.688 1 89.31 207 GLN B O 1
ATOM 6091 N N . HIS B 1 208 ? 16.188 -16.688 -31.688 1 91.75 208 HIS B N 1
ATOM 6092 C CA . HIS B 1 208 ? 14.938 -17.125 -32.312 1 91.75 208 HIS B CA 1
ATOM 6093 C C . HIS B 1 208 ? 13.75 -16.328 -31.797 1 91.75 208 HIS B C 1
ATOM 6095 O O . HIS B 1 208 ? 13.641 -16.078 -30.594 1 91.75 208 HIS B O 1
ATOM 6101 N N . CYS B 1 209 ? 12.938 -15.867 -32.719 1 92.5 209 CYS B N 1
ATOM 6102 C CA . CYS B 1 209 ? 11.648 -15.234 -32.438 1 92.5 209 CYS B CA 1
ATOM 6103 C C . CYS B 1 209 ? 10.516 -15.969 -33.156 1 92.5 209 CYS B C 1
ATOM 6105 O O . CYS B 1 209 ? 10.398 -15.898 -34.375 1 92.5 209 CYS B O 1
ATOM 6107 N N . ILE B 1 210 ? 9.766 -16.641 -32.375 1 92.94 210 ILE B N 1
ATOM 6108 C CA . ILE B 1 210 ? 8.758 -17.516 -32.938 1 92.94 210 ILE B CA 1
ATOM 6109 C C . ILE B 1 210 ? 7.363 -17.016 -32.562 1 92.94 210 ILE B C 1
ATOM 6111 O O . ILE B 1 210 ? 7.09 -16.766 -31.391 1 92.94 210 ILE B O 1
ATOM 6115 N N . LEU B 1 211 ? 6.484 -16.969 -33.5 1 92 211 LEU B N 1
ATOM 6116 C CA . LEU B 1 211 ? 5.109 -16.547 -33.281 1 92 211 LEU B CA 1
ATOM 6117 C C . LEU B 1 211 ? 4.215 -17.75 -32.969 1 92 211 LEU B C 1
ATOM 6119 O O . LEU B 1 211 ? 4.23 -18.75 -33.688 1 92 211 LEU B O 1
ATOM 6123 N N . ILE B 1 212 ? 3.516 -17.609 -31.844 1 92.25 212 ILE B N 1
ATOM 6124 C CA . ILE B 1 212 ? 2.521 -18.609 -31.5 1 92.25 212 ILE B CA 1
ATOM 6125 C C . ILE B 1 212 ? 1.245 -18.375 -32.312 1 92.25 212 ILE B C 1
ATOM 6127 O O . ILE B 1 212 ? 0.34 -17.672 -31.844 1 92.25 212 ILE B O 1
ATOM 6131 N N . ASP B 1 213 ? 1.205 -18.844 -33.5 1 78.12 213 ASP B N 1
ATOM 6132 C CA . ASP B 1 213 ? 0.091 -18.609 -34.406 1 78.12 213 ASP B CA 1
ATOM 6133 C C . ASP B 1 213 ? -0.747 -19.859 -34.594 1 78.12 213 ASP B C 1
ATOM 6135 O O . ASP B 1 213 ? -0.27 -20.984 -34.344 1 78.12 213 ASP B O 1
ATOM 6139 N N . GLU B 1 214 ? -2.033 -19.797 -34.594 1 64.19 214 GLU B N 1
ATOM 6140 C CA . GLU B 1 214 ? -2.914 -20.953 -34.781 1 64.19 214 GLU B CA 1
ATOM 6141 C C . GLU B 1 214 ? -3.02 -21.344 -36.25 1 64.19 214 GLU B C 1
ATOM 6143 O O . GLU B 1 214 ? -3.205 -22.516 -36.562 1 64.19 214 GLU B O 1
ATOM 6148 N N . LYS B 1 215 ? -3.109 -20.344 -37.125 1 62.78 215 LYS B N 1
ATOM 6149 C CA . LYS B 1 215 ? -3.273 -20.688 -38.562 1 62.78 215 LYS B CA 1
ATOM 6150 C C . LYS B 1 215 ? -2.045 -20.281 -39.375 1 62.78 215 LYS B C 1
ATOM 6152 O O . LYS B 1 215 ? -1.407 -19.266 -39.062 1 62.78 215 LYS B O 1
ATOM 6157 N N . GLU B 1 216 ? -1.491 -21.312 -40 1 56.47 216 GLU B N 1
ATOM 6158 C CA . GLU B 1 216 ? -0.342 -21.109 -40.875 1 56.47 216 GLU B CA 1
ATOM 6159 C C . GLU B 1 216 ? -0.481 -19.797 -41.656 1 56.47 216 GLU B C 1
ATOM 6161 O O . GLU B 1 216 ? -1.188 -19.75 -42.656 1 56.47 216 GLU B O 1
ATOM 6166 N N . LYS B 1 217 ? -0.754 -18.797 -40.938 1 57.47 217 LYS B N 1
ATOM 6167 C CA . LYS B 1 217 ? -0.726 -17.594 -41.781 1 57.47 217 LYS B CA 1
ATOM 6168 C C . LYS B 1 217 ? 0.695 -17.281 -42.219 1 57.47 217 LYS B C 1
ATOM 6170 O O . LYS B 1 217 ? 1.662 -17.828 -41.688 1 57.47 217 LYS B O 1
ATOM 6175 N N . SER B 1 218 ? 0.812 -16.609 -43.344 1 56.84 218 SER B N 1
ATOM 6176 C CA . SER B 1 218 ? 2.064 -16.172 -43.938 1 56.84 218 SER B CA 1
ATOM 6177 C C . SER B 1 218 ? 3.029 -15.633 -42.906 1 56.84 218 SER B C 1
ATOM 6179 O O . SER B 1 218 ? 2.637 -14.852 -42.031 1 56.84 218 SER B O 1
ATOM 6181 N N . PRO B 1 219 ? 4.137 -16.422 -42.812 1 63.06 219 PRO B N 1
ATOM 6182 C CA . PRO B 1 219 ? 5.156 -15.977 -41.875 1 63.06 219 PRO B CA 1
ATOM 6183 C C . PRO B 1 219 ? 5.449 -14.484 -41.969 1 63.06 219 PRO B C 1
ATOM 6185 O O . PRO B 1 219 ? 5.508 -13.938 -43.062 1 63.06 219 PRO B O 1
ATOM 6188 N N . LEU B 1 220 ? 5.113 -13.812 -40.969 1 72.88 220 LEU B N 1
ATOM 6189 C CA . LEU B 1 220 ? 5.547 -12.422 -40.906 1 72.88 220 LEU B CA 1
ATOM 6190 C C . LEU B 1 220 ? 7.062 -12.32 -41.031 1 72.88 220 LEU B C 1
ATOM 6192 O O . LEU B 1 220 ? 7.793 -13.156 -40.5 1 72.88 220 LEU B O 1
ATOM 6196 N N . PRO B 1 221 ? 7.516 -11.445 -41.969 1 73.31 221 PRO B N 1
ATOM 6197 C CA . PRO B 1 221 ? 8.969 -11.305 -42.125 1 73.31 221 PRO B CA 1
ATOM 6198 C C . PRO B 1 221 ? 9.695 -11.125 -40.812 1 73.31 221 PRO B C 1
ATOM 6200 O O . PRO B 1 221 ? 9.266 -10.336 -39.969 1 73.31 221 PRO B O 1
ATOM 6203 N N . GLY B 1 222 ? 10.688 -11.93 -40.594 1 77.81 222 GLY B N 1
ATOM 6204 C CA . GLY B 1 222 ? 11.531 -11.797 -39.406 1 77.81 222 GLY B CA 1
ATOM 6205 C C . GLY B 1 222 ? 11.07 -12.664 -38.25 1 77.81 222 GLY B C 1
ATOM 6206 O O . GLY B 1 222 ? 11.711 -12.688 -37.188 1 77.81 222 GLY B O 1
ATOM 6207 N N . TYR B 1 223 ? 9.922 -13.398 -38.562 1 83.06 223 TYR B N 1
ATOM 6208 C CA . TYR B 1 223 ? 9.406 -14.258 -37.531 1 83.06 223 TYR B CA 1
ATOM 6209 C C . TYR B 1 223 ? 9.203 -15.68 -38.031 1 83.06 223 TYR B C 1
ATOM 6211 O O . TYR B 1 223 ? 8.906 -15.891 -39.188 1 83.06 223 TYR B O 1
ATOM 6219 N N . GLN B 1 224 ? 9.469 -16.562 -37.188 1 85.19 224 GLN B N 1
ATOM 6220 C CA . GLN B 1 224 ? 9.133 -17.953 -37.469 1 85.19 224 GLN B CA 1
ATOM 6221 C C . GLN B 1 224 ? 7.738 -18.297 -36.969 1 85.19 224 GLN B C 1
ATOM 6223 O O . GLN B 1 224 ? 7.219 -17.641 -36.062 1 85.19 224 GLN B O 1
ATOM 6228 N N . SER B 1 225 ? 7.148 -19.203 -37.625 1 87.88 225 SER B N 1
ATOM 6229 C CA . SER B 1 225 ? 5.812 -19.656 -37.25 1 87.88 225 SER B CA 1
ATOM 6230 C C . SER B 1 225 ? 5.875 -20.969 -36.469 1 87.88 225 SER B C 1
ATOM 6232 O O . SER B 1 225 ? 6.441 -21.953 -36.938 1 87.88 225 SER B O 1
ATOM 6234 N N . LEU B 1 226 ? 5.254 -20.984 -35.344 1 90.19 226 LEU B N 1
ATOM 6235 C CA . LEU B 1 226 ? 5.27 -22.188 -34.5 1 90.19 226 LEU B CA 1
ATOM 6236 C C . LEU B 1 226 ? 4.562 -23.344 -35.219 1 90.19 226 LEU B C 1
ATOM 6238 O O . LEU B 1 226 ? 5.055 -24.469 -35.219 1 90.19 226 LEU B O 1
ATOM 6242 N N . SER B 1 227 ? 3.414 -23.016 -35.812 1 87.5 227 SER B N 1
ATOM 6243 C CA . SER B 1 227 ? 2.65 -24.047 -36.5 1 87.5 227 SER B CA 1
ATOM 6244 C C . SER B 1 227 ? 3.457 -24.656 -37.656 1 87.5 227 SER B C 1
ATOM 6246 O O . SER B 1 227 ? 3.428 -25.875 -37.875 1 87.5 227 SER B O 1
ATOM 6248 N N . HIS B 1 228 ? 4.156 -23.812 -38.312 1 85.44 228 HIS B N 1
ATOM 6249 C CA . HIS B 1 228 ? 4.996 -24.281 -39.406 1 85.44 228 HIS B CA 1
ATOM 6250 C C . HIS B 1 228 ? 6.141 -25.141 -38.875 1 85.44 228 HIS B C 1
ATOM 6252 O O . HIS B 1 228 ? 6.438 -26.203 -39.469 1 85.44 228 HIS B O 1
ATOM 6258 N N . LEU B 1 229 ? 6.75 -24.672 -37.875 1 86.12 229 LEU B N 1
ATOM 6259 C CA . LEU B 1 229 ? 7.867 -25.406 -37.312 1 86.12 229 LEU B CA 1
ATOM 6260 C C . LEU B 1 229 ? 7.402 -26.766 -36.781 1 86.12 229 LEU B C 1
ATOM 6262 O O . LEU B 1 229 ? 8.078 -27.766 -36.969 1 86.12 229 LEU B O 1
ATOM 6266 N N . GLN B 1 230 ? 6.273 -26.797 -36.188 1 86.25 230 GLN B N 1
ATOM 6267 C CA . GLN B 1 230 ? 5.738 -28.031 -35.625 1 86.25 230 GLN B CA 1
ATOM 6268 C C . GLN B 1 230 ? 5.41 -29.031 -36.719 1 86.25 230 GLN B C 1
ATOM 6270 O O . GLN B 1 230 ? 5.582 -30.234 -36.531 1 86.25 230 GLN B O 1
ATOM 6275 N N . LYS B 1 231 ? 4.906 -28.516 -37.781 1 84.19 231 LYS B N 1
ATOM 6276 C CA . LYS B 1 231 ? 4.629 -29.375 -38.938 1 84.19 231 LYS B CA 1
ATOM 6277 C C . LYS B 1 231 ? 5.914 -30 -39.469 1 84.19 231 LYS B C 1
ATOM 6279 O O . LYS B 1 231 ? 5.941 -31.172 -39.844 1 84.19 231 LYS B O 1
ATOM 6284 N N . CYS B 1 232 ? 6.945 -29.172 -39.531 1 82.56 232 CYS B N 1
ATOM 6285 C CA . CYS B 1 232 ? 8.227 -29.625 -40.062 1 82.56 232 CYS B CA 1
ATOM 6286 C C . CYS B 1 232 ? 8.844 -30.688 -39.156 1 82.56 232 CYS B C 1
ATOM 6288 O O . CYS B 1 232 ? 9.414 -31.656 -39.656 1 82.56 232 CYS B O 1
ATOM 6290 N N . TYR B 1 233 ? 8.656 -30.547 -37.906 1 79.75 233 TYR B N 1
ATOM 6291 C CA . TYR B 1 233 ? 9.328 -31.438 -36.969 1 79.75 233 TYR B CA 1
ATOM 6292 C C . TYR B 1 233 ? 8.391 -32.531 -36.5 1 79.75 233 TYR B C 1
ATOM 6294 O O . TYR B 1 233 ? 8.836 -33.562 -35.969 1 79.75 233 TYR B O 1
ATOM 6302 N N . GLY B 1 234 ? 7.121 -32.312 -36.594 1 73.81 234 GLY B N 1
ATOM 6303 C CA . GLY B 1 234 ? 6.129 -33.281 -36.188 1 73.81 234 GLY B CA 1
ATOM 6304 C C . GLY B 1 234 ? 6.02 -34.438 -37.156 1 73.81 234 GLY B C 1
ATOM 6305 O O . GLY B 1 234 ? 5.551 -35.531 -36.781 1 73.81 234 GLY B O 1
ATOM 6306 N N . ALA B 1 235 ? 6.191 -34.219 -38.469 1 62.12 235 ALA B N 1
ATOM 6307 C CA . ALA B 1 235 ? 6.039 -35.25 -39.5 1 62.12 235 ALA B CA 1
ATOM 6308 C C . ALA B 1 235 ? 7.062 -36.375 -39.344 1 62.12 235 ALA B C 1
ATOM 6310 O O . ALA B 1 235 ? 6.945 -37.438 -39.938 1 62.12 235 ALA B O 1
ATOM 6311 N N . SER B 1 236 ? 8.023 -36.156 -38.531 1 54.19 236 SER B N 1
ATOM 6312 C CA . SER B 1 236 ? 9.008 -37.219 -38.438 1 54.19 236 SER B CA 1
ATOM 6313 C C . SER B 1 236 ? 8.492 -38.375 -37.562 1 54.19 236 SER B C 1
ATOM 6315 O O . SER B 1 236 ? 8.062 -38.156 -36.438 1 54.19 236 SER B O 1
ATOM 6317 N N . SER B 1 237 ? 7.898 -39.406 -38.156 1 50.94 237 SER B N 1
ATOM 6318 C CA . SER B 1 237 ? 7.348 -40.656 -37.656 1 50.94 237 SER B CA 1
ATOM 6319 C C . SER B 1 237 ? 8.125 -41.156 -36.438 1 50.94 237 SER B C 1
ATOM 6321 O O . SER B 1 237 ? 7.652 -42 -35.688 1 50.94 237 SER B O 1
ATOM 6323 N N . SER B 1 238 ? 9.359 -40.969 -36.344 1 49.72 238 SER B N 1
ATOM 6324 C CA . SER B 1 238 ? 10.219 -41.531 -35.312 1 49.72 238 SER B CA 1
ATOM 6325 C C . SER B 1 238 ? 10.164 -40.719 -34.031 1 49.72 238 SER B C 1
ATOM 6327 O O . SER B 1 238 ? 11.172 -40.562 -33.344 1 49.72 238 SER B O 1
ATOM 6329 N N . LEU B 1 239 ? 9.07 -40 -33.938 1 53.09 239 LEU B N 1
ATOM 6330 C CA . LEU B 1 239 ? 9.102 -39.281 -32.688 1 53.09 239 LEU B CA 1
ATOM 6331 C C . LEU B 1 239 ? 9.25 -40.219 -31.5 1 53.09 239 LEU B C 1
ATOM 6333 O O . LEU B 1 239 ? 8.305 -40.906 -31.141 1 53.09 239 LEU B O 1
ATOM 6337 N N . LEU B 1 240 ? 10.469 -40.875 -31.344 1 49.5 240 LEU B N 1
ATOM 6338 C CA . LEU B 1 240 ? 10.797 -41.688 -30.188 1 49.5 240 LEU B CA 1
ATOM 6339 C C . LEU B 1 240 ? 10.289 -41.031 -28.906 1 49.5 240 LEU B C 1
ATOM 6341 O O . LEU B 1 240 ? 10.18 -39.812 -28.828 1 49.5 240 LEU B O 1
ATOM 6345 N N . PRO B 1 241 ? 9.617 -41.938 -28.203 1 50.91 241 PRO B N 1
ATOM 6346 C CA . PRO B 1 241 ? 9.328 -41.406 -26.859 1 50.91 241 PRO B CA 1
ATOM 6347 C C . PRO B 1 241 ? 10.453 -40.531 -26.328 1 50.91 241 PRO B C 1
ATOM 6349 O O . PRO B 1 241 ? 11.625 -40.781 -26.609 1 50.91 241 PRO B O 1
ATOM 6352 N N . PRO B 1 242 ? 10.195 -39.281 -26.141 1 51.88 242 PRO B N 1
ATOM 6353 C CA . PRO B 1 242 ? 11.258 -38.438 -25.609 1 51.88 242 PRO B CA 1
ATOM 6354 C C . PRO B 1 242 ? 12.211 -39.188 -24.688 1 51.88 242 PRO B C 1
ATOM 6356 O O . PRO B 1 242 ? 11.773 -39.875 -23.766 1 51.88 242 PRO B O 1
ATOM 6359 N N . VAL B 1 243 ? 13.211 -39.875 -25.219 1 47.28 243 VAL B N 1
ATOM 6360 C CA . VAL B 1 243 ? 14.219 -40.281 -24.234 1 47.28 243 VAL B CA 1
ATOM 6361 C C . VAL B 1 243 ? 14.297 -39.219 -23.125 1 47.28 243 VAL B C 1
ATOM 6363 O O . VAL B 1 243 ? 14.555 -38.062 -23.375 1 47.28 243 VAL B O 1
ATOM 6366 N N . LEU B 1 244 ? 13.305 -39.344 -22.25 1 50.72 244 LEU B N 1
ATOM 6367 C CA . LEU B 1 244 ? 13.508 -38.5 -21.062 1 50.72 244 LEU B CA 1
ATOM 6368 C C . LEU B 1 244 ? 14.992 -38.375 -20.75 1 50.72 244 LEU B C 1
ATOM 6370 O O . LEU B 1 244 ? 15.562 -39.219 -20.047 1 50.72 244 LEU B O 1
ATOM 6374 N N . THR B 1 245 ? 15.828 -38.438 -21.766 1 46 245 THR B N 1
ATOM 6375 C CA . THR B 1 245 ? 17.172 -38.094 -21.297 1 46 245 THR B CA 1
ATOM 6376 C C . THR B 1 245 ? 17.125 -36.875 -20.406 1 46 245 THR B C 1
ATOM 6378 O O . THR B 1 245 ? 16.828 -35.781 -20.875 1 46 245 THR B O 1
ATOM 6381 N N . ILE B 1 246 ? 16.562 -37.062 -19.344 1 45.91 246 ILE B N 1
ATOM 6382 C CA . ILE B 1 246 ? 16.734 -36 -18.375 1 45.91 246 ILE B CA 1
ATOM 6383 C C . ILE B 1 246 ? 18.094 -35.344 -18.578 1 45.91 246 ILE B C 1
ATOM 6385 O O . ILE B 1 246 ? 19.141 -35.969 -18.391 1 45.91 246 ILE B O 1
ATOM 6389 N N . SER B 1 247 ? 18.297 -34.75 -19.609 1 45.12 247 SER B N 1
ATOM 6390 C CA . SER B 1 247 ? 19.531 -33.969 -19.781 1 45.12 247 SER B CA 1
ATOM 6391 C C . SER B 1 247 ? 20.125 -33.594 -18.422 1 45.12 247 SER B C 1
ATOM 6393 O O . SER B 1 247 ? 19.391 -33.188 -17.516 1 45.12 247 SER B O 1
ATOM 6395 N N . LYS B 1 248 ? 21.156 -34.25 -18.094 1 44.34 248 LYS B N 1
ATOM 6396 C CA . LYS B 1 248 ? 22.078 -34.031 -16.969 1 44.34 248 LYS B CA 1
ATOM 6397 C C . LYS B 1 248 ? 22.375 -32.531 -16.781 1 44.34 248 LYS B C 1
ATOM 6399 O O . LYS B 1 248 ? 23.25 -32.188 -16 1 44.34 248 LYS B O 1
ATOM 6404 N N . ARG B 1 249 ? 21.812 -31.797 -17.688 1 46.69 249 ARG B N 1
ATOM 6405 C CA . ARG B 1 249 ? 22.328 -30.438 -17.641 1 46.69 249 ARG B CA 1
ATOM 6406 C C . ARG B 1 249 ? 22.391 -29.922 -16.203 1 46.69 249 ARG B C 1
ATOM 6408 O O . ARG B 1 249 ? 23.422 -29.406 -15.758 1 46.69 249 ARG B O 1
ATOM 6415 N N . ASN B 1 250 ? 21.203 -29.641 -15.555 1 50.06 250 ASN B N 1
ATOM 6416 C CA . ASN B 1 250 ? 21.156 -29 -14.242 1 50.06 250 ASN B CA 1
ATOM 6417 C C . ASN B 1 250 ? 20.703 -29.984 -13.164 1 50.06 250 ASN B C 1
ATOM 6419 O O . ASN B 1 250 ? 20.25 -29.578 -12.094 1 50.06 250 ASN B O 1
ATOM 6423 N N . LEU B 1 251 ? 20.688 -31.328 -13.648 1 49.88 251 LEU B N 1
ATOM 6424 C CA . LEU B 1 251 ? 20.188 -32.281 -12.672 1 49.88 251 LEU B CA 1
ATOM 6425 C C . LEU B 1 251 ? 21.031 -32.281 -11.406 1 49.88 251 LEU B C 1
ATOM 6427 O O . LEU B 1 251 ? 20.578 -32.656 -10.336 1 49.88 251 LEU B O 1
ATOM 6431 N N . ASN B 1 252 ? 22.156 -31.594 -11.648 1 55.47 252 ASN B N 1
ATOM 6432 C CA . ASN B 1 252 ? 23.031 -31.672 -10.484 1 55.47 252 ASN B CA 1
ATOM 6433 C C . ASN B 1 252 ? 22.938 -30.406 -9.633 1 55.47 252 ASN B C 1
ATOM 6435 O O . ASN B 1 252 ? 23.578 -30.312 -8.586 1 55.47 252 ASN B O 1
ATOM 6439 N N . ASP B 1 253 ? 21.984 -29.453 -10.25 1 68.81 253 ASP B N 1
ATOM 6440 C CA . ASP B 1 253 ? 21.859 -28.266 -9.414 1 68.81 253 ASP B CA 1
ATOM 6441 C C . ASP B 1 253 ? 20.438 -28.141 -8.852 1 68.81 253 ASP B C 1
ATOM 6443 O O . ASP B 1 253 ? 19.516 -27.781 -9.578 1 68.81 253 ASP B O 1
ATOM 6447 N N . PRO B 1 254 ? 20.328 -28.516 -7.617 1 71 254 PRO B N 1
ATOM 6448 C CA . PRO B 1 254 ? 19 -28.5 -7.02 1 71 254 PRO B CA 1
ATOM 6449 C C . PRO B 1 254 ? 18.375 -27.109 -7.012 1 71 254 PRO B C 1
ATOM 6451 O O . PRO B 1 254 ? 17.156 -26.984 -6.859 1 71 254 PRO B O 1
ATOM 6454 N N . ILE B 1 255 ? 19.125 -26.125 -7.348 1 78.12 255 ILE B N 1
ATOM 6455 C CA . ILE B 1 255 ? 18.578 -24.781 -7.242 1 78.12 255 ILE B CA 1
ATOM 6456 C C . ILE B 1 255 ? 18.516 -24.141 -8.625 1 78.12 255 ILE B C 1
ATOM 6458 O O . ILE B 1 255 ? 18.25 -22.938 -8.75 1 78.12 255 ILE B O 1
ATOM 6462 N N . ALA B 1 256 ? 18.703 -24.953 -9.664 1 83.62 256 ALA B N 1
ATOM 6463 C CA . ALA B 1 256 ? 18.594 -24.406 -11.016 1 83.62 256 ALA B CA 1
ATOM 6464 C C . ALA B 1 256 ? 17.172 -23.922 -11.305 1 83.62 256 ALA B C 1
ATOM 6466 O O . ALA B 1 256 ? 16.203 -24.578 -10.961 1 83.62 256 ALA B O 1
ATOM 6467 N N . PRO B 1 257 ? 17.062 -22.75 -11.93 1 89.12 257 PRO B N 1
ATOM 6468 C CA . PRO B 1 257 ? 15.727 -22.234 -12.258 1 89.12 257 PRO B CA 1
ATOM 6469 C C . PRO B 1 257 ? 15.023 -23.078 -13.328 1 89.12 257 PRO B C 1
ATOM 6471 O O . PRO B 1 257 ? 15.648 -23.469 -14.32 1 89.12 257 PRO B O 1
ATOM 6474 N N . VAL B 1 258 ? 13.875 -23.453 -13.055 1 91.62 258 VAL B N 1
ATOM 6475 C CA . VAL B 1 258 ? 13.039 -24.188 -13.992 1 91.62 258 VAL B CA 1
ATOM 6476 C C . VAL B 1 258 ? 11.977 -23.266 -14.578 1 91.62 258 VAL B C 1
ATOM 6478 O O . VAL B 1 258 ? 11.695 -23.312 -15.781 1 91.62 258 VAL B O 1
ATOM 6481 N N . LEU B 1 259 ? 11.484 -22.469 -13.789 1 94.81 259 LEU B N 1
ATOM 6482 C CA . LEU B 1 259 ? 10.477 -21.484 -14.18 1 94.81 259 LEU B CA 1
ATOM 6483 C C . LEU B 1 259 ? 10.773 -20.125 -13.539 1 94.81 259 LEU B C 1
ATOM 6485 O O . LEU B 1 259 ? 11.008 -20.047 -12.328 1 94.81 259 LEU B O 1
ATOM 6489 N N . THR B 1 260 ? 10.859 -19.156 -14.383 1 93.94 260 THR B N 1
ATOM 6490 C CA . THR B 1 260 ? 11.047 -17.781 -13.906 1 93.94 260 THR B CA 1
ATOM 6491 C C . THR B 1 260 ? 9.797 -16.938 -14.172 1 93.94 260 THR B C 1
ATOM 6493 O O . THR B 1 260 ? 9.273 -16.938 -15.281 1 93.94 260 THR B O 1
ATOM 6496 N N . VAL B 1 261 ? 9.305 -16.297 -13.125 1 93.31 261 VAL B N 1
ATOM 6497 C CA . VAL B 1 261 ? 8.125 -15.438 -13.227 1 93.31 261 VAL B CA 1
ATOM 6498 C C . VAL B 1 261 ? 8.406 -14.094 -12.562 1 93.31 261 VAL B C 1
ATOM 6500 O O . VAL B 1 261 ? 9.422 -13.93 -11.883 1 93.31 261 VAL B O 1
ATOM 6503 N N . TRP B 1 262 ? 7.508 -13.148 -12.852 1 89.38 262 TRP B N 1
ATOM 6504 C CA . TRP B 1 262 ? 7.629 -11.828 -12.234 1 89.38 262 TRP B CA 1
ATOM 6505 C C . TRP B 1 262 ? 6.355 -11.453 -11.492 1 89.38 262 TRP B C 1
ATOM 6507 O O . TRP B 1 262 ? 5.25 -11.773 -11.938 1 89.38 262 TRP B O 1
ATOM 6517 N N . THR B 1 263 ? 6.508 -10.82 -10.32 1 83.44 263 THR B N 1
ATOM 6518 C CA . THR B 1 263 ? 5.391 -10.312 -9.539 1 83.44 263 THR B CA 1
ATOM 6519 C C . THR B 1 263 ? 5.602 -8.836 -9.195 1 83.44 263 THR B C 1
ATOM 6521 O O . THR B 1 263 ? 6.738 -8.359 -9.18 1 83.44 263 THR B O 1
ATOM 6524 N N . MET B 1 264 ? 4.508 -8.211 -9.055 1 76 264 MET B N 1
ATOM 6525 C CA . MET B 1 264 ? 4.621 -6.797 -8.688 1 76 264 MET B CA 1
ATOM 6526 C C . MET B 1 264 ? 4.91 -6.637 -7.203 1 76 264 MET B C 1
ATOM 6528 O O . MET B 1 264 ? 4.16 -7.137 -6.363 1 76 264 MET B O 1
ATOM 6532 N N . GLY B 1 265 ? 6 -5.969 -6.973 1 68.88 265 GLY B N 1
ATOM 6533 C CA . GLY B 1 265 ? 6.324 -5.68 -5.582 1 68.88 265 GLY B CA 1
ATOM 6534 C C . GLY B 1 265 ? 5.469 -4.578 -4.988 1 68.88 265 GLY B C 1
ATOM 6535 O O . GLY B 1 265 ? 4.789 -3.852 -5.715 1 68.88 265 GLY B O 1
ATOM 6536 N N . ARG B 1 266 ? 5.449 -4.438 -3.736 1 64.06 266 ARG B N 1
ATOM 6537 C CA . ARG B 1 266 ? 4.672 -3.428 -3.031 1 64.06 266 ARG B CA 1
ATOM 6538 C C . ARG B 1 266 ? 5.191 -2.025 -3.334 1 64.06 266 ARG B C 1
ATOM 6540 O O . ARG B 1 266 ? 4.469 -1.041 -3.174 1 64.06 266 ARG B O 1
ATOM 6547 N N . ASN B 1 267 ? 6.383 -2.018 -3.77 1 58.12 267 ASN B N 1
ATOM 6548 C CA . ASN B 1 267 ? 6.953 -0.73 -4.152 1 58.12 267 ASN B CA 1
ATOM 6549 C C . ASN B 1 267 ? 6.633 -0.384 -5.602 1 58.12 267 ASN B C 1
ATOM 6551 O O . ASN B 1 267 ? 7.125 0.618 -6.129 1 58.12 267 ASN B O 1
ATOM 6555 N N . GLY B 1 268 ? 5.91 -1.271 -6.223 1 64.12 268 GLY B N 1
ATOM 6556 C CA . GLY B 1 268 ? 5.496 -1.016 -7.594 1 64.12 268 GLY B CA 1
ATOM 6557 C C . GLY B 1 268 ? 6.48 -1.543 -8.617 1 64.12 268 GLY B C 1
ATOM 6558 O O . GLY B 1 268 ? 6.238 -1.449 -9.828 1 64.12 268 GLY B O 1
ATOM 6559 N N . CYS B 1 269 ? 7.527 -2.064 -8.164 1 67.62 269 CYS B N 1
ATOM 6560 C CA . CYS B 1 269 ? 8.523 -2.604 -9.086 1 67.62 269 CYS B CA 1
ATOM 6561 C C . CYS B 1 269 ? 8.367 -4.113 -9.234 1 67.62 269 CYS B C 1
ATOM 6563 O O . CYS B 1 269 ? 8.133 -4.816 -8.25 1 67.62 269 CYS B O 1
ATOM 6565 N N . PRO B 1 270 ? 8.555 -4.578 -10.484 1 77.88 270 PRO B N 1
ATOM 6566 C CA . PRO B 1 270 ? 8.461 -6.027 -10.672 1 77.88 270 PRO B CA 1
ATOM 6567 C C . PRO B 1 270 ? 9.625 -6.785 -10.039 1 77.88 270 PRO B C 1
ATOM 6569 O O . PRO B 1 270 ? 10.758 -6.305 -10.055 1 77.88 270 PRO B O 1
ATOM 6572 N N . LYS B 1 271 ? 9.305 -7.895 -9.461 1 80.75 271 LYS B N 1
ATOM 6573 C CA . LYS B 1 271 ? 10.289 -8.766 -8.828 1 80.75 271 LYS B CA 1
ATOM 6574 C C . LYS B 1 271 ? 10.383 -10.109 -9.547 1 80.75 271 LYS B C 1
ATOM 6576 O O . LYS B 1 271 ? 9.367 -10.742 -9.828 1 80.75 271 LYS B O 1
ATOM 6581 N N . MET B 1 272 ? 11.594 -10.469 -9.836 1 88.88 272 MET B N 1
ATOM 6582 C CA . MET B 1 272 ? 11.836 -11.75 -10.492 1 88.88 272 MET B CA 1
ATOM 6583 C C . MET B 1 272 ? 11.891 -12.883 -9.477 1 88.88 272 MET B C 1
ATOM 6585 O O . MET B 1 272 ? 12.539 -12.766 -8.438 1 88.88 272 MET B O 1
ATOM 6589 N N . VAL B 1 273 ? 11.227 -13.977 -9.734 1 89.94 273 VAL B N 1
ATOM 6590 C CA . VAL B 1 273 ? 11.219 -15.148 -8.867 1 89.94 273 VAL B CA 1
ATOM 6591 C C . VAL B 1 273 ? 11.602 -16.391 -9.672 1 89.94 273 VAL B C 1
ATOM 6593 O O . VAL B 1 273 ? 10.977 -16.688 -10.688 1 89.94 273 VAL B O 1
ATOM 6596 N N . HIS B 1 274 ? 12.641 -17.078 -9.203 1 91.75 274 HIS B N 1
ATOM 6597 C CA . HIS B 1 274 ? 13.062 -18.344 -9.797 1 91.75 274 HIS B CA 1
ATOM 6598 C C . HIS B 1 274 ? 12.5 -19.531 -9.023 1 91.75 274 HIS B C 1
ATOM 6600 O O . HIS B 1 274 ? 12.703 -19.656 -7.816 1 91.75 274 HIS B O 1
ATOM 6606 N N . LEU B 1 275 ? 11.789 -20.328 -9.781 1 93.06 275 LEU B N 1
ATOM 6607 C CA . LEU B 1 275 ? 11.242 -21.547 -9.18 1 93.06 275 LEU B CA 1
ATOM 6608 C C . LEU B 1 275 ? 11.992 -22.781 -9.664 1 93.06 275 LEU B C 1
ATOM 6610 O O . LEU B 1 275 ? 12.336 -22.875 -10.844 1 93.06 275 LEU B O 1
ATOM 6614 N N . THR B 1 276 ? 12.219 -23.672 -8.734 1 91.62 276 THR B N 1
ATOM 6615 C CA . THR B 1 276 ? 13 -24.875 -9.016 1 91.62 276 THR B CA 1
ATOM 6616 C C . THR B 1 276 ? 12.094 -26.078 -9.242 1 91.62 276 THR B C 1
ATOM 6618 O O . THR B 1 276 ? 10.875 -25.984 -9.062 1 91.62 276 THR B O 1
ATOM 6621 N N . ASN B 1 277 ? 12.781 -27.172 -9.641 1 91.56 277 ASN B N 1
ATOM 6622 C CA . ASN B 1 277 ? 12.047 -28.422 -9.773 1 91.56 277 ASN B CA 1
ATOM 6623 C C . ASN B 1 277 ? 11.367 -28.812 -8.461 1 91.56 277 ASN B C 1
ATOM 6625 O O . ASN B 1 277 ? 10.195 -29.203 -8.461 1 91.56 277 ASN B O 1
ATOM 6629 N N . LYS B 1 278 ? 12.086 -28.625 -7.449 1 90.69 278 LYS B N 1
ATOM 6630 C CA . LYS B 1 278 ? 11.555 -29 -6.141 1 90.69 278 LYS B CA 1
ATOM 6631 C C . LYS B 1 278 ? 10.344 -28.141 -5.777 1 90.69 278 LYS B C 1
ATOM 6633 O O . LYS B 1 278 ? 9.336 -28.656 -5.289 1 90.69 278 LYS B O 1
ATOM 6638 N N . ASN B 1 279 ? 10.406 -26.875 -5.973 1 93.88 279 ASN B N 1
ATOM 6639 C CA . ASN B 1 279 ? 9.289 -25.984 -5.684 1 93.88 279 ASN B CA 1
ATOM 6640 C C . ASN B 1 279 ? 8.031 -26.406 -6.43 1 93.88 279 ASN B C 1
ATOM 6642 O O . ASN B 1 279 ? 6.977 -26.594 -5.816 1 93.88 279 ASN B O 1
ATOM 6646 N N . LEU B 1 280 ? 8.234 -26.625 -7.676 1 95.38 280 LEU B N 1
ATOM 6647 C CA . LEU B 1 280 ? 7.082 -26.844 -8.547 1 95.38 280 LEU B CA 1
ATOM 6648 C C . LEU B 1 280 ? 6.496 -28.234 -8.344 1 95.38 280 LEU B C 1
ATOM 6650 O O . LEU B 1 280 ? 5.277 -28.391 -8.242 1 95.38 280 LEU B O 1
ATOM 6654 N N . THR B 1 281 ? 7.324 -29.219 -8.25 1 94 281 THR B N 1
ATOM 6655 C CA . THR B 1 281 ? 6.828 -30.562 -8.031 1 94 281 THR B CA 1
ATOM 6656 C C . THR B 1 281 ? 6.129 -30.672 -6.684 1 94 281 THR B C 1
ATOM 6658 O O . THR B 1 281 ? 5.062 -31.281 -6.578 1 94 281 THR B O 1
ATOM 6661 N N . SER B 1 282 ? 6.746 -30.078 -5.684 1 94.62 282 SER B N 1
ATOM 6662 C CA . SER B 1 282 ? 6.117 -30.062 -4.367 1 94.62 282 SER B CA 1
ATOM 6663 C C . SER B 1 282 ? 4.762 -29.375 -4.402 1 94.62 282 SER B C 1
ATOM 6665 O O . SER B 1 282 ? 3.785 -29.875 -3.846 1 94.62 282 SER B O 1
ATOM 6667 N N . SER B 1 283 ? 4.703 -28.25 -5.027 1 95.56 283 SER B N 1
ATOM 6668 C CA . SER B 1 283 ? 3.469 -27.469 -5.098 1 95.56 283 SER B CA 1
ATOM 6669 C C . SER B 1 283 ? 2.342 -28.281 -5.723 1 95.56 283 SER B C 1
ATOM 6671 O O . SER B 1 283 ? 1.247 -28.375 -5.164 1 95.56 283 SER B O 1
ATOM 6673 N N . ILE B 1 284 ? 2.645 -28.938 -6.84 1 95.75 284 ILE B N 1
ATOM 6674 C CA . ILE B 1 284 ? 1.625 -29.688 -7.574 1 95.75 284 ILE B CA 1
ATOM 6675 C C . ILE B 1 284 ? 1.165 -30.875 -6.746 1 95.75 284 ILE B C 1
ATOM 6677 O O . ILE B 1 284 ? -0.032 -31.172 -6.672 1 95.75 284 ILE B O 1
ATOM 6681 N N . CYS B 1 285 ? 2.057 -31.5 -6.082 1 94.5 285 CYS B N 1
ATOM 6682 C CA . CYS B 1 285 ? 1.729 -32.656 -5.27 1 94.5 285 CYS B CA 1
ATOM 6683 C C . CYS B 1 285 ? 0.875 -32.281 -4.07 1 94.5 285 CYS B C 1
ATOM 6685 O O . CYS B 1 285 ? -0.111 -32.938 -3.758 1 94.5 285 CYS B O 1
ATOM 6687 N N . LEU B 1 286 ? 1.244 -31.25 -3.43 1 94.31 286 LEU B N 1
ATOM 6688 C CA . LEU B 1 286 ? 0.51 -30.797 -2.252 1 94.31 286 LEU B CA 1
ATOM 6689 C C . LEU B 1 286 ? -0.881 -30.297 -2.635 1 94.31 286 LEU B C 1
ATOM 6691 O O . LEU B 1 286 ? -1.859 -30.594 -1.941 1 94.31 286 LEU B O 1
ATOM 6695 N N . ILE B 1 287 ? -0.956 -29.594 -3.705 1 94.19 287 ILE B N 1
ATOM 6696 C CA . ILE B 1 287 ? -2.234 -29.078 -4.184 1 94.19 287 ILE B CA 1
ATOM 6697 C C . ILE B 1 287 ? -3.152 -30.234 -4.551 1 94.19 287 ILE B C 1
ATOM 6699 O O . ILE B 1 287 ? -4.34 -30.234 -4.219 1 94.19 287 ILE B O 1
ATOM 6703 N N . ARG B 1 288 ? -2.613 -31.219 -5.25 1 93.38 288 ARG B N 1
ATOM 6704 C CA . ARG B 1 288 ? -3.396 -32.406 -5.621 1 93.38 288 ARG B CA 1
ATOM 6705 C C . ARG B 1 288 ? -3.947 -33.094 -4.383 1 93.38 288 ARG B C 1
ATOM 6707 O O . ARG B 1 288 ? -5.082 -33.562 -4.387 1 93.38 288 ARG B O 1
ATOM 6714 N N . GLN B 1 289 ? -3.148 -33.125 -3.375 1 88.12 289 GLN B N 1
ATOM 6715 C CA . GLN B 1 289 ? -3.559 -33.781 -2.137 1 88.12 289 GLN B CA 1
ATOM 6716 C C . GLN B 1 289 ? -4.734 -33.031 -1.495 1 88.12 289 GLN B C 1
ATOM 6718 O O . GLN B 1 289 ? -5.598 -33.656 -0.875 1 88.12 289 GLN B O 1
ATOM 6723 N N . VAL B 1 290 ? -4.789 -31.781 -1.696 1 86.38 290 VAL B N 1
ATOM 6724 C CA . VAL B 1 290 ? -5.82 -30.984 -1.047 1 86.38 290 VAL B CA 1
ATOM 6725 C C . VAL B 1 290 ? -7.07 -30.938 -1.92 1 86.38 290 VAL B C 1
ATOM 6727 O O . VAL B 1 290 ? -8.188 -31.047 -1.414 1 86.38 290 VAL B O 1
ATOM 6730 N N . THR B 1 291 ? -6.93 -30.797 -3.203 1 89.62 291 THR B N 1
ATOM 6731 C CA . THR B 1 291 ? -8.078 -30.656 -4.09 1 89.62 291 THR B CA 1
ATOM 6732 C C . THR B 1 291 ? -8.711 -32 -4.391 1 89.62 291 THR B C 1
ATOM 6734 O O . THR B 1 291 ? -9.938 -32.125 -4.398 1 89.62 291 THR B O 1
ATOM 6737 N N . GLN B 1 292 ? -7.926 -33.031 -4.688 1 90.31 292 GLN B N 1
ATOM 6738 C CA . GLN B 1 292 ? -8.367 -34.375 -4.965 1 90.31 292 GLN B CA 1
ATOM 6739 C C . GLN B 1 292 ? -9.469 -34.406 -6.023 1 90.31 292 GLN B C 1
ATOM 6741 O O . GLN B 1 292 ? -10.531 -35 -5.809 1 90.31 292 GLN B O 1
ATOM 6746 N N . PHE B 1 293 ? -9.164 -33.875 -7.094 1 93.88 293 PHE B N 1
ATOM 6747 C CA . PHE B 1 293 ? -10.148 -33.781 -8.164 1 93.88 293 PHE B CA 1
ATOM 6748 C C . PHE B 1 293 ? -10.461 -35.156 -8.742 1 93.88 293 PHE B C 1
ATOM 6750 O O . PHE B 1 293 ? -9.555 -35.969 -8.961 1 93.88 293 PHE B O 1
ATOM 6757 N N . ASP B 1 294 ? -11.734 -35.344 -9 1 93.38 294 ASP B N 1
ATOM 6758 C CA . ASP B 1 294 ? -12.195 -36.469 -9.805 1 93.38 294 ASP B CA 1
ATOM 6759 C C . ASP B 1 294 ? -11.93 -36.219 -11.289 1 93.38 294 ASP B C 1
ATOM 6761 O O . ASP B 1 294 ? -12.141 -35.094 -11.789 1 93.38 294 ASP B O 1
ATOM 6765 N N . PRO B 1 295 ? -11.406 -37.25 -12.008 1 94.06 295 PRO B N 1
ATOM 6766 C CA . PRO B 1 295 ? -11.086 -37.062 -13.422 1 94.06 295 PRO B CA 1
ATOM 6767 C C . PRO B 1 295 ? -12.297 -36.594 -14.242 1 94.06 295 PRO B C 1
ATOM 6769 O O . PRO B 1 295 ? -12.133 -36.094 -15.352 1 94.06 295 PRO B O 1
ATOM 6772 N N . ASN B 1 296 ? -13.5 -36.75 -13.727 1 93.06 296 ASN B N 1
ATOM 6773 C CA . ASN B 1 296 ? -14.703 -36.375 -14.477 1 93.06 296 ASN B CA 1
ATOM 6774 C C . ASN B 1 296 ? -15.062 -34.906 -14.289 1 93.06 296 ASN B C 1
ATOM 6776 O O . ASN B 1 296 ? -15.969 -34.406 -14.953 1 93.06 296 ASN B O 1
ATOM 6780 N N . VAL B 1 297 ? -14.32 -34.281 -13.516 1 95.31 297 VAL B N 1
ATOM 6781 C CA . VAL B 1 297 ? -14.602 -32.875 -13.227 1 95.31 297 VAL B CA 1
ATOM 6782 C C . VAL B 1 297 ? -14.203 -32 -14.422 1 95.31 297 VAL B C 1
ATOM 6784 O O . VAL B 1 297 ? -13.203 -32.281 -15.078 1 95.31 297 VAL B O 1
ATOM 6787 N N . ARG B 1 298 ? -15.055 -31.031 -14.711 1 97.94 298 ARG B N 1
ATOM 6788 C CA . ARG B 1 298 ? -14.789 -30.031 -15.742 1 97.94 298 ARG B CA 1
ATOM 6789 C C . ARG B 1 298 ? -14.375 -28.688 -15.117 1 97.94 298 ARG B C 1
ATOM 6791 O O . ARG B 1 298 ? -15.18 -28.047 -14.438 1 97.94 298 ARG B O 1
ATOM 6798 N N . ILE B 1 299 ? -13.172 -28.281 -15.398 1 98 299 ILE B N 1
ATOM 6799 C CA . ILE B 1 299 ? -12.562 -27.156 -14.703 1 98 299 ILE B CA 1
ATOM 6800 C C . ILE B 1 299 ? -12.477 -25.953 -15.641 1 98 299 ILE B C 1
ATOM 6802 O O . ILE B 1 299 ? -12.125 -26.094 -16.812 1 98 299 ILE B O 1
ATOM 6806 N N . LEU B 1 300 ? -12.828 -24.812 -15.156 1 97.88 300 LEU B N 1
ATOM 6807 C CA . LEU B 1 300 ? -12.609 -23.531 -15.828 1 97.88 300 LEU B CA 1
ATOM 6808 C C . LEU B 1 300 ? -11.617 -22.688 -15.047 1 97.88 300 LEU B C 1
ATOM 6810 O O . LEU B 1 300 ? -11.844 -22.359 -13.883 1 97.88 300 LEU B O 1
ATOM 6814 N N . ASP B 1 301 ? -10.484 -22.375 -15.664 1 96.62 301 ASP B N 1
ATOM 6815 C CA . ASP B 1 301 ? -9.477 -21.516 -15.062 1 96.62 301 ASP B CA 1
ATOM 6816 C C . ASP B 1 301 ? -9.57 -20.094 -15.625 1 96.62 301 ASP B C 1
ATOM 6818 O O . ASP B 1 301 ? -9.359 -19.875 -16.812 1 96.62 301 ASP B O 1
ATOM 6822 N N . LEU B 1 302 ? -9.859 -19.156 -14.766 1 95.44 302 LEU B N 1
ATOM 6823 C CA . LEU B 1 302 ? -10.023 -17.766 -15.188 1 95.44 302 LEU B CA 1
ATOM 6824 C C . LEU B 1 302 ? -8.773 -16.953 -14.883 1 95.44 302 LEU B C 1
ATOM 6826 O O . LEU B 1 302 ? -8.797 -15.727 -14.938 1 95.44 302 LEU B O 1
ATOM 6830 N N . LEU B 1 303 ? -7.676 -17.594 -14.562 1 93 303 LEU B N 1
ATOM 6831 C CA . LEU B 1 303 ? -6.414 -16.938 -14.227 1 93 303 LEU B CA 1
ATOM 6832 C C . LEU B 1 303 ? -5.488 -16.891 -15.438 1 93 303 LEU B C 1
ATOM 6834 O O . LEU B 1 303 ? -5.602 -17.719 -16.344 1 93 303 LEU B O 1
ATOM 6838 N N . PRO B 1 304 ? -4.574 -15.961 -15.43 1 92.62 304 PRO B N 1
ATOM 6839 C CA . PRO B 1 304 ? -3.604 -15.922 -16.531 1 92.62 304 PRO B CA 1
ATOM 6840 C C . PRO B 1 304 ? -2.525 -17 -16.391 1 92.62 304 PRO B C 1
ATOM 6842 O O . PRO B 1 304 ? -2.047 -17.266 -15.289 1 92.62 304 PRO B O 1
ATOM 6845 N N . LEU B 1 305 ? -2.082 -17.484 -17.516 1 94.06 305 LEU B N 1
ATOM 6846 C CA . LEU B 1 305 ? -1.092 -18.547 -17.547 1 94.06 305 LEU B CA 1
ATOM 6847 C C . LEU B 1 305 ? 0.259 -18.062 -17.031 1 94.06 305 LEU B C 1
ATOM 6849 O O . LEU B 1 305 ? 1.082 -18.859 -16.578 1 94.06 305 LEU B O 1
ATOM 6853 N N . TYR B 1 306 ? 0.521 -16.797 -17.125 1 92.69 306 TYR B N 1
ATOM 6854 C CA . TYR B 1 306 ? 1.838 -16.297 -16.75 1 92.69 306 TYR B CA 1
ATOM 6855 C C . TYR B 1 306 ? 1.944 -16.141 -15.234 1 92.69 306 TYR B C 1
ATOM 6857 O O . TYR B 1 306 ? 3 -15.781 -14.711 1 92.69 306 TYR B O 1
ATOM 6865 N N . HIS B 1 307 ? 0.895 -16.453 -14.531 1 90.31 307 HIS B N 1
ATOM 6866 C CA . HIS B 1 307 ? 0.95 -16.469 -13.07 1 90.31 307 HIS B CA 1
ATOM 6867 C C . HIS B 1 307 ? 1.095 -17.891 -12.539 1 90.31 307 HIS B C 1
ATOM 6869 O O . HIS B 1 307 ? 0.404 -18.797 -13 1 90.31 307 HIS B O 1
ATOM 6875 N N . PRO B 1 308 ? 1.879 -18.047 -11.531 1 88 308 PRO B N 1
ATOM 6876 C CA . PRO B 1 308 ? 2.107 -19.391 -11.023 1 88 308 PRO B CA 1
ATOM 6877 C C . PRO B 1 308 ? 0.848 -20.016 -10.43 1 88 308 PRO B C 1
ATOM 6879 O O . PRO B 1 308 ? 0.708 -21.25 -10.43 1 88 308 PRO B O 1
ATOM 6882 N N . PHE B 1 309 ? -0.072 -19.25 -9.984 1 90.06 309 PHE B N 1
ATOM 6883 C CA . PHE B 1 309 ? -1.323 -19.781 -9.469 1 90.06 309 PHE B CA 1
ATOM 6884 C C . PHE B 1 309 ? -2.057 -20.578 -10.547 1 90.06 309 PHE B C 1
ATOM 6886 O O . PHE B 1 309 ? -2.523 -21.688 -10.297 1 90.06 309 PHE B O 1
ATOM 6893 N N . SER B 1 310 ? -2.062 -20 -11.641 1 93 310 SER B N 1
ATOM 6894 C CA . SER B 1 310 ? -2.727 -20.703 -12.734 1 93 310 SER B CA 1
ATOM 6895 C C . SER B 1 310 ? -1.979 -21.984 -13.117 1 93 310 SER B C 1
ATOM 6897 O O . SER B 1 310 ? -2.592 -23.031 -13.297 1 93 310 SER B O 1
ATOM 6899 N N . LEU B 1 311 ? -0.754 -21.953 -13.172 1 94.62 311 LEU B N 1
ATOM 6900 C CA . LEU B 1 311 ? 0.049 -23.062 -13.648 1 94.62 311 LEU B CA 1
ATOM 6901 C C . LEU B 1 311 ? -0.034 -24.25 -12.688 1 94.62 311 LEU B C 1
ATOM 6903 O O . LEU B 1 311 ? -0.375 -25.359 -13.086 1 94.62 311 LEU B O 1
ATOM 6907 N N . THR B 1 312 ? 0.194 -23.953 -11.414 1 94 312 THR B N 1
ATOM 6908 C CA . THR B 1 312 ? 0.295 -25.078 -10.484 1 94 312 THR B CA 1
ATOM 6909 C C . THR B 1 312 ? -1.074 -25.422 -9.906 1 94 312 THR B C 1
ATOM 6911 O O . THR B 1 312 ? -1.425 -26.594 -9.797 1 94 312 THR B O 1
ATOM 6914 N N . LEU B 1 313 ? -1.847 -24.438 -9.555 1 93.06 313 LEU B N 1
ATOM 6915 C CA . LEU B 1 313 ? -3.125 -24.656 -8.891 1 93.06 313 LEU B CA 1
ATOM 6916 C C . LEU B 1 313 ? -4.156 -25.203 -9.875 1 93.06 313 LEU B C 1
ATOM 6918 O O . LEU B 1 313 ? -4.992 -26.031 -9.508 1 93.06 313 LEU B O 1
ATOM 6922 N N . SER B 1 314 ? -4.023 -24.781 -11.094 1 94.81 314 SER B N 1
ATOM 6923 C CA . SER B 1 314 ? -5.086 -25.125 -12.039 1 94.81 314 SER B CA 1
ATOM 6924 C C . SER B 1 314 ? -4.562 -26.016 -13.156 1 94.81 314 SER B C 1
ATOM 6926 O O . SER B 1 314 ? -4.812 -27.234 -13.156 1 94.81 314 SER B O 1
ATOM 6928 N N . VAL B 1 315 ? -3.693 -25.609 -13.961 1 97.25 315 VAL B N 1
ATOM 6929 C CA . VAL B 1 315 ? -3.336 -26.266 -15.219 1 97.25 315 VAL B CA 1
ATOM 6930 C C . VAL B 1 315 ? -2.656 -27.594 -14.93 1 97.25 315 VAL B C 1
ATOM 6932 O O . VAL B 1 315 ? -3.176 -28.656 -15.289 1 97.25 315 VAL B O 1
ATOM 6935 N N . TYR B 1 316 ? -1.532 -27.562 -14.281 1 97.62 316 TYR B N 1
ATOM 6936 C CA . TYR B 1 316 ? -0.807 -28.812 -14.023 1 97.62 316 TYR B CA 1
ATOM 6937 C C . TYR B 1 316 ? -1.618 -29.734 -13.125 1 97.62 316 TYR B C 1
ATOM 6939 O O . TYR B 1 316 ? -1.651 -30.953 -13.352 1 97.62 316 TYR B O 1
ATOM 6947 N N . ASN B 1 317 ? -2.264 -29.141 -12.141 1 96.44 317 ASN B N 1
ATOM 6948 C CA . ASN B 1 317 ? -3.096 -29.922 -11.242 1 96.44 317 ASN B CA 1
ATOM 6949 C C . ASN B 1 317 ? -4.211 -30.641 -12 1 96.44 317 ASN B C 1
ATOM 6951 O O . ASN B 1 317 ? -4.465 -31.828 -11.766 1 96.44 317 ASN B O 1
ATOM 6955 N N . SER B 1 318 ? -4.863 -29.969 -12.875 1 97.25 318 SER B N 1
ATOM 6956 C CA . SER B 1 318 ? -5.945 -30.562 -13.664 1 97.25 318 SER B CA 1
ATOM 6957 C C . SER B 1 318 ? -5.43 -31.672 -14.562 1 97.25 318 SER B C 1
ATOM 6959 O O . SER B 1 318 ? -6.035 -32.75 -14.633 1 97.25 318 SER B O 1
ATOM 6961 N N . LEU B 1 319 ? -4.363 -31.453 -15.18 1 97.5 319 LEU B N 1
ATOM 6962 C CA . LEU B 1 319 ? -3.824 -32.406 -16.156 1 97.5 319 LEU B CA 1
ATOM 6963 C C . LEU B 1 319 ? -3.365 -33.688 -15.469 1 97.5 319 LEU B C 1
ATOM 6965 O O . LEU B 1 319 ? -3.648 -34.781 -15.938 1 97.5 319 LEU B O 1
ATOM 6969 N N . ILE B 1 320 ? -2.701 -33.531 -14.328 1 96.31 320 ILE B N 1
ATOM 6970 C CA . ILE B 1 320 ? -2.195 -34.719 -13.664 1 96.31 320 ILE B CA 1
ATOM 6971 C C . ILE B 1 320 ? -3.35 -35.5 -13 1 96.31 320 ILE B C 1
ATOM 6973 O O . ILE B 1 320 ? -3.207 -36.656 -12.641 1 96.31 320 ILE B O 1
ATOM 6977 N N . SER B 1 321 ? -4.48 -34.844 -12.805 1 96.25 321 SER B N 1
ATOM 6978 C CA . SER B 1 321 ? -5.656 -35.438 -12.195 1 96.25 321 SER B CA 1
ATOM 6979 C C . SER B 1 321 ? -6.582 -36.031 -13.258 1 96.25 321 SER B C 1
ATOM 6981 O O . SER B 1 321 ? -7.613 -36.625 -12.93 1 96.25 321 SER B O 1
ATOM 6983 N N . GLY B 1 322 ? -6.254 -35.844 -14.5 1 97.06 322 GLY B N 1
ATOM 6984 C CA . GLY B 1 322 ? -7.023 -36.406 -15.594 1 97.06 322 GLY B CA 1
ATOM 6985 C C . GLY B 1 322 ? -8.289 -35.625 -15.906 1 97.06 322 GLY B C 1
ATOM 6986 O O . GLY B 1 322 ? -9.211 -36.156 -16.531 1 97.06 322 GLY B O 1
ATOM 6987 N N . CYS B 1 323 ? -8.352 -34.375 -15.516 1 97.56 323 CYS B N 1
ATOM 6988 C CA . CYS B 1 323 ? -9.555 -33.562 -15.68 1 97.56 323 CYS B CA 1
ATOM 6989 C C . CYS B 1 323 ? -9.555 -32.844 -17.031 1 97.56 323 CYS B C 1
ATOM 6991 O O . CYS B 1 323 ? -8.555 -32.875 -17.75 1 97.56 323 CYS B O 1
ATOM 6993 N N . ARG B 1 324 ? -10.742 -32.344 -17.344 1 97.62 324 ARG B N 1
ATOM 6994 C CA . ARG B 1 324 ? -10.898 -31.438 -18.484 1 97.62 324 ARG B CA 1
ATOM 6995 C C . ARG B 1 324 ? -10.773 -29.984 -18.047 1 97.62 324 ARG B C 1
ATOM 6997 O O . ARG B 1 324 ? -11.516 -29.531 -17.172 1 97.62 324 ARG B O 1
ATOM 7004 N N . LEU B 1 325 ? -9.852 -29.281 -18.641 1 98.06 325 LEU B N 1
ATOM 7005 C CA . LEU B 1 325 ? -9.625 -27.891 -18.266 1 98.06 325 LEU B CA 1
ATOM 7006 C C . LEU B 1 325 ? -9.875 -26.969 -19.438 1 98.06 325 LEU B C 1
ATOM 7008 O O . LEU B 1 325 ? -9.344 -27.172 -20.531 1 98.06 325 LEU B O 1
ATOM 7012 N N . THR B 1 326 ? -10.719 -26.016 -19.266 1 97.81 326 THR B N 1
ATOM 7013 C CA . THR B 1 326 ? -10.977 -24.953 -20.234 1 97.81 326 THR B CA 1
ATOM 7014 C C . THR B 1 326 ? -10.5 -23.609 -19.703 1 97.81 326 THR B C 1
ATOM 7016 O O . THR B 1 326 ? -10.672 -23.297 -18.516 1 97.81 326 THR B O 1
ATOM 7019 N N . MET B 1 327 ? -9.844 -22.844 -20.516 1 97 327 MET B N 1
ATOM 7020 C CA . MET B 1 327 ? -9.453 -21.469 -20.203 1 97 327 MET B CA 1
ATOM 7021 C C . MET B 1 327 ? -10.094 -20.484 -21.172 1 97 327 MET B C 1
ATOM 7023 O O . MET B 1 327 ? -10.672 -20.891 -22.172 1 97 327 MET B O 1
ATOM 7027 N N . LEU B 1 328 ? -10.062 -19.234 -20.781 1 94.81 328 LEU B N 1
ATOM 7028 C CA . LEU B 1 328 ? -10.516 -18.172 -21.656 1 94.81 328 LEU B CA 1
ATOM 7029 C C . LEU B 1 328 ? -9.328 -17.375 -22.219 1 94.81 328 LEU B C 1
ATOM 7031 O O . LEU B 1 328 ? -8.352 -17.156 -21.516 1 94.81 328 LEU B O 1
ATOM 7035 N N . SER B 1 329 ? -9.398 -16.984 -23.438 1 87.44 329 SER B N 1
ATOM 7036 C CA . SER B 1 329 ? -8.352 -16.156 -24.016 1 87.44 329 SER B CA 1
ATOM 7037 C C . SER B 1 329 ? -8.312 -14.766 -23.375 1 87.44 329 SER B C 1
ATOM 7039 O O . SER B 1 329 ? -7.238 -14.211 -23.141 1 87.44 329 SER B O 1
ATOM 7041 N N . LYS B 1 330 ? -9.469 -14.234 -23.219 1 82.38 330 LYS B N 1
ATOM 7042 C CA . LYS B 1 330 ? -9.695 -13 -22.484 1 82.38 330 LYS B CA 1
ATOM 7043 C C . LYS B 1 330 ? -10.727 -13.195 -21.375 1 82.38 330 LYS B C 1
ATOM 7045 O O . LYS B 1 330 ? -11.844 -13.648 -21.641 1 82.38 330 LYS B O 1
ATOM 7050 N N . VAL B 1 331 ? -10.25 -12.766 -20.219 1 82.88 331 VAL B N 1
ATOM 7051 C CA . VAL B 1 331 ? -11.125 -13.039 -19.078 1 82.88 331 VAL B CA 1
ATOM 7052 C C . VAL B 1 331 ? -12.172 -11.938 -18.953 1 82.88 331 VAL B C 1
ATOM 7054 O O . VAL B 1 331 ? -11.836 -10.758 -18.844 1 82.88 331 VAL B O 1
ATOM 7057 N N . GLY B 1 332 ? -13.445 -12.352 -19.141 1 82.06 332 GLY B N 1
ATOM 7058 C CA . GLY B 1 332 ? -14.578 -11.461 -18.938 1 82.06 332 GLY B CA 1
ATOM 7059 C C . GLY B 1 332 ? -15.781 -12.156 -18.344 1 82.06 332 GLY B C 1
ATOM 7060 O O . GLY B 1 332 ? -15.906 -13.383 -18.422 1 82.06 332 GLY B O 1
ATOM 7061 N N . PRO B 1 333 ? -16.578 -11.352 -17.719 1 84 333 PRO B N 1
ATOM 7062 C CA . PRO B 1 333 ? -17.734 -11.945 -17.016 1 84 333 PRO B CA 1
ATOM 7063 C C . PRO B 1 333 ? -18.672 -12.68 -17.969 1 84 333 PRO B C 1
ATOM 7065 O O . PRO B 1 333 ? -19.188 -13.742 -17.625 1 84 333 PRO B O 1
ATOM 7068 N N . LEU B 1 334 ? -18.859 -12.133 -19.141 1 87.44 334 LEU B N 1
ATOM 7069 C CA . LEU B 1 334 ? -19.797 -12.75 -20.094 1 87.44 334 LEU B CA 1
ATOM 7070 C C . LEU B 1 334 ? -19.25 -14.094 -20.578 1 87.44 334 LEU B C 1
ATOM 7072 O O . LEU B 1 334 ? -19.984 -15.078 -20.656 1 87.44 334 LEU B O 1
ATOM 7076 N N . ASP B 1 335 ? -18 -14.125 -20.953 1 91.5 335 ASP B N 1
ATOM 7077 C CA . ASP B 1 335 ? -17.391 -15.359 -21.438 1 91.5 335 ASP B CA 1
ATOM 7078 C C . ASP B 1 335 ? -17.359 -16.422 -20.344 1 91.5 335 ASP B C 1
ATOM 7080 O O . ASP B 1 335 ? -17.469 -17.609 -20.625 1 91.5 335 ASP B O 1
ATOM 7084 N N . PHE B 1 336 ? -17.297 -15.961 -19.188 1 93.38 336 PHE B N 1
ATOM 7085 C CA . PHE B 1 336 ? -17.344 -16.875 -18.047 1 93.38 336 PHE B CA 1
ATOM 7086 C C . PHE B 1 336 ? -18.688 -17.578 -17.984 1 93.38 336 PHE B C 1
ATOM 7088 O O . PHE B 1 336 ? -18.734 -18.812 -17.859 1 93.38 336 PHE B O 1
ATOM 7095 N N . LEU B 1 337 ? -19.719 -16.797 -18.125 1 94.94 337 LEU B N 1
ATOM 7096 C CA . LEU B 1 337 ? -21.062 -17.359 -18.031 1 94.94 337 LEU B CA 1
ATOM 7097 C C . LEU B 1 337 ? -21.344 -18.266 -19.234 1 94.94 337 LEU B C 1
ATOM 7099 O O . LEU B 1 337 ? -21.859 -19.375 -19.062 1 94.94 337 LEU B O 1
ATOM 7103 N N . ARG B 1 338 ? -20.938 -17.844 -20.344 1 95.69 338 ARG B N 1
ATOM 7104 C CA . ARG B 1 338 ? -21.141 -18.641 -21.547 1 95.69 338 ARG B CA 1
ATOM 7105 C C . ARG B 1 338 ? -20.391 -19.969 -21.469 1 95.69 338 ARG B C 1
ATOM 7107 O O . ARG B 1 338 ? -20.938 -21.016 -21.812 1 95.69 338 ARG B O 1
ATOM 7114 N N . CYS B 1 339 ? -19.203 -19.938 -21.047 1 96.56 339 CYS B N 1
ATOM 7115 C CA . CYS B 1 339 ? -18.375 -21.125 -20.938 1 96.56 339 CYS B CA 1
ATOM 7116 C C . CYS B 1 339 ? -18.922 -22.078 -19.891 1 96.56 339 CYS B C 1
ATOM 7118 O O . CYS B 1 339 ? -18.984 -23.297 -20.094 1 96.56 339 CYS B O 1
ATOM 7120 N N . SER B 1 340 ? -19.312 -21.5 -18.781 1 96 340 SER B N 1
ATOM 7121 C CA . SER B 1 340 ? -19.859 -22.312 -17.703 1 96 340 SER B CA 1
ATOM 7122 C C . SER B 1 340 ? -21.062 -23.125 -18.156 1 96 340 SER B C 1
ATOM 7124 O O . SER B 1 340 ? -21.188 -24.312 -17.859 1 96 340 SER B O 1
ATOM 7126 N N . GLU B 1 341 ? -21.906 -22.469 -18.906 1 96.81 341 GLU B N 1
ATOM 7127 C CA . GLU B 1 341 ? -23.109 -23.109 -19.422 1 96.81 341 GLU B CA 1
ATOM 7128 C C . GLU B 1 341 ? -22.766 -24.125 -20.516 1 96.81 341 GLU B C 1
ATOM 7130 O O . GLU B 1 341 ? -23.156 -25.281 -20.453 1 96.81 341 GLU B O 1
ATOM 7135 N N . HIS B 1 342 ? -22.016 -23.703 -21.453 1 96.62 342 HIS B N 1
ATOM 7136 C CA . HIS B 1 342 ? -21.703 -24.516 -22.625 1 96.62 342 HIS B CA 1
ATOM 7137 C C . HIS B 1 342 ? -20.906 -25.75 -22.25 1 96.62 342 HIS B C 1
ATOM 7139 O O . HIS B 1 342 ? -21.219 -26.859 -22.703 1 96.62 342 HIS B O 1
ATOM 7145 N N . ASP B 1 343 ? -19.922 -25.578 -21.422 1 96.31 343 ASP B N 1
ATOM 7146 C CA . ASP B 1 343 ? -19.016 -26.672 -21.094 1 96.31 343 ASP B CA 1
ATOM 7147 C C . ASP B 1 343 ? -19.422 -27.375 -19.812 1 96.31 343 ASP B C 1
ATOM 7149 O O . ASP B 1 343 ? -18.75 -28.281 -19.344 1 96.31 343 ASP B O 1
ATOM 7153 N N . GLN B 1 344 ? -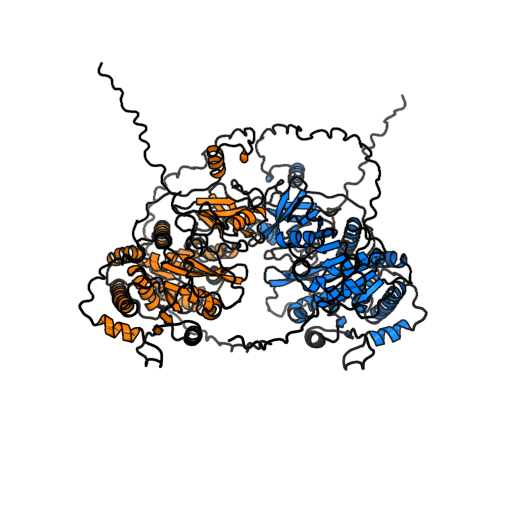20.484 -26.922 -19.234 1 96.75 344 GLN B N 1
ATOM 7154 C CA . GLN B 1 344 ? -21 -27.516 -18 1 96.75 344 GLN B CA 1
ATOM 7155 C C . GLN B 1 344 ? -19.906 -27.578 -16.938 1 96.75 344 GLN B C 1
ATOM 7157 O O . GLN B 1 344 ? -19.641 -28.656 -16.375 1 96.75 344 GLN B O 1
ATOM 7162 N N . ILE B 1 345 ? -19.391 -26.469 -16.578 1 97.62 345 ILE B N 1
ATOM 7163 C CA . ILE B 1 345 ? -18.25 -26.344 -15.688 1 97.62 345 ILE B CA 1
ATOM 7164 C C . ILE B 1 345 ? -18.656 -26.703 -14.266 1 97.62 345 ILE B C 1
ATOM 7166 O O . ILE B 1 345 ? -19.719 -26.281 -13.797 1 97.62 345 ILE B O 1
ATOM 7170 N N . SER B 1 346 ? -17.812 -27.484 -13.617 1 96.94 346 SER B N 1
ATOM 7171 C CA . SER B 1 346 ? -18.078 -27.891 -12.25 1 96.94 346 SER B CA 1
ATOM 7172 C C . SER B 1 346 ? -17.172 -27.172 -11.266 1 96.94 346 SER B C 1
ATOM 7174 O O . SER B 1 346 ? -17.547 -26.953 -10.109 1 96.94 346 SER B O 1
ATOM 7176 N N . VAL B 1 347 ? -15.969 -26.891 -11.633 1 96.69 347 VAL B N 1
ATOM 7177 C CA . VAL B 1 347 ? -14.969 -26.234 -10.789 1 96.69 347 VAL B CA 1
ATOM 7178 C C . VAL B 1 347 ? -14.422 -25 -11.5 1 96.69 347 VAL B C 1
ATOM 7180 O O . VAL B 1 347 ? -14.125 -25.031 -12.695 1 96.69 347 VAL B O 1
ATOM 7183 N N . CYS B 1 348 ? -14.281 -23.938 -10.727 1 96.25 348 CYS B N 1
ATOM 7184 C CA . CYS B 1 348 ? -13.781 -22.688 -11.305 1 96.25 348 CYS B CA 1
ATOM 7185 C C . CYS B 1 348 ? -12.695 -22.078 -10.422 1 96.25 348 CYS B C 1
ATOM 7187 O O . CYS B 1 348 ? -12.82 -22.062 -9.195 1 96.25 348 CYS B O 1
ATOM 7189 N N . PHE B 1 349 ? -11.602 -21.672 -11 1 95.38 349 PHE B N 1
ATOM 7190 C CA . PHE B 1 349 ? -10.586 -20.859 -10.344 1 95.38 349 PHE B CA 1
ATOM 7191 C C . PHE B 1 349 ? -10.742 -19.391 -10.711 1 95.38 349 PHE B C 1
ATOM 7193 O O . PHE B 1 349 ? -10.688 -19.031 -11.891 1 95.38 349 PHE B O 1
ATOM 7200 N N . ALA B 1 350 ? -10.906 -18.547 -9.695 1 92.88 350 ALA B N 1
ATOM 7201 C CA . ALA B 1 350 ? -11.273 -17.156 -9.977 1 92.88 350 ALA B CA 1
ATOM 7202 C C . ALA B 1 350 ? -10.672 -16.203 -8.945 1 92.88 350 ALA B C 1
ATOM 7204 O O . ALA B 1 350 ? -10.227 -16.641 -7.879 1 92.88 350 ALA B O 1
ATOM 7205 N N . ILE B 1 351 ? -10.648 -14.945 -9.312 1 88.31 351 ILE B N 1
ATOM 7206 C CA . ILE B 1 351 ? -10.289 -13.891 -8.375 1 88.31 351 ILE B CA 1
ATOM 7207 C C . ILE B 1 351 ? -11.539 -13.328 -7.711 1 88.31 351 ILE B C 1
ATOM 7209 O O . ILE B 1 351 ? -12.656 -13.523 -8.211 1 88.31 351 ILE B O 1
ATOM 7213 N N . PRO B 1 352 ? -11.438 -12.57 -6.656 1 86.38 352 PRO B N 1
ATOM 7214 C CA . PRO B 1 352 ? -12.594 -12.102 -5.895 1 86.38 352 PRO B CA 1
ATOM 7215 C C . PRO B 1 352 ? -13.539 -11.234 -6.727 1 86.38 352 PRO B C 1
ATOM 7217 O O . PRO B 1 352 ? -14.75 -11.266 -6.516 1 86.38 352 PRO B O 1
ATOM 7220 N N . SER B 1 353 ? -13.031 -10.523 -7.68 1 83.88 353 SER B N 1
ATOM 7221 C CA . SER B 1 353 ? -13.906 -9.688 -8.5 1 83.88 353 SER B CA 1
ATOM 7222 C C . SER B 1 353 ? -14.914 -10.531 -9.273 1 83.88 353 SER B C 1
ATOM 7224 O O . SER B 1 353 ? -16.031 -10.094 -9.516 1 83.88 353 SER B O 1
ATOM 7226 N N . ILE B 1 354 ? -14.516 -11.727 -9.641 1 87.94 354 ILE B N 1
ATOM 7227 C CA . ILE B 1 354 ? -15.414 -12.641 -10.336 1 87.94 354 ILE B CA 1
ATOM 7228 C C . ILE B 1 354 ? -16.484 -13.148 -9.367 1 87.94 354 ILE B C 1
ATOM 7230 O O . ILE B 1 354 ? -17.641 -13.312 -9.75 1 87.94 354 ILE B O 1
ATOM 7234 N N . LEU B 1 355 ? -16.094 -13.352 -8.141 1 89.31 355 LEU B N 1
ATOM 7235 C CA . LEU B 1 355 ? -17.047 -13.758 -7.113 1 89.31 355 LEU B CA 1
ATOM 7236 C C . LEU B 1 355 ? -18.094 -12.672 -6.883 1 89.31 355 LEU B C 1
ATOM 7238 O O . LEU B 1 355 ? -19.266 -12.977 -6.699 1 89.31 355 LEU B O 1
ATOM 7242 N N . GLU B 1 356 ? -17.594 -11.469 -6.828 1 87.19 356 GLU B N 1
ATOM 7243 C CA . GLU B 1 356 ? -18.5 -10.336 -6.676 1 87.19 356 GLU B CA 1
ATOM 7244 C C . GLU B 1 356 ? -19.531 -10.297 -7.805 1 87.19 356 GLU B C 1
ATOM 7246 O O . GLU B 1 356 ? -20.719 -10.094 -7.562 1 87.19 356 GLU B O 1
ATOM 7251 N N . PHE B 1 357 ? -19.062 -10.523 -8.992 1 89.25 357 PHE B N 1
ATOM 7252 C CA . PHE B 1 357 ? -19.922 -10.562 -10.172 1 89.25 357 PHE B CA 1
ATOM 7253 C C . PHE B 1 357 ? -20.953 -11.68 -10.047 1 89.25 357 PHE B C 1
ATOM 7255 O O . PHE B 1 357 ? -22.156 -11.453 -10.273 1 89.25 357 PHE B O 1
ATOM 7262 N N . LEU B 1 358 ? -20.609 -12.859 -9.672 1 91.06 358 LEU B N 1
ATOM 7263 C CA . LEU B 1 358 ? -21.484 -14.016 -9.516 1 91.06 358 LEU B CA 1
ATOM 7264 C C . LEU B 1 358 ? -22.516 -13.766 -8.43 1 91.06 358 LEU B C 1
ATOM 7266 O O . LEU B 1 358 ? -23.672 -14.195 -8.555 1 91.06 358 LEU B O 1
ATOM 7270 N N . ALA B 1 359 ? -22.078 -13.055 -7.434 1 91.12 359 ALA B N 1
ATOM 7271 C CA . ALA B 1 359 ? -22.922 -12.852 -6.266 1 91.12 359 ALA B CA 1
ATOM 7272 C C . ALA B 1 359 ? -24.031 -11.828 -6.555 1 91.12 359 ALA B C 1
ATOM 7274 O O . ALA B 1 359 ? -25.156 -11.977 -6.082 1 91.12 359 ALA B O 1
ATOM 7275 N N . PHE B 1 360 ? -23.75 -10.828 -7.383 1 90.12 360 PHE B N 1
ATOM 7276 C CA . PHE B 1 360 ? -24.641 -9.68 -7.367 1 90.12 360 PHE B CA 1
ATOM 7277 C C . PHE B 1 360 ? -25.203 -9.406 -8.758 1 90.12 360 PHE B C 1
ATOM 7279 O O . PHE B 1 360 ? -26.234 -8.734 -8.898 1 90.12 360 PHE B O 1
ATOM 7286 N N . ASN B 1 361 ? -24.516 -9.805 -9.734 1 90.44 361 ASN B N 1
ATOM 7287 C CA . ASN B 1 361 ? -24.922 -9.398 -11.07 1 90.44 361 ASN B CA 1
ATOM 7288 C C . ASN B 1 361 ? -26.125 -10.203 -11.562 1 90.44 361 ASN B C 1
ATOM 7290 O O . ASN B 1 361 ? -26.094 -11.43 -11.555 1 90.44 361 ASN B O 1
ATOM 7294 N N . ASP B 1 362 ? -27.125 -9.531 -12.141 1 90.62 362 ASP B N 1
ATOM 7295 C CA . ASP B 1 362 ? -28.375 -10.156 -12.562 1 90.62 362 ASP B CA 1
ATOM 7296 C C . ASP B 1 362 ? -28.172 -10.977 -13.836 1 90.62 362 ASP B C 1
ATOM 7298 O O . ASP B 1 362 ? -28.938 -11.906 -14.102 1 90.62 362 ASP B O 1
ATOM 7302 N N . MET B 1 363 ? -27.188 -10.703 -14.539 1 90.56 363 MET B N 1
ATOM 7303 C CA . MET B 1 363 ? -26.906 -11.406 -15.781 1 90.56 363 MET B CA 1
ATOM 7304 C C . MET B 1 363 ? -26.672 -12.891 -15.523 1 90.56 363 MET B C 1
ATOM 7306 O O . MET B 1 363 ? -26.844 -13.719 -16.422 1 90.56 363 MET B O 1
ATOM 7310 N N . VAL B 1 364 ? -26.312 -13.219 -14.383 1 93.75 364 VAL B N 1
ATOM 7311 C CA . VAL B 1 364 ? -26 -14.594 -14 1 93.75 364 VAL B CA 1
ATOM 7312 C C . VAL B 1 364 ? -27.234 -15.469 -14.156 1 93.75 364 VAL B C 1
ATOM 7314 O O . VAL B 1 364 ? -27.141 -16.641 -14.5 1 93.75 364 VAL B O 1
ATOM 7317 N N . GLU B 1 365 ? -28.359 -14.883 -14.062 1 92.75 365 GLU B N 1
ATOM 7318 C CA . GLU B 1 365 ? -29.625 -15.617 -14.125 1 92.75 365 GLU B CA 1
ATOM 7319 C C . GLU B 1 365 ? -29.984 -15.984 -15.562 1 92.75 365 GLU B C 1
ATOM 7321 O O . GLU B 1 365 ? -30.812 -16.859 -15.797 1 92.75 365 GLU B O 1
ATOM 7326 N N . ASP B 1 366 ? -29.359 -15.344 -16.438 1 94.75 366 ASP B N 1
ATOM 7327 C CA . ASP B 1 366 ? -29.641 -15.594 -17.859 1 94.75 366 ASP B CA 1
ATOM 7328 C C . ASP B 1 366 ? -28.891 -16.828 -18.359 1 94.75 366 ASP B C 1
ATOM 7330 O O . ASP B 1 366 ? -29.094 -17.266 -19.484 1 94.75 366 ASP B O 1
ATOM 7334 N N . TYR B 1 367 ? -28.047 -17.406 -17.578 1 95.94 367 TYR B N 1
ATOM 7335 C CA . TYR B 1 367 ? -27.219 -18.547 -17.953 1 95.94 367 TYR B CA 1
ATOM 7336 C C . TYR B 1 367 ? -27.344 -19.672 -16.938 1 95.94 367 TYR B C 1
ATOM 7338 O O . TYR B 1 367 ? -27.656 -19.422 -15.766 1 95.94 367 TYR B O 1
ATOM 7346 N N . ASP B 1 368 ? -27.141 -20.875 -17.406 1 95.81 368 ASP B N 1
ATOM 7347 C CA . ASP B 1 368 ? -27.188 -22.016 -16.5 1 95.81 368 ASP B CA 1
ATOM 7348 C C . ASP B 1 368 ? -25.812 -22.297 -15.898 1 95.81 368 ASP B C 1
ATOM 7350 O O . ASP B 1 368 ? -24.969 -22.938 -16.531 1 95.81 368 ASP B O 1
ATOM 7354 N N . VAL B 1 369 ? -25.656 -21.953 -14.672 1 94.25 369 VAL B N 1
ATOM 7355 C CA . VAL B 1 369 ? -24.406 -22.188 -13.977 1 94.25 369 VAL B CA 1
ATOM 7356 C C . VAL B 1 369 ? -24.625 -23.203 -12.844 1 94.25 369 VAL B C 1
ATOM 7358 O O . VAL B 1 369 ? -23.859 -23.219 -11.867 1 94.25 369 VAL B O 1
ATOM 7361 N N . SER B 1 370 ? -25.594 -24.016 -12.961 1 93 370 SER B N 1
ATOM 7362 C CA . SER B 1 370 ? -26.016 -24.922 -11.891 1 93 370 SER B CA 1
ATOM 7363 C C . SER B 1 370 ? -25.016 -26.062 -11.711 1 93 370 SER B C 1
ATOM 7365 O O . SER B 1 370 ? -25.031 -26.75 -10.688 1 93 370 SER B O 1
ATOM 7367 N N . THR B 1 371 ? -24.203 -26.281 -12.75 1 95.19 371 THR B N 1
ATOM 7368 C CA . THR B 1 371 ? -23.234 -27.359 -12.664 1 95.19 371 THR B CA 1
ATOM 7369 C C . THR B 1 371 ? -22.047 -26.953 -11.797 1 95.19 371 THR B C 1
ATOM 7371 O O . THR B 1 371 ? -21.234 -27.797 -11.406 1 95.19 371 THR B O 1
ATOM 7374 N N . LEU B 1 372 ? -21.938 -25.703 -11.492 1 95.12 372 LEU B N 1
ATOM 7375 C CA . LEU B 1 372 ? -20.844 -25.219 -10.68 1 95.12 372 LEU B CA 1
ATOM 7376 C C . LEU B 1 372 ? -20.938 -25.75 -9.25 1 95.12 372 LEU B C 1
ATOM 7378 O O . LEU B 1 372 ? -21.938 -25.547 -8.57 1 95.12 372 LEU B O 1
ATOM 7382 N N . GLU B 1 373 ? -19.875 -26.453 -8.875 1 94 373 GLU B N 1
ATOM 7383 C CA . GLU B 1 373 ? -19.875 -27.078 -7.555 1 94 373 GLU B CA 1
ATOM 7384 C C . GLU B 1 373 ? -18.844 -26.422 -6.645 1 94 373 GLU B C 1
ATOM 7386 O O . GLU B 1 373 ? -19.047 -26.328 -5.43 1 94 373 GLU B O 1
ATOM 7391 N N . MET B 1 374 ? -17.75 -26.062 -7.199 1 94.38 374 MET B N 1
ATOM 7392 C CA . MET B 1 374 ? -16.641 -25.516 -6.406 1 94.38 374 MET B CA 1
ATOM 7393 C C . MET B 1 374 ? -16.062 -24.266 -7.059 1 94.38 374 MET B C 1
ATOM 7395 O O . MET B 1 374 ? -15.938 -24.203 -8.281 1 94.38 374 MET B O 1
ATOM 7399 N N . VAL B 1 375 ? -15.719 -23.312 -6.238 1 93.88 375 VAL B N 1
ATOM 7400 C CA . VAL B 1 375 ? -14.992 -22.125 -6.68 1 93.88 375 VAL B CA 1
ATOM 7401 C C . VAL B 1 375 ? -13.781 -21.906 -5.781 1 93.88 375 VAL B C 1
ATOM 7403 O O . VAL B 1 375 ? -13.898 -21.891 -4.555 1 93.88 375 VAL B O 1
ATOM 7406 N N . PHE B 1 376 ? -12.633 -21.828 -6.395 1 93.38 376 PHE B N 1
ATOM 7407 C CA . PHE B 1 376 ? -11.391 -21.484 -5.703 1 93.38 376 PHE B CA 1
ATOM 7408 C C . PHE B 1 376 ? -11.008 -20.031 -5.941 1 93.38 376 PHE B C 1
ATOM 7410 O O . PHE B 1 376 ? -10.812 -19.625 -7.086 1 93.38 376 PHE B O 1
ATOM 7417 N N . SER B 1 377 ? -10.938 -19.281 -4.848 1 92.31 377 SER B N 1
ATOM 7418 C CA . SER B 1 377 ? -10.539 -17.875 -4.941 1 92.31 377 SER B CA 1
ATOM 7419 C C . SER B 1 377 ? -9.117 -17.672 -4.418 1 92.31 377 SER B C 1
ATOM 7421 O O . SER B 1 377 ? -8.75 -18.234 -3.383 1 92.31 377 SER B O 1
ATOM 7423 N N . VAL B 1 378 ? -8.352 -16.859 -5.215 1 87.31 378 VAL B N 1
ATOM 7424 C CA . VAL B 1 378 ? -6.965 -16.609 -4.848 1 87.31 378 VAL B CA 1
ATOM 7425 C C . VAL B 1 378 ? -6.625 -15.141 -5.094 1 87.31 378 VAL B C 1
ATOM 7427 O O . VAL B 1 378 ? -7.465 -14.375 -5.566 1 87.31 378 VAL B O 1
ATOM 7430 N N . ALA B 1 379 ? -5.453 -14.711 -4.711 1 78.62 379 ALA B N 1
ATOM 7431 C CA . ALA B 1 379 ? -4.84 -13.438 -5.066 1 78.62 379 ALA B CA 1
ATOM 7432 C C . ALA B 1 379 ? -5.191 -12.352 -4.051 1 78.62 379 ALA B C 1
ATOM 7434 O O . ALA B 1 379 ? -4.352 -11.516 -3.705 1 78.62 379 ALA B O 1
ATOM 7435 N N . ALA B 1 380 ? -6.504 -12.328 -3.639 1 77.69 380 ALA B N 1
ATOM 7436 C CA . ALA B 1 380 ? -6.941 -11.297 -2.695 1 77.69 380 ALA B CA 1
ATOM 7437 C C . ALA B 1 380 ? -7.969 -11.859 -1.715 1 77.69 380 ALA B C 1
ATOM 7439 O O . ALA B 1 380 ? -8.562 -12.914 -1.961 1 77.69 380 ALA B O 1
ATOM 7440 N N . PRO B 1 381 ? -8.094 -11.102 -0.65 1 76.88 381 PRO B N 1
ATOM 7441 C CA . PRO B 1 381 ? -9.102 -11.562 0.308 1 76.88 381 PRO B CA 1
ATOM 7442 C C . PRO B 1 381 ? -10.523 -11.461 -0.241 1 76.88 381 PRO B C 1
ATOM 7444 O O . PRO B 1 381 ? -10.805 -10.602 -1.086 1 76.88 381 PRO B O 1
ATOM 7447 N N . ILE B 1 382 ? -11.359 -12.359 0.245 1 83.94 382 ILE B N 1
ATOM 7448 C CA . ILE B 1 382 ? -12.773 -12.312 -0.109 1 83.94 382 ILE B CA 1
ATOM 7449 C C . ILE B 1 382 ? -13.539 -11.484 0.927 1 83.94 382 ILE B C 1
ATOM 7451 O O . ILE B 1 382 ? -13.445 -11.75 2.129 1 83.94 382 ILE B O 1
ATOM 7455 N N . ASP B 1 383 ? -14.242 -10.547 0.402 1 74.12 383 ASP B N 1
ATOM 7456 C CA . ASP B 1 383 ? -15.109 -9.773 1.291 1 74.12 383 ASP B CA 1
ATOM 7457 C C . ASP B 1 383 ? -16.219 -10.648 1.87 1 74.12 383 ASP B C 1
ATOM 7459 O O . ASP B 1 383 ? -16.797 -11.477 1.162 1 74.12 383 ASP B O 1
ATOM 7463 N N . ASP B 1 384 ? -16.562 -10.406 3.098 1 74.88 384 ASP B N 1
ATOM 7464 C CA . ASP B 1 384 ? -17.578 -11.211 3.775 1 74.88 384 ASP B CA 1
ATOM 7465 C C . ASP B 1 384 ? -18.938 -11.078 3.082 1 74.88 384 ASP B C 1
ATOM 7467 O O . ASP B 1 384 ? -19.688 -12.055 2.984 1 74.88 384 ASP B O 1
ATOM 7471 N N . LEU B 1 385 ? -19.203 -9.883 2.699 1 76.94 385 LEU B N 1
ATOM 7472 C CA . LEU B 1 385 ? -20.484 -9.656 2.027 1 76.94 385 LEU B CA 1
ATOM 7473 C C . LEU B 1 385 ? -20.547 -10.445 0.723 1 76.94 385 LEU B C 1
ATOM 7475 O O . LEU B 1 385 ? -21.594 -11 0.387 1 76.94 385 LEU B O 1
ATOM 7479 N N . ILE B 1 386 ? -19.469 -10.531 0.099 1 83.31 386 ILE B N 1
ATOM 7480 C CA . ILE B 1 386 ? -19.422 -11.25 -1.169 1 83.31 386 ILE B CA 1
ATOM 7481 C C . ILE B 1 386 ? -19.578 -12.75 -0.92 1 83.31 386 ILE B C 1
ATOM 7483 O O . ILE B 1 386 ? -20.375 -13.406 -1.591 1 83.31 386 ILE B O 1
ATOM 7487 N N . ALA B 1 387 ? -18.844 -13.227 0.035 1 86.5 387 ALA B N 1
ATOM 7488 C CA . ALA B 1 387 ? -18.906 -14.648 0.347 1 86.5 387 ALA B CA 1
ATOM 7489 C C . ALA B 1 387 ? -20.312 -15.062 0.772 1 86.5 387 ALA B C 1
ATOM 7491 O O . ALA B 1 387 ? -20.844 -16.062 0.282 1 86.5 387 ALA B O 1
ATOM 7492 N N . SER B 1 388 ? -20.906 -14.25 1.624 1 85.12 388 SER B N 1
ATOM 7493 C CA . SER B 1 388 ? -22.234 -14.578 2.133 1 85.12 388 SER B CA 1
ATOM 7494 C C . SER B 1 388 ? -23.297 -14.477 1.036 1 85.12 388 SER B C 1
ATOM 7496 O O . SER B 1 388 ? -24.188 -15.312 0.951 1 85.12 388 SER B O 1
ATOM 7498 N N . SER B 1 389 ? -23.203 -13.461 0.218 1 88.25 389 SER B N 1
ATOM 7499 C CA . SER B 1 389 ? -24.156 -13.281 -0.871 1 88.25 389 SER B CA 1
ATOM 7500 C C . SER B 1 389 ? -24.031 -14.406 -1.897 1 88.25 389 SER B C 1
ATOM 7502 O O . SER B 1 389 ? -25.047 -14.867 -2.436 1 88.25 389 SER B O 1
ATOM 7504 N N . LEU B 1 390 ? -22.875 -14.797 -2.137 1 90.62 390 LEU B N 1
ATOM 7505 C CA . LEU B 1 390 ? -22.641 -15.898 -3.074 1 90.62 390 LEU B CA 1
ATOM 7506 C C . LEU B 1 390 ? -23.266 -17.188 -2.553 1 90.62 390 LEU B C 1
ATOM 7508 O O . LEU B 1 390 ? -23.906 -17.922 -3.307 1 90.62 390 LEU B O 1
ATOM 7512 N N . GLN B 1 391 ? -23.078 -17.422 -1.306 1 88.19 391 GLN B N 1
ATOM 7513 C CA . GLN B 1 391 ? -23.609 -18.641 -0.694 1 88.19 391 GLN B CA 1
ATOM 7514 C C . GLN B 1 391 ? -25.125 -18.641 -0.667 1 88.19 391 GLN B C 1
ATOM 7516 O O . GLN B 1 391 ? -25.766 -19.688 -0.794 1 88.19 391 GLN B O 1
ATOM 7521 N N . LYS B 1 392 ? -25.672 -17.469 -0.473 1 90.12 392 LYS B N 1
ATOM 7522 C CA . LYS B 1 392 ? -27.125 -17.344 -0.508 1 90.12 392 LYS B CA 1
ATOM 7523 C C . LYS B 1 392 ? -27.672 -17.625 -1.906 1 90.12 392 LYS B C 1
ATOM 7525 O O . LYS B 1 392 ? -28.656 -18.328 -2.061 1 90.12 392 LYS B O 1
ATOM 7530 N N . ARG B 1 393 ? -27.031 -17.109 -2.824 1 92.06 393 ARG B N 1
ATOM 7531 C CA . ARG B 1 393 ? -27.469 -17.25 -4.203 1 92.06 393 ARG B CA 1
ATOM 7532 C C . ARG B 1 393 ? -27.25 -18.672 -4.703 1 92.06 393 ARG B C 1
ATOM 7534 O O . ARG B 1 393 ? -28.062 -19.219 -5.457 1 92.06 393 ARG B O 1
ATOM 7541 N N . PHE B 1 394 ? -26.141 -19.25 -4.293 1 92.56 394 PHE B N 1
ATOM 7542 C CA . PHE B 1 394 ? -25.75 -20.609 -4.656 1 92.56 394 PHE B CA 1
ATOM 7543 C C . PHE B 1 394 ? -25.453 -21.438 -3.41 1 92.56 394 PHE B C 1
ATOM 7545 O O . PHE B 1 394 ? -24.281 -21.688 -3.104 1 92.56 394 PHE B O 1
ATOM 7552 N N . PRO B 1 395 ? -26.344 -21.969 -2.807 1 89.69 395 PRO B N 1
ATOM 7553 C CA . PRO B 1 395 ? -26.156 -22.594 -1.499 1 89.69 395 PRO B CA 1
ATOM 7554 C C . PRO B 1 395 ? -25.312 -23.875 -1.578 1 89.69 395 PRO B C 1
ATOM 7556 O O . PRO B 1 395 ? -24.734 -24.297 -0.58 1 89.69 395 PRO B O 1
ATOM 7559 N N . ASN B 1 396 ? -25.234 -24.484 -2.75 1 89 396 ASN B N 1
ATOM 7560 C CA . ASN B 1 396 ? -24.531 -25.766 -2.855 1 89 396 ASN B CA 1
ATOM 7561 C C . ASN B 1 396 ? -23.094 -25.578 -3.309 1 89 396 ASN B C 1
ATOM 7563 O O . ASN B 1 396 ? -22.328 -26.547 -3.365 1 89 396 ASN B O 1
ATOM 7567 N N . ILE B 1 397 ? -22.734 -24.406 -3.568 1 91.31 397 ILE B N 1
ATOM 7568 C CA . ILE B 1 397 ? -21.375 -24.156 -4.055 1 91.31 397 ILE B CA 1
ATOM 7569 C C . ILE B 1 397 ? -20.391 -24.156 -2.883 1 91.31 397 ILE B C 1
ATOM 7571 O O . ILE B 1 397 ? -20.688 -23.578 -1.831 1 91.31 397 ILE B O 1
ATOM 7575 N N . LEU B 1 398 ? -19.359 -24.953 -3.039 1 90.44 398 LEU B N 1
ATOM 7576 C CA . LEU B 1 398 ? -18.234 -24.891 -2.102 1 90.44 398 LEU B CA 1
ATOM 7577 C C . LEU B 1 398 ? -17.266 -23.781 -2.482 1 90.44 398 LEU B C 1
ATOM 7579 O O . LEU B 1 398 ? -16.734 -23.766 -3.592 1 90.44 398 LEU B O 1
ATOM 7583 N N . LEU B 1 399 ? -17.031 -22.844 -1.571 1 91.81 399 LEU B N 1
ATOM 7584 C CA . LEU B 1 399 ? -16.125 -21.719 -1.812 1 91.81 399 LEU B CA 1
ATOM 7585 C C . LEU B 1 399 ? -14.82 -21.891 -1.047 1 91.81 399 LEU B C 1
ATOM 7587 O O . LEU B 1 399 ? -14.82 -21.953 0.185 1 91.81 399 LEU B O 1
ATOM 7591 N N . TYR B 1 400 ? -13.727 -21.953 -1.812 1 91.25 400 TYR B N 1
ATOM 7592 C CA . TYR B 1 400 ? -12.398 -22.078 -1.222 1 91.25 400 TYR B CA 1
ATOM 7593 C C . TYR B 1 400 ? -11.633 -20.766 -1.312 1 91.25 400 TYR B C 1
ATOM 7595 O O . TYR B 1 400 ? -11.648 -20.094 -2.35 1 91.25 400 TYR B O 1
ATOM 7603 N N . ASN B 1 401 ? -11.039 -20.375 -0.2 1 91.56 401 ASN B N 1
ATOM 7604 C CA . ASN B 1 401 ? -10.109 -19.25 -0.122 1 91.56 401 ASN B CA 1
ATOM 7605 C C . ASN B 1 401 ? -8.68 -19.719 0.085 1 91.56 401 ASN B C 1
ATOM 7607 O O . ASN B 1 401 ? -8.391 -20.469 1.025 1 91.56 401 ASN B O 1
ATOM 7611 N N . ALA B 1 402 ? -7.824 -19.297 -0.864 1 92.56 402 ALA B N 1
ATOM 7612 C CA . ALA B 1 402 ? -6.434 -19.719 -0.761 1 92.56 402 ALA B CA 1
ATOM 7613 C C . ALA B 1 402 ? -5.496 -18.516 -0.722 1 92.56 402 ALA B C 1
ATOM 7615 O O . ALA B 1 402 ? -5.789 -17.469 -1.313 1 92.56 402 ALA B O 1
ATOM 7616 N N . TYR B 1 403 ? -4.445 -18.719 0.087 1 94.62 403 TYR B N 1
ATOM 7617 C CA . TYR B 1 403 ? -3.412 -17.688 0.211 1 94.62 403 TYR B CA 1
ATOM 7618 C C . TYR B 1 403 ? -2.059 -18.234 -0.242 1 94.62 403 TYR B C 1
ATOM 7620 O O . TYR B 1 403 ? -1.713 -19.375 0.043 1 94.62 403 TYR B O 1
ATOM 7628 N N . GLY B 1 404 ? -1.365 -17.312 -0.909 1 93.62 404 GLY B N 1
ATOM 7629 C CA . GLY B 1 404 ? -0.006 -17.594 -1.336 1 93.62 404 GLY B CA 1
ATOM 7630 C C . GLY B 1 404 ? 0.683 -16.406 -1.983 1 93.62 404 GLY B C 1
ATOM 7631 O O . GLY B 1 404 ? 0.116 -15.32 -2.051 1 93.62 404 GLY B O 1
ATOM 7632 N N . LEU B 1 405 ? 1.9 -16.625 -2.314 1 91.31 405 LEU B N 1
ATOM 7633 C CA . LEU B 1 405 ? 2.703 -15.648 -3.041 1 91.31 405 LEU B CA 1
ATOM 7634 C C . LEU B 1 405 ? 3.652 -16.344 -4.016 1 91.31 405 LEU B C 1
ATOM 7636 O O . LEU B 1 405 ? 3.963 -17.516 -3.852 1 91.31 405 LEU B O 1
ATOM 7640 N N . CYS B 1 406 ? 4.07 -15.586 -5.008 1 90.38 406 CYS B N 1
ATOM 7641 C CA . CYS B 1 406 ? 4.957 -16.156 -6.02 1 90.38 406 CYS B CA 1
ATOM 7642 C C . CYS B 1 406 ? 6.238 -16.688 -5.391 1 90.38 406 CYS B C 1
ATOM 7644 O O . CYS B 1 406 ? 6.773 -17.703 -5.828 1 90.38 406 CYS B O 1
ATOM 7646 N N . GLU B 1 407 ? 6.668 -16.047 -4.332 1 91.5 407 GLU B N 1
ATOM 7647 C CA . GLU B 1 407 ? 7.906 -16.422 -3.654 1 91.5 407 GLU B CA 1
ATOM 7648 C C . GLU B 1 407 ? 7.75 -17.734 -2.895 1 91.5 407 GLU B C 1
ATOM 7650 O O . GLU B 1 407 ? 8.742 -18.312 -2.447 1 91.5 407 GLU B O 1
ATOM 7655 N N . ALA B 1 408 ? 6.527 -18.125 -2.758 1 94.44 408 ALA B N 1
ATOM 7656 C CA . ALA B 1 408 ? 6.242 -19.438 -2.195 1 94.44 408 ALA B CA 1
ATOM 7657 C C . ALA B 1 408 ? 5.598 -20.359 -3.234 1 94.44 408 ALA B C 1
ATOM 7659 O O . ALA B 1 408 ? 4.781 -21.219 -2.893 1 94.44 408 ALA B O 1
ATOM 7660 N N . THR B 1 409 ? 5.906 -20.016 -4.527 1 93.5 409 THR B N 1
ATOM 7661 C CA . THR B 1 409 ? 5.562 -20.828 -5.688 1 93.5 409 THR B CA 1
ATOM 7662 C C . THR B 1 409 ? 4.078 -20.703 -6.02 1 93.5 409 THR B C 1
ATOM 7664 O O . THR B 1 409 ? 3.715 -20.469 -7.176 1 93.5 409 THR B O 1
ATOM 7667 N N . SER B 1 410 ? 3.236 -20.922 -5.062 1 92.5 410 SER B N 1
ATOM 7668 C CA . SER B 1 410 ? 1.794 -20.828 -5.258 1 92.5 410 SER B CA 1
ATOM 7669 C C . SER B 1 410 ? 1.067 -20.625 -3.934 1 92.5 410 SER B C 1
ATOM 7671 O O . SER B 1 410 ? 1.426 -19.75 -3.152 1 92.5 410 SER B O 1
ATOM 7673 N N . ILE B 1 411 ? 0.08 -21.516 -3.65 1 94.88 411 ILE B N 1
ATOM 7674 C CA . ILE B 1 411 ? -0.687 -21.328 -2.424 1 94.88 411 ILE B CA 1
ATOM 7675 C C . ILE B 1 411 ? -0.007 -22.047 -1.269 1 94.88 411 ILE B C 1
ATOM 7677 O O . ILE B 1 411 ? 0.555 -23.141 -1.455 1 94.88 411 ILE B O 1
ATOM 7681 N N . THR B 1 412 ? -0.086 -21.484 -0.065 1 96.38 412 THR B N 1
ATOM 7682 C CA . THR B 1 412 ? 0.473 -22.094 1.142 1 96.38 412 THR B CA 1
ATOM 7683 C C . THR B 1 412 ? -0.627 -22.391 2.156 1 96.38 412 THR B C 1
ATOM 7685 O O . THR B 1 412 ? -0.429 -23.188 3.076 1 96.38 412 THR B O 1
ATOM 7688 N N . HIS B 1 413 ? -1.727 -21.672 2.096 1 94.94 413 HIS B N 1
ATOM 7689 C CA . HIS B 1 413 ? -2.887 -21.844 2.961 1 94.94 413 HIS B CA 1
ATOM 7690 C C . HIS B 1 413 ? -4.168 -21.984 2.145 1 94.94 413 HIS B C 1
ATOM 7692 O O . HIS B 1 413 ? -4.273 -21.422 1.052 1 94.94 413 HIS B O 1
ATOM 7698 N N . ILE B 1 414 ? -5.105 -22.719 2.662 1 92.31 414 ILE B N 1
ATOM 7699 C CA . ILE B 1 414 ? -6.387 -22.859 1.98 1 92.31 414 ILE B CA 1
ATOM 7700 C C . ILE B 1 414 ? -7.48 -23.172 3 1 92.31 414 ILE B C 1
ATOM 7702 O O . ILE B 1 414 ? -7.223 -23.812 4.02 1 92.31 414 ILE B O 1
ATOM 7706 N N . THR B 1 415 ? -8.68 -22.641 2.791 1 89.19 415 THR B N 1
ATOM 7707 C CA . THR B 1 415 ? -9.82 -22.938 3.645 1 89.19 415 THR B CA 1
ATOM 7708 C C . THR B 1 415 ? -11.109 -23.016 2.824 1 89.19 415 THR B C 1
ATOM 7710 O O . THR B 1 415 ? -11.203 -22.406 1.755 1 89.19 415 THR B O 1
ATOM 7713 N N . LEU B 1 416 ? -11.984 -23.859 3.287 1 84.12 416 LEU B N 1
ATOM 7714 C CA . LEU B 1 416 ? -13.344 -23.891 2.773 1 84.12 416 LEU B CA 1
ATOM 7715 C C . LEU B 1 416 ? -14.227 -22.891 3.514 1 84.12 416 LEU B C 1
ATOM 7717 O O . LEU B 1 416 ? -14.234 -22.859 4.746 1 84.12 416 LEU B O 1
ATOM 7721 N N . LEU B 1 417 ? -14.906 -21.984 2.756 1 74.12 417 LEU B N 1
ATOM 7722 C CA . LEU B 1 417 ? -15.797 -21 3.355 1 74.12 417 LEU B CA 1
ATOM 7723 C C . LEU B 1 417 ? -17.25 -21.484 3.312 1 74.12 417 LEU B C 1
ATOM 7725 O O . LEU B 1 417 ? -17.672 -22.109 2.336 1 74.12 417 LEU B O 1
ATOM 7729 N N . PRO B 1 418 ? -18.125 -20.969 4.23 1 64.38 418 PRO B N 1
ATOM 7730 C CA . PRO B 1 418 ? -17.781 -20.203 5.438 1 64.38 418 PRO B CA 1
ATOM 7731 C C . PRO B 1 418 ? -17.281 -21.094 6.57 1 64.38 418 PRO B C 1
ATOM 7733 O O . PRO B 1 418 ? -17.984 -22.031 6.98 1 64.38 418 PRO B O 1
ATOM 7736 N N . GLU B 1 419 ? -16.297 -21.812 6.387 1 57.69 419 GLU B N 1
ATOM 7737 C CA . GLU B 1 419 ? -16.031 -22.609 7.574 1 57.69 419 GLU B CA 1
ATOM 7738 C C . GLU B 1 419 ? -16.031 -21.75 8.836 1 57.69 419 GLU B C 1
ATOM 7740 O O . GLU B 1 419 ? -16.234 -20.547 8.766 1 57.69 419 GLU B O 1
ATOM 7745 N N . LYS B 1 420 ? -15.641 -22.359 10 1 58 420 LYS B N 1
ATOM 7746 C CA . LYS B 1 420 ? -15.609 -21.891 11.383 1 58 420 LYS B CA 1
ATOM 7747 C C . LYS B 1 420 ? -14.844 -20.578 11.5 1 58 420 LYS B C 1
ATOM 7749 O O . LYS B 1 420 ? -14.945 -19.875 12.516 1 58 420 LYS B O 1
ATOM 7754 N N . ALA B 1 421 ? -14.219 -20.172 10.336 1 63.28 421 ALA B N 1
ATOM 7755 C CA . ALA B 1 421 ? -13.414 -18.969 10.523 1 63.28 421 ALA B CA 1
ATOM 7756 C C . ALA B 1 421 ? -13.555 -18.016 9.336 1 63.28 421 ALA B C 1
ATOM 7758 O O . ALA B 1 421 ? -12.773 -18.078 8.391 1 63.28 421 ALA B O 1
ATOM 7759 N N . PRO B 1 422 ? -14.617 -17.172 9.445 1 68.19 422 PRO B N 1
ATOM 7760 C CA . PRO B 1 422 ? -14.781 -16.234 8.336 1 68.19 422 PRO B CA 1
ATOM 7761 C C . PRO B 1 422 ? -13.586 -15.305 8.164 1 68.19 422 PRO B C 1
ATOM 7763 O O . PRO B 1 422 ? -12.914 -14.961 9.141 1 68.19 422 PRO B O 1
ATOM 7766 N N . ARG B 1 423 ? -13.039 -15.062 6.949 1 77.88 423 ARG B N 1
ATOM 7767 C CA . ARG B 1 423 ? -11.992 -14.125 6.551 1 77.88 423 ARG B CA 1
ATOM 7768 C C . ARG B 1 423 ? -10.617 -14.773 6.66 1 77.88 423 ARG B C 1
ATOM 7770 O O . ARG B 1 423 ? -9.594 -14.109 6.461 1 77.88 423 ARG B O 1
ATOM 7777 N N . SER B 1 424 ? -10.648 -16.016 7.23 1 86.88 424 SER B N 1
ATOM 7778 C CA . SER B 1 424 ? -9.391 -16.734 7.344 1 86.88 424 SER B CA 1
ATOM 7779 C C . SER B 1 424 ? -8.828 -17.078 5.973 1 86.88 424 SER B C 1
ATOM 7781 O O . SER B 1 424 ? -9.586 -17.266 5.012 1 86.88 424 SER B O 1
ATOM 7783 N N . ILE B 1 425 ? -7.543 -17.141 5.992 1 90.94 425 ILE B N 1
ATOM 7784 C CA . ILE B 1 425 ? -6.898 -17.641 4.789 1 90.94 425 ILE B CA 1
ATOM 7785 C C . ILE B 1 425 ? -6.684 -19.156 4.914 1 90.94 425 ILE B C 1
ATOM 7787 O O . ILE B 1 425 ? -6.152 -19.797 4 1 90.94 425 ILE B O 1
ATOM 7791 N N . GLY B 1 426 ? -7.055 -19.672 6.023 1 90.75 426 GLY B N 1
ATOM 7792 C CA . GLY B 1 426 ? -7.074 -21.109 6.18 1 90.75 426 GLY B CA 1
ATOM 7793 C C . GLY B 1 426 ? -5.84 -21.656 6.871 1 90.75 426 GLY B C 1
ATOM 7794 O O . GLY B 1 426 ? -5.16 -20.938 7.602 1 90.75 426 GLY B O 1
ATOM 7795 N N . SER B 1 427 ? -5.68 -23 6.785 1 91.38 427 SER B N 1
ATOM 7796 C CA . SER B 1 427 ? -4.59 -23.703 7.441 1 91.38 427 SER B CA 1
ATOM 7797 C C . SER B 1 427 ? -3.453 -24 6.465 1 91.38 427 SER B C 1
ATOM 7799 O O . SER B 1 427 ? -3.639 -23.938 5.25 1 91.38 427 SER B O 1
ATOM 7801 N N . LEU B 1 428 ? -2.406 -24.328 6.984 1 94.25 428 LEU B N 1
ATOM 7802 C CA . LEU B 1 428 ? -1.15 -24.531 6.273 1 94.25 428 LEU B CA 1
ATOM 7803 C C . LEU B 1 428 ? -1.195 -25.812 5.453 1 94.25 428 LEU B C 1
ATOM 7805 O O . LEU B 1 428 ? -1.684 -26.844 5.93 1 94.25 428 LEU B O 1
ATOM 7809 N N . LEU B 1 429 ? -0.696 -25.781 4.234 1 95.56 429 LEU B N 1
ATOM 7810 C CA . LEU B 1 429 ? -0.544 -26.984 3.424 1 95.56 429 LEU B CA 1
ATOM 7811 C C . LEU B 1 429 ? 0.45 -27.953 4.062 1 95.56 429 LEU B C 1
ATOM 7813 O O . LEU B 1 429 ? 1.328 -27.531 4.82 1 95.56 429 LEU B O 1
ATOM 7817 N N . PRO B 1 430 ? 0.382 -29.219 3.672 1 93.31 430 PRO B N 1
ATOM 7818 C CA . PRO B 1 430 ? 1.357 -30.188 4.18 1 93.31 430 PRO B CA 1
ATOM 7819 C C . PRO B 1 430 ? 2.797 -29.812 3.84 1 93.31 430 PRO B C 1
ATOM 7821 O O . PRO B 1 430 ? 3.037 -29.109 2.859 1 93.31 430 PRO B O 1
ATOM 7824 N N . ASN B 1 431 ? 3.777 -30.234 4.629 1 94.5 431 ASN B N 1
ATOM 7825 C CA . ASN B 1 431 ? 5.219 -30.094 4.453 1 94.5 431 ASN B CA 1
ATOM 7826 C C . ASN B 1 431 ? 5.68 -28.656 4.652 1 94.5 431 ASN B C 1
ATOM 7828 O O . ASN B 1 431 ? 6.848 -28.344 4.426 1 94.5 431 ASN B O 1
ATOM 7832 N N . MET B 1 432 ? 4.723 -27.781 5.102 1 95.94 432 MET B N 1
ATOM 7833 C CA . MET B 1 432 ? 5.07 -26.375 5.309 1 95.94 432 MET B CA 1
ATOM 7834 C C . MET B 1 432 ? 5.125 -26.047 6.797 1 95.94 432 MET B C 1
ATOM 7836 O O . MET B 1 432 ? 4.492 -26.719 7.613 1 95.94 432 MET B O 1
ATOM 7840 N N . GLU B 1 433 ? 5.938 -25.047 7.094 1 95.81 433 GLU B N 1
ATOM 7841 C CA . GLU B 1 433 ? 6.004 -24.422 8.414 1 95.81 433 GLU B CA 1
ATOM 7842 C C . GLU B 1 433 ? 5.652 -22.938 8.336 1 95.81 433 GLU B C 1
ATOM 7844 O O . GLU B 1 433 ? 5.965 -22.266 7.355 1 95.81 433 GLU B O 1
ATOM 7849 N N . CYS B 1 434 ? 4.941 -22.5 9.367 1 97 434 CYS B N 1
ATOM 7850 C CA . CYS B 1 434 ? 4.551 -21.094 9.43 1 97 434 CYS B CA 1
ATOM 7851 C C . CYS B 1 434 ? 4.645 -20.562 10.852 1 97 434 CYS B C 1
ATOM 7853 O O . CYS B 1 434 ? 4.324 -21.281 11.805 1 97 434 CYS B O 1
ATOM 7855 N N . LYS B 1 435 ? 5.113 -19.422 11.023 1 95.25 435 LYS B N 1
ATOM 7856 C CA . LYS B 1 435 ? 5.062 -18.75 12.328 1 95.25 435 LYS B CA 1
ATOM 7857 C C . LYS B 1 435 ? 4.707 -17.281 12.172 1 95.25 435 LYS B C 1
ATOM 7859 O O . LYS B 1 435 ? 4.793 -16.719 11.078 1 95.25 435 LYS B O 1
ATOM 7864 N N . ILE B 1 436 ? 4.18 -16.688 13.227 1 95.69 436 ILE B N 1
ATOM 7865 C CA . ILE B 1 436 ? 3.922 -15.258 13.352 1 95.69 436 ILE B CA 1
ATOM 7866 C C . ILE B 1 436 ? 5.086 -14.578 14.062 1 95.69 436 ILE B C 1
ATOM 7868 O O . ILE B 1 436 ? 5.355 -14.867 15.234 1 95.69 436 ILE B O 1
ATOM 7872 N N . LEU B 1 437 ? 5.73 -13.688 13.375 1 92.94 437 LEU B N 1
ATOM 7873 C CA . LEU B 1 437 ? 6.953 -13.094 13.898 1 92.94 437 LEU B CA 1
ATOM 7874 C C . LEU B 1 437 ? 6.688 -11.695 14.438 1 92.94 437 LEU B C 1
ATOM 7876 O O . LEU B 1 437 ? 6.207 -10.82 13.711 1 92.94 437 LEU B O 1
ATOM 7880 N N . ASN B 1 438 ? 6.98 -11.555 15.695 1 90.06 438 ASN B N 1
ATOM 7881 C CA . ASN B 1 438 ? 6.961 -10.211 16.266 1 90.06 438 ASN B CA 1
ATOM 7882 C C . ASN B 1 438 ? 8.094 -9.352 15.711 1 90.06 438 ASN B C 1
ATOM 7884 O O . ASN B 1 438 ? 9.266 -9.688 15.867 1 90.06 438 ASN B O 1
ATOM 7888 N N . LEU B 1 439 ? 7.801 -8.289 15.164 1 85.94 439 LEU B N 1
ATOM 7889 C CA . LEU B 1 439 ? 8.797 -7.492 14.453 1 85.94 439 LEU B CA 1
ATOM 7890 C C . LEU B 1 439 ? 9.656 -6.699 15.43 1 85.94 439 LEU B C 1
ATOM 7892 O O . LEU B 1 439 ? 10.719 -6.191 15.062 1 85.94 439 LEU B O 1
ATOM 7896 N N . HIS B 1 440 ? 9.188 -6.574 16.625 1 79 440 HIS B N 1
ATOM 7897 C CA . HIS B 1 440 ? 9.984 -5.898 17.656 1 79 440 HIS B CA 1
ATOM 7898 C C . HIS B 1 440 ? 11 -6.844 18.281 1 79 440 HIS B C 1
ATOM 7900 O O . HIS B 1 440 ? 12.195 -6.539 18.328 1 79 440 HIS B O 1
ATOM 7906 N N . THR B 1 441 ? 10.492 -8.031 18.656 1 78.75 441 THR B N 1
ATOM 7907 C CA . THR B 1 441 ? 11.328 -8.938 19.438 1 78.75 441 THR B CA 1
ATOM 7908 C C . THR B 1 441 ? 12.039 -9.938 18.531 1 78.75 441 THR B C 1
ATOM 7910 O O . THR B 1 441 ? 13.031 -10.555 18.922 1 78.75 441 THR B O 1
ATOM 7913 N N . GLY B 1 442 ? 11.5 -10.102 17.344 1 83.31 442 GLY B N 1
ATOM 7914 C CA . GLY B 1 442 ? 12.039 -11.109 16.453 1 83.31 442 GLY B CA 1
ATOM 7915 C C . GLY B 1 442 ? 11.68 -12.531 16.859 1 83.31 442 GLY B C 1
ATOM 7916 O O . GLY B 1 442 ? 12.305 -13.492 16.406 1 83.31 442 GLY B O 1
ATOM 7917 N N . LYS B 1 443 ? 10.766 -12.633 17.766 1 84.88 443 LYS B N 1
ATOM 7918 C CA . LYS B 1 443 ? 10.375 -13.945 18.266 1 84.88 443 LYS B CA 1
ATOM 7919 C C . LYS B 1 443 ? 9.023 -14.367 17.688 1 84.88 443 LYS B C 1
ATOM 7921 O O . LYS B 1 443 ? 8.203 -13.516 17.344 1 84.88 443 LYS B O 1
ATOM 7926 N N . ALA B 1 444 ? 8.82 -15.664 17.609 1 92 444 ALA B N 1
ATOM 7927 C CA . ALA B 1 444 ? 7.531 -16.203 17.172 1 92 444 ALA B CA 1
ATOM 7928 C C . ALA B 1 444 ? 6.445 -15.945 18.219 1 92 444 ALA B C 1
ATOM 7930 O O . ALA B 1 444 ? 6.684 -16.078 19.422 1 92 444 ALA B O 1
ATOM 7931 N N . GLU B 1 445 ? 5.289 -15.57 17.781 1 91.31 445 GLU B N 1
ATOM 7932 C CA . GLU B 1 445 ? 4.16 -15.242 18.641 1 91.31 445 GLU B CA 1
ATOM 7933 C C . GLU B 1 445 ? 3.242 -16.438 18.828 1 91.31 445 GLU B C 1
ATOM 7935 O O . GLU B 1 445 ? 3.139 -17.297 17.953 1 91.31 445 GLU B O 1
ATOM 7940 N N . CYS B 1 446 ? 2.576 -16.5 19.984 1 88.12 446 CYS B N 1
ATOM 7941 C CA . CYS B 1 446 ? 1.549 -17.5 20.203 1 88.12 446 CYS B CA 1
ATOM 7942 C C . CYS B 1 446 ? 0.244 -17.125 19.516 1 88.12 446 CYS B C 1
ATOM 7944 O O . CYS B 1 446 ? 0.147 -16.047 18.922 1 88.12 446 CYS B O 1
ATOM 7946 N N . SER B 1 447 ? -0.774 -18 19.594 1 89.06 447 SER B N 1
ATOM 7947 C CA . SER B 1 447 ? -2.059 -17.797 18.938 1 89.06 447 SER B CA 1
ATOM 7948 C C . SER B 1 447 ? -2.711 -16.5 19.375 1 89.06 447 SER B C 1
ATOM 7950 O O . SER B 1 447 ? -2.65 -16.141 20.547 1 89.06 447 SER B O 1
ATOM 7952 N N . GLY B 1 448 ? -3.285 -15.805 18.391 1 89.06 448 GLY B N 1
ATOM 7953 C CA . GLY B 1 448 ? -4.043 -14.594 18.672 1 89.06 448 GLY B CA 1
ATOM 7954 C C . GLY B 1 448 ? -3.191 -13.336 18.641 1 89.06 448 GLY B C 1
ATOM 7955 O O . GLY B 1 448 ? -3.721 -12.227 18.609 1 89.06 448 GLY B O 1
ATOM 7956 N N . ARG B 1 449 ? -1.919 -13.516 18.672 1 90.62 449 ARG B N 1
ATOM 7957 C CA . ARG B 1 449 ? -1.023 -12.367 18.656 1 90.62 449 ARG B CA 1
ATOM 7958 C C . ARG B 1 449 ? -0.606 -12.023 17.234 1 90.62 449 ARG B C 1
ATOM 7960 O O . ARG B 1 449 ? -0.389 -12.914 16.406 1 90.62 449 ARG B O 1
ATOM 7967 N N . MET B 1 450 ? -0.418 -10.719 17.016 1 93.62 450 MET B N 1
ATOM 7968 C CA . MET B 1 450 ? -0.167 -10.25 15.648 1 93.62 450 MET B CA 1
ATOM 7969 C C . MET B 1 450 ? 1.33 -10.188 15.367 1 93.62 450 MET B C 1
ATOM 7971 O O . MET B 1 450 ? 2.137 -10.016 16.281 1 93.62 450 MET B O 1
ATOM 7975 N N . GLY B 1 451 ? 1.642 -10.289 14.156 1 95.12 451 GLY B N 1
ATOM 7976 C CA . GLY B 1 451 ? 2.996 -10.203 13.633 1 95.12 451 GLY B CA 1
ATOM 7977 C C . GLY B 1 451 ? 3.084 -10.523 12.148 1 95.12 451 GLY B C 1
ATOM 7978 O O . GLY B 1 451 ? 2.062 -10.641 11.477 1 95.12 451 GLY B O 1
ATOM 7979 N N . GLU B 1 452 ? 4.285 -10.602 11.656 1 94.25 452 GLU B N 1
ATOM 7980 C CA . GLU B 1 452 ? 4.484 -10.93 10.25 1 94.25 452 GLU B CA 1
ATOM 7981 C C . GLU B 1 452 ? 4.348 -12.43 10.016 1 94.25 452 GLU B C 1
ATOM 7983 O O . GLU B 1 452 ? 4.863 -13.242 10.789 1 94.25 452 GLU B O 1
ATOM 7988 N N . ILE B 1 453 ? 3.672 -12.781 9.008 1 95.81 453 ILE B N 1
ATOM 7989 C CA . ILE B 1 453 ? 3.6 -14.172 8.586 1 95.81 453 ILE B CA 1
ATOM 7990 C C . ILE B 1 453 ? 4.906 -14.578 7.91 1 95.81 453 ILE B C 1
ATOM 7992 O O . ILE B 1 453 ? 5.324 -13.953 6.93 1 95.81 453 ILE B O 1
ATOM 7996 N N . VAL B 1 454 ? 5.551 -15.625 8.422 1 95.19 454 VAL B N 1
ATOM 7997 C CA . VAL B 1 454 ? 6.805 -16.125 7.871 1 95.19 454 VAL B CA 1
ATOM 7998 C C . VAL B 1 454 ? 6.68 -17.609 7.566 1 95.19 454 VAL B C 1
ATOM 8000 O O . VAL B 1 454 ? 6.078 -18.359 8.336 1 95.19 454 VAL B O 1
ATOM 8003 N N . LEU B 1 455 ? 7.25 -18.031 6.457 1 96.56 455 LEU B N 1
ATOM 8004 C CA . LEU B 1 455 ? 7.023 -19.375 5.945 1 96.56 455 LEU B CA 1
ATOM 8005 C C . LEU B 1 455 ? 8.344 -20.094 5.699 1 96.56 455 LEU B C 1
ATOM 8007 O O . LEU B 1 455 ? 9.344 -19.453 5.352 1 96.56 455 LEU B O 1
ATOM 8011 N N . ARG B 1 456 ? 8.297 -21.344 5.84 1 95.12 456 ARG B N 1
ATOM 8012 C CA . ARG B 1 456 ? 9.406 -22.203 5.473 1 95.12 456 ARG B CA 1
ATOM 8013 C C . ARG B 1 456 ? 8.914 -23.562 4.969 1 95.12 456 ARG B C 1
ATOM 8015 O O . ARG B 1 456 ? 7.902 -24.078 5.457 1 95.12 456 ARG B O 1
ATOM 8022 N N . GLY B 1 457 ? 9.586 -24.125 3.973 1 94.94 457 GLY B N 1
ATOM 8023 C CA . GLY B 1 457 ? 9.203 -25.406 3.385 1 94.94 457 GLY B CA 1
ATOM 8024 C C . GLY B 1 457 ? 9.586 -25.531 1.922 1 94.94 457 GLY B C 1
ATOM 8025 O O . GLY B 1 457 ? 10.258 -24.641 1.374 1 94.94 457 GLY B O 1
ATOM 8026 N N . PRO B 1 458 ? 9.141 -26.578 1.314 1 94.12 458 PRO B N 1
ATOM 8027 C CA . PRO B 1 458 ? 9.586 -26.891 -0.049 1 94.12 458 PRO B CA 1
ATOM 8028 C C . PRO B 1 458 ? 9 -25.922 -1.086 1 94.12 458 PRO B C 1
ATOM 8030 O O . PRO B 1 458 ? 9.469 -25.891 -2.227 1 94.12 458 PRO B O 1
ATOM 8033 N N . LEU B 1 459 ? 8.055 -25.156 -0.713 1 95.94 459 LEU B N 1
ATOM 8034 C CA . LEU B 1 459 ? 7.418 -24.25 -1.664 1 95.94 459 LEU B CA 1
ATOM 8035 C C . LEU B 1 459 ? 8.172 -22.922 -1.739 1 95.94 459 LEU B C 1
ATOM 8037 O O . LEU B 1 459 ? 7.941 -22.125 -2.654 1 95.94 459 LEU B O 1
ATOM 8041 N N . VAL B 1 460 ? 9.016 -22.641 -0.771 1 94.25 460 VAL B N 1
ATOM 8042 C CA . VAL B 1 460 ? 9.703 -21.359 -0.687 1 94.25 460 VAL B CA 1
ATOM 8043 C C . VAL B 1 460 ? 10.797 -21.281 -1.745 1 94.25 460 VAL B C 1
ATOM 8045 O O . VAL B 1 460 ? 11.664 -22.172 -1.811 1 94.25 460 VAL B O 1
ATOM 8048 N N . ALA B 1 461 ? 10.641 -20.266 -2.537 1 90.81 461 ALA B N 1
ATOM 8049 C CA . ALA B 1 461 ? 11.648 -20.047 -3.572 1 90.81 461 ALA B CA 1
ATOM 8050 C C . ALA B 1 461 ? 12.992 -19.672 -2.959 1 90.81 461 ALA B C 1
ATOM 8052 O O . ALA B 1 461 ? 13.047 -18.922 -1.981 1 90.81 461 ALA B O 1
ATOM 8053 N N . GLN B 1 462 ? 13.961 -20.094 -3.576 1 75.38 462 GLN B N 1
ATOM 8054 C CA . GLN B 1 462 ? 15.289 -19.875 -3.014 1 75.38 462 GLN B CA 1
ATOM 8055 C C . GLN B 1 462 ? 15.906 -18.578 -3.547 1 75.38 462 GLN B C 1
ATOM 8057 O O . GLN B 1 462 ? 16.812 -18.016 -2.93 1 75.38 462 GLN B O 1
ATOM 8062 N N . CYS B 1 463 ? 15.453 -18.188 -4.695 1 65.75 463 CYS B N 1
ATOM 8063 C CA . CYS B 1 463 ? 15.977 -16.953 -5.25 1 65.75 463 CYS B CA 1
ATOM 8064 C C . CYS B 1 463 ? 14.992 -15.805 -5.066 1 65.75 463 CYS B C 1
ATOM 8066 O O . CYS B 1 463 ? 14.164 -15.547 -5.945 1 65.75 463 CYS B O 1
ATOM 8068 N N . VAL B 1 464 ? 14.984 -15.344 -3.861 1 65 464 VAL B N 1
ATOM 8069 C CA . VAL B 1 464 ? 14.18 -14.172 -3.535 1 65 464 VAL B CA 1
ATOM 8070 C C . VAL B 1 464 ? 15.094 -12.961 -3.328 1 65 464 VAL B C 1
ATOM 8072 O O . VAL B 1 464 ? 16.156 -13.078 -2.715 1 65 464 VAL B O 1
ATOM 8075 N N . PRO B 1 465 ? 14.742 -11.828 -4.137 1 57.59 465 PRO B N 1
ATOM 8076 C CA . PRO B 1 465 ? 15.625 -10.664 -3.98 1 57.59 465 PRO B CA 1
ATOM 8077 C C . PRO B 1 465 ? 15.883 -10.312 -2.518 1 57.59 465 PRO B C 1
ATOM 8079 O O . PRO B 1 465 ? 14.992 -10.461 -1.675 1 57.59 465 PRO B O 1
ATOM 8082 N N . GLU B 1 466 ? 17.141 -10.328 -2.164 1 53.12 466 GLU B N 1
ATOM 8083 C CA . GLU B 1 466 ? 17.578 -10.031 -0.802 1 53.12 466 GLU B CA 1
ATOM 8084 C C . GLU B 1 466 ? 17.719 -8.531 -0.579 1 53.12 466 GLU B C 1
ATOM 8086 O O . GLU B 1 466 ? 18.797 -8.047 -0.235 1 53.12 466 GLU B O 1
ATOM 8091 N N . HIS B 1 467 ? 16.875 -7.762 -1.228 1 47.72 467 HIS B N 1
ATOM 8092 C CA . HIS B 1 467 ? 17.156 -6.375 -0.867 1 47.72 467 HIS B CA 1
ATOM 8093 C C . HIS B 1 467 ? 16.438 -5.98 0.41 1 47.72 467 HIS B C 1
ATOM 8095 O O . HIS B 1 467 ? 15.258 -6.309 0.583 1 47.72 467 HIS B O 1
ATOM 8101 N N . ALA B 1 468 ? 17.234 -5.754 1.389 1 44.78 468 ALA B N 1
ATOM 8102 C CA . ALA B 1 468 ? 16.703 -5.328 2.684 1 44.78 468 ALA B CA 1
ATOM 8103 C C . ALA B 1 468 ? 15.453 -4.477 2.514 1 44.78 468 ALA B C 1
ATOM 8105 O O . ALA B 1 468 ? 14.539 -4.543 3.336 1 44.78 468 ALA B O 1
ATOM 8106 N N . ASP B 1 469 ? 15.508 -3.748 1.448 1 49.72 469 ASP B N 1
ATOM 8107 C CA . ASP B 1 469 ? 14.406 -2.816 1.23 1 49.72 469 ASP B CA 1
ATOM 8108 C C . ASP B 1 469 ? 13.172 -3.543 0.704 1 49.72 469 ASP B C 1
ATOM 8110 O O . ASP B 1 469 ? 12.094 -2.955 0.611 1 49.72 469 ASP B O 1
ATOM 8114 N N . CYS B 1 470 ? 13.555 -4.883 0.563 1 59.59 470 CYS B N 1
ATOM 8115 C CA . CYS B 1 470 ? 12.398 -5.602 0.043 1 59.59 470 CYS B CA 1
ATOM 8116 C C . CYS B 1 470 ? 11.508 -6.098 1.177 1 59.59 470 CYS B C 1
ATOM 8118 O O . CYS B 1 470 ? 12.008 -6.602 2.188 1 59.59 470 CYS B O 1
ATOM 8120 N N . LEU B 1 471 ? 10.336 -5.828 1.1 1 64.69 471 LEU B N 1
ATOM 8121 C CA . LEU B 1 471 ? 9.344 -6.207 2.102 1 64.69 471 LEU B CA 1
ATOM 8122 C C . LEU B 1 471 ? 9.195 -7.727 2.168 1 64.69 471 LEU B C 1
ATOM 8124 O O . LEU B 1 471 ? 8.828 -8.273 3.211 1 64.69 471 LEU B O 1
ATOM 8128 N N . THR B 1 472 ? 9.641 -8.469 1.079 1 74.25 472 THR B N 1
ATOM 8129 C CA . THR B 1 472 ? 9.648 -9.93 1.052 1 74.25 472 THR B CA 1
ATOM 8130 C C . THR B 1 472 ? 11.062 -10.461 0.828 1 74.25 472 THR B C 1
ATOM 8132 O O . THR B 1 472 ? 11.734 -10.07 -0.127 1 74.25 472 THR B O 1
ATOM 8135 N N . TYR B 1 473 ? 11.578 -11.289 1.76 1 80.75 473 TYR B N 1
ATOM 8136 C CA . TYR B 1 473 ? 12.945 -11.789 1.614 1 80.75 473 TYR B CA 1
ATOM 8137 C C . TYR B 1 473 ? 13.117 -13.117 2.33 1 80.75 473 TYR B C 1
ATOM 8139 O O . TYR B 1 473 ? 12.305 -13.492 3.174 1 80.75 473 TYR B O 1
ATOM 8147 N N . LEU B 1 474 ? 14.125 -13.844 1.89 1 85.94 474 LEU B N 1
ATOM 8148 C CA . LEU B 1 474 ? 14.516 -15.102 2.514 1 85.94 474 LEU B CA 1
ATOM 8149 C C . LEU B 1 474 ? 15.672 -14.891 3.49 1 85.94 474 LEU B C 1
ATOM 8151 O O . LEU B 1 474 ? 16.703 -14.312 3.127 1 85.94 474 LEU B O 1
ATOM 8155 N N . ASP B 1 475 ? 15.484 -15.336 4.73 1 81.5 475 ASP B N 1
ATOM 8156 C CA . ASP B 1 475 ? 16.562 -15.117 5.695 1 81.5 475 ASP B CA 1
ATOM 8157 C C . ASP B 1 475 ? 17.531 -16.297 5.703 1 81.5 475 ASP B C 1
ATOM 8159 O O . ASP B 1 475 ? 17.328 -17.281 4.992 1 81.5 475 ASP B O 1
ATOM 8163 N N . LYS B 1 476 ? 18.578 -16.219 6.473 1 76.69 476 LYS B N 1
ATOM 8164 C CA . LYS B 1 476 ? 19.656 -17.188 6.469 1 76.69 476 LYS B CA 1
ATOM 8165 C C . LYS B 1 476 ? 19.203 -18.531 7.035 1 76.69 476 LYS B C 1
ATOM 8167 O O . LYS B 1 476 ? 19.875 -19.547 6.867 1 76.69 476 LYS B O 1
ATOM 8172 N N . TYR B 1 477 ? 18.047 -18.578 7.715 1 82 477 TYR B N 1
ATOM 8173 C CA . TYR B 1 477 ? 17.547 -19.797 8.32 1 82 477 TYR B CA 1
ATOM 8174 C C . TYR B 1 477 ? 16.5 -20.453 7.434 1 82 477 TYR B C 1
ATOM 8176 O O . TYR B 1 477 ? 15.891 -21.453 7.816 1 82 477 TYR B O 1
ATOM 8184 N N . GLY B 1 478 ? 16.25 -19.844 6.227 1 85.75 478 GLY B N 1
ATOM 8185 C CA . GLY B 1 478 ? 15.328 -20.438 5.262 1 85.75 478 GLY B CA 1
ATOM 8186 C C . GLY B 1 478 ? 13.898 -19.953 5.43 1 85.75 478 GLY B C 1
ATOM 8187 O O . GLY B 1 478 ? 12.977 -20.5 4.824 1 85.75 478 GLY B O 1
ATOM 8188 N N . TRP B 1 479 ? 13.703 -18.953 6.32 1 89.75 479 TRP B N 1
ATOM 8189 C CA . TRP B 1 479 ? 12.375 -18.391 6.504 1 89.75 479 TRP B CA 1
ATOM 8190 C C . TRP B 1 479 ? 12.102 -17.281 5.48 1 89.75 479 TRP B C 1
ATOM 8192 O O . TRP B 1 479 ? 12.875 -16.344 5.355 1 89.75 479 TRP B O 1
ATOM 8202 N N . LEU B 1 480 ? 11.023 -17.5 4.754 1 92.88 480 LEU B N 1
ATOM 8203 C CA . LEU B 1 480 ? 10.547 -16.438 3.861 1 92.88 480 LEU B CA 1
ATOM 8204 C C . LEU B 1 480 ? 9.727 -15.406 4.629 1 92.88 480 LEU B C 1
ATOM 8206 O O . LEU B 1 480 ? 8.648 -15.727 5.145 1 92.88 480 LEU B O 1
ATOM 8210 N N . HIS B 1 481 ? 10.219 -14.266 4.746 1 91 481 HIS B N 1
ATOM 8211 C CA . HIS B 1 481 ? 9.438 -13.141 5.25 1 91 481 HIS B CA 1
ATOM 8212 C C . HIS B 1 481 ? 8.484 -12.609 4.184 1 91 481 HIS B C 1
ATOM 8214 O O . HIS B 1 481 ? 8.93 -12.031 3.184 1 91 481 HIS B O 1
ATOM 8220 N N . THR B 1 482 ? 7.211 -12.727 4.438 1 91.25 482 THR B N 1
ATOM 8221 C CA . THR B 1 482 ? 6.23 -12.492 3.381 1 91.25 482 THR B CA 1
ATOM 8222 C C . THR B 1 482 ? 5.922 -11.008 3.254 1 91.25 482 THR B C 1
ATOM 8224 O O . THR B 1 482 ? 5.461 -10.547 2.205 1 91.25 482 THR B O 1
ATOM 8227 N N . GLY B 1 483 ? 6.062 -10.312 4.332 1 89.38 483 GLY B N 1
ATOM 8228 C CA . GLY B 1 483 ? 5.633 -8.922 4.363 1 89.38 483 GLY B CA 1
ATOM 8229 C C . GLY B 1 483 ? 4.172 -8.758 4.73 1 89.38 483 GLY B C 1
ATOM 8230 O O . GLY B 1 483 ? 3.695 -7.633 4.902 1 89.38 483 GLY B O 1
ATOM 8231 N N . ASP B 1 484 ? 3.475 -9.812 4.93 1 91.44 484 ASP B N 1
ATOM 8232 C CA . ASP B 1 484 ? 2.084 -9.758 5.375 1 91.44 484 ASP B CA 1
ATOM 8233 C C . ASP B 1 484 ? 1.988 -9.867 6.895 1 91.44 484 ASP B C 1
ATOM 8235 O O . ASP B 1 484 ? 2.703 -10.664 7.508 1 91.44 484 ASP B O 1
ATOM 8239 N N . ILE B 1 485 ? 1.112 -9.07 7.461 1 93.44 485 ILE B N 1
ATOM 8240 C CA . ILE B 1 485 ? 0.889 -9.078 8.898 1 93.44 485 ILE B CA 1
ATOM 8241 C C . ILE B 1 485 ? -0.421 -9.797 9.219 1 93.44 485 ILE B C 1
ATOM 8243 O O . ILE B 1 485 ? -1.432 -9.578 8.539 1 93.44 485 ILE B O 1
ATOM 8247 N N . GLY B 1 486 ? -0.346 -10.633 10.18 1 94.38 486 GLY B N 1
ATOM 8248 C CA . GLY B 1 486 ? -1.539 -11.367 10.578 1 94.38 486 GLY B CA 1
ATOM 8249 C C . GLY B 1 486 ? -1.374 -12.102 11.898 1 94.38 486 GLY B C 1
ATOM 8250 O O . GLY B 1 486 ? -0.598 -11.688 12.758 1 94.38 486 GLY B O 1
ATOM 8251 N N . PHE B 1 487 ? -2.223 -13.039 12.117 1 92.88 487 PHE B N 1
ATOM 8252 C CA . PHE B 1 487 ? -2.223 -13.906 13.297 1 92.88 487 PHE B CA 1
ATOM 8253 C C . PHE B 1 487 ? -2.852 -15.258 12.969 1 92.88 487 PHE B C 1
ATOM 8255 O O . PHE B 1 487 ? -3.279 -15.492 11.836 1 92.88 487 PHE B O 1
ATOM 8262 N N . TYR B 1 488 ? -2.766 -16.188 13.812 1 92.62 488 TYR B N 1
ATOM 8263 C CA . TYR B 1 488 ? -3.516 -17.438 13.727 1 92.62 488 TYR B CA 1
ATOM 8264 C C . TYR B 1 488 ? -4.328 -17.672 14.992 1 92.62 488 TYR B C 1
ATOM 8266 O O . TYR B 1 488 ? -4.008 -17.141 16.062 1 92.62 488 TYR B O 1
ATOM 8274 N N . ASP B 1 489 ? -5.406 -18.422 14.812 1 87.19 489 ASP B N 1
ATOM 8275 C CA . ASP B 1 489 ? -6.277 -18.656 15.961 1 87.19 489 ASP B CA 1
ATOM 8276 C C . ASP B 1 489 ? -5.949 -20 16.625 1 87.19 489 ASP B C 1
ATOM 8278 O O . ASP B 1 489 ? -4.965 -20.656 16.266 1 87.19 489 ASP B O 1
ATOM 8282 N N . GLN B 1 490 ? -6.727 -20.422 17.594 1 84 490 GLN B N 1
ATOM 8283 C CA . GLN B 1 490 ? -6.473 -21.609 18.391 1 84 490 GLN B CA 1
ATOM 8284 C C . GLN B 1 490 ? -6.582 -22.875 17.547 1 84 490 GLN B C 1
ATOM 8286 O O . GLN B 1 490 ? -5.961 -23.891 17.859 1 84 490 GLN B O 1
ATOM 8291 N N . ASP B 1 491 ? -7.352 -22.766 16.438 1 83.81 491 ASP B N 1
ATOM 8292 C CA . ASP B 1 491 ? -7.516 -23.906 15.531 1 83.81 491 ASP B CA 1
ATOM 8293 C C . ASP B 1 491 ? -6.484 -23.875 14.406 1 83.81 491 ASP B C 1
ATOM 8295 O O . ASP B 1 491 ? -6.59 -24.625 13.438 1 83.81 491 ASP B O 1
ATOM 8299 N N . GLU B 1 492 ? -5.582 -22.906 14.438 1 89.44 492 GLU B N 1
ATOM 8300 C CA . GLU B 1 492 ? -4.465 -22.734 13.516 1 89.44 492 GLU B CA 1
ATOM 8301 C C . GLU B 1 492 ? -4.953 -22.281 12.133 1 89.44 492 GLU B C 1
ATOM 8303 O O . GLU B 1 492 ? -4.426 -22.734 11.117 1 89.44 492 GLU B O 1
ATOM 8308 N N . ASN B 1 493 ? -6.07 -21.594 12.227 1 90.25 493 ASN B N 1
ATOM 8309 C CA . ASN B 1 493 ? -6.438 -20.812 11.039 1 90.25 493 ASN B CA 1
ATOM 8310 C C . ASN B 1 493 ? -5.727 -19.469 11.016 1 90.25 493 ASN B C 1
ATOM 8312 O O . ASN B 1 493 ? -5.715 -18.75 12.008 1 90.25 493 ASN B O 1
ATOM 8316 N N . PHE B 1 494 ? -5.199 -19.203 9.883 1 93.25 494 PHE B N 1
ATOM 8317 C CA . PHE B 1 494 ? -4.422 -17.969 9.773 1 93.25 494 PHE B CA 1
ATOM 8318 C C . PHE B 1 494 ? -5.262 -16.859 9.164 1 93.25 494 PHE B C 1
ATOM 8320 O O . PHE B 1 494 ? -6.199 -17.109 8.414 1 93.25 494 PHE B O 1
ATOM 8327 N N . TYR B 1 495 ? -4.859 -15.594 9.531 1 91.31 495 TYR B N 1
ATOM 8328 C CA . TYR B 1 495 ? -5.531 -14.383 9.078 1 91.31 495 TYR B CA 1
ATOM 8329 C C . TYR B 1 495 ? -4.52 -13.328 8.648 1 91.31 495 TYR B C 1
ATOM 8331 O O . TYR B 1 495 ? -3.471 -13.172 9.273 1 91.31 495 TYR B O 1
ATOM 8339 N N . ILE B 1 496 ? -4.879 -12.648 7.578 1 91.94 496 ILE B N 1
ATOM 8340 C CA . ILE B 1 496 ? -4.066 -11.516 7.145 1 91.94 496 ILE B CA 1
ATOM 8341 C C . ILE B 1 496 ? -4.785 -10.203 7.477 1 91.94 496 ILE B C 1
ATOM 8343 O O . ILE B 1 496 ? -5.949 -10.023 7.113 1 91.94 496 ILE B O 1
ATOM 8347 N N . THR B 1 497 ? -4.051 -9.273 8.133 1 89 497 THR B N 1
ATOM 8348 C CA . THR B 1 497 ? -4.699 -8.039 8.578 1 89 497 THR B CA 1
ATOM 8349 C C . THR B 1 497 ? -3.994 -6.82 7.992 1 89 497 THR B C 1
ATOM 8351 O O . THR B 1 497 ? -4.539 -5.715 8.008 1 89 497 THR B O 1
ATOM 8354 N N . GLY B 1 498 ? -2.764 -7.031 7.574 1 89.38 498 GLY B N 1
ATOM 8355 C CA . GLY B 1 498 ? -2.025 -5.887 7.066 1 89.38 498 GLY B CA 1
ATOM 8356 C C . GLY B 1 498 ? -0.742 -6.273 6.355 1 89.38 498 GLY B C 1
ATOM 8357 O O . GLY B 1 498 ? -0.538 -7.441 6.023 1 89.38 498 GLY B O 1
ATOM 8358 N N . ILE B 1 499 ? 0.06 -5.195 6.094 1 88.44 499 ILE B N 1
ATOM 8359 C CA . ILE B 1 499 ? 1.333 -5.406 5.414 1 88.44 499 ILE B CA 1
ATOM 8360 C C . ILE B 1 499 ? 2.434 -4.621 6.125 1 88.44 499 ILE B C 1
ATOM 8362 O O . ILE B 1 499 ? 2.18 -3.559 6.691 1 88.44 499 ILE B O 1
ATOM 8366 N N . VAL B 1 500 ? 3.59 -5.172 5.992 1 86.75 500 VAL B N 1
ATOM 8367 C CA . VAL B 1 500 ? 4.762 -4.516 6.562 1 86.75 500 VAL B CA 1
ATOM 8368 C C . VAL B 1 500 ? 5.168 -3.334 5.684 1 86.75 500 VAL B C 1
ATOM 8370 O O . VAL B 1 500 ? 5.188 -3.441 4.457 1 86.75 500 VAL B O 1
ATOM 8373 N N . ARG B 1 501 ? 5.426 -2.207 6.27 1 75.81 501 ARG B N 1
ATOM 8374 C CA . ARG B 1 501 ? 5.895 -1.031 5.539 1 75.81 501 ARG B CA 1
ATOM 8375 C C . ARG B 1 501 ? 7.352 -0.728 5.871 1 75.81 501 ARG B C 1
ATOM 8377 O O . ARG B 1 501 ? 8.078 -0.181 5.039 1 75.81 501 ARG B O 1
ATOM 8384 N N . SER B 1 502 ? 7.754 -0.861 7.086 1 64.06 502 SER B N 1
ATOM 8385 C CA . SER B 1 502 ? 9.125 -0.575 7.488 1 64.06 502 SER B CA 1
ATOM 8386 C C . SER B 1 502 ? 9.68 -1.672 8.391 1 64.06 502 SER B C 1
ATOM 8388 O O . SER B 1 502 ? 8.953 -2.207 9.242 1 64.06 502 SER B O 1
ATOM 8390 N N . ARG B 1 503 ? 10.852 -2.238 7.863 1 58.62 503 ARG B N 1
ATOM 8391 C CA . ARG B 1 503 ? 11.469 -3.252 8.711 1 58.62 503 ARG B CA 1
ATOM 8392 C C . ARG B 1 503 ? 12.516 -2.631 9.633 1 58.62 503 ARG B C 1
ATOM 8394 O O . ARG B 1 503 ? 13.172 -1.653 9.266 1 58.62 503 ARG B O 1
ATOM 8401 N N . GLY B 1 504 ? 12.398 -2.434 10.891 1 46.84 504 GLY B N 1
ATOM 8402 C CA . GLY B 1 504 ? 13.359 -1.911 11.852 1 46.84 504 GLY B CA 1
ATOM 8403 C C . GLY B 1 504 ? 14.789 -2.305 11.547 1 46.84 504 GLY B C 1
ATOM 8404 O O . GLY B 1 504 ? 15.031 -3.242 10.789 1 46.84 504 GLY B O 1
ATOM 8405 N N . ALA B 1 505 ? 15.789 -1.479 11.789 1 37.59 505 ALA B N 1
ATOM 8406 C CA . ALA B 1 505 ? 17.234 -1.6 11.562 1 37.59 505 ALA B CA 1
ATOM 8407 C C . ALA B 1 505 ? 17.734 -2.994 11.93 1 37.59 505 ALA B C 1
ATOM 8409 O O . ALA B 1 505 ? 18.578 -3.557 11.242 1 37.59 505 ALA B O 1
ATOM 8410 N N . ASP B 1 506 ? 17.453 -3.473 13.031 1 36.84 506 ASP B N 1
ATOM 8411 C CA . ASP B 1 506 ? 18.125 -4.688 13.461 1 36.84 506 ASP B CA 1
ATOM 8412 C C . ASP B 1 506 ? 17.797 -5.859 12.539 1 36.84 506 ASP B C 1
ATOM 8414 O O . ASP B 1 506 ? 18.594 -6.797 12.414 1 36.84 506 ASP B O 1
ATOM 8418 N N . GLN B 1 507 ? 16.812 -5.781 12.055 1 35.75 507 GLN B N 1
ATOM 8419 C CA . GLN B 1 507 ? 16.484 -6.875 11.148 1 35.75 507 GLN B CA 1
ATOM 8420 C C . GLN B 1 507 ? 17.078 -6.629 9.758 1 35.75 507 GLN B C 1
ATOM 8422 O O . GLN B 1 507 ? 17.328 -7.574 9.008 1 35.75 507 GLN B O 1
ATOM 8427 N N . GLN B 1 508 ? 17.359 -5.426 9.453 1 34.91 508 GLN B N 1
ATOM 8428 C CA . GLN B 1 508 ? 18.109 -5.094 8.242 1 34.91 508 GLN B CA 1
ATOM 8429 C C . GLN B 1 508 ? 19.594 -5.391 8.414 1 34.91 508 GLN B C 1
ATOM 8431 O O . GLN B 1 508 ? 20.266 -5.758 7.457 1 34.91 508 GLN B O 1
ATOM 8436 N N . VAL B 1 509 ? 20.297 -5.031 9.516 1 32.38 509 VAL B N 1
ATOM 8437 C CA . VAL B 1 509 ? 21.688 -5.359 9.789 1 32.38 509 VAL B CA 1
ATOM 8438 C C . VAL B 1 509 ? 21.906 -6.859 9.625 1 32.38 509 VAL B C 1
ATOM 8440 O O . VAL B 1 509 ? 22.938 -7.285 9.094 1 32.38 509 VAL B O 1
ATOM 8443 N N . HIS B 1 510 ? 21.094 -7.598 10.141 1 30.89 510 HIS B N 1
ATOM 8444 C CA . HIS B 1 510 ? 21.344 -9.008 9.867 1 30.89 510 HIS B CA 1
ATOM 8445 C C . HIS B 1 510 ? 21.297 -9.297 8.375 1 30.89 510 HIS B C 1
ATOM 8447 O O . HIS B 1 510 ? 22.016 -10.18 7.887 1 30.89 510 HIS B O 1
ATOM 8453 N N . ALA B 1 511 ? 20.641 -8.422 7.688 1 31.83 511 ALA B N 1
ATOM 8454 C CA . ALA B 1 511 ? 20.625 -8.633 6.242 1 31.83 511 ALA B CA 1
ATOM 8455 C C . ALA B 1 511 ? 21.844 -7.984 5.59 1 31.83 511 ALA B C 1
ATOM 8457 O O . ALA B 1 511 ? 22.406 -8.523 4.633 1 31.83 511 ALA B O 1
ATOM 8458 N N . ARG B 1 512 ? 22.406 -6.828 5.969 1 31.31 512 ARG B N 1
ATOM 8459 C CA . ARG B 1 512 ? 23.609 -6.242 5.398 1 31.31 512 ARG B CA 1
ATOM 8460 C C . ARG B 1 512 ? 24.844 -7.039 5.801 1 31.31 512 ARG B C 1
ATOM 8462 O O . ARG B 1 512 ? 25.812 -7.148 5.031 1 31.31 512 ARG B O 1
ATOM 8469 N N . TYR B 1 513 ? 25.109 -7.375 7.094 1 28.11 513 TYR B N 1
ATOM 8470 C CA . TYR B 1 513 ? 26.328 -8.109 7.414 1 28.11 513 TYR B CA 1
ATOM 8471 C C . TYR B 1 513 ? 26.297 -9.5 6.789 1 28.11 513 TYR B C 1
ATOM 8473 O O . TYR B 1 513 ? 27.266 -10.258 6.918 1 28.11 513 TYR B O 1
ATOM 8481 N N . MET B 1 514 ? 25.188 -9.867 6.414 1 28.23 514 MET B N 1
ATOM 8482 C CA . MET B 1 514 ? 25.375 -11.07 5.613 1 28.23 514 MET B CA 1
ATOM 8483 C C . MET B 1 514 ? 25.891 -10.727 4.215 1 28.23 514 MET B C 1
ATOM 8485 O O . MET B 1 514 ? 25.141 -10.828 3.24 1 28.23 514 MET B O 1
ATOM 8489 N N . GLY B 1 515 ? 26.594 -9.641 4.035 1 28.11 515 GLY B N 1
ATOM 8490 C CA . GLY B 1 515 ? 27.5 -9.57 2.896 1 28.11 515 GLY B CA 1
ATOM 8491 C C . GLY B 1 515 ? 28.312 -10.836 2.703 1 28.11 515 GLY B C 1
ATOM 8492 O O . GLY B 1 515 ? 29.547 -10.797 2.717 1 28.11 515 GLY B O 1
ATOM 8493 N N . THR B 1 516 ? 27.984 -11.883 3.312 1 27.16 516 THR B N 1
ATOM 8494 C CA . THR B 1 516 ? 28.844 -12.914 2.736 1 27.16 516 THR B CA 1
ATOM 8495 C C . THR B 1 516 ? 28.781 -12.883 1.213 1 27.16 516 THR B C 1
ATOM 8497 O O . THR B 1 516 ? 27.734 -12.562 0.637 1 27.16 516 THR B O 1
ATOM 8500 N N . GLU B 1 517 ? 29.969 -12.656 0.567 1 26.08 517 GLU B N 1
ATOM 8501 C CA . GLU B 1 517 ? 30.312 -13.133 -0.774 1 26.08 517 GLU B CA 1
ATOM 8502 C C . GLU B 1 517 ? 29.516 -14.383 -1.132 1 26.08 517 GLU B C 1
ATOM 8504 O O . GLU B 1 517 ? 29.609 -15.406 -0.445 1 26.08 517 GLU B O 1
ATOM 8509 N N . THR B 1 518 ? 28.406 -14.188 -1.391 1 26.72 518 THR B N 1
ATOM 8510 C CA . THR B 1 518 ? 27.859 -15.391 -2.002 1 26.72 518 THR B CA 1
ATOM 8511 C C . THR B 1 518 ? 28.812 -15.945 -3.057 1 26.72 518 THR B C 1
ATOM 8513 O O . THR B 1 518 ? 29.328 -15.195 -3.891 1 26.72 518 THR B O 1
ATOM 8516 N N . PRO B 1 519 ? 29.594 -16.953 -2.832 1 26.44 519 PRO B N 1
ATOM 8517 C CA . PRO B 1 519 ? 30.516 -17.547 -3.811 1 26.44 519 PRO B CA 1
ATOM 8518 C C . PRO B 1 519 ? 29.969 -17.484 -5.238 1 26.44 519 PRO B C 1
ATOM 8520 O O . PRO B 1 519 ? 30.734 -17.594 -6.195 1 26.44 519 PRO B O 1
ATOM 8523 N N . LEU B 1 520 ? 28.656 -17.594 -5.363 1 25.83 520 LEU B N 1
ATOM 8524 C CA . LEU B 1 520 ? 28.422 -17.969 -6.754 1 25.83 520 LEU B CA 1
ATOM 8525 C C . LEU B 1 520 ? 28.531 -16.75 -7.668 1 25.83 520 LEU B C 1
ATOM 8527 O O . LEU B 1 520 ? 28.078 -16.797 -8.82 1 25.83 520 LEU B O 1
ATOM 8531 N N . SER B 1 521 ? 28.953 -15.508 -7.258 1 27.5 521 SER B N 1
ATOM 8532 C CA . SER B 1 521 ? 29.375 -14.609 -8.328 1 27.5 521 SER B CA 1
ATOM 8533 C C . SER B 1 521 ? 30.562 -15.195 -9.102 1 27.5 521 SER B C 1
ATOM 8535 O O . SER B 1 521 ? 31.641 -15.398 -8.547 1 27.5 521 SER B O 1
ATOM 8537 N N . ARG B 1 522 ? 30.219 -16.047 -10.086 1 26.06 522 ARG B N 1
ATOM 8538 C CA . ARG B 1 522 ? 31.328 -16.094 -11.023 1 26.06 522 ARG B CA 1
ATOM 8539 C C . ARG B 1 522 ? 31.734 -14.695 -11.484 1 26.06 522 ARG B C 1
ATOM 8541 O O . ARG B 1 522 ? 30.906 -13.961 -12.039 1 26.06 522 ARG B O 1
ATOM 8548 N N . LYS B 1 523 ? 32.656 -14.141 -10.922 1 26.75 523 LYS B N 1
ATOM 8549 C CA . LYS B 1 523 ? 33.5 -13.094 -11.508 1 26.75 523 LYS B CA 1
ATOM 8550 C C . LYS B 1 523 ? 33.844 -13.414 -12.961 1 26.75 523 LYS B C 1
ATOM 8552 O O . LYS B 1 523 ? 34.688 -14.281 -13.227 1 26.75 523 LYS B O 1
ATOM 8557 N N . ARG B 1 524 ? 32.875 -13.438 -13.969 1 23.3 524 ARG B N 1
ATOM 8558 C CA . ARG B 1 524 ? 33.625 -13.258 -15.203 1 23.3 524 ARG B CA 1
ATOM 8559 C C . ARG B 1 524 ? 34.5 -11.992 -15.148 1 23.3 524 ARG B C 1
ATOM 8561 O O . ARG B 1 524 ? 33.969 -10.914 -14.82 1 23.3 524 ARG B O 1
ATOM 8568 N N . LYS B 1 525 ? 35.75 -12.094 -15.039 1 26.84 525 LYS B N 1
ATOM 8569 C CA . LYS B 1 525 ? 36.875 -11.211 -15.25 1 26.84 525 LYS B CA 1
ATOM 8570 C C . LYS B 1 525 ? 36.719 -10.383 -16.516 1 26.84 525 LYS B C 1
ATOM 8572 O O . LYS B 1 525 ? 37.438 -10.547 -17.484 1 26.84 525 LYS B O 1
ATOM 8577 N N . GLY B 1 526 ? 35.438 -10.156 -17.156 1 25.22 526 GLY B N 1
ATOM 8578 C CA . GLY B 1 526 ? 35.812 -9.32 -18.281 1 25.22 526 GLY B CA 1
ATOM 8579 C C . GLY B 1 526 ? 36.438 -8.016 -17.875 1 25.22 526 GLY B C 1
ATOM 8580 O O . GLY B 1 526 ? 36.406 -7.641 -16.703 1 25.22 526 GLY B O 1
ATOM 8581 N N . ASN B 1 527 ? 37.062 -7.203 -18.844 1 25.19 527 ASN B N 1
ATOM 8582 C CA . ASN B 1 527 ? 37.875 -5.992 -18.938 1 25.19 527 ASN B CA 1
ATOM 8583 C C . ASN B 1 527 ? 37.25 -4.832 -18.172 1 25.19 527 ASN B C 1
ATOM 8585 O O . ASN B 1 527 ? 36.031 -4.746 -18.078 1 25.19 527 ASN B O 1
ATOM 8589 N N . ASN B 1 528 ? 37.938 -4.098 -17.156 1 25.95 528 ASN B N 1
ATOM 8590 C CA . ASN B 1 528 ? 38 -3.049 -16.141 1 25.95 528 ASN B CA 1
ATOM 8591 C C . ASN B 1 528 ? 37.25 -1.796 -16.578 1 25.95 528 ASN B C 1
ATOM 8593 O O . ASN B 1 528 ? 37.281 -0.776 -15.891 1 25.95 528 ASN B O 1
ATOM 8597 N N . ASN B 1 529 ? 37.031 -1.413 -17.891 1 23.98 529 ASN B N 1
ATOM 8598 C CA . ASN B 1 529 ? 37.094 0.028 -18.109 1 23.98 529 ASN B CA 1
ATOM 8599 C C . ASN B 1 529 ? 35.844 0.723 -17.609 1 23.98 529 ASN B C 1
ATOM 8601 O O . ASN B 1 529 ? 35.875 1.904 -17.266 1 23.98 529 ASN B O 1
ATOM 8605 N N . ASN B 1 530 ? 34.594 0.422 -18.188 1 24.73 530 ASN B N 1
ATOM 8606 C CA . ASN B 1 530 ? 33.688 1.571 -18.219 1 24.73 530 ASN B CA 1
ATOM 8607 C C . ASN B 1 530 ? 32.969 1.759 -16.891 1 24.73 530 ASN B C 1
ATOM 8609 O O . ASN B 1 530 ? 32.594 0.782 -16.25 1 24.73 530 ASN B O 1
ATOM 8613 N N . ASN B 1 531 ? 33 2.879 -16 1 24.27 531 ASN B N 1
ATOM 8614 C CA . ASN B 1 531 ? 32.75 3.504 -14.711 1 24.27 531 ASN B CA 1
ATOM 8615 C C . ASN B 1 531 ? 31.266 3.4 -14.312 1 24.27 531 ASN B C 1
ATOM 8617 O O . ASN B 1 531 ? 30.797 4.145 -13.445 1 24.27 531 ASN B O 1
ATOM 8621 N N . GLY B 1 532 ? 30.312 2.82 -15.102 1 25.58 532 GLY B N 1
ATOM 8622 C CA . GLY B 1 532 ? 28.953 3.166 -14.695 1 25.58 532 GLY B CA 1
ATOM 8623 C C . GLY B 1 532 ? 28.469 2.385 -13.492 1 25.58 532 GLY B C 1
ATOM 8624 O O . GLY B 1 532 ? 28.859 1.229 -13.297 1 25.58 532 GLY B O 1
ATOM 8625 N N . LYS B 1 533 ? 28.047 2.932 -12.266 1 25.72 533 LYS B N 1
ATOM 8626 C CA . LYS B 1 533 ? 27.594 2.508 -10.945 1 25.72 533 LYS B CA 1
ATOM 8627 C C . LYS B 1 533 ? 26.453 1.492 -11.062 1 25.72 533 LYS B C 1
ATOM 8629 O O . LYS B 1 533 ? 25.297 1.868 -11.219 1 25.72 533 LYS B O 1
ATOM 8634 N N . LYS B 1 534 ? 26.562 0.232 -11.562 1 23.55 534 LYS B N 1
ATOM 8635 C CA . LYS B 1 534 ? 25.578 -0.835 -11.656 1 23.55 534 LYS B CA 1
ATOM 8636 C C . LYS B 1 534 ? 25.172 -1.342 -10.273 1 23.55 534 LYS B C 1
ATOM 8638 O O . LYS B 1 534 ? 26.031 -1.744 -9.484 1 23.55 534 LYS B O 1
ATOM 8643 N N . ARG B 1 535 ? 24.016 -1.079 -9.828 1 25.2 535 ARG B N 1
ATOM 8644 C CA . ARG B 1 535 ? 23.344 -1.59 -8.641 1 25.2 535 ARG B CA 1
ATOM 8645 C C . ARG B 1 535 ? 23.375 -3.113 -8.602 1 25.2 535 ARG B C 1
ATOM 8647 O O . ARG B 1 535 ? 22.875 -3.773 -9.516 1 25.2 535 ARG B O 1
ATOM 8654 N N . ASN B 1 536 ? 24.375 -3.818 -8.062 1 23.41 536 ASN B N 1
ATOM 8655 C CA . ASN B 1 536 ? 24.594 -5.25 -7.871 1 23.41 536 ASN B CA 1
ATOM 8656 C C . ASN B 1 536 ? 23.484 -5.875 -7.035 1 23.41 536 ASN B C 1
ATOM 8658 O O . ASN B 1 536 ? 23.25 -5.469 -5.895 1 23.41 536 ASN B O 1
ATOM 8662 N N . VAL B 1 537 ? 22.438 -6.402 -7.652 1 24.42 537 VAL B N 1
ATOM 8663 C CA . VAL B 1 537 ? 21.391 -7.184 -7.02 1 24.42 537 VAL B CA 1
ATOM 8664 C C . VAL B 1 537 ? 21.969 -8.477 -6.453 1 24.42 537 VAL B C 1
ATOM 8666 O O . VAL B 1 537 ? 22.531 -9.289 -7.195 1 24.42 537 VAL B O 1
ATOM 8669 N N . THR B 1 538 ? 22.547 -8.578 -5.301 1 25.45 538 THR B N 1
ATOM 8670 C CA . THR B 1 538 ? 23.156 -9.75 -4.691 1 25.45 538 THR B CA 1
ATOM 8671 C C . THR B 1 538 ? 22.078 -10.719 -4.195 1 25.45 538 THR B C 1
ATOM 8673 O O . THR B 1 538 ? 21.219 -10.344 -3.389 1 25.45 538 THR B O 1
ATOM 8676 N N . VAL B 1 539 ? 21.734 -11.836 -4.934 1 24.05 539 VAL B N 1
ATOM 8677 C CA . VAL B 1 539 ? 20.828 -12.922 -4.617 1 24.05 539 VAL B CA 1
ATOM 8678 C C . VAL B 1 539 ? 21.484 -13.883 -3.633 1 24.05 539 VAL B C 1
ATOM 8680 O O . VAL B 1 539 ? 22.625 -14.312 -3.842 1 24.05 539 VAL B O 1
ATOM 8683 N N . ARG B 1 540 ? 21.219 -14.023 -2.381 1 26.28 540 ARG B N 1
ATOM 8684 C CA . ARG B 1 540 ? 21.828 -14.891 -1.383 1 26.28 540 ARG B CA 1
ATOM 8685 C C . ARG B 1 540 ? 21.219 -16.297 -1.437 1 26.28 540 ARG B C 1
ATOM 8687 O O . ARG B 1 540 ? 20 -16.453 -1.345 1 26.28 540 ARG B O 1
ATOM 8694 N N . VAL B 1 541 ? 21.969 -17.297 -1.973 1 24.61 541 VAL B N 1
ATOM 8695 C CA . VAL B 1 541 ? 21.562 -18.703 -1.89 1 24.61 541 VAL B CA 1
ATOM 8696 C C . VAL B 1 541 ? 21.984 -19.281 -0.539 1 24.61 541 VAL B C 1
ATOM 8698 O O . VAL B 1 541 ? 23.141 -19.156 -0.14 1 24.61 541 VAL B O 1
ATOM 8701 N N . VAL B 1 542 ? 21.25 -19.531 0.423 1 24.78 542 VAL B N 1
ATOM 8702 C CA . VAL B 1 542 ? 21.5 -20.25 1.663 1 24.78 542 VAL B CA 1
ATOM 8703 C C . VAL B 1 542 ? 21.969 -21.672 1.345 1 24.78 542 VAL B C 1
ATOM 8705 O O . VAL B 1 542 ? 21.359 -22.359 0.524 1 24.78 542 VAL B O 1
ATOM 8708 N N . PRO B 1 543 ? 23.188 -22.047 1.771 1 22.72 543 PRO B N 1
ATOM 8709 C CA . PRO B 1 543 ? 23.672 -23.406 1.526 1 22.72 543 PRO B CA 1
ATOM 8710 C C . PRO B 1 543 ? 22.719 -24.469 2.074 1 22.72 543 PRO B C 1
ATOM 8712 O O . PRO B 1 543 ? 21.969 -24.203 3.021 1 22.72 543 PRO B O 1
ATOM 8715 N N . ARG B 1 544 ? 22.703 -25.703 1.407 1 23.55 544 ARG B N 1
ATOM 8716 C CA . ARG B 1 544 ? 22 -26.969 1.518 1 23.55 544 ARG B CA 1
ATOM 8717 C C . ARG B 1 544 ? 22.281 -27.641 2.861 1 23.55 544 ARG B C 1
ATOM 8719 O O . ARG B 1 544 ? 21.703 -28.672 3.18 1 23.55 544 ARG B O 1
ATOM 8726 N N . LEU B 1 545 ? 23.469 -27.391 3.537 1 26 545 LEU B N 1
ATOM 8727 C CA . LEU B 1 545 ? 23.891 -28.438 4.457 1 26 545 LEU B CA 1
ATOM 8728 C C . LEU B 1 545 ? 22.875 -28.609 5.578 1 26 545 LEU B C 1
ATOM 8730 O O . LEU B 1 545 ? 22.812 -29.672 6.207 1 26 545 LEU B O 1
ATOM 8734 N N . LEU B 1 546 ? 22.312 -27.547 5.996 1 26.09 546 LEU B N 1
ATOM 8735 C CA . LEU B 1 546 ? 21.734 -27.766 7.324 1 26.09 546 LEU B CA 1
ATOM 8736 C C . LEU B 1 546 ? 20.5 -28.656 7.242 1 26.09 546 LEU B C 1
ATOM 8738 O O . LEU B 1 546 ? 19.828 -28.891 8.258 1 26.09 546 LEU B O 1
ATOM 8742 N N . LEU B 1 547 ? 20 -28.875 6.078 1 23.8 547 LEU B N 1
ATOM 8743 C CA . LEU B 1 547 ? 18.828 -29.734 6.141 1 23.8 547 LEU B CA 1
ATOM 8744 C C . LEU B 1 547 ? 19.219 -31.188 6.398 1 23.8 547 LEU B C 1
ATOM 8746 O O . LEU B 1 547 ? 18.5 -32.094 6.008 1 23.8 547 LEU B O 1
ATOM 8750 N N . GLN B 1 548 ? 20.531 -31.484 6.723 1 23.59 548 GLN B N 1
ATOM 8751 C CA . GLN B 1 548 ? 20.703 -32.906 6.949 1 23.59 548 GLN B CA 1
ATOM 8752 C C . GLN B 1 548 ? 19.781 -33.406 8.055 1 23.59 548 GLN B C 1
ATOM 8754 O O . GLN B 1 548 ? 19.609 -32.75 9.07 1 23.59 548 GLN B O 1
ATOM 8759 N N . SER B 1 549 ? 18.938 -34.438 7.797 1 24.23 549 SER B N 1
ATOM 8760 C CA . SER B 1 549 ? 18.188 -35.312 8.695 1 24.23 549 SER B CA 1
ATOM 8761 C C . SER B 1 549 ? 19.062 -35.812 9.836 1 24.23 549 SER B C 1
ATOM 8763 O O . SER B 1 549 ? 20.234 -36.125 9.625 1 24.23 549 SER B O 1
ATOM 8765 N N . GLU B 1 550 ? 19.016 -35.25 11.055 1 25.11 550 GLU B N 1
ATOM 8766 C CA . GLU B 1 550 ? 19.5 -36.062 12.164 1 25.11 550 GLU B CA 1
ATOM 8767 C C . GLU B 1 550 ? 19.188 -37.531 11.93 1 25.11 550 GLU B C 1
ATOM 8769 O O . GLU B 1 550 ? 18.016 -37.938 11.867 1 25.11 550 GLU B O 1
ATOM 8774 N N . ASP B 1 551 ? 19.859 -38.312 11.07 1 23.03 551 ASP B N 1
ATOM 8775 C CA . ASP B 1 551 ? 19.891 -39.781 11 1 23.03 551 ASP B CA 1
ATOM 8776 C C . ASP B 1 551 ? 19.797 -40.375 12.398 1 23.03 551 ASP B C 1
ATOM 8778 O O . ASP B 1 551 ? 20.062 -39.719 13.398 1 23.03 551 ASP B O 1
ATOM 8782 N N . GLU B 1 552 ? 19.75 -41.844 12.43 1 23.73 552 GLU B N 1
ATOM 8783 C CA . GLU B 1 552 ? 19.609 -43.094 13.18 1 23.73 552 GLU B CA 1
ATOM 8784 C C . GLU B 1 552 ? 20.703 -43.219 14.234 1 23.73 552 GLU B C 1
ATOM 8786 O O . GLU B 1 552 ? 21.781 -43.719 13.953 1 23.73 552 GLU B O 1
ATOM 8791 N N . GLN B 1 553 ? 21.266 -42.25 14.883 1 21.81 553 GLN B N 1
ATOM 8792 C CA . GLN B 1 553 ? 22.016 -42.906 15.945 1 21.81 553 GLN B CA 1
ATOM 8793 C C . GLN B 1 553 ? 21.156 -43.906 16.672 1 21.81 553 GLN B C 1
ATOM 8795 O O . GLN B 1 553 ? 20.109 -43.594 17.219 1 21.81 553 GLN B O 1
ATOM 8800 N N . GLN B 1 554 ? 21.219 -45.219 16.188 1 20.97 554 GLN B N 1
ATOM 8801 C CA . GLN B 1 554 ? 20.969 -46.5 16.844 1 20.97 554 GLN B CA 1
ATOM 8802 C C . GLN B 1 554 ? 21.438 -46.469 18.297 1 20.97 554 GLN B C 1
ATOM 8804 O O . GLN B 1 554 ? 22.641 -46.406 18.562 1 20.97 554 GLN B O 1
ATOM 8809 N N . LEU B 1 555 ? 20.984 -45.562 19.109 1 21.89 555 LEU B N 1
ATOM 8810 C CA . LEU B 1 555 ? 21.156 -46.094 20.469 1 21.89 555 LEU B CA 1
ATOM 8811 C C . LEU B 1 555 ? 20.75 -47.562 20.547 1 21.89 555 LEU B C 1
ATOM 8813 O O . LEU B 1 555 ? 19.594 -47.875 20.328 1 21.89 555 LEU B O 1
ATOM 8817 N N . ASP B 1 556 ? 21.641 -48.438 19.938 1 20.11 556 ASP B N 1
ATOM 8818 C CA . ASP B 1 556 ? 21.734 -49.875 20.172 1 20.11 556 ASP B CA 1
ATOM 8819 C C . ASP B 1 556 ? 21.547 -50.188 21.656 1 20.11 556 ASP B C 1
ATOM 8821 O O . ASP B 1 556 ? 22.438 -49.906 22.469 1 20.11 556 ASP B O 1
ATOM 8825 N N . PHE B 1 557 ? 20.5 -49.75 22.219 1 21.39 557 PHE B N 1
ATOM 8826 C CA . PHE B 1 557 ? 20.188 -50.5 23.438 1 21.39 557 PHE B CA 1
ATOM 8827 C C . PHE B 1 557 ? 20.188 -52 23.172 1 21.39 557 PHE B C 1
ATOM 8829 O O . PHE B 1 557 ? 19.203 -52.531 22.672 1 21.39 557 PHE B O 1
ATOM 8836 N N . SER B 1 558 ? 21.203 -52.5 22.328 1 19.84 558 SER B N 1
ATOM 8837 C CA . SER B 1 558 ? 21.422 -53.938 22.344 1 19.84 558 SER B CA 1
ATOM 8838 C C . SER B 1 558 ? 21.219 -54.531 23.75 1 19.84 558 SER B C 1
ATOM 8840 O O . SER B 1 558 ? 21.391 -53.812 24.75 1 19.84 558 SER B O 1
ATOM 8842 N N . ASP B 1 559 ? 20.422 -55.688 23.734 1 19.86 559 ASP B N 1
ATOM 8843 C CA . ASP B 1 559 ? 20.172 -56.844 24.578 1 19.86 559 ASP B CA 1
ATOM 8844 C C . ASP B 1 559 ? 21.453 -57.344 25.234 1 19.86 559 ASP B C 1
ATOM 8846 O O . ASP B 1 559 ? 22.359 -57.812 24.547 1 19.86 559 ASP B O 1
ATOM 8850 N N . SER B 1 560 ? 22.266 -56.625 26.047 1 19.98 560 SER B N 1
ATOM 8851 C CA . SER B 1 560 ? 23.031 -57.469 26.953 1 19.98 560 SER B CA 1
ATOM 8852 C C . SER B 1 560 ? 22.156 -58.594 27.516 1 19.98 560 SER B C 1
ATOM 8854 O O . SER B 1 560 ? 21.531 -58.438 28.562 1 19.98 560 SER B O 1
ATOM 8856 N N . THR B 1 561 ? 21.125 -59.281 26.797 1 18.17 561 THR B N 1
ATOM 8857 C CA . THR B 1 561 ? 20.891 -60.656 27.188 1 18.17 561 THR B CA 1
ATOM 8858 C C . THR B 1 561 ? 22.203 -61.438 27.266 1 18.17 561 THR B C 1
ATOM 8860 O O . THR B 1 561 ? 22.875 -61.625 26.25 1 18.17 561 THR B O 1
ATOM 8863 N N . SER B 1 562 ? 23.156 -61.094 28.281 1 19.11 562 SER B N 1
ATOM 8864 C CA . SER B 1 562 ? 23.828 -62.156 29.031 1 19.11 562 SER B CA 1
ATOM 8865 C C . SER B 1 562 ? 22.953 -63.406 29.156 1 19.11 562 SER B C 1
ATOM 8867 O O . SER B 1 562 ? 21.734 -63.281 29.266 1 19.11 562 SER B O 1
ATOM 8869 N N . SER B 1 563 ? 23.469 -64.5 28.641 1 18.89 563 SER B N 1
ATOM 8870 C CA . SER B 1 563 ? 23.828 -65.938 28.859 1 18.89 563 SER B CA 1
ATOM 8871 C C . SER B 1 563 ? 24.031 -66.188 30.344 1 18.89 563 SER B C 1
ATOM 8873 O O . SER B 1 563 ? 24.453 -67.312 30.719 1 18.89 563 SER B O 1
ATOM 8875 N N . SER B 1 564 ? 23.172 -65.75 31.406 1 19.69 564 SER B N 1
ATOM 8876 C CA . SER B 1 564 ? 22.625 -66.938 32.125 1 19.69 564 SER B CA 1
ATOM 8877 C C . SER B 1 564 ? 21.312 -67.375 31.531 1 19.69 564 SER B C 1
ATOM 8879 O O . SER B 1 564 ? 20.547 -66.625 30.984 1 19.69 564 SER B O 1
#

InterPro domains:
  IPR000873 AMP-dependent synthetase/ligase domain [PF00501] (92-462)